Protein 5LDD (pdb70)

Organism: Chaetomium thermophilum (strain DSM 1495 / CBS 144.50 / IMI 039719) (NCBI:txid759272)

Structure (mmCIF, N/CA/C/O backbone):
data_5LDD
#
_entry.id   5LDD
#
_cell.length_a   70.083
_cell.length_b   103.812
_cell.length_c   206.667
_cell.angle_alpha   90.00
_cell.angle_beta   90.00
_cell.angle_gamma   90.00
#
_symmetry.space_group_name_H-M   'P 21 21 21'
#
loop_
_entity.id
_entity.type
_entity.pdbx_description
1 polymer Mon1
2 polymer Ccz1
3 polymer 'Rab small monomeric GTPase-like protein'
4 non-polymer 'SULFATE ION'
5 water water
#
loop_
_atom_site.group_PDB
_atom_site.id
_atom_site.type_symbol
_atom_site.label_atom_id
_atom_site.label_alt_id
_atom_site.label_comp_id
_atom_site.label_asym_id
_atom_site.label_entity_id
_atom_site.label_seq_id
_atom_site.pdbx_PDB_ins_code
_atom_site.Cartn_x
_atom_site.Cartn_y
_atom_site.Cartn_z
_atom_site.occupancy
_atom_site.B_iso_or_equiv
_atom_site.auth_seq_id
_atom_site.auth_comp_id
_atom_site.auth_asym_id
_atom_site.auth_atom_id
_atom_site.pdbx_PDB_model_num
ATOM 1 N N . GLU A 1 10 ? -71.168 -20.102 -9.010 1.00 68.74 199 GLU A N 1
ATOM 2 C CA . GLU A 1 10 ? -70.578 -21.183 -8.226 1.00 59.72 199 GLU A CA 1
ATOM 3 C C . GLU A 1 10 ? -69.475 -21.919 -8.995 1.00 55.92 199 GLU A C 1
ATOM 4 O O . GLU A 1 10 ? -68.382 -22.125 -8.469 1.00 66.31 199 GLU A O 1
ATOM 10 N N . ARG A 1 11 ? -69.757 -22.318 -10.234 1.00 56.53 200 ARG A N 1
ATOM 11 C CA . ARG A 1 11 ? -68.790 -23.071 -11.022 1.00 51.56 200 ARG A CA 1
ATOM 12 C C . ARG A 1 11 ? -67.818 -22.128 -11.731 1.00 57.87 200 ARG A C 1
ATOM 13 O O . ARG A 1 11 ? -68.056 -20.923 -11.852 1.00 60.27 200 ARG A O 1
ATOM 21 N N . GLU A 1 12 ? -66.704 -22.697 -12.205 1.00 54.33 201 GLU A N 1
ATOM 22 C CA . GLU A 1 12 ? -65.598 -21.873 -12.687 1.00 43.55 201 GLU A CA 1
ATOM 23 C C . GLU A 1 12 ? -66.025 -20.967 -13.835 1.00 43.32 201 GLU A C 1
ATOM 24 O O . GLU A 1 12 ? -65.675 -19.783 -13.857 1.00 47.89 201 GLU A O 1
ATOM 30 N N . LEU A 1 13 ? -66.779 -21.495 -14.796 1.00 42.88 202 LEU A N 1
ATOM 31 C CA . LEU A 1 13 ? -67.143 -20.721 -15.977 1.00 44.83 202 LEU A CA 1
ATOM 32 C C . LEU A 1 13 ? -68.475 -19.989 -15.829 1.00 57.19 202 LEU A C 1
ATOM 33 O O . LEU A 1 13 ? -68.934 -19.364 -16.792 1.00 62.90 202 LEU A O 1
ATOM 38 N N . ASP A 1 14 ? -69.107 -20.055 -14.659 1.00 63.08 203 ASP A N 1
ATOM 39 C CA . ASP A 1 14 ? -70.305 -19.267 -14.411 1.00 52.18 203 ASP A CA 1
ATOM 40 C C . ASP A 1 14 ? -69.952 -17.790 -14.272 1.00 58.25 203 ASP A C 1
ATOM 41 O O . ASP A 1 14 ? -68.908 -17.426 -13.719 1.00 55.03 203 ASP A O 1
ATOM 46 N N . ASN A 1 15 ? -70.830 -16.937 -14.784 1.00 56.63 204 ASN A N 1
ATOM 47 C CA . ASN A 1 15 ? -70.657 -15.503 -14.621 1.00 58.77 204 ASN A CA 1
ATOM 48 C C . ASN A 1 15 ? -70.984 -15.103 -13.189 1.00 59.36 204 ASN A C 1
ATOM 49 O O . ASN A 1 15 ? -71.891 -15.663 -12.568 1.00 67.37 204 ASN A O 1
ATOM 54 N N . ILE A 1 16 ? -70.233 -14.141 -12.658 1.00 56.22 205 ILE A N 1
ATOM 55 C CA . ILE A 1 16 ? -70.468 -13.670 -11.293 1.00 61.50 205 ILE A CA 1
ATOM 56 C C . ILE A 1 16 ? -71.735 -12.823 -11.277 1.00 77.57 205 ILE A C 1
ATOM 57 O O . ILE A 1 16 ? -71.820 -11.823 -12.008 1.00 78.23 205 ILE A O 1
ATOM 62 N N . PRO A 1 17 ? -72.734 -13.179 -10.464 1.00 85.08 206 PRO A N 1
ATOM 63 C CA . PRO A 1 17 ? -74.016 -12.463 -10.508 1.00 85.53 206 PRO A CA 1
ATOM 64 C C . PRO A 1 17 ? -73.875 -11.022 -10.044 1.00 93.28 206 PRO A C 1
ATOM 65 O O . PRO A 1 17 ? -73.141 -10.720 -9.099 1.00 91.69 206 PRO A O 1
ATOM 69 N N . ASP A 1 18 ? -74.593 -10.128 -10.726 1.00 101.39 207 ASP A N 1
ATOM 70 C CA . ASP A 1 18 ? -74.590 -8.718 -10.353 1.00 106.60 207 ASP A CA 1
ATOM 71 C C . ASP A 1 18 ? -75.503 -8.442 -9.168 1.00 104.63 207 ASP A C 1
ATOM 72 O O . ASP A 1 18 ? -75.258 -7.498 -8.409 1.00 105.83 207 ASP A O 1
ATOM 77 N N . THR A 1 19 ? -76.543 -9.258 -8.989 1.00 106.59 208 THR A N 1
ATOM 78 C CA . THR A 1 19 ? -77.521 -9.034 -7.932 1.00 112.63 208 THR A CA 1
ATOM 79 C C . THR A 1 19 ? -76.998 -9.407 -6.551 1.00 103.66 208 THR A C 1
ATOM 80 O O . THR A 1 19 ? -77.541 -8.927 -5.547 1.00 102.99 208 THR A O 1
ATOM 84 N N . LEU A 1 20 ? -75.966 -10.246 -6.476 1.00 94.29 209 LEU A N 1
ATOM 85 C CA . LEU A 1 20 ? -75.432 -10.672 -5.194 1.00 87.32 209 LEU A CA 1
ATOM 86 C C . LEU A 1 20 ? -74.797 -9.490 -4.464 1.00 78.58 209 LEU A C 1
ATOM 87 O O . LEU A 1 20 ? -74.430 -8.488 -5.085 1.00 74.86 209 LEU A O 1
ATOM 92 N N . PRO A 1 21 ? -74.676 -9.572 -3.137 1.00 78.38 210 PRO A N 1
ATOM 93 C CA . PRO A 1 21 ? -73.966 -8.518 -2.404 1.00 84.38 210 PRO A CA 1
ATOM 94 C C . PRO A 1 21 ? -72.501 -8.470 -2.811 1.00 80.78 210 PRO A C 1
ATOM 95 O O . PRO A 1 21 ? -71.937 -9.438 -3.328 1.00 75.91 210 PRO A O 1
ATOM 99 N N . ASP A 1 22 ? -71.885 -7.310 -2.580 1.00 76.19 211 ASP A N 1
ATOM 100 C CA . ASP A 1 22 ? -70.535 -7.093 -3.087 1.00 67.67 211 ASP A CA 1
ATOM 101 C C . ASP A 1 22 ? -69.527 -8.011 -2.413 1.00 62.52 211 ASP A C 1
ATOM 102 O O . ASP A 1 22 ? -68.520 -8.372 -3.027 1.00 63.79 211 ASP A O 1
ATOM 107 N N . ASP A 1 23 ? -69.804 -8.439 -1.181 1.00 70.05 212 ASP A N 1
ATOM 108 C CA . ASP A 1 23 ? -68.895 -9.337 -0.476 1.00 72.61 212 ASP A CA 1
ATOM 109 C C . ASP A 1 23 ? -68.794 -10.682 -1.181 1.00 69.15 212 ASP A C 1
ATOM 110 O O . ASP A 1 23 ? -67.695 -11.203 -1.400 1.00 67.49 212 ASP A O 1
ATOM 115 N N . GLU A 1 24 ? -69.939 -11.267 -1.533 1.00 72.16 213 GLU A N 1
ATOM 116 C CA . GLU A 1 24 ? -69.928 -12.564 -2.198 1.00 72.61 213 GLU A CA 1
ATOM 117 C C . GLU A 1 24 ? -69.312 -12.465 -3.585 1.00 62.19 213 GLU A C 1
ATOM 118 O O . GLU A 1 24 ? -68.536 -13.340 -3.988 1.00 57.35 213 GLU A O 1
ATOM 124 N N . ARG A 1 25 ? -69.635 -11.401 -4.324 1.00 61.71 214 ARG A N 1
ATOM 125 C CA . ARG A 1 25 ? -69.084 -11.242 -5.663 1.00 49.02 214 ARG A CA 1
ATOM 126 C C . ARG A 1 25 ? -67.566 -11.195 -5.616 1.00 50.21 214 ARG A C 1
ATOM 127 O O . ARG A 1 25 ? -66.885 -11.891 -6.379 1.00 40.79 214 ARG A O 1
ATOM 135 N N . LEU A 1 26 ? -67.013 -10.395 -4.705 1.00 46.86 215 LEU A N 1
ATOM 136 C CA . LEU A 1 26 ? -65.563 -10.370 -4.576 1.00 46.00 215 LEU A CA 1
ATOM 137 C C . LEU A 1 26 ? -65.037 -11.715 -4.095 1.00 47.72 215 LEU A C 1
ATOM 138 O O . LEU A 1 26 ? -63.958 -12.149 -4.525 1.00 37.62 215 LEU A O 1
ATOM 143 N N . ALA A 1 27 ? -65.806 -12.409 -3.249 1.00 39.07 216 ALA A N 1
ATOM 144 C CA . ALA A 1 27 ? -65.400 -13.742 -2.818 1.00 46.89 216 ALA A CA 1
ATOM 145 C C . ALA A 1 27 ? -65.401 -14.718 -3.990 1.00 47.78 216 ALA A C 1
ATOM 146 O O . ALA A 1 27 ? -64.419 -15.440 -4.210 1.00 51.93 216 ALA A O 1
ATOM 148 N N . LEU A 1 28 ? -66.479 -14.720 -4.781 1.00 43.08 217 LEU A N 1
ATOM 149 C CA . LEU A 1 28 ? -66.535 -15.587 -5.956 1.00 38.83 217 LEU A CA 1
ATOM 150 C C . LEU A 1 28 ? -65.408 -15.269 -6.929 1.00 38.27 217 LEU A C 1
ATOM 151 O O . LEU A 1 28 ? -64.787 -16.179 -7.491 1.00 44.53 217 LEU A O 1
ATOM 156 N N . TRP A 1 29 ? -65.119 -13.983 -7.132 1.00 35.79 218 TRP A N 1
ATOM 157 C CA . TRP A 1 29 ? -64.075 -13.599 -8.074 1.00 38.78 218 TRP A CA 1
ATOM 158 C C . TRP A 1 29 ? -62.710 -14.105 -7.616 1.00 40.12 218 TRP A C 1
ATOM 159 O O . TRP A 1 29 ? -61.980 -14.731 -8.391 1.00 40.03 218 TRP A O 1
ATOM 170 N N . LYS A 1 30 ? -62.355 -13.857 -6.349 1.00 36.59 219 LYS A N 1
ATOM 171 C CA . LYS A 1 30 ? -61.068 -14.311 -5.820 1.00 36.02 219 LYS A CA 1
ATOM 172 C C . LYS A 1 30 ? -60.927 -15.828 -5.820 1.00 38.80 219 LYS A C 1
ATOM 173 O O . LYS A 1 30 ? -59.799 -16.332 -5.833 1.00 36.16 219 LYS A O 1
ATOM 179 N N . GLY A 1 31 ? -62.036 -16.565 -5.799 1.00 32.27 220 GLY A N 1
ATOM 180 C CA . GLY A 1 31 ? -61.957 -18.010 -5.772 1.00 26.03 220 GLY A CA 1
ATOM 181 C C . GLY A 1 31 ? -61.805 -18.698 -7.114 1.00 34.07 220 GLY A C 1
ATOM 182 O O . GLY A 1 31 ? -61.550 -19.904 -7.145 1.00 50.13 220 GLY A O 1
ATOM 183 N N . LYS A 1 32 ? -61.963 -17.973 -8.216 1.00 36.33 221 LYS A N 1
ATOM 184 C CA . LYS A 1 32 ? -61.829 -18.567 -9.540 1.00 27.35 221 LYS A CA 1
ATOM 185 C C . LYS A 1 32 ? -60.463 -19.235 -9.683 1.00 31.94 221 LYS A C 1
ATOM 186 O O . LYS A 1 32 ? -59.489 -18.853 -9.030 1.00 30.80 221 LYS A O 1
ATOM 192 N N . LEU A 1 33 ? -60.405 -20.293 -10.492 1.00 28.76 222 LEU A N 1
ATOM 193 C CA . LEU A 1 33 ? -59.125 -20.975 -10.661 1.00 32.80 222 LEU A CA 1
ATOM 194 C C . LEU A 1 33 ? -58.197 -20.218 -11.596 1.00 35.38 222 LEU A C 1
ATOM 195 O O . LEU A 1 33 ? -56.970 -20.277 -11.433 1.00 35.02 222 LEU A O 1
ATOM 200 N N . LYS A 1 34 ? -58.767 -19.493 -12.554 1.00 22.98 223 LYS A N 1
ATOM 201 C CA . LYS A 1 34 ? -58.025 -18.855 -13.630 1.00 24.74 223 LYS A CA 1
ATOM 202 C C . LYS A 1 34 ? -58.576 -17.465 -13.901 1.00 24.78 223 LYS A C 1
ATOM 203 O O . LYS A 1 34 ? -59.767 -17.306 -14.184 1.00 40.19 223 LYS A O 1
ATOM 209 N N . HIS A 1 35 ? -57.702 -16.472 -13.860 1.00 27.13 224 HIS A N 1
ATOM 210 C CA . HIS A 1 35 ? -58.048 -15.099 -14.190 1.00 23.95 224 HIS A CA 1
ATOM 211 C C . HIS A 1 35 ? -57.241 -14.651 -15.389 1.00 19.54 224 HIS A C 1
ATOM 212 O O . HIS A 1 35 ? -56.081 -15.048 -15.555 1.00 31.95 224 HIS A O 1
ATOM 219 N N . TYR A 1 36 ? -57.844 -13.785 -16.200 1.00 19.14 225 TYR A N 1
ATOM 220 C CA . TYR A 1 36 ? -57.144 -13.115 -17.294 1.00 28.05 225 TYR A CA 1
ATOM 221 C C . TYR A 1 36 ? -57.415 -11.629 -17.154 1.00 29.64 225 TYR A C 1
ATOM 222 O O . TYR A 1 36 ? -58.575 -11.198 -17.205 1.00 35.66 225 TYR A O 1
ATOM 231 N N . LEU A 1 37 ? -56.356 -10.848 -17.001 1.00 30.44 226 LEU A N 1
ATOM 232 C CA . LEU A 1 37 ? -56.481 -9.418 -16.761 1.00 29.29 226 LEU A CA 1
ATOM 233 C C . LEU A 1 37 ? -55.734 -8.654 -17.839 1.00 31.60 226 LEU A C 1
ATOM 234 O O . LEU A 1 37 ? -54.572 -8.961 -18.131 1.00 37.66 226 LEU A O 1
ATOM 239 N N . ILE A 1 38 ? -56.412 -7.678 -18.438 1.00 27.09 227 ILE A N 1
ATOM 240 C CA . ILE A 1 38 ? -55.824 -6.777 -19.416 1.00 22.29 227 ILE A CA 1
ATOM 241 C C . ILE A 1 38 ? -56.063 -5.354 -18.936 1.00 40.92 227 ILE A C 1
ATOM 242 O O . ILE A 1 38 ? -57.218 -4.940 -18.766 1.00 36.75 227 ILE A O 1
ATOM 247 N N . LEU A 1 39 ? -54.986 -4.590 -18.765 1.00 36.51 228 LEU A N 1
ATOM 248 C CA . LEU A 1 39 ? -55.099 -3.219 -18.285 1.00 39.23 228 LEU A CA 1
ATOM 249 C C . LEU A 1 39 ? -54.117 -2.335 -19.040 1.00 34.21 228 LEU A C 1
ATOM 250 O O . LEU A 1 39 ? -53.118 -2.806 -19.588 1.00 39.72 228 LEU A O 1
ATOM 255 N N . SER A 1 40 ? -54.424 -1.045 -19.087 1.00 32.62 229 SER A N 1
ATOM 256 C CA . SER A 1 40 ? -53.509 -0.119 -19.728 1.00 36.98 229 SER A CA 1
ATOM 257 C C . SER A 1 40 ? -52.360 0.221 -18.783 1.00 32.98 229 SER A C 1
ATOM 258 O O . SER A 1 40 ? -52.396 -0.069 -17.586 1.00 34.85 229 SER A O 1
ATOM 261 N N . SER A 1 41 ? -51.319 0.843 -19.333 1.00 27.85 230 SER A N 1
ATOM 262 C CA . SER A 1 41 ? -50.207 1.284 -18.493 1.00 39.51 230 SER A CA 1
ATOM 263 C C . SER A 1 41 ? -50.613 2.371 -17.502 1.00 41.27 230 SER A C 1
ATOM 264 O O . SER A 1 41 ? -49.814 2.711 -16.622 1.00 35.07 230 SER A O 1
ATOM 267 N N . ALA A 1 42 ? -51.814 2.940 -17.643 1.00 31.53 231 ALA A N 1
ATOM 268 C CA . ALA A 1 42 ? -52.359 3.861 -16.655 1.00 36.77 231 ALA A CA 1
ATOM 269 C C . ALA A 1 42 ? -53.057 3.147 -15.501 1.00 40.80 231 ALA A C 1
ATOM 270 O O . ALA A 1 42 ? -53.457 3.808 -14.534 1.00 35.09 231 ALA A O 1
ATOM 272 N N . GLY A 1 43 ? -53.225 1.831 -15.581 1.00 33.87 232 GLY A N 1
ATOM 273 C CA . GLY A 1 43 ? -53.970 1.101 -14.582 1.00 24.70 232 GLY A CA 1
ATOM 274 C C . GLY A 1 43 ? -55.449 0.986 -14.880 1.00 30.64 232 GLY A C 1
ATOM 275 O O . GLY A 1 43 ? -56.186 0.408 -14.071 1.00 31.35 232 GLY A O 1
ATOM 276 N N . LYS A 1 44 ? -55.910 1.534 -16.004 1.00 30.84 233 LYS A N 1
ATOM 277 C CA . LYS A 1 44 ? -57.325 1.472 -16.351 1.00 35.75 233 LYS A CA 1
ATOM 278 C C . LYS A 1 44 ? -57.687 0.098 -16.899 1.00 33.88 233 LYS A C 1
ATOM 279 O O . LYS A 1 44 ? -57.050 -0.377 -17.844 1.00 37.67 233 LYS A O 1
ATOM 285 N N . PRO A 1 45 ? -58.706 -0.555 -16.352 1.00 43.36 234 PRO A N 1
ATOM 286 C CA . PRO A 1 45 ? -59.062 -1.895 -16.832 1.00 39.19 234 PRO A CA 1
ATOM 287 C C . PRO A 1 45 ? -59.536 -1.867 -18.273 1.00 34.96 234 PRO A C 1
ATOM 288 O O . PRO A 1 45 ? -60.258 -0.962 -18.697 1.00 32.97 234 PRO A O 1
ATOM 292 N N . ILE A 1 46 ? -59.110 -2.872 -19.031 1.00 39.02 235 ILE A N 1
ATOM 293 C CA . ILE A 1 46 ? -59.533 -3.060 -20.410 1.00 38.79 235 ILE A CA 1
ATOM 294 C C . ILE A 1 46 ? -60.452 -4.265 -20.539 1.00 42.54 235 ILE A C 1
ATOM 295 O O . ILE A 1 46 ? -61.529 -4.177 -21.128 1.00 45.81 235 ILE A O 1
ATOM 300 N N . TRP A 1 47 ? -60.035 -5.408 -19.993 1.00 41.48 236 TRP A N 1
ATOM 301 C CA . TRP A 1 47 ? -60.868 -6.598 -20.042 1.00 37.05 236 TRP A CA 1
ATOM 302 C C . TRP A 1 47 ? -60.473 -7.546 -18.923 1.00 38.32 236 TRP A C 1
ATOM 303 O O . TRP A 1 47 ? -59.300 -7.661 -18.564 1.00 34.25 236 TRP A O 1
ATOM 314 N N . SER A 1 48 ? -61.476 -8.232 -18.392 1.00 37.34 237 SER A N 1
ATOM 315 C CA . SER A 1 48 ? -61.289 -9.252 -17.379 1.00 29.93 237 SER A CA 1
ATOM 316 C C . SER A 1 48 ? -62.208 -10.417 -17.716 1.00 40.31 237 SER A C 1
ATOM 317 O O . SER A 1 48 ? -63.373 -10.213 -18.073 1.00 40.63 237 SER A O 1
ATOM 320 N N . ARG A 1 49 ? -61.679 -11.639 -17.626 1.00 38.14 238 ARG A N 1
ATOM 321 C CA . ARG A 1 49 ? -62.514 -12.804 -17.894 1.00 43.98 238 ARG A CA 1
ATOM 322 C C . ARG A 1 49 ? -63.673 -12.879 -16.911 1.00 42.14 238 ARG A C 1
ATOM 323 O O . ARG A 1 49 ? -64.795 -13.246 -17.285 1.00 38.84 238 ARG A O 1
ATOM 331 N N . HIS A 1 50 ? -63.426 -12.530 -15.653 1.00 34.61 239 HIS A N 1
ATOM 332 C CA . HIS A 1 50 ? -64.458 -12.536 -14.631 1.00 39.17 239 HIS A CA 1
ATOM 333 C C . HIS A 1 50 ? -64.571 -11.158 -14.002 1.00 40.34 239 HIS A C 1
ATOM 334 O O . HIS A 1 50 ? -63.585 -10.424 -13.897 1.00 39.64 239 HIS A O 1
ATOM 341 N N . GLY A 1 51 ? -65.778 -10.822 -13.562 1.00 42.81 240 GLY A N 1
ATOM 342 C CA . GLY A 1 51 ? -65.999 -9.581 -12.852 1.00 47.87 240 GLY A CA 1
ATOM 343 C C . GLY A 1 51 ? -66.286 -8.400 -13.764 1.00 46.19 240 GLY A C 1
ATOM 344 O O . GLY A 1 51 ? -65.989 -8.399 -14.957 1.00 52.93 240 GLY A O 1
ATOM 345 N N . ASP A 1 52 ? -66.888 -7.380 -13.170 1.00 48.02 241 ASP A N 1
ATOM 346 C CA . ASP A 1 52 ? -67.310 -6.166 -13.848 1.00 52.92 241 ASP A CA 1
ATOM 347 C C . ASP A 1 52 ? -66.367 -5.015 -13.507 1.00 47.90 241 ASP A C 1
ATOM 348 O O . ASP A 1 52 ? -65.437 -5.154 -12.704 1.00 48.55 241 ASP A O 1
ATOM 353 N N . LEU A 1 53 ? -66.653 -3.853 -14.105 1.00 45.65 242 LEU A N 1
ATOM 354 C CA . LEU A 1 53 ? -65.796 -2.683 -13.938 1.00 47.64 242 LEU A CA 1
ATOM 355 C C . LEU A 1 53 ? -65.718 -2.253 -12.484 1.00 52.36 242 LEU A C 1
ATOM 356 O O . LEU A 1 53 ? -64.633 -1.933 -11.976 1.00 42.05 242 LEU A O 1
ATOM 361 N N . SER A 1 54 ? -66.861 -2.249 -11.795 1.00 53.60 243 SER A N 1
ATOM 362 C CA . SER A 1 54 ? -66.886 -1.757 -10.424 1.00 55.44 243 SER A CA 1
ATOM 363 C C . SER A 1 54 ? -66.067 -2.649 -9.497 1.00 53.07 243 SER A C 1
ATOM 364 O O . SER A 1 54 ? -65.522 -2.168 -8.497 1.00 52.21 243 SER A O 1
ATOM 367 N N . LEU A 1 55 ? -65.945 -3.933 -9.830 1.00 43.31 244 LEU A N 1
ATOM 368 C CA . LEU A 1 55 ? -65.344 -4.912 -8.937 1.00 39.29 244 LEU A CA 1
ATOM 369 C C . LEU A 1 55 ? -63.844 -5.094 -9.144 1.00 36.99 244 LEU A C 1
ATOM 370 O O . LEU A 1 55 ? -63.134 -5.390 -8.182 1.00 37.70 244 LEU A O 1
ATOM 375 N N . VAL A 1 56 ? -63.334 -4.975 -10.372 1.00 32.41 245 VAL A N 1
ATOM 376 C CA . VAL A 1 56 ? -61.938 -5.313 -10.623 1.00 31.67 245 VAL A CA 1
ATOM 377 C C . VAL A 1 56 ? -61.004 -4.107 -10.641 1.00 37.76 245 VAL A C 1
ATOM 378 O O . VAL A 1 56 ? -59.775 -4.304 -10.609 1.00 32.84 245 VAL A O 1
ATOM 382 N N . ASN A 1 57 ? -61.529 -2.871 -10.673 1.00 24.77 246 ASN A N 1
ATOM 383 C CA . ASN A 1 57 ? -60.635 -1.752 -10.969 1.00 34.06 246 ASN A CA 1
ATOM 384 C C . ASN A 1 57 ? -59.600 -1.536 -9.869 1.00 32.84 246 ASN A C 1
ATOM 385 O O . ASN A 1 57 ? -58.462 -1.161 -10.172 1.00 41.05 246 ASN A O 1
ATOM 390 N N . SER A 1 58 ? -59.945 -1.787 -8.605 1.00 29.50 247 SER A N 1
ATOM 391 C CA . SER A 1 58 ? -58.942 -1.624 -7.552 1.00 36.55 247 SER A CA 1
ATOM 392 C C . SER A 1 58 ? -57.823 -2.648 -7.703 1.00 37.50 247 SER A C 1
ATOM 393 O O . SER A 1 58 ? -56.646 -2.318 -7.522 1.00 43.24 247 SER A O 1
ATOM 396 N N . THR A 1 59 ? -58.166 -3.890 -8.058 1.00 33.41 248 THR A N 1
ATOM 397 C CA . THR A 1 59 ? -57.139 -4.891 -8.339 1.00 30.09 248 THR A CA 1
ATOM 398 C C . THR A 1 59 ? -56.245 -4.452 -9.494 1.00 38.32 248 THR A C 1
ATOM 399 O O . THR A 1 59 ? -55.027 -4.674 -9.470 1.00 34.08 248 THR A O 1
ATOM 403 N N . MET A 1 60 ? -56.828 -3.804 -10.509 1.00 35.69 249 MET A N 1
ATOM 404 C CA . MET A 1 60 ? -56.020 -3.327 -11.625 1.00 38.06 249 MET A CA 1
ATOM 405 C C . MET A 1 60 ? -54.968 -2.329 -11.156 1.00 39.56 249 MET A C 1
ATOM 406 O O . MET A 1 60 ? -53.793 -2.420 -11.550 1.00 30.25 249 MET A O 1
ATOM 411 N N . GLY A 1 61 ? -55.368 -1.379 -10.299 1.00 23.06 250 GLY A N 1
ATOM 412 C CA . GLY A 1 61 ? -54.422 -0.395 -9.810 1.00 24.74 250 GLY A CA 1
ATOM 413 C C . GLY A 1 61 ? -53.284 -1.020 -9.023 1.00 35.19 250 GLY A C 1
ATOM 414 O O . GLY A 1 61 ? -52.121 -0.624 -9.174 1.00 34.09 250 GLY A O 1
ATOM 415 N N . VAL A 1 62 ? -53.598 -2.021 -8.190 1.00 26.64 251 VAL A N 1
ATOM 416 C CA . VAL A 1 62 ? -52.557 -2.725 -7.448 1.00 21.30 251 VAL A CA 1
ATOM 417 C C . VAL A 1 62 ? -51.574 -3.381 -8.404 1.00 28.86 251 VAL A C 1
ATOM 418 O O . VAL A 1 62 ? -50.354 -3.312 -8.209 1.00 34.68 251 VAL A O 1
ATOM 422 N N . VAL A 1 63 ? -52.094 -4.012 -9.461 1.00 25.50 252 VAL A N 1
ATOM 423 C CA . VAL A 1 63 ? -51.267 -4.716 -10.440 1.00 25.44 252 VAL A CA 1
ATOM 424 C C . VAL A 1 63 ? -50.392 -3.735 -11.211 1.00 32.44 252 VAL A C 1
ATOM 425 O O . VAL A 1 63 ? -49.193 -3.970 -11.422 1.00 28.80 252 VAL A O 1
ATOM 429 N N . GLN A 1 64 ? -50.982 -2.623 -11.656 1.00 16.84 253 GLN A N 1
ATOM 430 C CA . GLN A 1 64 ? -50.194 -1.631 -12.379 1.00 32.52 253 GLN A CA 1
ATOM 431 C C . GLN A 1 64 ? -49.081 -1.063 -11.499 1.00 32.50 253 GLN A C 1
ATOM 432 O O . GLN A 1 64 ? -47.967 -0.814 -11.979 1.00 30.31 253 GLN A O 1
ATOM 438 N N . THR A 1 65 ? -49.357 -0.872 -10.203 1.00 21.67 254 THR A N 1
ATOM 439 C CA . THR A 1 65 ? -48.344 -0.322 -9.310 1.00 20.92 254 THR A CA 1
ATOM 440 C C . THR A 1 65 ? -47.199 -1.304 -9.087 1.00 35.92 254 THR A C 1
ATOM 441 O O . THR A 1 65 ? -46.022 -0.916 -9.120 1.00 36.77 254 THR A O 1
ATOM 445 N N . ILE A 1 66 ? -47.525 -2.579 -8.856 1.00 21.64 255 ILE A N 1
ATOM 446 C CA . ILE A 1 66 ? -46.493 -3.593 -8.666 1.00 27.55 255 ILE A CA 1
ATOM 447 C C . ILE A 1 66 ? -45.613 -3.686 -9.900 1.00 29.89 255 ILE A C 1
ATOM 448 O O . ILE A 1 66 ? -44.379 -3.752 -9.809 1.00 37.73 255 ILE A O 1
ATOM 453 N N . ILE A 1 67 ? -46.236 -3.713 -11.075 1.00 24.33 256 ILE A N 1
ATOM 454 C CA . ILE A 1 67 ? -45.465 -3.742 -12.314 1.00 29.18 256 ILE A CA 1
ATOM 455 C C . ILE A 1 67 ? -44.618 -2.481 -12.453 1.00 31.42 256 ILE A C 1
ATOM 456 O O . ILE A 1 67 ? -43.479 -2.529 -12.941 1.00 35.11 256 ILE A O 1
ATOM 461 N N . SER A 1 68 ? -45.141 -1.342 -11.985 1.00 20.17 257 SER A N 1
ATOM 462 C CA . SER A 1 68 ? -44.439 -0.070 -12.150 1.00 24.71 257 SER A CA 1
ATOM 463 C C . SER A 1 68 ? -43.191 0.018 -11.285 1.00 32.56 257 SER A C 1
ATOM 464 O O . SER A 1 68 ? -42.234 0.712 -11.654 1.00 38.63 257 SER A O 1
ATOM 467 N N . PHE A 1 69 ? -43.189 -0.639 -10.122 1.00 29.18 258 PHE A N 1
ATOM 468 C CA . PHE A 1 69 ? -41.981 -0.657 -9.304 1.00 29.82 258 PHE A CA 1
ATOM 469 C C . PHE A 1 69 ? -40.824 -1.270 -10.080 1.00 35.74 258 PHE A C 1
ATOM 470 O O . PHE A 1 69 ? -39.702 -0.748 -10.069 1.00 44.02 258 PHE A O 1
ATOM 478 N N . TYR A 1 70 ? -41.085 -2.378 -10.769 1.00 27.60 259 TYR A N 1
ATOM 479 C CA . TYR A 1 70 ? -40.031 -3.038 -11.521 1.00 29.72 259 TYR A CA 1
ATOM 480 C C . TYR A 1 70 ? -39.695 -2.292 -12.806 1.00 37.45 259 TYR A C 1
ATOM 481 O O . TYR A 1 70 ? -38.528 -2.279 -13.216 1.00 45.75 259 TYR A O 1
ATOM 490 N N . GLU A 1 71 ? -40.675 -1.629 -13.426 1.00 26.59 260 GLU A N 1
ATOM 491 C CA . GLU A 1 71 ? -40.355 -0.742 -14.541 1.00 35.52 260 GLU A CA 1
ATOM 492 C C . GLU A 1 71 ? -39.451 0.382 -14.068 1.00 42.88 260 GLU A C 1
ATOM 493 O O . GLU A 1 71 ? -38.426 0.679 -14.695 1.00 49.26 260 GLU A O 1
ATOM 499 N N . GLY A 1 72 ? -39.794 0.991 -12.929 1.00 38.44 261 GLY A N 1
ATOM 500 C CA . GLY A 1 72 ? -38.965 2.055 -12.396 1.00 38.41 261 GLY A CA 1
ATOM 501 C C . GLY A 1 72 ? -37.561 1.595 -12.062 1.00 44.36 261 GLY A C 1
ATOM 502 O O . GLY A 1 72 ? -36.608 2.364 -12.185 1.00 52.54 261 GLY A O 1
ATOM 503 N N . ALA A 1 73 ? -37.411 0.343 -11.642 1.00 44.68 262 ALA A N 1
ATOM 504 C CA . ALA A 1 73 ? -36.093 -0.204 -11.365 1.00 36.23 262 ALA A CA 1
ATOM 505 C C . ALA A 1 73 ? -35.365 -0.642 -12.624 1.00 41.69 262 ALA A C 1
ATOM 506 O O . ALA A 1 73 ? -34.250 -1.164 -12.516 1.00 51.03 262 ALA A O 1
ATOM 508 N N . ARG A 1 74 ? -35.959 -0.436 -13.803 1.00 50.01 263 ARG A N 1
ATOM 509 C CA . ARG A 1 74 ? -35.381 -0.893 -15.071 1.00 57.03 263 ARG A CA 1
ATOM 510 C C . ARG A 1 74 ? -35.134 -2.403 -15.037 1.00 49.39 263 ARG A C 1
ATOM 511 O O . ARG A 1 74 ? -34.142 -2.902 -15.572 1.00 52.55 263 ARG A O 1
ATOM 519 N N . ASN A 1 75 ? -36.035 -3.133 -14.374 1.00 37.88 264 ASN A N 1
ATOM 520 C CA . ASN A 1 75 ? -35.925 -4.583 -14.211 1.00 34.71 264 ASN A CA 1
ATOM 521 C C . ASN A 1 75 ? -37.310 -5.206 -14.308 1.00 36.70 264 ASN A C 1
ATOM 522 O O . ASN A 1 75 ? -37.931 -5.539 -13.290 1.00 34.51 264 ASN A O 1
ATOM 527 N N . PRO A 1 76 ? -37.808 -5.422 -15.528 1.00 37.60 265 PRO A N 1
ATOM 528 C CA . PRO A 1 76 ? -39.219 -5.808 -15.709 1.00 37.78 265 PRO A CA 1
ATOM 529 C C . PRO A 1 76 ? -39.620 -7.076 -14.966 1.00 38.18 265 PRO A C 1
ATOM 530 O O . PRO A 1 76 ? -38.841 -8.019 -14.816 1.00 36.61 265 PRO A O 1
ATOM 534 N N . LEU A 1 77 ? -40.879 -7.091 -14.529 1.00 35.29 266 LEU A N 1
ATOM 535 C CA . LEU A 1 77 ? -41.444 -8.199 -13.772 1.00 26.80 266 LEU A CA 1
ATOM 536 C C . LEU A 1 77 ? -42.031 -9.235 -14.725 1.00 37.40 266 LEU A C 1
ATOM 537 O O . LEU A 1 77 ? -42.935 -8.923 -15.508 1.00 41.23 266 LEU A O 1
ATOM 542 N N . LEU A 1 78 ? -41.544 -10.474 -14.629 1.00 38.55 267 LEU A N 1
ATOM 543 C CA . LEU A 1 78 ? -42.011 -11.570 -15.471 1.00 36.95 267 LEU A CA 1
ATOM 544 C C . LEU A 1 78 ? -43.103 -12.405 -14.821 1.00 38.67 267 LEU A C 1
ATOM 545 O O . LEU A 1 78 ? -44.006 -12.878 -15.523 1.00 36.21 267 LEU A O 1
ATOM 550 N N . GLY A 1 79 ? -43.060 -12.586 -13.508 1.00 30.03 268 GLY A N 1
ATOM 551 C CA . GLY A 1 79 ? -44.087 -13.359 -12.840 1.00 28.52 268 GLY A CA 1
ATOM 552 C C . GLY A 1 79 ? -43.655 -13.705 -11.437 1.00 31.92 268 GLY A C 1
ATOM 553 O O . GLY A 1 79 ? -42.520 -13.448 -11.026 1.00 29.82 268 GLY A O 1
ATOM 554 N N . PHE A 1 80 ? -44.590 -14.296 -10.695 1.00 25.16 269 PHE A N 1
ATOM 555 C CA . PHE A 1 80 ? -44.284 -14.720 -9.338 1.00 25.28 269 PHE A CA 1
ATOM 556 C C . PHE A 1 80 ? -45.242 -15.832 -8.923 1.00 26.60 269 PHE A C 1
ATOM 557 O O . PHE A 1 80 ? -46.225 -16.127 -9.607 1.00 30.20 269 PHE A O 1
ATOM 565 N N . THR A 1 81 ? -44.911 -16.476 -7.802 1.00 21.68 270 THR A N 1
ATOM 566 C CA . THR A 1 81 ? -45.576 -17.684 -7.342 1.00 24.07 270 THR A CA 1
ATOM 567 C C . THR A 1 81 ? -45.931 -17.546 -5.874 1.00 27.44 270 THR A C 1
ATOM 568 O O . THR A 1 81 ? -45.101 -17.111 -5.069 1.00 42.82 270 THR A O 1
ATOM 572 N N . ALA A 1 82 ? -47.146 -17.948 -5.522 1.00 23.51 271 ALA A N 1
ATOM 573 C CA . ALA A 1 82 ? -47.596 -17.933 -4.135 1.00 26.88 271 ALA A CA 1
ATOM 574 C C . ALA A 1 82 ? -48.353 -19.221 -3.884 1.00 31.64 271 ALA A C 1
ATOM 575 O O . ALA A 1 82 ? -49.479 -19.375 -4.364 1.00 44.18 271 ALA A O 1
ATOM 577 N N . GLY A 1 83 ? -47.745 -20.147 -3.161 1.00 40.97 272 GLY A N 1
ATOM 578 C CA . GLY A 1 83 ? -48.448 -21.393 -2.895 1.00 38.67 272 GLY A CA 1
ATOM 579 C C . GLY A 1 83 ? -48.728 -22.116 -4.199 1.00 42.49 272 GLY A C 1
ATOM 580 O O . GLY A 1 83 ? -47.828 -22.321 -5.029 1.00 33.24 272 GLY A O 1
ATOM 581 N N . LYS A 1 84 ? -49.999 -22.479 -4.401 1.00 36.79 273 LYS A N 1
ATOM 582 C CA . LYS A 1 84 ? -50.425 -23.192 -5.596 1.00 44.15 273 LYS A CA 1
ATOM 583 C C . LYS A 1 84 ? -50.872 -22.263 -6.721 1.00 41.71 273 LYS A C 1
ATOM 584 O O . LYS A 1 84 ? -51.534 -22.722 -7.655 1.00 48.62 273 LYS A O 1
ATOM 590 N N . VAL A 1 85 ? -50.510 -20.983 -6.671 1.00 29.47 274 VAL A N 1
ATOM 591 C CA . VAL A 1 85 ? -50.949 -20.004 -7.658 1.00 22.15 274 VAL A CA 1
ATOM 592 C C . VAL A 1 85 ? -49.756 -19.392 -8.390 1.00 32.89 274 VAL A C 1
ATOM 593 O O . VAL A 1 85 ? -48.748 -19.025 -7.778 1.00 31.47 274 VAL A O 1
ATOM 597 N N . ARG A 1 86 ? -49.883 -19.267 -9.703 1.00 28.10 275 ARG A N 1
ATOM 598 C CA . ARG A 1 86 ? -48.861 -18.660 -10.525 1.00 31.24 275 ARG A CA 1
ATOM 599 C C . ARG A 1 86 ? -49.403 -17.400 -11.186 1.00 32.82 275 ARG A C 1
ATOM 600 O O . ARG A 1 86 ? -50.526 -17.384 -11.702 1.00 29.78 275 ARG A O 1
ATOM 608 N N . PHE A 1 87 ? -48.588 -16.349 -11.162 1.00 17.89 276 PHE A N 1
ATOM 609 C CA . PHE A 1 87 ? -48.873 -15.077 -11.806 1.00 20.23 276 PHE A CA 1
ATOM 610 C C . PHE A 1 87 ? -47.868 -14.885 -12.926 1.00 28.09 276 PHE A C 1
ATOM 611 O O . PHE A 1 87 ? -46.661 -15.050 -12.716 1.00 36.70 276 PHE A O 1
ATOM 619 N N . VAL A 1 88 ? -48.360 -14.531 -14.104 1.00 32.25 277 VAL A N 1
ATOM 620 C CA . VAL A 1 88 ? -47.519 -14.272 -15.262 1.00 27.14 277 VAL A CA 1
ATOM 621 C C . VAL A 1 88 ? -47.875 -12.898 -15.800 1.00 31.33 277 VAL A C 1
ATOM 622 O O . VAL A 1 88 ? -49.058 -12.545 -15.876 1.00 26.34 277 VAL A O 1
ATOM 626 N N . ILE A 1 89 ? -46.850 -12.102 -16.099 1.00 29.03 278 ILE A N 1
ATOM 627 C CA . ILE A 1 89 ? -47.003 -10.744 -16.599 1.00 23.52 278 ILE A CA 1
ATOM 628 C C . ILE A 1 89 ? -46.507 -10.709 -18.031 1.00 32.46 278 ILE A C 1
ATOM 629 O O . ILE A 1 89 ? -45.420 -11.218 -18.326 1.00 44.05 278 ILE A O 1
ATOM 634 N N . LEU A 1 90 ? -47.280 -10.086 -18.914 1.00 28.44 279 LEU A N 1
ATOM 635 C CA . LEU A 1 90 ? -46.845 -9.834 -20.281 1.00 29.39 279 LEU A CA 1
ATOM 636 C C . LEU A 1 90 ? -47.091 -8.365 -20.582 1.00 36.52 279 LEU A C 1
ATOM 637 O O . LEU A 1 90 ? -48.214 -7.877 -20.417 1.00 42.31 279 LEU A O 1
ATOM 642 N N . ILE A 1 91 ? -46.051 -7.656 -20.999 1.00 29.10 280 ILE A N 1
ATOM 643 C CA . ILE A 1 91 ? -46.156 -6.234 -21.300 1.00 35.18 280 ILE A CA 1
ATOM 644 C C . ILE A 1 91 ? -45.954 -6.045 -22.800 1.00 41.91 280 ILE A C 1
ATOM 645 O O . ILE A 1 91 ? -44.948 -6.496 -23.364 1.00 43.82 280 ILE A O 1
ATOM 650 N N . LYS A 1 92 ? -46.921 -5.393 -23.446 1.00 42.38 281 LYS A N 1
ATOM 651 C CA . LYS A 1 92 ? -46.850 -5.054 -24.866 1.00 45.05 281 LYS A CA 1
ATOM 652 C C . LYS A 1 92 ? -47.153 -3.563 -24.971 1.00 39.52 281 LYS A C 1
ATOM 653 O O . LYS A 1 92 ? -48.313 -3.162 -25.113 1.00 38.67 281 LYS A O 1
ATOM 659 N N . GLY A 1 93 ? -46.105 -2.744 -24.904 1.00 38.41 282 GLY A N 1
ATOM 660 C CA . GLY A 1 93 ? -46.260 -1.308 -24.932 1.00 36.88 282 GLY A CA 1
ATOM 661 C C . GLY A 1 93 ? -47.113 -0.811 -23.781 1.00 49.50 282 GLY A C 1
ATOM 662 O O . GLY A 1 93 ? -46.830 -1.053 -22.597 1.00 40.34 282 GLY A O 1
ATOM 663 N N . PRO A 1 94 ? -48.185 -0.091 -24.117 1.00 43.57 283 PRO A N 1
ATOM 664 C CA . PRO A 1 94 ? -49.087 0.437 -23.086 1.00 33.52 283 PRO A CA 1
ATOM 665 C C . PRO A 1 94 ? -50.061 -0.577 -22.523 1.00 35.99 283 PRO A C 1
ATOM 666 O O . PRO A 1 94 ? -50.859 -0.221 -21.649 1.00 41.01 283 PRO A O 1
ATOM 670 N N . LEU A 1 95 ? -50.039 -1.820 -22.987 1.00 31.33 284 LEU A N 1
ATOM 671 C CA . LEU A 1 95 ? -50.995 -2.827 -22.553 1.00 37.42 284 LEU A CA 1
ATOM 672 C C . LEU A 1 95 ? -50.294 -3.793 -21.613 1.00 45.26 284 LEU A C 1
ATOM 673 O O . LEU A 1 95 ? -49.233 -4.331 -21.954 1.00 51.43 284 LEU A O 1
ATOM 678 N N . TYR A 1 96 ? -50.887 -4.014 -20.439 1.00 36.30 285 TYR A N 1
ATOM 679 C CA . TYR A 1 96 ? -50.369 -4.953 -19.452 1.00 33.13 285 TYR A CA 1
ATOM 680 C C . TYR A 1 96 ? -51.289 -6.164 -19.400 1.00 41.66 285 TYR A C 1
ATOM 681 O O . TYR A 1 96 ? -52.500 -6.020 -19.180 1.00 36.65 285 TYR A O 1
ATOM 690 N N . PHE A 1 97 ? -50.710 -7.347 -19.589 1.00 36.72 286 PHE A N 1
ATOM 691 C CA . PHE A 1 97 ? -51.432 -8.609 -19.540 1.00 32.46 286 PHE A CA 1
ATOM 692 C C . PHE A 1 97 ? -50.996 -9.393 -18.324 1.00 35.92 286 PHE A C 1
ATOM 693 O O . PHE A 1 97 ? -49.790 -9.556 -18.088 1.00 37.58 286 PHE A O 1
ATOM 701 N N . VAL A 1 98 ? -51.973 -9.909 -17.582 1.00 35.53 287 VAL A N 1
ATOM 702 C CA . VAL A 1 98 ? -51.713 -10.696 -16.388 1.00 32.72 287 VAL A CA 1
ATOM 703 C C . VAL A 1 98 ? -52.562 -11.958 -16.443 1.00 28.19 287 VAL A C 1
ATOM 704 O O . VAL A 1 98 ? -53.770 -11.886 -16.691 1.00 31.67 287 VAL A O 1
ATOM 708 N N . ALA A 1 99 ? -51.938 -13.105 -16.211 1.00 26.22 288 ALA A N 1
ATOM 709 C CA . ALA A 1 99 ? -52.642 -14.364 -16.036 1.00 25.07 288 ALA A CA 1
ATOM 710 C C . ALA A 1 99 ? -52.388 -14.848 -14.619 1.00 27.80 288 ALA A C 1
ATOM 711 O O . ALA A 1 99 ? -51.261 -14.763 -14.124 1.00 38.98 288 ALA A O 1
ATOM 713 N N . ILE A 1 100 ? -53.444 -15.305 -13.951 1.00 27.38 289 ILE A N 1
ATOM 714 C CA . ILE A 1 100 ? -53.357 -15.813 -12.586 1.00 25.68 289 ILE A CA 1
ATOM 715 C C . ILE A 1 100 ? -54.010 -17.185 -12.571 1.00 22.23 289 ILE A C 1
ATOM 716 O O . ILE A 1 100 ? -55.209 -17.307 -12.845 1.00 31.89 289 ILE A O 1
ATOM 721 N N . SER A 1 101 ? -53.239 -18.212 -12.242 1.00 21.98 290 SER A N 1
ATOM 722 C CA . SER A 1 101 ? -53.690 -19.578 -12.456 1.00 29.26 290 SER A CA 1
ATOM 723 C C . SER A 1 101 ? -53.415 -20.431 -11.232 1.00 25.52 290 SER A C 1
ATOM 724 O O . SER A 1 101 ? -52.291 -20.454 -10.725 1.00 33.40 290 SER A O 1
ATOM 727 N N . ARG A 1 102 ? -54.444 -21.125 -10.766 1.00 29.65 291 ARG A N 1
ATOM 728 C CA . ARG A 1 102 ? -54.325 -22.169 -9.760 1.00 34.59 291 ARG A CA 1
ATOM 729 C C . ARG A 1 102 ? -54.244 -23.556 -10.391 1.00 42.24 291 ARG A C 1
ATOM 730 O O . ARG A 1 102 ? -54.187 -24.557 -9.670 1.00 45.95 291 ARG A O 1
ATOM 738 N N . LEU A 1 103 ? -54.343 -23.640 -11.714 1.00 40.55 292 LEU A N 1
ATOM 739 C CA . LEU A 1 103 ? -54.133 -24.890 -12.424 1.00 45.44 292 LEU A CA 1
ATOM 740 C C . LEU A 1 103 ? -52.634 -25.143 -12.555 1.00 53.61 292 LEU A C 1
ATOM 741 O O . LEU A 1 103 ? -51.808 -24.256 -12.332 1.00 74.03 292 LEU A O 1
ATOM 746 N N . ARG A 1 104 ? -52.276 -26.370 -12.911 1.00 50.25 293 ARG A N 1
ATOM 747 C CA . ARG A 1 104 ? -50.866 -26.711 -13.086 1.00 67.59 293 ARG A CA 1
ATOM 748 C C . ARG A 1 104 ? -50.451 -26.313 -14.498 1.00 67.90 293 ARG A C 1
ATOM 749 O O . ARG A 1 104 ? -50.380 -27.128 -15.421 1.00 78.75 293 ARG A O 1
ATOM 757 N N . GLU A 1 105 ? -50.204 -25.018 -14.668 1.00 59.45 294 GLU A N 1
ATOM 758 C CA . GLU A 1 105 ? -49.806 -24.450 -15.949 1.00 51.21 294 GLU A CA 1
ATOM 759 C C . GLU A 1 105 ? -48.437 -23.803 -15.807 1.00 44.87 294 GLU A C 1
ATOM 760 O O . GLU A 1 105 ? -48.190 -23.060 -14.851 1.00 49.74 294 GLU A O 1
ATOM 766 N N . SER A 1 106 ? -47.549 -24.095 -16.749 1.00 45.35 295 SER A N 1
ATOM 767 C CA . SER A 1 106 ? -46.209 -23.536 -16.698 1.00 43.50 295 SER A CA 1
ATOM 768 C C . SER A 1 106 ? -46.226 -22.059 -17.076 1.00 41.25 295 SER A C 1
ATOM 769 O O . SER A 1 106 ? -47.173 -21.552 -17.681 1.00 44.25 295 SER A O 1
ATOM 772 N N . ASP A 1 107 ? -45.128 -21.375 -16.753 1.00 49.87 296 ASP A N 1
ATOM 773 C CA . ASP A 1 107 ? -44.999 -19.976 -17.147 1.00 44.49 296 ASP A CA 1
ATOM 774 C C . ASP A 1 107 ? -45.067 -19.825 -18.666 1.00 41.04 296 ASP A C 1
ATOM 775 O O . ASP A 1 107 ? -45.687 -18.885 -19.176 1.00 42.52 296 ASP A O 1
ATOM 780 N N . ALA A 1 108 ? -44.461 -20.757 -19.410 1.00 41.05 297 ALA A N 1
ATOM 781 C CA . ALA A 1 108 ? -44.473 -20.655 -20.869 1.00 42.36 297 ALA A CA 1
ATOM 782 C C . ALA A 1 108 ? -45.876 -20.848 -21.441 1.00 49.93 297 ALA A C 1
ATOM 783 O O . ALA A 1 108 ? -46.234 -20.219 -22.447 1.00 49.73 297 ALA A O 1
ATOM 785 N N . GLN A 1 109 ? -46.681 -21.722 -20.832 1.00 42.72 298 GLN A N 1
ATOM 786 C CA . GLN A 1 109 ? -48.054 -21.884 -21.303 1.00 40.00 298 GLN A CA 1
ATOM 787 C C . GLN A 1 109 ? -48.866 -20.626 -21.034 1.00 46.36 298 GLN A C 1
ATOM 788 O O . GLN A 1 109 ? -49.656 -20.192 -21.884 1.00 44.15 298 GLN A O 1
ATOM 794 N N . LEU A 1 110 ? -48.689 -20.029 -19.851 1.00 38.46 299 LEU A N 1
ATOM 795 C CA . LEU A 1 110 ? -49.441 -18.825 -19.530 1.00 37.86 299 LEU A CA 1
ATOM 796 C C . LEU A 1 110 ? -49.020 -17.669 -20.420 1.00 38.37 299 LEU A C 1
ATOM 797 O O . LEU A 1 110 ? -49.867 -16.912 -20.905 1.00 38.22 299 LEU A O 1
ATOM 802 N N . ARG A 1 111 ? -47.714 -17.522 -20.651 1.00 39.15 300 ARG A N 1
ATOM 803 C CA . ARG A 1 111 ? -47.235 -16.436 -21.494 1.00 40.96 300 ARG A CA 1
ATOM 804 C C . ARG A 1 111 ? -47.760 -16.583 -22.916 1.00 42.96 300 ARG A C 1
ATOM 805 O O . ARG A 1 111 ? -48.135 -15.591 -23.554 1.00 42.30 300 ARG A O 1
ATOM 813 N N . ALA A 1 112 ? -47.837 -17.817 -23.415 1.00 40.36 301 ALA A N 1
ATOM 814 C CA . ALA A 1 112 ? -48.394 -18.032 -24.747 1.00 40.79 301 ALA A CA 1
ATOM 815 C C . ALA A 1 112 ? -49.876 -17.682 -24.791 1.00 44.25 301 ALA A C 1
ATOM 816 O O . ALA A 1 112 ? -50.357 -17.108 -25.780 1.00 40.28 301 ALA A O 1
ATOM 818 N N . GLN A 1 113 ? -50.611 -17.977 -23.714 1.00 44.47 302 GLN A N 1
ATOM 819 C CA . GLN A 1 113 ? -52.031 -17.631 -23.684 1.00 46.51 302 GLN A CA 1
ATOM 820 C C . GLN A 1 113 ? -52.226 -16.123 -23.687 1.00 43.48 302 GLN A C 1
ATOM 821 O O . GLN A 1 113 ? -53.137 -15.613 -24.351 1.00 46.72 302 GLN A O 1
ATOM 827 N N . LEU A 1 114 ? -51.390 -15.392 -22.945 1.00 38.55 303 LEU A N 1
ATOM 828 C CA . LEU A 1 114 ? -51.486 -13.938 -22.967 1.00 38.78 303 LEU A CA 1
ATOM 829 C C . LEU A 1 114 ? -51.132 -13.399 -24.348 1.00 40.69 303 LEU A C 1
ATOM 830 O O . LEU A 1 114 ? -51.799 -12.492 -24.852 1.00 48.22 303 LEU A O 1
ATOM 835 N N . GLU A 1 115 ? -50.120 -13.986 -24.997 1.00 43.36 304 GLU A N 1
ATOM 836 C CA . GLU A 1 115 ? -49.769 -13.591 -26.361 1.00 47.97 304 GLU A CA 1
ATOM 837 C C . GLU A 1 115 ? -50.942 -13.771 -27.317 1.00 46.47 304 GLU A C 1
ATOM 838 O O . GLU A 1 115 ? -51.172 -12.929 -28.194 1.00 47.69 304 GLU A O 1
ATOM 844 N N . ALA A 1 116 ? -51.705 -14.856 -27.160 1.00 40.39 305 ALA A N 1
ATOM 845 C CA . ALA A 1 116 ? -52.849 -15.077 -28.042 1.00 40.52 305 ALA A CA 1
ATOM 846 C C . ALA A 1 116 ? -53.943 -14.046 -27.806 1.00 46.49 305 ALA A C 1
ATOM 847 O O . ALA A 1 116 ? -54.541 -13.543 -28.764 1.00 53.36 305 ALA A O 1
ATOM 849 N N . LEU A 1 117 ? -54.237 -13.731 -26.539 1.00 42.91 306 LEU A N 1
ATOM 850 C CA . LEU A 1 117 ? -55.224 -12.693 -26.255 1.00 41.61 306 LEU A CA 1
ATOM 851 C C . LEU A 1 117 ? -54.791 -11.352 -26.821 1.00 43.89 306 LEU A C 1
ATOM 852 O O . LEU A 1 117 ? -55.632 -10.549 -27.243 1.00 40.40 306 LEU A O 1
ATOM 857 N N . TYR A 1 118 ? -53.486 -11.084 -26.807 1.00 44.54 307 TYR A N 1
ATOM 858 C CA . TYR A 1 118 ? -52.970 -9.848 -27.377 1.00 47.76 307 TYR A CA 1
ATOM 859 C C . TYR A 1 118 ? -53.236 -9.786 -28.878 1.00 55.84 307 TYR A C 1
ATOM 860 O O . TYR A 1 118 ? -53.598 -8.727 -29.408 1.00 45.42 307 TYR A O 1
ATOM 869 N N . MET A 1 119 ? -53.108 -10.925 -29.571 1.00 52.55 308 MET A N 1
ATOM 870 C CA . MET A 1 119 ? -53.376 -10.953 -31.005 1.00 55.07 308 MET A CA 1
ATOM 871 C C . MET A 1 119 ? -54.855 -10.751 -31.296 1.00 58.41 308 MET A C 1
ATOM 872 O O . MET A 1 119 ? -55.203 -10.101 -32.286 1.00 63.60 308 MET A O 1
ATOM 877 N N . GLN A 1 120 ? -55.739 -11.259 -30.436 1.00 58.51 309 GLN A N 1
ATOM 878 C CA . GLN A 1 120 ? -57.160 -10.994 -30.621 1.00 58.14 309 GLN A CA 1
ATOM 879 C C . GLN A 1 120 ? -57.463 -9.508 -30.448 1.00 66.27 309 GLN A C 1
ATOM 880 O O . GLN A 1 120 ? -58.213 -8.928 -31.243 1.00 72.74 309 GLN A O 1
ATOM 886 N N . ILE A 1 121 ? -56.885 -8.875 -29.420 1.00 63.81 310 ILE A N 1
ATOM 887 C CA . ILE A 1 121 ? -57.009 -7.425 -29.258 1.00 60.40 310 ILE A CA 1
ATOM 888 C C . ILE A 1 121 ? -56.440 -6.710 -30.476 1.00 66.95 310 ILE A C 1
ATOM 889 O O . ILE A 1 121 ? -56.971 -5.688 -30.929 1.00 58.57 310 ILE A O 1
ATOM 894 N N . LEU A 1 122 ? -55.349 -7.245 -31.020 1.00 69.45 311 LEU A N 1
ATOM 895 C CA . LEU A 1 122 ? -54.640 -6.602 -32.117 1.00 74.38 311 LEU A CA 1
ATOM 896 C C . LEU A 1 122 ? -55.511 -6.470 -33.359 1.00 82.99 311 LEU A C 1
ATOM 897 O O . LEU A 1 122 ? -55.674 -5.373 -33.904 1.00 85.16 311 LEU A O 1
ATOM 902 N N . SER A 1 123 ? -56.101 -7.581 -33.807 1.00 81.20 312 SER A N 1
ATOM 903 C CA . SER A 1 123 ? -56.886 -7.549 -35.032 1.00 86.73 312 SER A CA 1
ATOM 904 C C . SER A 1 123 ? -58.030 -6.559 -34.912 1.00 84.98 312 SER A C 1
ATOM 905 O O . SER A 1 123 ? -58.344 -5.840 -35.869 1.00 99.37 312 SER A O 1
ATOM 908 N N . THR A 1 124 ? -58.640 -6.478 -33.731 1.00 67.49 313 THR A N 1
ATOM 909 C CA . THR A 1 124 ? -59.780 -5.587 -33.567 1.00 60.44 313 THR A CA 1
ATOM 910 C C . THR A 1 124 ? -59.364 -4.123 -33.613 1.00 61.60 313 THR A C 1
ATOM 911 O O . THR A 1 124 ? -60.057 -3.300 -34.219 1.00 76.33 313 THR A O 1
ATOM 915 N N . LEU A 1 125 ? -58.229 -3.777 -33.006 1.00 50.89 314 LEU A N 1
ATOM 916 C CA . LEU A 1 125 ? -57.872 -2.364 -32.903 1.00 53.57 314 LEU A CA 1
ATOM 917 C C . LEU A 1 125 ? -57.161 -1.840 -34.152 1.00 62.13 314 LEU A C 1
ATOM 918 O O . LEU A 1 125 ? -57.413 -0.707 -34.579 1.00 71.47 314 LEU A O 1
ATOM 923 N N . THR A 1 126 ? -56.291 -2.647 -34.76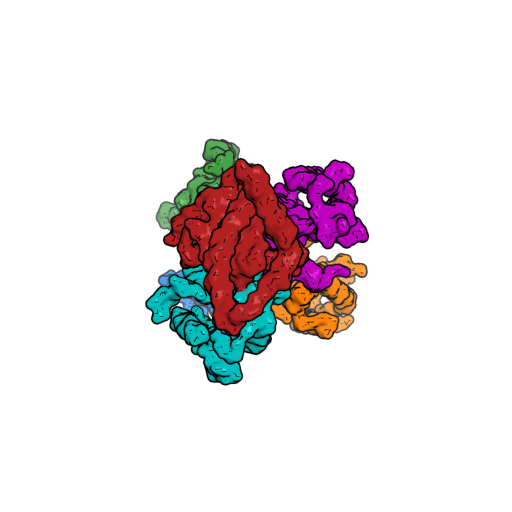5 1.00 55.22 315 THR A N 1
ATOM 924 C CA . THR A 1 126 ? -55.360 -2.110 -35.752 1.00 59.41 315 THR A CA 1
ATOM 925 C C . THR A 1 126 ? -56.068 -1.658 -37.024 1.00 61.26 315 THR A C 1
ATOM 926 O O . THR A 1 126 ? -55.788 -0.570 -37.544 1.00 64.97 315 THR A O 1
ATOM 930 N N . LEU A 1 127 ? -56.963 -2.485 -37.559 1.00 55.26 316 LEU A N 1
ATOM 931 C CA . LEU A 1 127 ? -57.584 -2.145 -38.834 1.00 54.60 316 LEU A CA 1
ATOM 932 C C . LEU A 1 127 ? -58.329 -0.814 -38.791 1.00 61.62 316 LEU A C 1
ATOM 933 O O . LEU A 1 127 ? -58.183 -0.029 -39.744 1.00 53.32 316 LEU A O 1
ATOM 938 N N . PRO A 1 128 ? -59.081 -0.470 -37.739 1.00 62.03 317 PRO A N 1
ATOM 939 C CA . PRO A 1 128 ? -59.661 0.885 -37.689 1.00 55.09 317 PRO A CA 1
ATOM 940 C C . PRO A 1 128 ? -58.629 1.991 -37.605 1.00 58.63 317 PRO A C 1
ATOM 941 O O . PRO A 1 128 ? -58.784 3.017 -38.278 1.00 67.47 317 PRO A O 1
ATOM 945 N N . ILE A 1 129 ? -57.583 1.833 -36.791 1.00 57.77 318 ILE A N 1
ATOM 946 C CA . ILE A 1 129 ? -56.636 2.938 -36.680 1.00 66.57 318 ILE A CA 1
ATOM 947 C C . ILE A 1 129 ? -55.786 3.030 -37.939 1.00 57.33 318 ILE A C 1
ATOM 948 O O . ILE A 1 129 ? -55.453 4.132 -38.393 1.00 61.78 318 ILE A O 1
ATOM 953 N N . LEU A 1 130 ? -55.485 1.890 -38.562 1.00 56.96 319 LEU A N 1
ATOM 954 C CA . LEU A 1 130 ? -54.761 1.905 -39.829 1.00 58.40 319 LEU A CA 1
ATOM 955 C C . LEU A 1 130 ? -55.590 2.564 -40.928 1.00 59.02 319 LEU A C 1
ATOM 956 O O . LEU A 1 130 ? -55.062 3.337 -41.739 1.00 56.15 319 LEU A O 1
ATOM 961 N N . THR A 1 131 ? -56.896 2.281 -40.961 1.00 54.18 320 THR A N 1
ATOM 962 C CA . THR A 1 131 ? -57.765 2.944 -41.922 1.00 55.78 320 THR A CA 1
ATOM 963 C C . THR A 1 131 ? -57.833 4.436 -41.649 1.00 65.80 320 THR A C 1
ATOM 964 O O . THR A 1 131 ? -57.774 5.250 -42.578 1.00 69.87 320 THR A O 1
ATOM 968 N N . ASN A 1 132 ? -57.933 4.817 -40.374 1.00 68.04 321 ASN A N 1
ATOM 969 C CA . ASN A 1 132 ? -57.985 6.233 -40.046 1.00 67.53 321 ASN A CA 1
ATOM 970 C C . ASN A 1 132 ? -56.696 6.934 -40.463 1.00 68.61 321 ASN A C 1
ATOM 971 O O . ASN A 1 132 ? -56.733 8.062 -40.968 1.00 72.06 321 ASN A O 1
ATOM 976 N N . ILE A 1 133 ? -55.546 6.273 -40.283 1.00 71.88 322 ILE A N 1
ATOM 977 C CA . ILE A 1 133 ? -54.274 6.871 -40.694 1.00 60.41 322 ILE A CA 1
ATOM 978 C C . ILE A 1 133 ? -54.252 7.084 -42.203 1.00 64.32 322 ILE A C 1
ATOM 979 O O . ILE A 1 133 ? -53.938 8.177 -42.688 1.00 67.88 322 ILE A O 1
ATOM 984 N N . PHE A 1 134 ? -54.588 6.044 -42.972 1.00 67.32 323 PHE A N 1
ATOM 985 C CA . PHE A 1 134 ? -54.575 6.182 -44.427 1.00 71.80 323 PHE A CA 1
ATOM 986 C C . PHE A 1 134 ? -55.634 7.155 -44.930 1.00 71.80 323 PHE A C 1
ATOM 987 O O . PHE A 1 134 ? -55.518 7.646 -46.057 1.00 71.56 323 PHE A O 1
ATOM 995 N N . ALA A 1 135 ? -56.660 7.445 -44.125 1.00 67.61 324 ALA A N 1
ATOM 996 C CA . ALA A 1 135 ? -57.648 8.441 -44.524 1.00 72.27 324 ALA A CA 1
ATOM 997 C C . ALA A 1 135 ? -57.062 9.849 -44.473 1.00 81.35 324 ALA A C 1
ATOM 998 O O . ALA A 1 135 ? -57.338 10.677 -45.350 1.00 86.34 324 ALA A O 1
ATOM 1000 N N . HIS A 1 136 ? -56.234 10.133 -43.464 1.00 76.51 325 HIS A N 1
ATOM 1001 C CA . HIS A 1 136 ? -55.609 11.446 -43.349 1.00 83.40 325 HIS A CA 1
ATOM 1002 C C . HIS A 1 136 ? -54.357 11.571 -44.209 1.00 85.42 325 HIS A C 1
ATOM 1003 O O . HIS A 1 136 ? -54.007 12.681 -44.622 1.00 98.05 325 HIS A O 1
ATOM 1010 N N . ARG A 1 137 ? -53.651 10.468 -44.453 1.00 80.08 326 ARG A N 1
ATOM 1011 C CA . ARG A 1 137 ? -52.442 10.463 -45.278 1.00 81.31 326 ARG A CA 1
ATOM 1012 C C . ARG A 1 137 ? -52.537 9.299 -46.251 1.00 72.17 326 ARG A C 1
ATOM 1013 O O . ARG A 1 137 ? -51.967 8.230 -46.000 1.00 74.80 326 ARG A O 1
ATOM 1021 N N . PRO A 1 138 ? -53.215 9.478 -47.389 1.00 69.51 327 PRO A N 1
ATOM 1022 C CA . PRO A 1 138 ? -53.377 8.354 -48.333 1.00 68.89 327 PRO A CA 1
ATOM 1023 C C . PRO A 1 138 ? -52.076 7.863 -48.944 1.00 69.26 327 PRO A C 1
ATOM 1024 O O . PRO A 1 138 ? -52.049 6.750 -49.488 1.00 69.96 327 PRO A O 1
ATOM 1028 N N . SER A 1 139 ? -51.002 8.646 -48.861 1.00 68.64 328 SER A N 1
ATOM 1029 C CA . SER A 1 139 ? -49.723 8.317 -49.475 1.00 69.72 328 SER A CA 1
ATOM 1030 C C . SER A 1 139 ? -48.782 7.572 -48.532 1.00 70.89 328 SER A C 1
ATOM 1031 O O . SER A 1 139 ? -47.594 7.432 -48.844 1.00 74.02 328 SER A O 1
ATOM 1034 N N . THR A 1 140 ? -49.289 7.074 -47.407 1.00 67.24 329 THR A N 1
ATOM 1035 C CA . THR A 1 140 ? -48.443 6.445 -46.402 1.00 66.66 329 THR A CA 1
ATOM 1036 C C . THR A 1 140 ? -47.698 5.245 -46.976 1.00 77.15 329 THR A C 1
ATOM 1037 O O . THR A 1 140 ? -48.306 4.335 -47.548 1.00 80.64 329 THR A O 1
ATOM 1041 N N . ASP A 1 141 ? -46.374 5.237 -46.803 1.00 76.84 330 ASP A N 1
ATOM 1042 C CA . ASP A 1 141 ? -45.511 4.147 -47.255 1.00 78.64 330 ASP A CA 1
ATOM 1043 C C . ASP A 1 141 ? -45.081 3.343 -46.035 1.00 70.22 330 ASP A C 1
ATOM 1044 O O . ASP A 1 141 ? -44.268 3.815 -45.234 1.00 79.37 330 ASP A O 1
ATOM 1049 N N . LEU A 1 142 ? -45.607 2.125 -45.913 1.00 64.82 331 LEU A N 1
ATOM 1050 C CA . LEU A 1 142 ? -45.361 1.265 -44.765 1.00 66.30 331 LEU A CA 1
ATOM 1051 C C . LEU A 1 142 ? -44.088 0.437 -44.883 1.00 71.15 331 LEU A C 1
ATOM 1052 O O . LEU A 1 142 ? -43.813 -0.370 -43.988 1.00 67.69 331 LEU A O 1
ATOM 1057 N N . ARG A 1 143 ? -43.308 0.603 -45.956 1.00 72.51 332 ARG A N 1
ATOM 1058 C CA . ARG A 1 143 ? -42.093 -0.197 -46.088 1.00 74.41 332 ARG A CA 1
ATOM 1059 C C . ARG A 1 143 ? -41.087 0.115 -44.987 1.00 86.64 332 ARG A C 1
ATOM 1060 O O . ARG A 1 143 ? -40.398 -0.792 -44.504 1.00 92.03 332 ARG A O 1
ATOM 1068 N N . GLY A 1 144 ? -41.014 1.371 -44.551 1.00 88.92 333 GLY A N 1
ATOM 1069 C CA . GLY A 1 144 ? -40.124 1.754 -43.479 1.00 89.45 333 GLY A CA 1
ATOM 1070 C C . GLY A 1 144 ? -40.418 1.027 -42.182 1.00 81.70 333 GLY A C 1
ATOM 1071 O O . GLY A 1 144 ? -39.612 0.228 -41.698 1.00 84.06 333 GLY A O 1
ATOM 1072 N N . PRO A 1 145 ? -41.592 1.278 -41.598 1.00 77.42 334 PRO A N 1
ATOM 1073 C CA . PRO A 1 145 ? -41.937 0.620 -40.326 1.00 69.62 334 PRO A CA 1
ATOM 1074 C C . PRO A 1 145 ? -42.050 -0.899 -40.411 1.00 75.95 334 PRO A C 1
ATOM 1075 O O . PRO A 1 145 ? -42.212 -1.543 -39.368 1.00 74.44 334 PRO A O 1
ATOM 1079 N N . LEU A 1 146 ? -42.026 -1.491 -41.604 1.00 84.71 335 LEU A N 1
ATOM 1080 C CA . LEU A 1 146 ? -42.028 -2.942 -41.740 1.00 89.03 335 LEU A CA 1
ATOM 1081 C C . LEU A 1 146 ? -40.644 -3.515 -42.002 1.00 95.42 335 LEU A C 1
ATOM 1082 O O . LEU A 1 146 ? -40.506 -4.739 -42.105 1.00 88.68 335 LEU A O 1
ATOM 1087 N N . GLN A 1 147 ? -39.620 -2.668 -42.096 1.00 105.84 336 GLN A N 1
ATOM 1088 C CA . GLN A 1 147 ? -38.263 -3.142 -42.339 1.00 109.85 336 GLN A CA 1
ATOM 1089 C C . GLN A 1 147 ? -37.789 -4.035 -41.199 1.00 111.04 336 GLN A C 1
ATOM 1090 O O . GLN A 1 147 ? -38.017 -3.746 -40.021 1.00 105.65 336 GLN A O 1
ATOM 1096 N N . GLY A 1 148 ? -37.140 -5.142 -41.561 1.00 114.06 337 GLY A N 1
ATOM 1097 C CA . GLY A 1 148 ? -36.730 -6.148 -40.613 1.00 118.81 337 GLY A CA 1
ATOM 1098 C C . GLY A 1 148 ? -37.701 -7.301 -40.467 1.00 120.53 337 GLY A C 1
ATOM 1099 O O . GLY A 1 148 ? -37.288 -8.393 -40.057 1.00 124.94 337 GLY A O 1
ATOM 1100 N N . THR A 1 149 ? -38.977 -7.085 -40.780 1.00 115.69 338 THR A N 1
ATOM 1101 C CA . THR A 1 149 ? -39.970 -8.149 -40.759 1.00 103.15 338 THR A CA 1
ATOM 1102 C C . THR A 1 149 ? -40.018 -8.925 -42.071 1.00 93.73 338 THR A C 1
ATOM 1103 O O . THR A 1 149 ? -40.678 -9.967 -42.135 1.00 95.58 338 THR A O 1
ATOM 1107 N N . GLU A 1 150 ? -39.319 -8.456 -43.109 1.00 90.07 339 GLU A N 1
ATOM 1108 C CA . GLU A 1 150 ? -39.353 -9.149 -44.393 1.00 93.86 339 GLU A CA 1
ATOM 1109 C C . GLU A 1 150 ? -38.844 -10.579 -44.265 1.00 101.46 339 GLU A C 1
ATOM 1110 O O . GLU A 1 150 ? -39.383 -11.496 -44.897 1.00 107.41 339 GLU A O 1
ATOM 1116 N N . SER A 1 151 ? -37.802 -10.789 -43.459 1.00 99.85 340 SER A N 1
ATOM 1117 C CA . SER A 1 151 ? -37.271 -12.135 -43.285 1.00 99.57 340 SER A CA 1
ATOM 1118 C C . SER A 1 151 ? -38.334 -13.073 -42.725 1.00 98.28 340 SER A C 1
ATOM 1119 O O . SER A 1 151 ? -38.493 -14.203 -43.203 1.00 99.51 340 SER A O 1
ATOM 1122 N N . LEU A 1 152 ? -39.088 -12.611 -41.723 1.00 96.95 341 LEU A N 1
ATOM 1123 C CA . LEU A 1 152 ? -40.157 -13.432 -41.160 1.00 97.53 341 LEU A CA 1
ATOM 1124 C C . LEU A 1 152 ? -41.274 -13.656 -42.171 1.00 94.22 341 LEU A C 1
ATOM 1125 O O . LEU A 1 152 ? -41.847 -14.750 -42.238 1.00 98.31 341 LEU A O 1
ATOM 1130 N N . LEU A 1 153 ? -41.597 -12.632 -42.965 1.00 86.61 342 LEU A N 1
ATOM 1131 C CA . LEU A 1 153 ? -42.618 -12.796 -43.993 1.00 83.32 342 LEU A CA 1
ATOM 1132 C C . LEU A 1 153 ? -42.202 -13.843 -45.015 1.00 82.64 342 LEU A C 1
ATOM 1133 O O . LEU A 1 153 ? -43.022 -14.668 -45.440 1.00 83.15 342 LEU A O 1
ATOM 1138 N N . ALA A 1 154 ? -40.927 -13.837 -45.412 1.00 79.16 343 ALA A N 1
ATOM 1139 C CA . ALA A 1 154 ? -40.463 -14.818 -46.385 1.00 84.86 343 ALA A CA 1
ATOM 1140 C C . ALA A 1 154 ? -40.567 -16.228 -45.822 1.00 85.31 343 ALA A C 1
ATOM 1141 O O . ALA A 1 154 ? -41.032 -17.147 -46.506 1.00 85.32 343 ALA A O 1
ATOM 1143 N N . SER A 1 155 ? -40.165 -16.408 -44.563 1.00 84.55 344 SER A N 1
ATOM 1144 C CA . SER A 1 155 ? -40.207 -17.731 -43.953 1.00 95.24 344 SER A CA 1
ATOM 1145 C C . SER A 1 155 ? -41.637 -18.244 -43.834 1.00 95.96 344 SER A C 1
ATOM 1146 O O . SER A 1 155 ? -41.906 -19.427 -44.078 1.00 95.74 344 SER A O 1
ATOM 1149 N N . LEU A 1 156 ? -42.571 -17.367 -43.464 1.00 91.67 345 LEU A N 1
ATOM 1150 C CA . LEU A 1 156 ? -43.964 -17.784 -43.349 1.00 88.02 345 LEU A CA 1
ATOM 1151 C C . LEU A 1 156 ? -44.531 -18.170 -44.708 1.00 96.20 345 LEU A C 1
ATOM 1152 O O . LEU A 1 156 ? -45.314 -19.121 -44.815 1.00 101.15 345 LEU A O 1
ATOM 1157 N N . ALA A 1 157 ? -44.152 -17.437 -45.758 1.00 96.34 346 ALA A N 1
ATOM 1158 C CA . ALA A 1 157 ? -44.604 -17.778 -47.100 1.00 94.66 346 ALA A CA 1
ATOM 1159 C C . ALA A 1 157 ? -44.003 -19.099 -47.563 1.00 103.95 346 ALA A C 1
ATOM 1160 O O . ALA A 1 157 ? -44.668 -19.887 -48.251 1.00 99.14 346 ALA A O 1
ATOM 1162 N N . ASP A 1 158 ? -42.743 -19.356 -47.202 1.00 106.53 347 ASP A N 1
ATOM 1163 C CA . ASP A 1 158 ? -42.103 -20.606 -47.594 1.00 105.70 347 ASP A CA 1
ATOM 1164 C C . ASP A 1 158 ? -42.719 -21.801 -46.879 1.00 97.90 347 ASP A C 1
ATOM 1165 O O . ASP A 1 158 ? -42.764 -22.900 -47.443 1.00 102.44 347 ASP A O 1
ATOM 1170 N N . SER A 1 159 ? -43.217 -21.606 -45.655 1.00 87.75 348 SER A N 1
ATOM 1171 C CA . SER A 1 159 ? -43.903 -22.693 -44.964 1.00 85.31 348 SER A CA 1
ATOM 1172 C C . SER A 1 159 ? -45.152 -23.126 -45.724 1.00 93.96 348 SER A C 1
ATOM 1173 O O . SER A 1 159 ? -45.477 -24.318 -45.779 1.00 99.48 348 SER A O 1
ATOM 1176 N N . PHE A 1 160 ? -45.854 -22.171 -46.334 1.00 95.57 349 PHE A N 1
ATOM 1177 C CA . PHE A 1 160 ? -47.027 -22.503 -47.134 1.00 93.80 349 PHE A CA 1
ATOM 117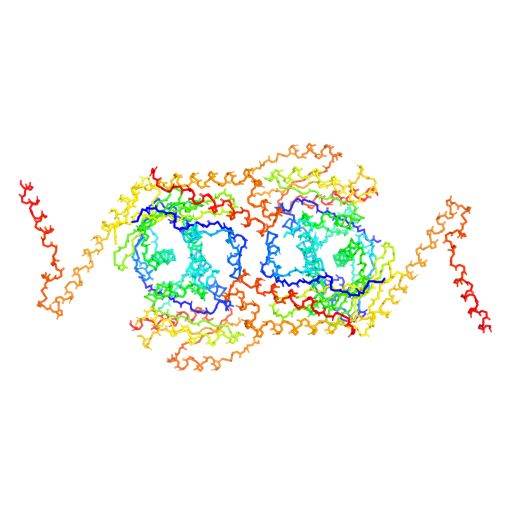8 C C . PHE A 1 160 ? -46.622 -23.181 -48.435 1.00 102.17 349 PHE A C 1
ATOM 1179 O O . PHE A 1 160 ? -47.251 -24.158 -48.857 1.00 101.84 349 PHE A O 1
ATOM 1187 N N . THR A 1 161 ? -45.579 -22.662 -49.089 1.00 107.33 350 THR A N 1
ATOM 1188 C CA . THR A 1 161 ? -45.154 -23.207 -50.374 1.00 115.74 350 THR A CA 1
ATOM 1189 C C . THR A 1 161 ? -44.651 -24.640 -50.246 1.00 123.47 350 THR A C 1
ATOM 1190 O O . THR A 1 161 ? -44.841 -25.446 -51.164 1.00 125.88 350 THR A O 1
ATOM 1194 N N . LYS A 1 162 ? -44.026 -24.984 -49.115 1.00 125.86 351 LYS A N 1
ATOM 1195 C CA . LYS A 1 162 ? -43.573 -26.359 -48.925 1.00 128.70 351 LYS A CA 1
ATOM 1196 C C . LYS A 1 162 ? -44.743 -27.313 -48.731 1.00 131.23 351 LYS A C 1
ATOM 1197 O O . LYS A 1 162 ? -44.643 -28.492 -49.090 1.00 138.55 351 LYS A O 1
ATOM 1203 N N . GLY A 1 163 ? -45.852 -26.831 -48.167 1.00 127.00 352 GLY A N 1
ATOM 1204 C CA . GLY A 1 163 ? -46.993 -27.704 -47.955 1.00 126.27 352 GLY A CA 1
ATOM 1205 C C . GLY A 1 163 ? -47.621 -28.154 -49.262 1.00 133.05 352 GLY A C 1
ATOM 1206 O O . GLY A 1 163 ? -48.024 -29.313 -49.399 1.00 138.43 352 GLY A O 1
ATOM 1207 N N . SER A 1 164 ? -47.693 -27.251 -50.240 1.00 131.98 353 SER A N 1
ATOM 1208 C CA . SER A 1 164 ? -48.265 -27.520 -51.562 1.00 134.61 353 SER A CA 1
ATOM 1209 C C . SER A 1 164 ? -49.638 -28.182 -51.478 1.00 131.29 353 SER A C 1
ATOM 1210 O O . SER A 1 164 ? -49.828 -29.304 -51.947 1.00 132.32 353 SER A O 1
ATOM 1213 N N . ILE B 2 13 ? -18.349 -10.424 -19.194 1.00 71.64 12 ILE B N 1
ATOM 1214 C CA . ILE B 2 13 ? -19.318 -11.277 -18.519 1.00 81.49 12 ILE B CA 1
ATOM 1215 C C . ILE B 2 13 ? -19.192 -11.137 -17.006 1.00 85.92 12 ILE B C 1
ATOM 1216 O O . ILE B 2 13 ? -18.104 -11.300 -16.449 1.00 84.89 12 ILE B O 1
ATOM 1221 N N . ILE B 2 14 ? -20.309 -10.832 -16.355 1.00 78.92 13 ILE B N 1
ATOM 1222 C CA . ILE B 2 14 ? -20.393 -10.694 -14.904 1.00 72.49 13 ILE B CA 1
ATOM 1223 C C . ILE B 2 14 ? -21.187 -11.883 -14.375 1.00 67.89 13 ILE B C 1
ATOM 1224 O O . ILE B 2 14 ? -22.353 -12.057 -14.752 1.00 60.36 13 ILE B O 1
ATOM 1229 N N . PRO B 2 15 ? -20.618 -12.709 -13.504 1.00 70.06 14 PRO B N 1
ATOM 1230 C CA . PRO B 2 15 ? -21.352 -13.885 -13.028 1.00 73.14 14 PRO B CA 1
ATOM 1231 C C . PRO B 2 15 ? -22.456 -13.495 -12.060 1.00 70.80 14 PRO B C 1
ATOM 1232 O O . PRO B 2 15 ? -22.437 -12.429 -11.441 1.00 79.07 14 PRO B O 1
ATOM 1236 N N . ALA B 2 16 ? -23.431 -14.392 -11.937 1.00 66.57 15 ALA B N 1
ATOM 1237 C CA . ALA B 2 16 ? -24.538 -14.166 -11.022 1.00 54.42 15 ALA B CA 1
ATOM 1238 C C . ALA B 2 16 ? -24.016 -14.039 -9.598 1.00 57.03 15 ALA B C 1
ATOM 1239 O O . ALA B 2 16 ? -23.094 -14.748 -9.191 1.00 71.64 15 ALA B O 1
ATOM 1241 N N . GLN B 2 17 ? -24.593 -13.114 -8.845 1.00 54.19 16 GLN B N 1
ATOM 1242 C CA . GLN B 2 17 ? -24.170 -12.903 -7.472 1.00 59.44 16 GLN B CA 1
ATOM 1243 C C . GLN B 2 17 ? -25.363 -12.438 -6.654 1.00 58.72 16 GLN B C 1
ATOM 1244 O O . GLN B 2 17 ? -26.438 -12.143 -7.182 1.00 57.96 16 GLN B O 1
ATOM 1250 N N . LEU B 2 18 ? -25.150 -12.374 -5.350 1.00 57.07 17 LEU B N 1
ATOM 1251 C CA . LEU B 2 18 ? -26.182 -11.934 -4.425 1.00 45.89 17 LEU B CA 1
ATOM 1252 C C . LEU B 2 18 ? -26.367 -10.423 -4.544 1.00 52.69 17 LEU B C 1
ATOM 1253 O O . LEU B 2 18 ? -25.432 -9.652 -4.311 1.00 56.75 17 LEU B O 1
ATOM 1258 N N . GLY B 2 19 ? -27.566 -9.997 -4.931 1.00 52.37 18 GLY B N 1
ATOM 1259 C CA . GLY B 2 19 ? -27.847 -8.582 -5.061 1.00 47.49 18 GLY B CA 1
ATOM 1260 C C . GLY B 2 19 ? -28.060 -7.915 -3.718 1.00 50.76 18 GLY B C 1
ATOM 1261 O O . GLY B 2 19 ? -27.325 -6.992 -3.353 1.00 56.24 18 GLY B O 1
ATOM 1262 N N . PHE B 2 20 ? -29.060 -8.375 -2.970 1.00 42.42 19 PHE B N 1
ATOM 1263 C CA . PHE B 2 20 ? -29.246 -7.902 -1.608 1.00 42.68 19 PHE B CA 1
ATOM 1264 C C . PHE B 2 20 ? -29.989 -8.960 -0.803 1.00 32.59 19 PHE B C 1
ATOM 1265 O O . PHE B 2 20 ? -30.666 -9.832 -1.355 1.00 31.93 19 PHE B O 1
ATOM 1273 N N . LEU B 2 21 ? -29.841 -8.879 0.511 1.00 29.82 20 LEU B N 1
ATOM 1274 C CA . LEU B 2 21 ? -30.617 -9.716 1.408 1.00 33.83 20 LEU B CA 1
ATOM 1275 C C . LEU B 2 21 ? -31.118 -8.878 2.573 1.00 42.82 20 LEU B C 1
ATOM 1276 O O . LEU B 2 21 ? -30.386 -8.041 3.111 1.00 37.84 20 LEU B O 1
ATOM 1281 N N . ALA B 2 22 ? -32.367 -9.115 2.959 1.00 35.49 21 ALA B N 1
ATOM 1282 C CA . ALA B 2 22 ? -32.995 -8.397 4.054 1.00 31.64 21 ALA B CA 1
ATOM 1283 C C . ALA B 2 22 ? -33.685 -9.378 4.986 1.00 27.92 21 ALA B C 1
ATOM 1284 O O . ALA B 2 22 ? -34.216 -10.404 4.550 1.00 28.57 21 ALA B O 1
ATOM 1286 N N . ILE B 2 23 ? -33.633 -9.071 6.274 1.00 23.21 22 ILE B N 1
ATOM 1287 C CA . ILE B 2 23 ? -34.419 -9.750 7.290 1.00 21.69 22 ILE B CA 1
ATOM 1288 C C . ILE B 2 23 ? -35.309 -8.689 7.921 1.00 22.20 22 ILE B C 1
ATOM 1289 O O . ILE B 2 23 ? -34.815 -7.676 8.435 1.00 22.79 22 ILE B O 1
ATOM 1294 N N . TYR B 2 24 ? -36.616 -8.901 7.866 1.00 19.94 23 TYR B N 1
ATOM 1295 C CA . TYR B 2 24 ? -37.532 -7.901 8.372 1.00 23.04 23 TYR B CA 1
ATOM 1296 C C . TYR B 2 24 ? -38.668 -8.574 9.108 1.00 30.34 23 TYR B C 1
ATOM 1297 O O . TYR B 2 24 ? -38.988 -9.746 8.878 1.00 32.59 23 TYR B O 1
ATOM 1306 N N . ASN B 2 25 ? -39.275 -7.798 10.002 1.00 27.26 24 ASN B N 1
ATOM 1307 C CA . ASN B 2 25 ? -40.449 -8.241 10.731 1.00 20.20 24 ASN B CA 1
ATOM 1308 C C . ASN B 2 25 ? -41.452 -7.098 10.766 1.00 25.31 24 ASN B C 1
ATOM 1309 O O . ASN B 2 25 ? -41.230 -6.099 11.466 1.00 34.15 24 ASN B O 1
ATOM 1314 N N . PRO B 2 26 ? -42.557 -7.203 10.025 1.00 20.32 25 PRO B N 1
ATOM 1315 C CA . PRO B 2 26 ? -43.501 -6.072 9.964 1.00 19.22 25 PRO B CA 1
ATOM 1316 C C . PRO B 2 26 ? -44.042 -5.657 11.318 1.00 27.90 25 PRO B C 1
ATOM 1317 O O . PRO B 2 26 ? -44.315 -4.467 11.524 1.00 35.71 25 PRO B O 1
ATOM 1321 N N . ALA B 2 27 ? -44.158 -6.587 12.270 1.00 26.80 26 ALA B N 1
ATOM 1322 C CA . ALA B 2 27 ? -44.722 -6.233 13.569 1.00 32.05 26 ALA B CA 1
ATOM 1323 C C . ALA B 2 27 ? -43.833 -5.267 14.344 1.00 18.74 26 ALA B C 1
ATOM 1324 O O . ALA B 2 27 ? -44.334 -4.567 15.223 1.00 26.56 26 ALA B O 1
ATOM 1326 N N . LEU B 2 28 ? -42.540 -5.190 14.023 1.00 19.45 27 LEU B N 1
ATOM 1327 C CA . LEU B 2 28 ? -41.653 -4.268 14.716 1.00 21.40 27 LEU B CA 1
ATOM 1328 C C . LEU B 2 28 ? -41.839 -2.818 14.292 1.00 23.46 27 LEU B C 1
ATOM 1329 O O . LEU B 2 28 ? -41.227 -1.939 14.900 1.00 32.81 27 LEU B O 1
ATOM 1334 N N . GLY B 2 29 ? -42.645 -2.539 13.267 1.00 27.31 28 GLY B N 1
ATOM 1335 C CA . GLY B 2 29 ? -42.861 -1.162 12.850 1.00 32.96 28 GLY B CA 1
ATOM 1336 C C . GLY B 2 29 ? -44.187 -0.942 12.147 1.00 37.96 28 GLY B C 1
ATOM 1337 O O . GLY B 2 29 ? -44.298 -1.128 10.934 1.00 47.30 28 GLY B O 1
ATOM 1338 N N . THR B 2 30 ? -45.207 -0.553 12.898 1.00 46.09 29 THR B N 1
ATOM 1339 C CA . THR B 2 30 ? -46.565 -0.462 12.383 1.00 31.98 29 THR B CA 1
ATOM 1340 C C . THR B 2 30 ? -47.005 0.965 12.079 1.00 46.53 29 THR B C 1
ATOM 1341 O O . THR B 2 30 ? -48.128 1.162 11.611 1.00 61.64 29 THR B O 1
ATOM 1345 N N . THR B 2 31 ? -46.155 1.962 12.321 1.00 43.02 30 THR B N 1
ATOM 1346 C CA . THR B 2 31 ? -46.426 3.340 11.949 1.00 34.95 30 THR B CA 1
ATOM 1347 C C . THR B 2 31 ? -45.380 3.778 10.929 1.00 39.58 30 THR B C 1
ATOM 1348 O O . THR B 2 31 ? -44.341 3.127 10.772 1.00 43.26 30 THR B O 1
ATOM 1352 N N . ASP B 2 32 ? -45.655 4.888 10.223 1.00 44.10 31 ASP B N 1
ATOM 1353 C CA . ASP B 2 32 ? -44.724 5.309 9.177 1.00 57.42 31 ASP B CA 1
ATOM 1354 C C . ASP B 2 32 ? -43.424 5.825 9.769 1.00 52.57 31 ASP B C 1
ATOM 1355 O O . ASP B 2 32 ? -42.369 5.712 9.134 1.00 56.93 31 ASP B O 1
ATOM 1360 N N . GLU B 2 33 ? -43.476 6.362 10.990 1.00 51.31 32 GLU B N 1
ATOM 1361 C CA . GLU B 2 33 ? -42.261 6.838 11.643 1.00 59.05 32 GLU B CA 1
ATOM 1362 C C . GLU B 2 33 ? -41.337 5.685 12.012 1.00 53.65 32 GLU B C 1
ATOM 1363 O O . GLU B 2 33 ? -40.118 5.876 12.115 1.00 63.68 32 GLU B O 1
ATOM 1369 N N . THR B 2 34 ? -41.892 4.487 12.203 1.00 38.09 33 THR B N 1
ATOM 1370 C CA . THR B 2 34 ? -41.126 3.335 12.660 1.00 37.39 33 THR B CA 1
ATOM 1371 C C . THR B 2 34 ? -41.018 2.233 11.611 1.00 38.82 33 THR B C 1
ATOM 1372 O O . THR B 2 34 ? -40.682 1.098 11.954 1.00 34.92 33 THR B O 1
ATOM 1376 N N . LEU B 2 35 ? -41.251 2.559 10.333 1.00 49.97 34 LEU B N 1
ATOM 1377 C CA . LEU B 2 35 ? -41.201 1.558 9.270 1.00 31.65 34 LEU B CA 1
ATOM 1378 C C . LEU B 2 35 ? -39.817 0.946 9.134 1.00 31.11 34 LEU B C 1
ATOM 1379 O O . LEU B 2 35 ? -39.691 -0.261 8.903 1.00 28.87 34 LEU B O 1
ATOM 1384 N N . GLU B 2 36 ? -38.759 1.759 9.240 1.00 35.17 35 GLU B N 1
ATOM 1385 C CA . GLU B 2 36 ? -37.423 1.184 9.123 1.00 38.70 35 GLU B CA 1
ATOM 1386 C C . GLU B 2 36 ? -37.110 0.228 10.271 1.00 42.45 35 GLU B C 1
ATOM 1387 O O . GLU B 2 36 ? -36.224 -0.619 10.119 1.00 44.01 35 GLU B O 1
ATOM 1393 N N . ASP B 2 37 ? -37.834 0.313 11.399 1.00 31.39 36 ASP B N 1
ATOM 1394 C CA . ASP B 2 37 ? -37.606 -0.629 12.492 1.00 30.03 36 ASP B CA 1
ATOM 1395 C C . ASP B 2 37 ? -38.001 -2.046 12.120 1.00 33.56 36 ASP B C 1
ATOM 1396 O O . ASP B 2 37 ? -37.626 -2.985 12.834 1.00 27.58 36 ASP B O 1
ATOM 1401 N N . GLN B 2 38 ? -38.756 -2.226 11.032 1.00 29.19 37 GLN B N 1
ATOM 1402 C CA . GLN B 2 38 ? -39.080 -3.573 10.583 1.00 29.21 37 GLN B CA 1
ATOM 1403 C C . GLN B 2 38 ? -37.833 -4.328 10.179 1.00 29.30 37 GLN B C 1
ATOM 1404 O O . GLN B 2 38 ? -37.805 -5.561 10.249 1.00 25.63 37 GLN B O 1
ATOM 1410 N N . ILE B 2 39 ? -36.801 -3.604 9.757 1.00 28.18 38 ILE B N 1
ATOM 1411 C CA . ILE B 2 39 ? -35.604 -4.188 9.172 1.00 27.97 38 ILE B CA 1
ATOM 1412 C C . ILE B 2 39 ? -34.590 -4.440 10.275 1.00 32.34 38 ILE B C 1
ATOM 1413 O O . ILE B 2 39 ? -34.133 -3.500 10.932 1.00 36.15 38 ILE B O 1
ATOM 1418 N N . VAL B 2 40 ? -34.206 -5.703 10.458 1.00 31.25 39 VAL B N 1
ATOM 1419 C CA . VAL B 2 40 ? -33.147 -6.027 11.410 1.00 38.90 39 VAL B CA 1
ATOM 1420 C C . VAL B 2 40 ? -31.820 -6.330 10.733 1.00 35.18 39 VAL B C 1
ATOM 1421 O O . VAL B 2 40 ? -30.791 -6.389 11.423 1.00 49.42 39 VAL B O 1
ATOM 1425 N N . TYR B 2 41 ? -31.804 -6.537 9.418 1.00 32.99 40 TYR B N 1
ATOM 1426 C CA . TYR B 2 41 ? -30.561 -6.786 8.700 1.00 33.53 40 TYR B CA 1
ATOM 1427 C C . TYR B 2 41 ? -30.788 -6.506 7.222 1.00 35.35 40 TYR B C 1
ATOM 1428 O O . TYR B 2 41 ? -31.803 -6.922 6.661 1.00 31.43 40 TYR B O 1
ATOM 1437 N N . TYR B 2 42 ? -29.821 -5.831 6.596 1.00 33.25 41 TYR B N 1
ATOM 1438 C CA . TYR B 2 42 ? -29.886 -5.510 5.172 1.00 34.18 41 TYR B CA 1
ATOM 1439 C C . TYR B 2 42 ? -28.464 -5.454 4.631 1.00 43.18 41 TYR B C 1
ATOM 1440 O O . TYR B 2 42 ? -27.636 -4.693 5.141 1.00 47.76 41 TYR B O 1
ATOM 1449 N N . ALA B 2 43 ? -28.181 -6.257 3.610 1.00 39.99 42 ALA B N 1
ATOM 1450 C CA . ALA B 2 43 ? -26.861 -6.320 2.998 1.00 39.22 42 ALA B CA 1
ATOM 1451 C C . ALA B 2 43 ? -27.012 -6.260 1.490 1.00 41.17 42 ALA B C 1
ATOM 1452 O O . ALA B 2 43 ? -27.893 -6.919 0.930 1.00 41.83 42 ALA B O 1
ATOM 1454 N N . THR B 2 44 ? -26.182 -5.448 0.843 1.00 44.77 43 THR B N 1
ATOM 1455 C CA . THR B 2 44 ? -26.127 -5.386 -0.611 1.00 47.49 43 THR B CA 1
ATOM 1456 C C . THR B 2 44 ? -24.776 -5.897 -1.075 1.00 53.69 43 THR B C 1
ATOM 1457 O O . THR B 2 44 ? -23.860 -6.100 -0.276 1.00 59.99 43 THR B O 1
ATOM 1461 N N . ALA B 2 45 ? -24.658 -6.105 -2.388 1.00 59.26 44 ALA B N 1
ATOM 1462 C CA . ALA B 2 45 ? -23.374 -6.528 -2.936 1.00 66.26 44 ALA B CA 1
ATOM 1463 C C . ALA B 2 45 ? -22.271 -5.551 -2.548 1.00 61.94 44 ALA B C 1
ATOM 1464 O O . ALA B 2 45 ? -21.163 -5.965 -2.196 1.00 63.25 44 ALA B O 1
ATOM 1466 N N . SER B 2 46 ? -22.588 -4.254 -2.526 1.00 67.34 45 SER B N 1
ATOM 1467 C CA . SER B 2 46 ? -21.615 -3.245 -2.116 1.00 62.39 45 SER B CA 1
ATOM 1468 C C . SER B 2 46 ? -21.265 -3.363 -0.636 1.00 62.20 45 SER B C 1
ATOM 1469 O O . SER B 2 46 ? -20.096 -3.223 -0.262 1.00 75.01 45 SER B O 1
ATOM 1472 N N . THR B 2 47 ? -22.255 -3.615 0.225 1.00 65.28 46 THR B N 1
ATOM 1473 C CA . THR B 2 47 ? -21.989 -3.677 1.659 1.00 65.25 46 THR B CA 1
ATOM 1474 C C . THR B 2 47 ? -21.139 -4.882 2.042 1.00 71.21 46 THR B C 1
ATOM 1475 O O . THR B 2 47 ? -20.525 -4.866 3.112 1.00 77.95 46 THR B O 1
ATOM 1479 N N . LEU B 2 48 ? -21.117 -5.937 1.225 1.00 75.61 47 LEU B N 1
ATOM 1480 C CA . LEU B 2 48 ? -20.288 -7.108 1.516 1.00 79.01 47 LEU B CA 1
ATOM 1481 C C . LEU B 2 48 ? -18.871 -6.837 1.010 1.00 84.09 47 LEU B C 1
ATOM 1482 O O . LEU B 2 48 ? -18.551 -7.059 -0.161 1.00 83.71 47 LEU B O 1
ATOM 1487 N N . SER B 2 49 ? -18.013 -6.339 1.901 1.00 83.94 48 SER B N 1
ATOM 1488 C CA . SER B 2 49 ? -16.609 -6.070 1.565 1.00 80.82 48 SER B CA 1
ATOM 1489 C C . SER B 2 49 ? -15.724 -6.016 2.816 1.00 80.41 48 SER B C 1
ATOM 1490 O O . SER B 2 49 ? -15.552 -7.009 3.530 1.00 77.29 48 SER B O 1
ATOM 1493 N N . PRO B 2 93 ? -22.852 4.122 7.381 1.00 97.97 92 PRO B N 1
ATOM 1494 C CA . PRO B 2 93 ? -23.188 5.301 6.573 1.00 98.27 92 PRO B CA 1
ATOM 1495 C C . PRO B 2 93 ? -24.229 5.013 5.485 1.00 94.44 92 PRO B C 1
ATOM 1496 O O . PRO B 2 93 ? -23.856 4.693 4.354 1.00 100.83 92 PRO B O 1
ATOM 1500 N N . VAL B 2 94 ? -25.513 5.143 5.813 1.00 80.64 93 VAL B N 1
ATOM 1501 C CA . VAL B 2 94 ? -26.600 4.888 4.872 1.00 60.03 93 VAL B CA 1
ATOM 1502 C C . VAL B 2 94 ? -27.266 6.218 4.535 1.00 60.64 93 VAL B C 1
ATOM 1503 O O . VAL B 2 94 ? -27.753 6.925 5.429 1.00 63.97 93 VAL B O 1
ATOM 1507 N N . SER B 2 95 ? -27.294 6.556 3.246 1.00 56.57 94 SER B N 1
ATOM 1508 C CA . SER B 2 95 ? -27.873 7.814 2.806 1.00 58.92 94 SER B CA 1
ATOM 1509 C C . SER B 2 95 ? -29.398 7.739 2.788 1.00 59.94 94 SER B C 1
ATOM 1510 O O . SER B 2 95 ? -30.009 6.670 2.898 1.00 63.52 94 SER B O 1
ATOM 1513 N N . LYS B 2 96 ? -30.010 8.911 2.631 1.00 47.70 95 LYS B N 1
ATOM 1514 C CA . LYS B 2 96 ? -31.461 8.994 2.551 1.00 48.15 95 LYS B CA 1
ATOM 1515 C C . LYS B 2 96 ? -31.990 8.203 1.363 1.00 55.07 95 LYS B C 1
ATOM 1516 O O . LYS B 2 96 ? -33.006 7.504 1.476 1.00 61.40 95 LYS B O 1
ATOM 1522 N N . GLU B 2 97 ? -31.291 8.258 0.226 1.00 55.79 96 GLU B N 1
ATOM 1523 C CA . GLU B 2 97 ? -31.754 7.518 -0.945 1.00 53.09 96 GLU B CA 1
ATOM 1524 C C . GLU B 2 97 ? -31.700 6.021 -0.692 1.00 49.03 96 GLU B C 1
ATOM 1525 O O . GLU B 2 97 ? -32.674 5.304 -0.954 1.00 48.91 96 GLU B O 1
ATOM 1531 N N . GLU B 2 98 ? -30.584 5.536 -0.136 1.00 49.02 97 GLU B N 1
ATOM 1532 C CA . GLU B 2 98 ? -30.475 4.113 0.173 1.00 45.71 97 GLU B CA 1
ATOM 1533 C C . GLU B 2 98 ? -31.557 3.671 1.158 1.00 48.18 97 GLU B C 1
ATOM 1534 O O . GLU B 2 98 ? -32.174 2.612 0.975 1.00 42.53 97 GLU B O 1
ATOM 1540 N N . ARG B 2 99 ? -31.830 4.484 2.188 1.00 42.35 98 ARG B N 1
ATOM 1541 C CA . ARG B 2 99 ? -32.880 4.127 3.142 1.00 34.88 98 ARG B CA 1
ATOM 1542 C C . ARG B 2 99 ? -34.237 4.042 2.452 1.00 40.06 98 ARG B C 1
ATOM 1543 O O . ARG B 2 99 ? -35.007 3.096 2.682 1.00 30.35 98 ARG B O 1
ATOM 1551 N N . HIS B 2 100 ? -34.529 4.999 1.567 1.00 39.25 99 HIS B N 1
ATOM 1552 C CA . HIS B 2 100 ? -35.770 4.939 0.804 1.00 38.50 99 HIS B CA 1
ATOM 1553 C C . HIS B 2 100 ? -35.832 3.675 -0.043 1.00 38.12 99 HIS B C 1
ATOM 1554 O O . HIS B 2 100 ? -36.868 3.002 -0.096 1.00 44.67 99 HIS B O 1
ATOM 1561 N N . GLU B 2 101 ? -34.720 3.312 -0.679 1.00 39.64 100 GLU B N 1
ATOM 1562 C CA . GLU B 2 101 ? -34.724 2.130 -1.533 1.00 40.91 100 GLU B CA 1
ATOM 1563 C C . GLU B 2 101 ? -34.972 0.857 -0.726 1.00 37.31 100 GLU B C 1
ATOM 1564 O O . GLU B 2 101 ? -35.704 -0.035 -1.174 1.00 37.45 100 GLU B O 1
ATOM 1570 N N . ARG B 2 102 ? -34.378 0.750 0.466 1.00 35.56 101 ARG B N 1
ATOM 1571 C CA . ARG B 2 102 ? -34.615 -0.430 1.293 1.00 35.59 101 ARG B CA 1
ATOM 1572 C C . ARG B 2 102 ? -36.080 -0.519 1.701 1.00 34.74 101 ARG B C 1
ATOM 1573 O O . ARG B 2 102 ? -36.711 -1.576 1.580 1.00 28.45 101 ARG B O 1
ATOM 1581 N N . LEU B 2 103 ? -36.644 0.596 2.174 1.00 25.55 102 LEU B N 1
ATOM 1582 C CA . LEU B 2 103 ? -38.058 0.614 2.508 1.00 23.47 102 LEU B CA 1
ATOM 1583 C C . LEU B 2 103 ? -38.914 0.272 1.294 1.00 23.61 102 LEU B C 1
ATOM 1584 O O . LEU B 2 103 ? -39.950 -0.388 1.434 1.00 36.82 102 LEU B O 1
ATOM 1589 N N . ARG B 2 104 ? -38.495 0.676 0.096 1.00 26.05 103 ARG B N 1
ATOM 1590 C CA . ARG B 2 104 ? -39.281 0.324 -1.085 1.00 30.35 103 ARG B CA 1
ATOM 1591 C C . ARG B 2 104 ? -39.195 -1.166 -1.392 1.00 22.89 103 ARG B C 1
ATOM 1592 O O . ARG B 2 104 ? -40.216 -1.804 -1.665 1.00 24.23 103 ARG B O 1
ATOM 1600 N N . GLN B 2 105 ? -38.000 -1.754 -1.311 1.00 24.68 104 GLN B N 1
ATOM 1601 C CA . GLN B 2 105 ? -37.872 -3.185 -1.585 1.00 23.99 104 GLN B CA 1
ATOM 1602 C C . GLN B 2 105 ? -38.711 -4.002 -0.611 1.00 28.74 104 GLN B C 1
ATOM 1603 O O . GLN B 2 105 ? -39.469 -4.896 -1.012 1.00 27.89 104 GLN B O 1
ATOM 1609 N N . ILE B 2 106 ? -38.604 -3.690 0.679 1.00 26.66 105 ILE B N 1
ATOM 1610 C CA . ILE B 2 106 ? -39.331 -4.440 1.694 1.00 25.07 105 ILE B CA 1
ATOM 1611 C C . ILE B 2 106 ? -40.828 -4.152 1.632 1.00 24.15 105 ILE B C 1
ATOM 1612 O O . ILE B 2 106 ? -41.652 -5.053 1.831 1.00 23.92 105 ILE B O 1
ATOM 1617 N N . GLY B 2 107 ? -41.218 -2.907 1.366 1.00 23.05 106 GLY B N 1
ATOM 1618 C CA . GLY B 2 107 ? -42.639 -2.625 1.221 1.00 21.64 106 GLY B CA 1
ATOM 1619 C C . GLY B 2 107 ? -43.246 -3.335 0.021 1.00 28.70 106 GLY B C 1
ATOM 1620 O O . GLY B 2 107 ? -44.336 -3.906 0.103 1.00 25.41 106 GLY B O 1
ATOM 1621 N N . LEU B 2 108 ? -42.533 -3.334 -1.105 1.00 32.51 107 LEU B N 1
ATOM 1622 C CA . LEU B 2 108 ? -43.029 -4.030 -2.283 1.00 23.65 107 LEU B CA 1
ATOM 1623 C C . LEU B 2 108 ? -43.211 -5.515 -1.997 1.00 19.40 107 LEU B C 1
ATOM 1624 O O . LEU B 2 108 ? -44.209 -6.112 -2.407 1.00 28.72 107 LEU B O 1
ATOM 1629 N N . ALA B 2 109 ? -42.289 -6.120 -1.247 1.00 24.95 108 ALA B N 1
ATOM 1630 C CA . ALA B 2 109 ? -42.451 -7.533 -0.916 1.00 19.47 108 ALA B CA 1
ATOM 1631 C C . ALA B 2 109 ? -43.715 -7.758 -0.099 1.00 31.31 108 ALA B C 1
ATOM 1632 O O . ALA B 2 109 ? -44.474 -8.702 -0.358 1.00 28.06 108 ALA B O 1
ATOM 1634 N N . GLN B 2 110 ? -43.964 -6.900 0.891 1.00 30.92 109 GLN B N 1
ATOM 1635 C CA . GLN B 2 110 ? -45.173 -7.046 1.696 1.00 23.38 109 GLN B CA 1
ATOM 1636 C C . GLN B 2 110 ? -46.423 -6.811 0.864 1.00 28.20 109 GLN B C 1
ATOM 1637 O O . GLN B 2 110 ? -47.424 -7.519 1.025 1.00 25.78 109 GLN B O 1
ATOM 1643 N N . GLY B 2 111 ? -46.384 -5.816 -0.028 1.00 25.21 110 GLY B N 1
ATOM 1644 C CA . GLY B 2 111 ? -47.537 -5.560 -0.879 1.00 21.20 110 GLY B CA 1
ATOM 1645 C C . GLY B 2 111 ? -47.846 -6.739 -1.786 1.00 30.70 110 GLY B C 1
ATOM 1646 O O . GLY B 2 111 ? -49.007 -7.116 -1.961 1.00 27.08 110 GLY B O 1
ATOM 1647 N N . MET B 2 112 ? -46.811 -7.354 -2.359 1.00 30.24 111 MET B N 1
ATOM 1648 C CA . MET B 2 112 ? -47.056 -8.520 -3.195 1.00 33.20 111 MET B CA 1
ATOM 1649 C C . MET B 2 112 ? -47.605 -9.680 -2.377 1.00 32.58 111 MET B C 1
ATOM 1650 O O . MET B 2 112 ? -48.468 -10.423 -2.850 1.00 31.81 111 MET B O 1
ATOM 1655 N N . VAL B 2 113 ? -47.130 -9.835 -1.139 1.00 24.28 112 VAL B N 1
ATOM 1656 C CA . VAL B 2 113 ? -47.676 -10.839 -0.233 1.00 22.74 112 VAL B CA 1
ATOM 1657 C C . VAL B 2 113 ? -49.152 -10.578 0.034 1.00 22.76 112 VAL B C 1
ATOM 1658 O O . VAL B 2 113 ? -49.998 -11.470 -0.110 1.00 26.80 112 VAL B O 1
ATOM 1662 N N . GLU B 2 114 ? -49.482 -9.344 0.427 1.00 20.52 113 GLU B N 1
ATOM 1663 C CA . GLU B 2 114 ? -50.877 -8.996 0.696 1.00 22.62 113 GLU B CA 1
ATOM 1664 C C . GLU B 2 114 ? -51.745 -9.217 -0.533 1.00 28.31 113 GLU B C 1
ATOM 1665 O O . GLU B 2 114 ? -52.843 -9.775 -0.438 1.00 38.21 113 GLU B O 1
ATOM 1671 N N . PHE B 2 115 ? -51.247 -8.829 -1.704 1.00 23.71 114 PHE B N 1
ATOM 1672 C CA . PHE B 2 115 ? -52.028 -8.967 -2.923 1.00 27.79 114 PHE B CA 1
ATOM 1673 C C . PHE B 2 115 ? -52.264 -10.434 -3.263 1.00 31.00 114 PHE B C 1
ATOM 1674 O O . PHE B 2 115 ? -53.403 -10.854 -3.503 1.00 36.57 114 PHE B O 1
ATOM 1682 N N . ALA B 2 116 ? -51.207 -11.238 -3.255 1.00 19.49 115 ALA B N 1
ATOM 1683 C CA . ALA B 2 116 ? -51.351 -12.633 -3.650 1.00 28.60 115 ALA B CA 1
ATOM 1684 C C . ALA B 2 116 ? -52.150 -13.452 -2.640 1.00 28.38 115 ALA B C 1
ATOM 1685 O O . ALA B 2 116 ? -52.777 -14.440 -3.031 1.00 31.20 115 ALA B O 1
ATOM 1687 N N . LYS B 2 117 ? -52.190 -13.051 -1.367 1.00 32.22 116 LYS B N 1
ATOM 1688 C CA . LYS B 2 117 ? -52.950 -13.833 -0.392 1.00 36.27 116 LYS B CA 1
ATOM 1689 C C . LYS B 2 117 ? -54.430 -13.916 -0.756 1.00 44.65 116 LYS B C 1
ATOM 1690 O O . LYS B 2 117 ? -55.105 -14.883 -0.384 1.00 43.63 116 LYS B O 1
ATOM 1696 N N . SER B 2 118 ? -54.949 -12.935 -1.500 1.00 45.69 117 SER B N 1
ATOM 1697 C CA . SER B 2 118 ? -56.350 -12.979 -1.917 1.00 42.81 117 SER B CA 1
ATOM 1698 C C . SER B 2 118 ? -56.619 -14.142 -2.860 1.00 43.12 117 SER B C 1
ATOM 1699 O O . SER B 2 118 ? -57.736 -14.673 -2.890 1.00 46.26 117 SER B O 1
ATOM 1702 N N . PHE B 2 119 ? -55.615 -14.557 -3.629 1.00 40.36 118 PHE B N 1
ATOM 1703 C CA . PHE B 2 119 ? -55.802 -15.593 -4.632 1.00 32.65 118 PHE B CA 1
ATOM 1704 C C . PHE B 2 119 ? -55.267 -16.959 -4.216 1.00 33.59 118 PHE B C 1
ATOM 1705 O O . PHE B 2 119 ? -55.597 -17.956 -4.872 1.00 48.90 118 PHE B O 1
ATOM 1713 N N . SER B 2 120 ? -54.447 -17.036 -3.165 1.00 41.83 119 SER B N 1
ATOM 1714 C CA . SER B 2 120 ? -53.717 -18.256 -2.844 1.00 39.58 119 SER B CA 1
ATOM 1715 C C . SER B 2 120 ? -54.131 -18.870 -1.513 1.00 45.63 119 SER B C 1
ATOM 1716 O O . SER B 2 120 ? -53.344 -19.617 -0.916 1.00 40.30 119 SER B O 1
ATOM 1719 N N . ASP B 2 121 ? -55.332 -18.560 -1.021 1.00 42.91 120 ASP B N 1
ATOM 1720 C CA . ASP B 2 121 ? -55.793 -19.092 0.259 1.00 48.57 120 ASP B CA 1
ATOM 1721 C C . ASP B 2 121 ? -54.803 -18.771 1.382 1.00 42.25 120 ASP B C 1
ATOM 1722 O O . ASP B 2 121 ? -54.477 -19.620 2.214 1.00 46.89 120 ASP B O 1
ATOM 1727 N N . GLY B 2 122 ? -54.294 -17.543 1.390 1.00 38.85 121 GLY B N 1
ATOM 1728 C CA . GLY B 2 122 ? -53.419 -17.073 2.444 1.00 30.47 121 GLY B CA 1
ATOM 1729 C C . GLY B 2 122 ? -51.946 -17.389 2.291 1.00 39.40 121 GLY B C 1
ATOM 1730 O O . GLY B 2 122 ? -51.169 -17.046 3.190 1.00 54.52 121 GLY B O 1
ATOM 1731 N N . GLU B 2 123 ? -51.530 -18.016 1.190 1.00 38.14 122 GLU B N 1
ATOM 1732 C CA . GLU B 2 123 ? -50.123 -18.385 1.019 1.00 42.13 122 GLU B CA 1
ATOM 1733 C C . GLU B 2 123 ? -49.300 -17.191 0.541 1.00 38.17 122 GLU B C 1
ATOM 1734 O O . GLU B 2 123 ? -49.683 -16.523 -0.422 1.00 32.30 122 GLU B O 1
ATOM 1740 N N . PRO B 2 124 ? -48.153 -16.925 1.148 1.00 35.63 123 PRO B N 1
ATOM 1741 C CA . PRO B 2 124 ? -47.346 -15.780 0.729 1.00 25.15 123 PRO B CA 1
ATOM 1742 C C . PRO B 2 124 ? -46.618 -16.044 -0.576 1.00 31.03 123 PRO B C 1
ATOM 1743 O O . PRO B 2 124 ? -46.387 -17.186 -0.979 1.00 32.73 123 PRO B O 1
ATOM 1747 N N . VAL B 2 125 ? -46.232 -14.943 -1.225 1.00 30.93 124 VAL B N 1
ATOM 1748 C CA . VAL B 2 125 ? -45.315 -15.016 -2.353 1.00 24.29 124 VAL B CA 1
ATOM 1749 C C . VAL B 2 125 ? -43.997 -15.602 -1.868 1.00 24.67 124 VAL B C 1
ATOM 1750 O O . VAL B 2 125 ? -43.459 -15.184 -0.835 1.00 25.84 124 VAL B O 1
ATOM 1754 N N . ASP B 2 126 ? -43.475 -16.587 -2.599 1.00 25.21 125 ASP B N 1
ATOM 1755 C CA . ASP B 2 126 ? -42.199 -17.198 -2.258 1.00 26.05 125 ASP B CA 1
ATOM 1756 C C . ASP B 2 126 ? -41.126 -17.030 -3.322 1.00 29.16 125 ASP B C 1
ATOM 1757 O O . ASP B 2 126 ? -39.939 -17.186 -3.005 1.00 28.93 125 ASP B O 1
ATOM 1762 N N . THR B 2 127 ? -41.503 -16.738 -4.565 1.00 26.70 126 THR B N 1
ATOM 1763 C CA . THR B 2 127 ? -40.568 -16.604 -5.673 1.00 27.39 126 THR B CA 1
ATOM 1764 C C . THR B 2 127 ? -41.039 -15.493 -6.601 1.00 30.52 126 THR B C 1
ATOM 1765 O O . THR B 2 127 ? -42.224 -15.430 -6.945 1.00 27.42 126 THR B O 1
ATOM 1769 N N . ILE B 2 128 ? -40.120 -14.632 -7.017 1.00 30.49 127 ILE B N 1
ATOM 1770 C CA . ILE B 2 128 ? -40.413 -13.570 -7.974 1.00 27.21 127 ILE B CA 1
ATOM 1771 C C . ILE B 2 128 ? -39.386 -13.651 -9.089 1.00 32.40 127 ILE B C 1
ATOM 1772 O O . ILE B 2 128 ? -38.178 -13.702 -8.820 1.00 37.03 127 ILE B O 1
ATOM 1777 N N . ASP B 2 129 ? -39.858 -13.670 -10.333 1.00 26.95 128 ASP B N 1
ATOM 1778 C CA . ASP B 2 129 ? -38.981 -13.787 -11.491 1.00 28.44 128 ASP B CA 1
ATOM 1779 C C . ASP B 2 129 ? -38.974 -12.463 -12.243 1.00 30.96 128 ASP B C 1
ATOM 1780 O O . ASP B 2 129 ? -40.016 -12.023 -12.742 1.00 34.94 128 ASP B O 1
ATOM 1785 N N . THR B 2 130 ? -37.811 -11.816 -12.301 1.00 30.61 129 THR B N 1
ATOM 1786 C CA . THR B 2 130 ? -37.653 -10.577 -13.050 1.00 34.97 129 THR B CA 1
ATOM 1787 C C . THR B 2 130 ? -36.643 -10.789 -14.163 1.00 34.89 129 THR B C 1
ATOM 1788 O O . THR B 2 130 ? -35.984 -11.826 -14.243 1.00 48.08 129 THR B O 1
ATOM 1792 N N . GLU B 2 131 ? -36.527 -9.781 -15.028 1.00 39.81 130 GLU B N 1
ATOM 1793 C CA . GLU B 2 131 ? -35.624 -9.894 -16.169 1.00 39.49 130 GLU B CA 1
ATOM 1794 C C . GLU B 2 131 ? -34.175 -10.040 -15.717 1.00 41.70 130 GLU B C 1
ATOM 1795 O O . GLU B 2 131 ? -33.402 -10.782 -16.324 1.00 50.39 130 GLU B O 1
ATOM 1801 N N . LYS B 2 132 ? -33.797 -9.364 -14.636 1.00 39.40 131 LYS B N 1
ATOM 1802 C CA . LYS B 2 132 ? -32.407 -9.297 -14.214 1.00 31.02 131 LYS B CA 1
ATOM 1803 C C . LYS B 2 132 ? -32.136 -9.986 -12.886 1.00 41.89 131 LYS B C 1
ATOM 1804 O O . LYS B 2 132 ? -30.967 -10.136 -12.518 1.00 53.86 131 LYS B O 1
ATOM 1810 N N . ALA B 2 133 ? -33.164 -10.397 -12.150 1.00 55.10 132 ALA B N 1
ATOM 1811 C CA . ALA B 2 133 ? -32.940 -10.977 -10.837 1.00 47.32 132 ALA B CA 1
ATOM 1812 C C . ALA B 2 133 ? -33.936 -12.091 -10.567 1.00 38.77 132 ALA B C 1
ATOM 1813 O O . ALA B 2 133 ? -35.066 -12.078 -11.062 1.00 44.52 132 ALA B O 1
ATOM 1815 N N . ARG B 2 134 ? -33.488 -13.053 -9.770 1.00 34.24 133 ARG B N 1
ATOM 1816 C CA . ARG B 2 134 ? -34.314 -14.110 -9.209 1.00 31.83 133 ARG B CA 1
ATOM 1817 C C . ARG B 2 134 ? -34.490 -13.814 -7.730 1.00 31.34 133 ARG B C 1
ATOM 1818 O O . ARG B 2 134 ? -33.506 -13.776 -6.987 1.00 36.02 133 ARG B O 1
ATOM 1826 N N . VAL B 2 135 ? -35.728 -13.576 -7.309 1.00 36.86 134 VAL B N 1
ATOM 1827 C CA . VAL B 2 135 ? -36.018 -13.102 -5.960 1.00 29.74 134 VAL B CA 1
ATOM 1828 C C . VAL B 2 135 ? -36.700 -14.212 -5.168 1.00 28.20 134 VAL B C 1
ATOM 1829 O O . VAL B 2 135 ? -37.655 -14.837 -5.650 1.00 31.46 134 VAL B O 1
ATOM 1833 N N . ILE B 2 136 ? -36.231 -14.420 -3.937 1.00 33.89 135 ILE B N 1
ATOM 1834 C CA . ILE B 2 136 ? -36.724 -15.440 -3.020 1.00 31.90 135 ILE B CA 1
ATOM 1835 C C . ILE B 2 136 ? -37.259 -14.759 -1.762 1.00 29.10 135 ILE B C 1
ATOM 1836 O O . ILE B 2 136 ? -36.632 -13.837 -1.230 1.00 27.09 135 ILE B O 1
ATOM 1841 N N . LEU B 2 137 ? -38.411 -15.221 -1.282 1.00 27.10 136 LEU B N 1
ATOM 1842 C CA . LEU B 2 137 ? -39.018 -14.695 -0.064 1.00 31.40 136 LEU B CA 1
ATOM 1843 C C . LEU B 2 137 ? -39.455 -15.861 0.809 1.00 31.64 136 LEU B C 1
ATOM 1844 O O . LEU B 2 137 ? -40.253 -16.703 0.378 1.00 30.78 136 LEU B O 1
ATOM 1849 N N . VAL B 2 138 ? -38.946 -15.911 2.035 1.00 25.34 137 VAL B N 1
ATOM 1850 C CA . VAL B 2 138 ? -39.235 -17.022 2.928 1.00 29.85 137 VAL B CA 1
ATOM 1851 C C . VAL B 2 138 ? -39.564 -16.476 4.309 1.00 32.91 137 VAL B C 1
ATOM 1852 O O . VAL B 2 138 ? -38.842 -15.624 4.839 1.00 27.99 137 VAL B O 1
ATOM 1856 N N . GLU B 2 139 ? -40.659 -16.965 4.891 1.00 27.33 138 GLU B N 1
ATOM 1857 C CA . GLU B 2 139 ? -41.000 -16.665 6.278 1.00 27.86 138 GLU B CA 1
ATOM 1858 C C . GLU B 2 139 ? -40.347 -17.740 7.140 1.00 35.51 138 GLU B C 1
ATOM 1859 O O . GLU B 2 139 ? -40.815 -18.881 7.177 1.00 27.43 138 GLU B O 1
ATOM 1865 N N . VAL B 2 140 ? -39.238 -17.395 7.806 1.00 29.01 139 VAL B N 1
ATOM 1866 C CA . VAL B 2 140 ? -38.482 -18.420 8.527 1.00 30.87 139 VAL B CA 1
ATOM 1867 C C . VAL B 2 140 ? -39.165 -18.813 9.834 1.00 33.25 139 VAL B C 1
ATOM 1868 O O . VAL B 2 140 ? -39.051 -19.959 10.276 1.00 40.26 139 VAL B O 1
ATOM 1872 N N . GLU B 2 141 ? -39.833 -17.877 10.495 1.00 30.93 140 GLU B N 1
ATOM 1873 C CA . GLU B 2 141 ? -40.708 -18.195 11.609 1.00 29.96 140 GLU B CA 1
ATOM 1874 C C . GLU B 2 141 ? -41.841 -17.188 11.584 1.00 32.05 140 GLU B C 1
ATOM 1875 O O . GLU B 2 141 ? -41.797 -16.196 10.849 1.00 28.91 140 GLU B O 1
ATOM 1881 N N . GLU B 2 142 ? -42.868 -17.444 12.395 1.00 32.08 141 GLU B N 1
ATOM 1882 C CA . GLU B 2 142 ? -44.031 -16.575 12.333 1.00 37.73 141 GLU B CA 1
ATOM 1883 C C . GLU B 2 142 ? -43.627 -15.124 12.552 1.00 36.41 141 GLU B C 1
ATOM 1884 O O . GLU B 2 142 ? -43.122 -14.770 13.621 1.00 36.21 141 GLU B O 1
ATOM 1890 N N . GLY B 2 143 ? -43.775 -14.299 11.507 1.00 29.23 142 GLY B N 1
ATOM 1891 C CA . GLY B 2 143 ? -43.533 -12.872 11.584 1.00 27.25 142 GLY B CA 1
ATOM 1892 C C . GLY B 2 143 ? -42.186 -12.409 11.056 1.00 28.24 142 GLY B C 1
ATOM 1893 O O . GLY B 2 143 ? -42.014 -11.213 10.822 1.00 26.41 142 GLY B O 1
ATOM 1894 N N . TRP B 2 144 ? -41.226 -13.314 10.883 1.00 28.66 143 TRP B N 1
ATOM 1895 C CA . TRP B 2 144 ? -39.865 -12.971 10.485 1.00 22.31 143 TRP B CA 1
ATOM 1896 C C . TRP B 2 144 ? -39.591 -13.441 9.065 1.00 28.71 143 TRP B C 1
ATOM 1897 O O . TRP B 2 144 ? -39.754 -14.630 8.757 1.00 32.22 143 TRP B O 1
ATOM 1908 N N . TRP B 2 145 ? -39.136 -12.522 8.220 1.00 21.61 144 TRP B N 1
ATOM 1909 C CA . TRP B 2 145 ? -39.026 -12.768 6.793 1.00 18.37 144 TRP B CA 1
ATOM 1910 C C . TRP B 2 145 ? -37.604 -12.566 6.307 1.00 24.59 144 TRP B C 1
ATOM 1911 O O . TRP B 2 145 ? -36.892 -11.676 6.787 1.00 22.34 144 TRP B O 1
ATOM 1922 N N . ILE B 2 146 ? -37.203 -13.387 5.338 1.00 24.20 145 ILE B N 1
ATOM 1923 C CA . ILE B 2 146 ? -35.943 -13.210 4.631 1.00 23.94 145 ILE B CA 1
ATOM 1924 C C . ILE B 2 146 ? -36.259 -12.963 3.168 1.00 21.00 145 ILE B C 1
ATOM 1925 O O . ILE B 2 146 ? -36.921 -13.783 2.520 1.00 19.84 145 ILE B O 1
ATOM 1930 N N . LEU B 2 147 ? -35.794 -11.835 2.656 1.00 19.99 146 LEU B N 1
ATOM 1931 C CA . LEU B 2 147 ? -35.961 -11.445 1.267 1.00 18.89 146 LEU B CA 1
ATOM 1932 C C . LEU B 2 147 ? -34.577 -11.399 0.634 1.00 30.40 146 LEU B C 1
ATOM 1933 O O . LEU B 2 147 ? -33.693 -10.686 1.123 1.00 35.66 146 LEU B O 1
ATOM 1938 N N . ALA B 2 148 ? -34.379 -12.167 -0.430 1.00 27.17 147 ALA B N 1
ATOM 1939 C CA . ALA B 2 148 ? -33.074 -12.269 -1.069 1.00 28.54 147 ALA B CA 1
ATOM 1940 C C . ALA B 2 148 ? -33.241 -12.113 -2.564 1.00 31.70 147 ALA B C 1
ATOM 1941 O O . ALA B 2 148 ? -34.042 -12.829 -3.175 1.00 33.65 147 ALA B O 1
ATOM 1943 N N . SER B 2 149 ? -32.474 -11.195 -3.148 1.00 29.01 148 SER B N 1
ATOM 1944 C CA . SER B 2 149 ? -32.480 -10.938 -4.581 1.00 31.62 148 SER B CA 1
ATOM 1945 C C . SER B 2 149 ? -31.118 -11.328 -5.148 1.00 34.04 148 SER B C 1
ATOM 1946 O O . SER B 2 149 ? -30.090 -10.774 -4.742 1.00 37.15 148 SER B O 1
ATOM 1949 N N . ILE B 2 150 ? -31.106 -12.281 -6.077 1.00 40.11 149 ILE B N 1
ATOM 1950 C CA . ILE B 2 150 ? -29.876 -12.768 -6.693 1.00 38.31 149 ILE B CA 1
ATOM 1951 C C . ILE B 2 150 ? -29.797 -12.200 -8.100 1.00 46.13 149 ILE B C 1
ATOM 1952 O O . ILE B 2 150 ? -30.641 -12.516 -8.950 1.00 39.90 149 ILE B O 1
ATOM 1957 N N . ASP B 2 151 ? -28.785 -11.369 -8.349 1.00 48.93 150 ASP B N 1
ATOM 1958 C CA . ASP B 2 151 ? -28.561 -10.845 -9.689 1.00 48.53 150 ASP B CA 1
ATOM 1959 C C . ASP B 2 151 ? -28.161 -11.968 -10.633 1.00 45.12 150 ASP B C 1
ATOM 1960 O O . ASP B 2 151 ? -27.334 -12.813 -10.293 1.00 58.51 150 ASP B O 1
ATOM 1965 N N . LEU B 2 152 ? -28.752 -11.976 -11.824 1.00 61.69 151 LEU B N 1
ATOM 1966 C CA . LEU B 2 152 ? -28.463 -13.027 -12.786 1.00 62.25 151 LEU B CA 1
ATOM 1967 C C . LEU B 2 152 ? -27.131 -12.766 -13.489 1.00 66.92 151 LEU B C 1
ATOM 1968 O O . LEU B 2 152 ? -26.503 -11.715 -13.339 1.00 68.14 151 LEU B O 1
ATOM 1973 N N . THR B 2 153 ? -26.691 -13.751 -14.263 1.00 69.27 152 THR B N 1
ATOM 1974 C CA . THR B 2 153 ? -25.441 -13.607 -14.989 1.00 72.31 152 THR B CA 1
ATOM 1975 C C . THR B 2 153 ? -25.606 -12.597 -16.118 1.00 74.99 152 THR B C 1
ATOM 1976 O O . THR B 2 153 ? -26.493 -12.735 -16.966 1.00 73.02 152 THR B O 1
ATOM 1980 N N . ARG B 2 154 ? -24.746 -11.583 -16.124 1.00 75.46 153 ARG B N 1
ATOM 1981 C CA . ARG B 2 154 ? -24.736 -10.544 -17.145 1.00 80.68 153 ARG B CA 1
ATOM 1982 C C . ARG B 2 154 ? -23.707 -10.910 -18.207 1.00 85.07 153 ARG B C 1
ATOM 1983 O O . ARG B 2 154 ? -22.513 -11.019 -17.906 1.00 83.58 153 ARG B O 1
ATOM 1991 N N . LEU B 2 155 ? -24.170 -11.119 -19.438 1.00 87.38 154 LEU B N 1
ATOM 1992 C CA . LEU B 2 155 ? -23.282 -11.415 -20.551 1.00 89.43 154 LEU B CA 1
ATOM 1993 C C . LEU B 2 155 ? -23.598 -10.461 -21.698 1.00 86.78 154 LEU B C 1
ATOM 1994 O O . LEU B 2 155 ? -24.779 -10.246 -22.016 1.00 85.61 154 LEU B O 1
ATOM 1999 N N . PRO B 2 156 ? -22.584 -9.852 -22.332 1.00 94.04 155 PRO B N 1
ATOM 2000 C CA . PRO B 2 156 ? -22.807 -8.908 -23.434 1.00 92.71 155 PRO B CA 1
ATOM 2001 C C . PRO B 2 156 ? -22.756 -9.564 -24.811 1.00 82.97 155 PRO B C 1
ATOM 2002 O O . PRO B 2 156 ? -22.684 -10.791 -24.898 1.00 84.23 155 PRO B O 1
ATOM 2006 N N . TYR B 2 184 ? -26.745 -5.626 -21.748 1.00 100.55 183 TYR B N 1
ATOM 2007 C CA . TYR B 2 184 ? -26.326 -7.024 -21.757 1.00 98.23 183 TYR B CA 1
ATOM 2008 C C . TYR B 2 184 ? -27.524 -7.967 -21.852 1.00 85.15 183 TYR B C 1
ATOM 2009 O O . TYR B 2 184 ? -28.679 -7.535 -21.879 1.00 80.77 183 TYR B O 1
ATOM 2018 N N . GLU B 2 185 ? -27.230 -9.260 -21.916 1.00 80.07 184 GLU B N 1
ATOM 2019 C CA . GLU B 2 185 ? -28.227 -10.317 -21.851 1.00 80.96 184 GLU B CA 1
ATOM 2020 C C . GLU B 2 185 ? -28.102 -11.017 -20.502 1.00 79.08 184 GLU B C 1
ATOM 2021 O O . GLU B 2 185 ? -26.996 -11.154 -19.966 1.00 81.48 184 GLU B O 1
ATOM 2027 N N . TYR B 2 186 ? -29.231 -11.455 -19.952 1.00 73.01 185 TYR B N 1
ATOM 2028 C CA . TYR B 2 186 ? -29.282 -12.007 -18.606 1.00 66.99 185 TYR B CA 1
ATOM 2029 C C . TYR B 2 186 ? -29.676 -13.475 -18.653 1.00 63.57 185 TYR B C 1
ATOM 2030 O O . TYR B 2 186 ? -30.556 -13.869 -19.421 1.00 65.61 185 TYR B O 1
ATOM 2039 N N . SER B 2 187 ? -29.003 -14.287 -17.842 1.00 63.83 186 SER B N 1
ATOM 2040 C CA . SER B 2 187 ? -29.197 -15.728 -17.860 1.00 68.20 186 SER B CA 1
ATOM 2041 C C . SER B 2 187 ? -29.317 -16.260 -16.443 1.00 67.38 186 SER B C 1
ATOM 2042 O O . SER B 2 187 ? -28.692 -15.744 -15.512 1.00 71.41 186 SER B O 1
ATOM 2045 N N . SER B 2 188 ? -30.124 -17.312 -16.293 1.00 60.67 187 SER B N 1
ATOM 2046 C CA . SER B 2 188 ? -30.297 -17.995 -15.017 1.00 59.45 187 SER B CA 1
ATOM 2047 C C . SER B 2 188 ? -29.887 -19.459 -15.097 1.00 63.40 187 SER B C 1
ATOM 2048 O O . SER B 2 188 ? -30.256 -20.248 -14.220 1.00 63.62 187 SER B O 1
ATOM 2051 N N . ARG B 2 189 ? -29.122 -19.837 -16.127 1.00 60.84 188 ARG B N 1
ATOM 2052 C CA . ARG B 2 189 ? -28.734 -21.235 -16.281 1.00 67.98 188 ARG B CA 1
ATOM 2053 C C . ARG B 2 189 ? -27.775 -21.668 -15.184 1.00 64.27 188 ARG B C 1
ATOM 2054 O O . ARG B 2 189 ? -27.903 -22.771 -14.641 1.00 66.04 188 ARG B O 1
ATOM 2062 N N . GLU B 2 190 ? -26.810 -20.816 -14.840 1.00 66.30 189 GLU B N 1
ATOM 2063 C CA . GLU B 2 190 ? -25.869 -21.176 -13.788 1.00 77.61 189 GLU B CA 1
ATOM 2064 C C . GLU B 2 190 ? -26.470 -21.104 -12.389 1.00 72.08 189 GLU B C 1
ATOM 2065 O O . GLU B 2 190 ? -25.871 -21.643 -11.454 1.00 71.46 189 GLU B O 1
ATOM 2071 N N . VAL B 2 191 ? -27.628 -20.463 -12.222 1.00 65.57 190 VAL B N 1
ATOM 2072 C CA . VAL B 2 191 ? -28.148 -20.105 -10.907 1.00 54.61 190 VAL B CA 1
ATOM 2073 C C . VAL B 2 191 ? -28.921 -21.273 -10.312 1.00 52.56 190 VAL B C 1
ATOM 2074 O O . VAL B 2 191 ? -29.627 -22.008 -11.020 1.00 53.33 190 VAL B O 1
ATOM 2078 N N . LYS B 2 192 ? -28.775 -21.451 -9.000 1.00 48.45 191 LYS B N 1
ATOM 2079 C CA . LYS B 2 192 ? -29.551 -22.456 -8.295 1.00 57.69 191 LYS B CA 1
ATOM 2080 C C . LYS B 2 192 ? -31.044 -22.184 -8.469 1.00 55.54 191 LYS B C 1
ATOM 2081 O O . LYS B 2 192 ? -31.469 -21.026 -8.541 1.00 53.94 191 LYS B O 1
ATOM 2087 N N . PRO B 2 193 ? -31.864 -23.230 -8.522 1.00 49.88 192 PRO B N 1
ATOM 2088 C CA . PRO B 2 193 ? -33.314 -23.037 -8.618 1.00 47.14 192 PRO B CA 1
ATOM 2089 C C . PRO B 2 193 ? -33.855 -22.369 -7.367 1.00 46.47 192 PRO B C 1
ATOM 2090 O O . PRO B 2 193 ? -33.215 -22.416 -6.303 1.00 40.80 192 PRO B O 1
ATOM 2094 N N . PRO B 2 194 ? -35.028 -21.727 -7.456 1.00 48.98 193 PRO B N 1
ATOM 2095 C CA . PRO B 2 194 ? -35.579 -21.048 -6.265 1.00 39.29 193 PRO B CA 1
ATOM 2096 C C . PRO B 2 194 ? -35.733 -21.959 -5.059 1.00 45.05 193 PRO B C 1
ATOM 2097 O O . PRO B 2 194 ? -35.409 -21.550 -3.938 1.00 45.02 193 PRO B O 1
ATOM 2101 N N . SER B 2 195 ? -36.182 -23.200 -5.259 1.00 46.79 194 SER B N 1
ATOM 2102 C CA . SER B 2 195 ? -36.356 -24.109 -4.129 1.00 42.93 194 SER B CA 1
ATOM 2103 C C . SER B 2 195 ? -35.036 -24.393 -3.426 1.00 44.13 194 SER B C 1
ATOM 2104 O O . SER B 2 195 ? -35.020 -24.616 -2.208 1.00 46.17 194 SER B O 1
ATOM 2107 N N . LEU B 2 196 ? -33.924 -24.388 -4.171 1.00 47.33 195 LEU B N 1
ATOM 2108 C CA . LEU B 2 196 ? -32.613 -24.613 -3.562 1.00 45.04 195 LEU B CA 1
ATOM 2109 C C . LEU B 2 196 ? -32.143 -23.401 -2.768 1.00 49.25 195 LEU B C 1
ATOM 2110 O O . LEU B 2 196 ? -31.658 -23.544 -1.640 1.00 44.77 195 LEU B O 1
ATOM 2115 N N . LEU B 2 197 ? -32.271 -22.195 -3.342 1.00 44.93 196 LEU B N 1
ATOM 2116 C CA . LEU B 2 197 ? -31.882 -20.994 -2.614 1.00 42.26 196 LEU B CA 1
ATOM 2117 C C . LEU B 2 197 ? -32.663 -20.876 -1.312 1.00 46.71 196 LEU B C 1
ATOM 2118 O O . LEU B 2 197 ? -32.101 -20.512 -0.272 1.00 50.92 196 LEU B O 1
ATOM 2123 N N . ARG B 2 198 ? -33.955 -21.213 -1.347 1.00 44.94 197 ARG B N 1
ATOM 2124 C CA . ARG B 2 198 ? -34.775 -21.167 -0.141 1.00 42.36 197 ARG B CA 1
ATOM 2125 C C . ARG B 2 198 ? -34.238 -22.124 0.923 1.00 45.86 197 ARG B C 1
ATOM 2126 O O . ARG B 2 198 ? -34.108 -21.751 2.095 1.00 44.53 197 ARG B O 1
ATOM 2134 N N . ALA B 2 199 ? -33.885 -23.351 0.525 1.00 38.23 198 ALA B N 1
ATOM 2135 C CA . ALA B 2 199 ? -33.338 -24.314 1.479 1.00 44.34 198 ALA B CA 1
ATOM 2136 C C . ALA B 2 199 ? -31.990 -23.865 2.039 1.00 43.26 198 ALA B C 1
ATOM 2137 O O . ALA B 2 199 ? -31.653 -24.194 3.185 1.00 40.78 198 ALA B O 1
ATOM 2139 N N . ASP B 2 200 ? -31.191 -23.149 1.245 1.00 34.31 199 ASP B N 1
ATOM 2140 C CA . ASP B 2 200 ? -29.947 -22.597 1.774 1.00 41.79 199 ASP B CA 1
ATOM 2141 C C . ASP B 2 200 ? -30.226 -21.570 2.864 1.00 47.78 199 ASP B C 1
ATOM 2142 O O . ASP B 2 200 ? -29.591 -21.590 3.927 1.00 48.99 199 ASP B O 1
ATOM 2147 N N . LEU B 2 201 ? -31.189 -20.676 2.626 1.00 36.18 200 LEU B N 1
ATOM 2148 C CA . LEU B 2 201 ? -31.480 -19.637 3.603 1.00 36.45 200 LEU B CA 1
ATOM 2149 C C . LEU B 2 201 ? -32.076 -20.226 4.875 1.00 40.37 200 LEU B C 1
ATOM 2150 O O . LEU B 2 201 ? -31.784 -19.750 5.980 1.00 35.06 200 LEU B O 1
ATOM 2155 N N . LEU B 2 202 ? -32.901 -21.269 4.743 1.00 39.09 201 LEU B N 1
ATOM 2156 C CA . LEU B 2 202 ? -33.466 -21.909 5.929 1.00 40.99 201 LEU B CA 1
ATOM 2157 C C . LEU B 2 202 ? -32.386 -22.605 6.755 1.00 44.01 201 LEU B C 1
ATOM 2158 O O . LEU B 2 202 ? -32.399 -22.545 7.991 1.00 49.41 201 LEU B O 1
ATOM 2163 N N . ARG B 2 203 ? -31.435 -23.255 6.090 1.00 33.52 202 ARG B N 1
ATOM 2164 C CA . ARG B 2 203 ? -30.361 -23.920 6.813 1.00 35.29 202 ARG B CA 1
ATOM 2165 C C . ARG B 2 203 ? -29.488 -22.911 7.542 1.00 41.48 202 ARG B C 1
ATOM 2166 O O . ARG B 2 203 ? -29.094 -23.140 8.691 1.00 42.62 202 ARG B O 1
ATOM 2174 N N . ALA B 2 204 ? -29.199 -21.778 6.901 1.00 41.91 203 ALA B N 1
ATOM 2175 C CA . ALA B 2 204 ? -28.469 -20.712 7.577 1.00 39.78 203 ALA B CA 1
ATOM 2176 C C . ALA B 2 204 ? -29.251 -20.207 8.783 1.00 36.85 203 ALA B C 1
ATOM 2177 O O . ALA B 2 204 ? -28.677 -19.948 9.847 1.00 43.66 203 ALA B O 1
ATOM 2179 N N . TYR B 2 205 ? -30.566 -20.062 8.630 1.00 35.57 204 TYR B N 1
ATOM 2180 C CA . TYR B 2 205 ? -31.414 -19.693 9.757 1.00 40.72 204 TYR B CA 1
ATOM 2181 C C . TYR B 2 205 ? -31.317 -20.735 10.861 1.00 33.98 204 TYR B C 1
ATOM 2182 O O . TYR B 2 205 ? -31.140 -20.398 12.039 1.00 43.43 204 TYR B O 1
ATOM 2191 N N . ASP B 2 206 ? -31.441 -22.011 10.496 1.00 35.80 205 ASP B N 1
ATOM 2192 C CA . ASP B 2 206 ? -31.304 -23.081 11.474 1.00 28.58 205 ASP B CA 1
ATOM 2193 C C . ASP B 2 206 ? -29.939 -23.026 12.140 1.00 43.58 205 ASP B C 1
ATOM 2194 O O . ASP B 2 206 ? -29.823 -23.192 13.364 1.00 38.12 205 ASP B O 1
ATOM 2199 N N . LEU B 2 207 ? -28.900 -22.729 11.356 1.00 45.68 206 LEU B N 1
ATOM 2200 C CA . LEU B 2 207 ? -27.545 -22.676 11.893 1.00 47.98 206 LEU B CA 1
ATOM 2201 C C . LEU B 2 207 ? -27.373 -21.510 12.854 1.00 50.90 206 LEU B C 1
ATOM 2202 O O . LEU B 2 207 ? -26.708 -21.644 13.890 1.00 45.26 206 LEU B O 1
ATOM 2207 N N . PHE B 2 208 ? -27.960 -20.358 12.528 1.00 43.78 207 PHE B N 1
ATOM 2208 C CA . PHE B 2 208 ? -27.860 -19.212 13.421 1.00 41.75 207 PHE B CA 1
ATOM 2209 C C . PHE B 2 208 ? -28.525 -19.498 14.763 1.00 38.39 207 PHE B C 1
ATOM 2210 O O . PHE B 2 208 ? -27.959 -19.203 15.822 1.00 40.92 207 PHE B O 1
ATOM 2218 N N . LEU B 2 209 ? -29.728 -20.083 14.742 1.00 32.48 208 LEU B N 1
ATOM 2219 C CA . LEU B 2 209 ? -30.416 -20.366 15.997 1.00 27.42 208 LEU B CA 1
ATOM 2220 C C . LEU B 2 209 ? -29.668 -21.398 16.817 1.00 40.62 208 LEU B C 1
ATOM 2221 O O . LEU B 2 209 ? -29.586 -21.283 18.046 1.00 52.35 208 LEU B O 1
ATOM 2226 N N . LEU B 2 210 ? -29.089 -22.393 16.150 1.00 43.89 209 LEU B N 1
ATOM 2227 C CA . LEU B 2 210 ? -28.426 -23.476 16.859 1.00 42.05 209 LEU B CA 1
ATOM 2228 C C . LEU B 2 210 ? -27.373 -22.948 17.817 1.00 47.97 209 LEU B C 1
ATOM 2229 O O . LEU B 2 210 ? -27.138 -23.543 18.875 1.00 47.87 209 LEU B O 1
ATOM 2234 N N . HIS B 2 211 ? -26.778 -21.803 17.497 1.00 48.34 210 HIS B N 1
ATOM 2235 C CA . HIS B 2 211 ? -25.678 -21.240 18.266 1.00 42.65 210 HIS B CA 1
ATOM 2236 C C . HIS B 2 211 ? -26.083 -20.030 19.103 1.00 46.94 210 HIS B C 1
ATOM 2237 O O . HIS B 2 211 ? -25.206 -19.384 19.687 1.00 49.51 210 HIS B O 1
ATOM 2244 N N . HIS B 2 212 ? -27.372 -19.680 19.159 1.00 40.09 211 HIS B N 1
ATOM 2245 C CA . HIS B 2 212 ? -27.751 -18.445 19.842 1.00 35.58 211 HIS B CA 1
ATOM 2246 C C . HIS B 2 212 ? -28.998 -18.574 20.707 1.00 44.23 211 HIS B C 1
ATOM 2247 O O . HIS B 2 212 ? -29.033 -18.044 21.822 1.00 61.14 211 HIS B O 1
ATOM 2254 N N . GLY B 2 213 ? -30.035 -19.238 20.217 1.00 36.11 212 GLY B N 1
ATOM 2255 C CA . GLY B 2 213 ? -31.251 -19.296 20.998 1.00 32.56 212 GLY B CA 1
ATOM 2256 C C . GLY B 2 213 ? -32.331 -20.083 20.296 1.00 41.88 212 GLY B C 1
ATOM 2257 O O . GLY B 2 213 ? -32.112 -20.690 19.250 1.00 63.74 212 GLY B O 1
ATOM 2258 N N . SER B 2 214 ? -33.520 -20.024 20.888 1.00 47.22 213 SER B N 1
ATOM 2259 C CA . SER B 2 214 ? -34.660 -20.804 20.430 1.00 44.99 213 SER B CA 1
ATOM 2260 C C . SER B 2 214 ? -35.289 -20.224 19.165 1.00 46.19 213 SER B C 1
ATOM 2261 O O . SER B 2 214 ? -35.669 -20.973 18.261 1.00 42.80 213 SER B O 1
ATOM 2264 N N . SER B 2 215 ? -35.437 -18.904 19.090 1.00 46.40 214 SER B N 1
ATOM 2265 C CA . SER B 2 215 ? -36.088 -18.275 17.948 1.00 35.00 214 SER B CA 1
ATOM 2266 C C . SER B 2 215 ? -35.691 -16.809 17.902 1.00 27.11 214 SER B C 1
ATOM 2267 O O . SER B 2 215 ? -35.190 -16.250 18.881 1.00 44.79 214 SER B O 1
ATOM 2270 N N . LEU B 2 216 ? -35.948 -16.180 16.752 1.00 30.83 215 LEU B N 1
ATOM 2271 C CA . LEU B 2 216 ? -35.733 -14.738 16.642 1.00 28.90 215 LEU B CA 1
ATOM 2272 C C . LEU B 2 216 ? -36.620 -13.976 17.622 1.00 32.48 215 LEU B C 1
ATOM 2273 O O . LEU B 2 216 ? -36.172 -13.010 18.252 1.00 45.43 215 LEU B O 1
ATOM 2278 N N . SER B 2 217 ? -37.875 -14.408 17.788 1.00 31.16 216 SER B N 1
ATOM 2279 C CA . SER B 2 217 ? -38.748 -13.750 18.759 1.00 35.39 216 SER B CA 1
ATOM 2280 C C . SER B 2 217 ? -38.230 -13.927 20.184 1.00 32.35 216 SER B C 1
ATOM 2281 O O . SER B 2 217 ? -38.238 -12.979 20.971 1.00 38.38 216 SER B O 1
ATOM 2284 N N . SER B 2 218 ? -37.784 -15.132 20.537 1.00 37.45 217 SER B N 1
ATOM 2285 C CA . SER B 2 218 ? -37.233 -15.349 21.871 1.00 38.50 217 SER B CA 1
ATOM 2286 C C . SER B 2 218 ? -35.960 -14.534 22.091 1.00 39.54 217 SER B C 1
ATOM 2287 O O . SER B 2 218 ? -35.762 -13.948 23.164 1.00 46.78 217 SER B O 1
ATOM 2290 N N . LEU B 2 219 ? -35.078 -14.497 21.090 1.00 33.48 218 LEU B N 1
ATOM 2291 C CA . LEU B 2 219 ? -33.855 -13.711 21.206 1.00 41.47 218 LEU B CA 1
ATOM 2292 C C . LEU B 2 219 ? -34.156 -12.223 21.351 1.00 41.65 218 LEU B C 1
ATOM 2293 O O . LEU B 2 219 ? -33.485 -11.519 22.117 1.00 46.71 218 LEU B O 1
ATOM 2298 N N . LEU B 2 220 ? -35.160 -11.725 20.628 1.00 30.69 219 LEU B N 1
ATOM 2299 C CA . LEU B 2 220 ? -35.466 -10.300 20.705 1.00 32.13 219 LEU B CA 1
ATOM 2300 C C . LEU B 2 220 ? -35.865 -9.913 22.120 1.00 36.87 219 LEU B C 1
ATOM 2301 O O . LEU B 2 220 ? -35.437 -8.873 22.633 1.00 43.50 219 LEU B O 1
ATOM 2306 N N . ALA B 2 221 ? -36.646 -10.763 22.786 1.00 33.27 220 ALA B N 1
ATOM 2307 C CA . ALA B 2 221 ? -37.037 -10.469 24.159 1.00 37.54 220 ALA B CA 1
ATOM 2308 C C . ALA B 2 221 ? -35.881 -10.694 25.133 1.00 48.80 220 ALA B C 1
ATOM 2309 O O . ALA B 2 221 ? -35.706 -9.921 26.085 1.00 57.81 220 ALA B O 1
ATOM 2311 N N . SER B 2 222 ? -35.072 -11.734 24.917 1.00 45.41 221 SER B N 1
ATOM 2312 C CA . SER B 2 222 ? -34.054 -12.058 25.912 1.00 57.10 221 SER B CA 1
ATOM 2313 C C . SER B 2 222 ? -32.916 -11.043 25.875 1.00 57.74 221 SER B C 1
ATOM 2314 O O . SER B 2 222 ? -32.528 -10.498 26.913 1.00 62.19 221 SER B O 1
ATOM 2317 N N . GLN B 2 223 ? -32.369 -10.765 24.692 1.00 50.94 222 GLN B N 1
ATOM 2318 C CA . GLN B 2 223 ? -31.181 -9.929 24.611 1.00 55.19 222 GLN B CA 1
ATOM 2319 C C . GLN B 2 223 ? -31.434 -8.553 24.008 1.00 55.33 222 GLN B C 1
ATOM 2320 O O . GLN B 2 223 ? -30.517 -7.721 23.998 1.00 55.85 222 GLN B O 1
ATOM 2326 N N . GLY B 2 224 ? -32.647 -8.269 23.541 1.00 49.03 223 GLY B N 1
ATOM 2327 C CA . GLY B 2 224 ? -32.971 -6.947 23.049 1.00 37.59 223 GLY B CA 1
ATOM 2328 C C . GLY B 2 224 ? -32.563 -6.734 21.600 1.00 43.57 223 GLY B C 1
ATOM 2329 O O . GLY B 2 224 ? -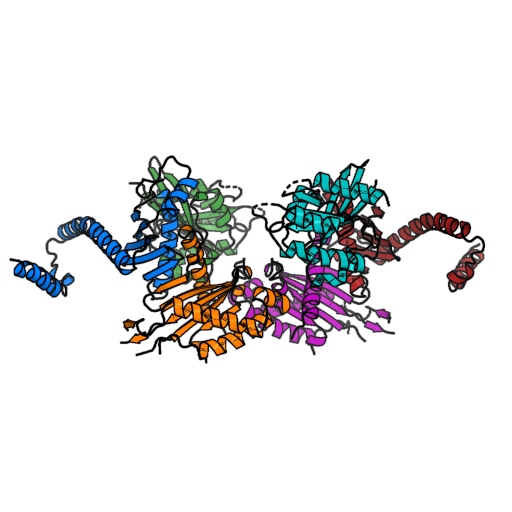31.780 -7.483 21.011 1.00 47.49 223 GLY B O 1
ATOM 2330 N N . ARG B 2 225 ? -33.068 -5.634 21.038 1.00 45.14 224 ARG B N 1
ATOM 2331 C CA . ARG B 2 225 ? -32.926 -5.385 19.608 1.00 38.22 224 ARG B CA 1
ATOM 2332 C C . ARG B 2 225 ? -31.479 -5.112 19.211 1.00 40.08 224 ARG B C 1
ATOM 2333 O O . ARG B 2 225 ? -30.991 -5.638 18.203 1.00 42.63 224 ARG B O 1
ATOM 2341 N N . ALA B 2 226 ? -30.789 -4.267 19.970 1.00 40.78 225 ALA B N 1
ATOM 2342 C CA . ALA B 2 226 ? -29.431 -3.895 19.601 1.00 44.68 225 ALA B CA 1
ATOM 2343 C C . ALA B 2 226 ? -28.535 -5.121 19.542 1.00 49.11 225 ALA B C 1
ATOM 2344 O O . ALA B 2 226 ? -27.790 -5.313 18.575 1.00 46.35 225 ALA B O 1
ATOM 2346 N N . GLN B 2 227 ? -28.621 -5.985 20.560 1.00 51.43 226 GLN B N 1
ATOM 2347 C CA . GLN B 2 227 ? -27.743 -7.148 20.595 1.00 59.58 226 GLN B CA 1
ATOM 2348 C C . GLN B 2 227 ? -28.145 -8.164 19.533 1.00 50.32 226 GLN B C 1
ATOM 2349 O O . GLN B 2 227 ? -27.283 -8.800 18.915 1.00 45.02 226 GLN B O 1
ATOM 2355 N N . LEU B 2 228 ? -29.447 -8.309 19.280 1.00 46.46 227 LEU B N 1
ATOM 2356 C CA . LEU B 2 228 ? -29.873 -9.242 18.247 1.00 42.70 227 LEU B CA 1
ATOM 2357 C C . LEU B 2 228 ? -29.402 -8.787 16.869 1.00 44.50 227 LEU B C 1
ATOM 2358 O O . LEU B 2 228 ? -28.872 -9.594 16.094 1.00 38.20 227 LEU B O 1
ATOM 2363 N N . VAL B 2 229 ? -29.562 -7.494 16.558 1.00 44.47 228 VAL B N 1
ATOM 2364 C CA . VAL B 2 229 ? -29.119 -6.979 15.262 1.00 45.30 228 VAL B CA 1
ATOM 2365 C C . VAL B 2 229 ? -27.615 -7.152 15.110 1.00 48.18 228 VAL B C 1
ATOM 2366 O O . VAL B 2 229 ? -27.124 -7.561 14.050 1.00 44.69 228 VAL B O 1
ATOM 2370 N N . ALA B 2 230 ? -26.861 -6.857 16.168 1.00 50.83 229 ALA B N 1
ATOM 2371 C CA . ALA B 2 230 ? -25.418 -7.052 16.123 1.00 48.03 229 ALA B CA 1
ATOM 2372 C C . ALA B 2 230 ? -25.076 -8.520 15.928 1.00 49.74 229 ALA B C 1
ATOM 2373 O O . ALA B 2 230 ? -24.162 -8.864 15.166 1.00 42.43 229 ALA B O 1
ATOM 2375 N N . SER B 2 231 ? -25.819 -9.404 16.593 1.00 51.22 230 SER B N 1
ATOM 2376 C CA . SER B 2 231 ? -25.578 -10.832 16.448 1.00 43.30 230 SER B CA 1
ATOM 2377 C C . SER B 2 231 ? -25.909 -11.298 15.033 1.00 43.70 230 SER B C 1
ATOM 2378 O O . SER B 2 231 ? -25.110 -12.007 14.406 1.00 46.76 230 SER B O 1
ATOM 2381 N N . LEU B 2 232 ? -27.045 -10.838 14.486 1.00 35.34 231 LEU B N 1
ATOM 2382 C CA . LEU B 2 232 ? -27.419 -11.179 13.115 1.00 31.14 231 LEU B CA 1
ATOM 2383 C C . LEU B 2 232 ? -26.426 -10.615 12.102 1.00 49.36 231 LEU B C 1
ATOM 2384 O O . LEU B 2 232 ? -26.122 -11.260 11.089 1.00 46.76 231 LEU B O 1
ATOM 2389 N N . THR B 2 233 ? -25.899 -9.417 12.354 1.00 40.50 232 THR B N 1
ATOM 2390 C CA . THR B 2 233 ? -24.988 -8.832 11.381 1.00 42.01 232 THR B CA 1
ATOM 2391 C C . THR B 2 233 ? -23.710 -9.652 11.268 1.00 46.44 232 THR B C 1
ATOM 2392 O O . THR B 2 233 ? -23.215 -9.884 10.159 1.00 47.38 232 THR B O 1
ATOM 2396 N N . ARG B 2 234 ? -23.173 -10.119 12.400 1.00 47.65 233 ARG B N 1
ATOM 2397 C CA . ARG B 2 234 ? -21.957 -10.934 12.367 1.00 56.51 233 ARG B CA 1
ATOM 2398 C C . ARG B 2 234 ? -22.189 -12.234 11.609 1.00 54.78 233 ARG B C 1
ATOM 2399 O O . ARG B 2 234 ? -21.352 -12.645 10.795 1.00 53.70 233 ARG B O 1
ATOM 2407 N N . PHE B 2 235 ? -23.328 -12.889 11.851 1.00 50.20 234 PHE B N 1
ATOM 2408 C CA . PHE B 2 235 ? -23.575 -14.178 11.220 1.00 41.19 234 PHE B CA 1
ATOM 2409 C C . PHE B 2 235 ? -23.839 -14.011 9.732 1.00 43.11 234 PHE B C 1
ATOM 2410 O O . PHE B 2 235 ? -23.206 -14.673 8.899 1.00 38.69 234 PHE B O 1
ATOM 2418 N N . TRP B 2 236 ? -24.777 -13.131 9.373 1.00 34.68 235 TRP B N 1
ATOM 2419 C CA . TRP B 2 236 ? -25.197 -13.091 7.978 1.00 36.64 235 TRP B CA 1
ATOM 2420 C C . TRP B 2 236 ? -24.137 -12.453 7.089 1.00 36.20 235 TRP B C 1
ATOM 2421 O O . TRP B 2 236 ? -23.999 -12.851 5.927 1.00 41.68 235 TRP B O 1
ATOM 2432 N N . ASP B 2 237 ? -23.355 -11.501 7.607 1.00 42.71 236 ASP B N 1
ATOM 2433 C CA . ASP B 2 237 ? -22.269 -10.965 6.791 1.00 47.68 236 ASP B CA 1
ATOM 2434 C C . ASP B 2 237 ? -21.289 -12.063 6.414 1.00 45.73 236 ASP B C 1
ATOM 2435 O O . ASP B 2 237 ? -20.846 -12.142 5.263 1.00 59.05 236 ASP B O 1
ATOM 2440 N N . HIS B 2 238 ? -20.972 -12.948 7.360 1.00 46.11 237 HIS B N 1
ATOM 2441 C CA . HIS B 2 238 ? -20.023 -14.017 7.072 1.00 46.47 237 HIS B CA 1
ATOM 2442 C C . HIS B 2 238 ? -20.635 -15.065 6.157 1.00 44.72 237 HIS B C 1
ATOM 2443 O O . HIS B 2 238 ? -19.954 -15.604 5.278 1.00 49.25 237 HIS B O 1
ATOM 2450 N N . PHE B 2 239 ? -21.921 -15.357 6.334 1.00 41.41 238 PHE B N 1
ATOM 2451 C CA . PHE B 2 239 ? -22.549 -16.362 5.489 1.00 42.46 238 PHE B CA 1
ATOM 2452 C C . PHE B 2 239 ? -22.698 -15.865 4.053 1.00 45.23 238 PHE B C 1
ATOM 2453 O O . PHE B 2 239 ? -22.432 -16.612 3.105 1.00 57.00 238 PHE B O 1
ATOM 2461 N N . LEU B 2 240 ? -23.121 -14.607 3.874 1.00 40.19 239 LEU B N 1
ATOM 2462 C CA . LEU B 2 240 ? -23.359 -14.083 2.531 1.00 43.61 239 LEU B CA 1
ATOM 2463 C C . LEU B 2 240 ? -22.063 -13.913 1.749 1.00 57.19 239 LEU B C 1
ATOM 2464 O O . LEU B 2 240 ? -22.068 -13.975 0.511 1.00 55.53 239 LEU B O 1
ATOM 2469 N N . ALA B 2 241 ? -20.948 -13.707 2.448 1.00 60.32 240 ALA B N 1
ATOM 2470 C CA . ALA B 2 241 ? -19.673 -13.571 1.759 1.00 62.57 240 ALA B CA 1
ATOM 2471 C C . ALA B 2 241 ? -19.240 -14.884 1.123 1.00 68.27 240 ALA B C 1
ATOM 2472 O O . ALA B 2 241 ? -18.606 -14.876 0.063 1.00 71.24 240 ALA B O 1
ATOM 2474 N N . THR B 2 242 ? -19.581 -16.013 1.745 1.00 67.07 241 THR B N 1
ATOM 2475 C CA . THR B 2 242 ? -19.215 -17.329 1.241 1.00 69.51 241 THR B CA 1
ATOM 2476 C C . THR B 2 242 ? -20.338 -18.025 0.478 1.00 60.38 241 THR B C 1
ATOM 2477 O O . THR B 2 242 ? -20.069 -19.012 -0.214 1.00 65.98 241 THR B O 1
ATOM 2481 N N . TRP B 2 243 ? -21.578 -17.553 0.590 1.00 50.39 242 TRP B N 1
ATOM 2482 C CA . TRP B 2 243 ? -22.704 -18.261 -0.007 1.00 48.87 242 TRP B CA 1
ATOM 2483 C C . TRP B 2 243 ? -22.636 -18.215 -1.530 1.00 46.70 242 TRP B C 1
ATOM 2484 O O . TRP B 2 243 ? -22.607 -17.135 -2.131 1.00 47.52 242 TRP B O 1
ATOM 2495 N N . ASN B 2 244 ? -22.650 -19.386 -2.156 1.00 51.44 243 ASN B N 1
ATOM 2496 C CA . ASN B 2 244 ? -22.548 -19.493 -3.603 1.00 63.36 243 ASN B CA 1
ATOM 2497 C C . ASN B 2 244 ? -23.941 -19.691 -4.186 1.00 62.66 243 ASN B C 1
ATOM 2498 O O . ASN B 2 244 ? -24.589 -20.709 -3.922 1.00 57.51 243 ASN B O 1
ATOM 2503 N N . VAL B 2 245 ? -24.387 -18.727 -4.999 1.00 59.70 244 VAL B N 1
ATOM 2504 C CA . VAL B 2 245 ? -25.715 -18.802 -5.609 1.00 52.49 244 VAL B CA 1
ATOM 2505 C C . VAL B 2 245 ? -25.724 -19.603 -6.900 1.00 53.60 244 VAL B C 1
ATOM 2506 O O . VAL B 2 245 ? -26.805 -19.893 -7.428 1.00 50.89 244 VAL B O 1
ATOM 2510 N N . LEU B 2 246 ? -24.556 -19.959 -7.427 1.00 58.25 245 LEU B N 1
ATOM 2511 C CA . LEU B 2 246 ? -24.442 -20.760 -8.637 1.00 60.10 245 LEU B CA 1
ATOM 2512 C C . LEU B 2 246 ? -24.520 -22.248 -8.307 1.00 62.66 245 LEU B C 1
ATOM 2513 O O . LEU B 2 246 ? -24.373 -22.664 -7.156 1.00 61.88 245 LEU B O 1
ATOM 2518 N N . LEU B 2 247 ? -24.744 -23.059 -9.344 1.00 69.43 246 LEU B N 1
ATOM 2519 C CA . LEU B 2 247 ? -24.733 -24.505 -9.145 1.00 78.22 246 LEU B CA 1
ATOM 2520 C C . LEU B 2 247 ? -23.338 -24.998 -8.776 1.00 89.10 246 LEU B C 1
ATOM 2521 O O . LEU B 2 247 ? -23.177 -25.768 -7.821 1.00 101.74 246 LEU B O 1
ATOM 2526 N N . HIS B 2 248 ? -22.321 -24.580 -9.523 1.00 86.93 247 HIS B N 1
ATOM 2527 C CA . HIS B 2 248 ? -20.939 -24.948 -9.205 1.00 100.99 247 HIS B CA 1
ATOM 2528 C C . HIS B 2 248 ? -19.957 -23.851 -9.605 1.00 95.75 247 HIS B C 1
ATOM 2529 O O . HIS B 2 248 ? -19.194 -23.358 -8.774 1.00 92.59 247 HIS B O 1
ATOM 2536 N N . LYS C 3 7 ? -71.084 1.790 -23.247 1.00 69.73 5 LYS C N 1
ATOM 2537 C CA . LYS C 3 7 ? -70.150 1.379 -22.197 1.00 81.65 5 LYS C CA 1
ATOM 2538 C C . LYS C 3 7 ? -70.090 2.383 -21.049 1.00 78.38 5 LYS C C 1
ATOM 2539 O O . LYS C 3 7 ? -70.223 3.595 -21.250 1.00 79.94 5 LYS C O 1
ATOM 2545 N N . LYS C 3 8 ? -69.878 1.867 -19.843 1.00 63.67 6 LYS C N 1
ATOM 2546 C CA . LYS C 3 8 ? -69.839 2.719 -18.667 1.00 63.68 6 LYS C CA 1
ATOM 2547 C C . LYS C 3 8 ? -68.546 3.530 -18.646 1.00 66.18 6 LYS C C 1
ATOM 2548 O O . LYS C 3 8 ? -67.472 3.026 -18.985 1.00 71.23 6 LYS C O 1
ATOM 2554 N N . VAL C 3 9 ? -68.657 4.801 -18.285 1.00 57.44 7 VAL C N 1
ATOM 2555 C CA . VAL C 3 9 ? -67.494 5.680 -18.243 1.00 58.98 7 VAL C CA 1
ATOM 2556 C C . VAL C 3 9 ? -66.653 5.357 -17.016 1.00 63.39 7 VAL C C 1
ATOM 2557 O O . VAL C 3 9 ? -67.177 5.097 -15.923 1.00 62.89 7 VAL C O 1
ATOM 2561 N N . LEU C 3 10 ? -65.337 5.387 -17.197 1.00 53.25 8 LEU C N 1
ATOM 2562 C CA . LEU C 3 10 ? -64.384 5.152 -16.128 1.00 47.36 8 LEU C CA 1
ATOM 2563 C C . LEU C 3 10 ? -63.460 6.360 -16.045 1.00 51.67 8 LEU C C 1
ATOM 2564 O O . LEU C 3 10 ? -62.944 6.818 -17.070 1.00 53.70 8 LEU C O 1
ATOM 2569 N N . LEU C 3 11 ? -63.258 6.876 -14.834 1.00 42.86 9 LEU C N 1
ATOM 2570 C CA . LEU C 3 11 ? -62.369 8.005 -14.595 1.00 40.70 9 LEU C CA 1
ATOM 2571 C C . LEU C 3 11 ? -61.297 7.594 -13.598 1.00 45.41 9 LEU C C 1
ATOM 2572 O O . LEU C 3 11 ? -61.599 6.950 -12.588 1.00 47.28 9 LEU C O 1
ATOM 2577 N N . LYS C 3 12 ? -60.047 7.946 -13.890 1.00 46.42 10 LYS C N 1
ATOM 2578 C CA . LYS C 3 12 ? -58.947 7.751 -12.954 1.00 40.79 10 LYS C CA 1
ATOM 2579 C C . LYS C 3 12 ? -58.731 9.051 -12.187 1.00 39.76 10 LYS C C 1
ATOM 2580 O O . LYS C 3 12 ? -58.367 10.070 -12.785 1.00 43.56 10 LYS C O 1
ATOM 2586 N N . VAL C 3 13 ? -58.965 9.014 -10.876 1.00 35.34 11 VAL C N 1
ATOM 2587 C CA . VAL C 3 13 ? -58.896 10.189 -10.011 1.00 41.46 11 VAL C CA 1
ATOM 2588 C C . VAL C 3 13 ? -57.750 10.018 -9.022 1.00 41.97 11 VAL C C 1
ATOM 2589 O O . VAL C 3 13 ? -57.679 9.005 -8.316 1.00 57.90 11 VAL C O 1
ATOM 2593 N N . ILE C 3 14 ? -56.854 11.005 -8.972 1.00 41.53 12 ILE C N 1
ATOM 2594 C CA . ILE C 3 14 ? -55.727 11.023 -8.042 1.00 38.45 12 ILE C CA 1
ATOM 2595 C C . ILE C 3 14 ? -56.093 11.895 -6.852 1.00 41.14 12 ILE C C 1
ATOM 2596 O O . ILE C 3 14 ? -56.597 13.009 -7.031 1.00 43.89 12 ILE C O 1
ATOM 2601 N N . ILE C 3 15 ? -55.869 11.389 -5.640 1.00 47.61 13 ILE C N 1
ATOM 2602 C CA . ILE C 3 15 ? -56.074 12.147 -4.407 1.00 39.03 13 ILE C CA 1
ATOM 2603 C C . ILE C 3 15 ? -54.694 12.505 -3.869 1.00 46.70 13 ILE C C 1
ATOM 2604 O O . ILE C 3 15 ? -53.939 11.620 -3.449 1.00 43.14 13 ILE C O 1
ATOM 2609 N N . LEU C 3 16 ? -54.350 13.788 -3.903 1.00 49.73 14 LEU C N 1
ATOM 2610 C CA . LEU C 3 16 ? -53.072 14.302 -3.430 1.00 42.02 14 LEU C CA 1
ATOM 2611 C C . LEU C 3 16 ? -53.262 15.067 -2.127 1.00 46.22 14 LEU C C 1
ATOM 2612 O O . LEU C 3 16 ? -54.356 15.551 -1.819 1.00 46.45 14 LEU C O 1
ATOM 2617 N N . GLY C 3 17 ? -52.185 15.168 -1.364 1.00 44.88 15 GLY C N 1
ATOM 2618 C CA . GLY C 3 17 ? -52.186 15.869 -0.099 1.00 46.88 15 GLY C CA 1
ATOM 2619 C C . GLY C 3 17 ? -51.086 15.359 0.805 1.00 59.72 15 GLY C C 1
ATOM 2620 O O . GLY C 3 17 ? -50.580 14.242 0.660 1.00 59.30 15 GLY C O 1
ATOM 2621 N N . ASP C 3 18 ? -50.716 16.195 1.770 1.00 55.67 16 ASP C N 1
ATOM 2622 C CA . ASP C 3 18 ? -49.689 15.815 2.730 1.00 57.43 16 ASP C CA 1
ATOM 2623 C C . ASP C 3 18 ? -50.159 14.650 3.594 1.00 58.49 16 ASP C C 1
ATOM 2624 O O . ASP C 3 18 ? -51.341 14.518 3.920 1.00 66.07 16 ASP C O 1
ATOM 2629 N N . SER C 3 19 ? -49.217 13.790 3.956 1.00 50.48 17 SER C N 1
ATOM 2630 C CA . SER C 3 19 ? -49.535 12.691 4.854 1.00 58.98 17 SER C CA 1
ATOM 2631 C C . SER C 3 19 ? -50.066 13.237 6.175 1.00 67.55 17 SER C C 1
ATOM 2632 O O . SER C 3 19 ? -49.601 14.270 6.668 1.00 66.86 17 SER C O 1
ATOM 2635 N N . GLY C 3 20 ? -51.073 12.558 6.732 1.00 64.07 18 GLY C N 1
ATOM 2636 C CA . GLY C 3 20 ? -51.655 12.953 8.005 1.00 61.85 18 GLY C CA 1
ATOM 2637 C C . GLY C 3 20 ? -52.711 14.037 7.943 1.00 69.77 18 GLY C C 1
ATOM 2638 O O . GLY C 3 20 ? -53.207 14.452 8.996 1.00 81.64 18 GLY C O 1
ATOM 2639 N N . VAL C 3 21 ? -53.059 14.516 6.749 1.00 67.62 19 VAL C N 1
ATOM 2640 C CA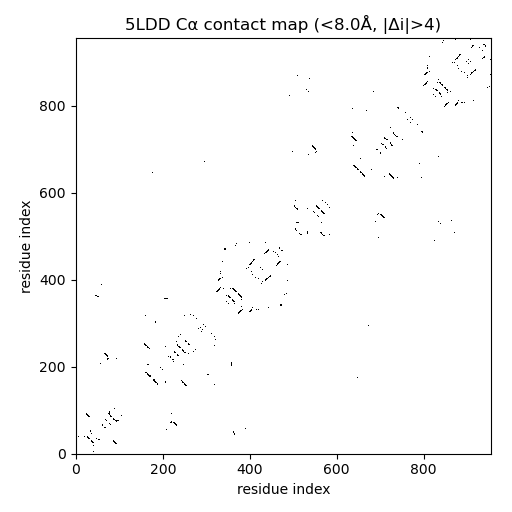 . VAL C 3 21 ? -54.109 15.518 6.589 1.00 64.72 19 VAL C CA 1
ATOM 2641 C C . VAL C 3 21 ? -55.486 14.940 6.902 1.00 67.06 19 VAL C C 1
ATOM 2642 O O . VAL C 3 21 ? -56.385 15.660 7.352 1.00 69.33 19 VAL C O 1
ATOM 2646 N N . GLY C 3 22 ? -55.686 13.652 6.644 1.00 65.81 20 GLY C N 1
ATOM 2647 C CA . GLY C 3 22 ? -56.958 13.007 6.897 1.00 54.86 20 GLY C CA 1
ATOM 2648 C C . GLY C 3 22 ? -57.620 12.487 5.636 1.00 58.68 20 GLY C C 1
ATOM 2649 O O . GLY C 3 22 ? -58.848 12.371 5.578 1.00 63.77 20 GLY C O 1
ATOM 2650 N N . LYS C 3 23 ? -56.816 12.120 4.633 1.00 54.93 21 LYS C N 1
ATOM 2651 C CA . LYS C 3 23 ? -57.395 11.661 3.373 1.00 57.30 21 LYS C CA 1
ATOM 2652 C C . LYS C 3 23 ? -58.025 10.280 3.521 1.00 55.70 21 LYS C C 1
ATOM 2653 O O . LYS C 3 23 ? -59.085 10.016 2.945 1.00 56.60 21 LYS C O 1
ATOM 2659 N N . THR C 3 24 ? -57.404 9.396 4.304 1.00 51.14 22 THR C N 1
ATOM 2660 C CA . THR C 3 24 ? -57.930 8.043 4.445 1.00 62.76 22 THR C CA 1
ATOM 2661 C C . THR C 3 24 ? -59.269 8.040 5.169 1.00 65.97 22 THR C C 1
ATOM 2662 O O . THR C 3 24 ? -60.240 7.438 4.695 1.00 61.23 22 THR C O 1
ATOM 2666 N N . SER C 3 25 ? -59.340 8.702 6.328 1.00 65.91 23 SER C N 1
ATOM 2667 C CA . SER C 3 25 ? -60.593 8.734 7.076 1.00 65.78 23 SER C CA 1
ATOM 2668 C C . SER C 3 25 ? -61.695 9.425 6.285 1.00 64.35 23 SER C C 1
ATOM 2669 O O . SER C 3 25 ? -62.875 9.077 6.424 1.00 66.04 23 SER C O 1
ATOM 2672 N N . LEU C 3 26 ? -61.334 10.393 5.444 1.00 62.01 24 LEU C N 1
ATOM 2673 C CA . LEU C 3 26 ? -62.346 11.087 4.661 1.00 61.39 24 LEU C CA 1
ATOM 2674 C C . LEU C 3 26 ? -62.880 10.189 3.557 1.00 60.24 24 LEU C C 1
ATOM 2675 O O . LEU C 3 26 ? -64.095 10.060 3.380 1.00 68.39 24 LEU C O 1
ATOM 2680 N N . MET C 3 27 ? -61.985 9.532 2.824 1.00 56.37 25 MET C N 1
ATOM 2681 C CA . MET C 3 27 ? -62.417 8.656 1.744 1.00 59.82 25 MET C CA 1
ATOM 2682 C C . MET C 3 27 ? -63.195 7.452 2.267 1.00 55.49 25 MET C C 1
ATOM 2683 O O . MET C 3 27 ? -64.013 6.882 1.536 1.00 51.13 25 MET C O 1
ATOM 2688 N N . ASN C 3 28 ? -62.957 7.054 3.520 1.00 52.72 26 ASN C N 1
ATOM 2689 C CA . ASN C 3 28 ? -63.687 5.933 4.109 1.00 68.07 26 ASN C CA 1
ATOM 2690 C C . ASN C 3 28 ? -65.189 6.191 4.137 1.00 78.86 26 ASN C C 1
ATOM 2691 O O . ASN C 3 28 ? -65.991 5.275 3.918 1.00 82.55 26 ASN C O 1
ATOM 2696 N N . GLN C 3 29 ? -65.590 7.428 4.426 1.00 74.38 27 GLN C N 1
ATOM 2697 C CA . GLN C 3 29 ? -67.009 7.751 4.459 1.00 76.82 27 GLN C CA 1
ATOM 2698 C C . GLN C 3 29 ? -67.631 7.719 3.069 1.00 76.05 27 GLN C C 1
ATOM 2699 O O . GLN C 3 29 ? -68.822 7.420 2.934 1.00 87.38 27 GLN C O 1
ATOM 2705 N N . TYR C 3 30 ? -66.844 8.004 2.031 1.00 66.94 28 TYR C N 1
ATOM 2706 C CA . TYR C 3 30 ? -67.350 8.154 0.668 1.00 56.09 28 TYR C CA 1
ATOM 2707 C C . TYR C 3 30 ? -67.302 6.854 -0.139 1.00 57.69 28 TYR C C 1
ATOM 2708 O O . TYR C 3 30 ? -68.317 6.411 -0.685 1.00 64.74 28 TYR C O 1
ATOM 2717 N N . VAL C 3 31 ? -66.124 6.251 -0.248 1.00 55.72 29 VAL C N 1
ATOM 2718 C CA . VAL C 3 31 ? -65.903 5.148 -1.176 1.00 58.31 29 VAL C CA 1
ATOM 2719 C C . VAL C 3 31 ? -66.616 3.878 -0.732 1.00 54.52 29 VAL C C 1
ATOM 2720 O O . VAL C 3 31 ? -67.118 3.784 0.392 1.00 60.86 29 VAL C O 1
ATOM 2724 N N . ASN C 3 32 ? -66.675 2.902 -1.634 1.00 48.24 30 ASN C N 1
ATOM 2725 C CA . ASN C 3 32 ? -67.168 1.558 -1.349 1.00 48.78 30 ASN C CA 1
ATOM 2726 C C . ASN C 3 32 ? -66.060 0.788 -0.642 1.00 48.77 30 ASN C C 1
ATOM 2727 O O . ASN C 3 32 ? -65.113 0.313 -1.279 1.00 46.03 30 ASN C O 1
ATOM 2732 N N . LYS C 3 33 ? -66.179 0.653 0.684 1.00 52.77 31 LYS C N 1
ATOM 2733 C CA . LYS C 3 33 ? -65.154 -0.038 1.463 1.00 46.54 31 LYS C CA 1
ATOM 2734 C C . LYS C 3 33 ? -64.986 -1.487 1.027 1.00 48.35 31 LYS C C 1
ATOM 2735 O O . LYS C 3 33 ? -63.886 -2.041 1.141 1.00 43.23 31 LYS C O 1
ATOM 2741 N N . LYS C 3 34 ? -66.052 -2.114 0.513 1.00 48.60 32 LYS C N 1
ATOM 2742 C CA . LYS C 3 34 ? -65.976 -3.530 0.162 1.00 46.41 32 LYS C CA 1
ATOM 2743 C C . LYS C 3 34 ? -64.944 -3.790 -0.924 1.00 45.21 32 LYS C C 1
ATOM 2744 O O . LYS C 3 34 ? -64.376 -4.886 -0.981 1.00 47.15 32 LYS C O 1
ATOM 2750 N N . PHE C 3 35 ? -64.676 -2.800 -1.781 1.00 49.40 33 PHE C N 1
ATOM 2751 C CA . PHE C 3 35 ? -63.731 -2.940 -2.884 1.00 40.18 33 PHE C CA 1
ATOM 2752 C C . PHE C 3 35 ? -62.428 -2.183 -2.655 1.00 49.52 33 PHE C C 1
ATOM 2753 O O . PHE C 3 35 ? -61.602 -2.109 -3.570 1.00 48.76 33 PHE C O 1
ATOM 2761 N N . SER C 3 36 ? -62.233 -1.591 -1.480 1.00 46.68 34 SER C N 1
ATOM 2762 C CA . SER C 3 36 ? -60.991 -0.878 -1.229 1.00 44.00 34 SER C CA 1
ATOM 2763 C C . SER C 3 36 ? -59.822 -1.849 -1.195 1.00 45.58 34 SER C C 1
ATOM 2764 O O . SER C 3 36 ? -59.983 -3.037 -0.906 1.00 52.44 34 SER C O 1
ATOM 2767 N N . ALA C 3 37 ? -58.636 -1.329 -1.514 1.00 40.62 35 ALA C N 1
ATOM 2768 C CA . ALA C 3 37 ? -57.378 -2.060 -1.396 1.00 32.21 35 ALA C CA 1
ATOM 2769 C C . ALA C 3 37 ? -56.393 -1.141 -0.688 1.00 35.13 35 ALA C C 1
ATOM 2770 O O . ALA C 3 37 ? -56.007 -0.099 -1.235 1.00 38.65 35 ALA C O 1
ATOM 2772 N N . SER C 3 38 ? -55.981 -1.518 0.521 1.00 38.65 36 SER C N 1
ATOM 2773 C CA . SER C 3 38 ? -55.180 -0.647 1.377 1.00 45.59 36 SER C CA 1
ATOM 2774 C C . SER C 3 38 ? -53.710 -1.015 1.244 1.00 34.48 36 SER C C 1
ATOM 2775 O O . SER C 3 38 ? -53.271 -2.036 1.779 1.00 36.08 36 SER C O 1
ATOM 2778 N N . TYR C 3 39 ? -52.946 -0.158 0.554 1.00 27.09 37 TYR C N 1
ATOM 2779 C CA . TYR C 3 39 ? -51.531 -0.418 0.323 1.00 24.15 37 TYR C CA 1
ATOM 2780 C C . TYR C 3 39 ? -50.661 0.820 0.508 1.00 25.33 37 TYR C C 1
ATOM 2781 O O . TYR C 3 39 ? -49.518 0.827 0.028 1.00 32.61 37 TYR C O 1
ATOM 2790 N N . LYS C 3 40 ? -51.144 1.838 1.237 1.00 24.46 38 LYS C N 1
ATOM 2791 C CA . LYS C 3 40 ? -50.387 3.086 1.361 1.00 32.11 38 LYS C CA 1
ATOM 2792 C C . LYS C 3 40 ? -48.990 2.842 1.917 1.00 30.86 38 LYS C C 1
ATOM 2793 O O . LYS C 3 40 ? -47.996 3.276 1.330 1.00 42.36 38 LYS C O 1
ATOM 2799 N N . ALA C 3 41 ? -48.890 2.126 3.031 1.00 24.27 39 ALA C N 1
ATOM 2800 C CA . ALA C 3 41 ? -47.588 1.935 3.658 1.00 28.34 39 ALA C CA 1
ATOM 2801 C C . ALA C 3 41 ? -46.677 1.040 2.831 1.00 30.21 39 ALA C C 1
ATOM 2802 O O . ALA C 3 41 ? -45.449 1.156 2.938 1.00 32.56 39 ALA C O 1
ATOM 2804 N N . THR C 3 42 ? -47.231 0.131 2.020 1.00 26.22 40 THR C N 1
ATOM 2805 C CA . THR C 3 42 ? -46.378 -0.847 1.322 1.00 25.97 40 THR C CA 1
ATOM 2806 C C . THR C 3 42 ? -45.946 -0.324 -0.044 1.00 27.66 40 THR C C 1
ATOM 2807 O O . THR C 3 42 ? -44.753 -0.121 -0.289 1.00 35.95 40 THR C O 1
ATOM 2811 N N . ILE C 3 43 ? -46.895 -0.124 -0.952 1.00 28.37 41 ILE C N 1
ATOM 2812 C CA . ILE C 3 43 ? -46.534 0.254 -2.313 1.00 24.39 41 ILE C CA 1
ATOM 2813 C C . ILE C 3 43 ? -47.015 1.646 -2.680 1.00 27.22 41 ILE C C 1
ATOM 2814 O O . ILE C 3 43 ? -46.953 2.019 -3.854 1.00 28.50 41 ILE C O 1
ATOM 2819 N N . GLY C 3 44 ? -47.496 2.424 -1.713 1.00 32.94 42 GLY C N 1
ATOM 2820 C CA . GLY C 3 44 ? -47.644 3.861 -1.888 1.00 31.01 42 GLY C CA 1
ATOM 2821 C C . GLY C 3 44 ? -49.025 4.407 -2.209 1.00 32.05 42 GLY C C 1
ATOM 2822 O O . GLY C 3 44 ? -49.140 5.610 -2.491 1.00 34.90 42 GLY C O 1
ATOM 2823 N N . ALA C 3 45 ? -50.075 3.595 -2.147 1.00 26.42 43 ALA C N 1
ATOM 2824 C CA . ALA C 3 45 ? -51.405 4.128 -2.417 1.00 29.15 43 ALA C CA 1
ATOM 2825 C C . ALA C 3 45 ? -52.473 3.187 -1.893 1.00 27.84 43 ALA C C 1
ATOM 2826 O O . ALA C 3 45 ? -52.253 1.985 -1.750 1.00 24.31 43 ALA C O 1
ATOM 2828 N N . ASP C 3 46 ? -53.630 3.759 -1.600 1.00 28.30 44 ASP C N 1
ATOM 2829 C CA . ASP C 3 46 ? -54.856 3.000 -1.428 1.00 28.56 44 ASP C CA 1
ATOM 2830 C C . ASP C 3 46 ? -55.637 3.101 -2.732 1.00 36.32 44 ASP C C 1
ATOM 2831 O O . ASP C 3 46 ? -55.733 4.182 -3.325 1.00 37.17 44 ASP C O 1
ATOM 2836 N N . PHE C 3 47 ? -56.209 1.987 -3.170 1.00 30.63 45 PHE C N 1
ATOM 2837 C CA . PHE C 3 47 ? -56.925 1.942 -4.437 1.00 29.30 45 PHE C CA 1
ATOM 2838 C C . PHE C 3 47 ? -58.401 1.764 -4.118 1.00 31.64 45 PHE C C 1
ATOM 2839 O O . PHE C 3 47 ? -58.828 0.685 -3.692 1.00 35.81 45 PHE C O 1
ATOM 2847 N N . LEU C 3 48 ? -59.171 2.831 -4.312 1.00 33.36 46 LEU C N 1
ATOM 2848 C CA . LEU C 3 48 ? -60.565 2.886 -3.911 1.00 42.81 46 LEU C CA 1
ATOM 2849 C C . LEU C 3 48 ? -61.442 3.054 -5.141 1.00 39.14 46 LEU C C 1
ATOM 2850 O O . LEU C 3 48 ? -60.961 3.379 -6.230 1.00 37.28 46 LEU C O 1
ATOM 2855 N N . THR C 3 49 ? -62.740 2.815 -4.964 1.00 39.07 47 THR C N 1
ATOM 2856 C CA . THR C 3 49 ? -63.663 2.936 -6.079 1.00 40.34 47 THR C CA 1
ATOM 2857 C C . THR C 3 49 ? -65.022 3.378 -5.552 1.00 43.17 47 THR C C 1
ATOM 2858 O O . THR C 3 49 ? -65.362 3.139 -4.392 1.00 44.18 47 THR C O 1
ATOM 2862 N N . ARG C 3 50 ? -65.800 4.019 -6.426 1.00 49.71 48 ARG C N 1
ATOM 2863 C CA . ARG C 3 50 ? -67.092 4.578 -6.050 1.00 47.43 48 ARG C CA 1
ATOM 2864 C C . ARG C 3 50 ? -67.884 4.874 -7.309 1.00 50.61 48 ARG C C 1
ATOM 2865 O O . ARG C 3 50 ? -67.316 5.307 -8.314 1.00 52.21 48 ARG C O 1
ATOM 2873 N N . GLU C 3 51 ? -69.190 4.642 -7.246 1.00 51.42 49 GLU C N 1
ATOM 2874 C CA . GLU C 3 51 ? -70.079 4.944 -8.356 1.00 53.81 49 GLU C CA 1
ATOM 2875 C C . GLU C 3 51 ? -70.596 6.370 -8.200 1.00 60.92 49 GLU C C 1
ATOM 2876 O O . GLU C 3 51 ? -71.040 6.760 -7.116 1.00 65.65 49 GLU C O 1
ATOM 2882 N N . VAL C 3 52 ? -70.537 7.145 -9.278 1.00 60.67 50 VAL C N 1
ATOM 2883 C CA . VAL C 3 52 ? -70.951 8.541 -9.266 1.00 58.66 50 VAL C CA 1
ATOM 2884 C C . VAL C 3 52 ? -71.941 8.754 -10.396 1.00 66.70 50 VAL C C 1
ATOM 2885 O O . VAL C 3 52 ? -71.713 8.291 -11.518 1.00 65.31 50 VAL C O 1
ATOM 2889 N N . MET C 3 53 ? -73.032 9.453 -10.098 1.00 71.71 51 MET C N 1
ATOM 2890 C CA . MET C 3 53 ? -74.040 9.822 -11.082 1.00 76.02 51 MET C CA 1
ATOM 2891 C C . MET C 3 53 ? -73.752 11.235 -11.571 1.00 76.63 51 MET C C 1
ATOM 2892 O O . MET C 3 53 ? -73.727 12.180 -10.774 1.00 74.55 51 MET C O 1
ATOM 2897 N N . VAL C 3 54 ? -73.537 11.379 -12.873 1.00 76.34 52 VAL C N 1
ATOM 2898 C CA . VAL C 3 54 ? -73.360 12.681 -13.507 1.00 82.70 52 VAL C CA 1
ATOM 2899 C C . VAL C 3 54 ? -74.433 12.761 -14.583 1.00 87.05 52 VAL C C 1
ATOM 2900 O O . VAL C 3 54 ? -74.301 12.143 -15.647 1.00 87.23 52 VAL C O 1
ATOM 2904 N N . ASP C 3 55 ? -75.495 13.507 -14.306 1.00 107.76 53 ASP C N 1
ATOM 2905 C CA . ASP C 3 55 ? -76.698 13.569 -15.157 1.00 115.77 53 ASP C CA 1
ATOM 2906 C C . ASP C 3 55 ? -77.308 12.163 -15.148 1.00 113.66 53 ASP C C 1
ATOM 2907 O O . ASP C 3 55 ? -77.380 11.530 -14.083 1.00 112.60 53 ASP C O 1
ATOM 2912 N N . ASP C 3 56 ? -77.749 11.640 -16.294 1.00 113.37 54 ASP C N 1
ATOM 2913 C CA . ASP C 3 56 ? -78.267 10.278 -16.321 1.00 111.26 54 ASP C CA 1
ATOM 2914 C C . ASP C 3 56 ? -77.151 9.242 -16.266 1.00 100.87 54 ASP C C 1
ATOM 2915 O O . ASP C 3 56 ? -77.352 8.152 -15.721 1.00 95.99 54 ASP C O 1
ATOM 2920 N N . ARG C 3 57 ? -75.978 9.567 -16.801 1.00 97.79 55 ARG C N 1
ATOM 2921 C CA . ARG C 3 57 ? -74.905 8.589 -16.898 1.00 108.84 55 ARG C CA 1
ATOM 2922 C C . ARG C 3 57 ? -74.398 8.181 -15.522 1.00 107.12 55 ARG C C 1
ATOM 2923 O O . ARG C 3 57 ? -74.306 8.998 -14.601 1.00 109.74 55 ARG C O 1
ATOM 2931 N N . GLN C 3 58 ? -74.067 6.904 -15.392 1.00 97.06 56 GLN C N 1
ATOM 2932 C CA . GLN C 3 58 ? -73.463 6.374 -14.183 1.00 93.65 56 GLN C CA 1
ATOM 2933 C C . GLN C 3 58 ? -71.979 6.188 -14.470 1.00 84.61 56 GLN C C 1
ATOM 2934 O O . GLN C 3 58 ? -71.610 5.598 -15.492 1.00 87.79 56 GLN C O 1
ATOM 2940 N N . VAL C 3 59 ? -71.135 6.716 -13.588 1.00 74.42 57 VAL C N 1
ATOM 2941 C CA . VAL C 3 59 ? -69.692 6.742 -13.787 1.00 62.89 57 VAL C CA 1
ATOM 2942 C C . VAL C 3 59 ? -69.022 5.955 -12.672 1.00 60.75 57 VAL C C 1
ATOM 2943 O O . VAL C 3 59 ? -69.371 6.113 -11.497 1.00 66.72 57 VAL C O 1
ATOM 2947 N N . THR C 3 60 ? -68.079 5.093 -13.043 1.00 58.14 58 THR C N 1
ATOM 2948 C CA . THR C 3 60 ? -67.250 4.385 -12.077 1.00 59.54 58 THR C CA 1
ATOM 2949 C C . THR C 3 60 ? -65.921 5.112 -11.936 1.00 54.44 58 THR C C 1
ATOM 2950 O O . THR C 3 60 ? -65.240 5.380 -12.933 1.00 52.90 58 THR C O 1
ATOM 2954 N N . MET C 3 61 ? -65.566 5.441 -10.701 1.00 53.03 59 MET C N 1
ATOM 2955 C CA . MET C 3 61 ? -64.344 6.173 -10.428 1.00 52.00 59 MET C CA 1
ATOM 2956 C C . MET C 3 61 ? -63.290 5.235 -9.858 1.00 54.47 59 MET C C 1
ATOM 2957 O O . MET C 3 61 ? -63.574 4.400 -8.991 1.00 49.69 59 MET C O 1
ATOM 2962 N N . GLN C 3 62 ? -62.079 5.371 -10.375 1.00 56.54 60 GLN C N 1
ATOM 2963 C CA . GLN C 3 62 ? -60.921 4.625 -9.908 1.00 44.53 60 GLN C CA 1
ATOM 2964 C C . GLN C 3 62 ? -60.091 5.604 -9.097 1.00 44.51 60 GLN C C 1
ATOM 2965 O O . GLN C 3 62 ? -59.466 6.511 -9.658 1.00 46.56 60 GLN C O 1
ATOM 2971 N N . LEU C 3 63 ? -60.103 5.440 -7.781 1.00 44.21 61 LEU C N 1
ATOM 2972 C CA . LEU C 3 63 ? -59.532 6.426 -6.872 1.00 45.48 61 LEU C CA 1
ATOM 2973 C C . LEU C 3 63 ? -58.162 5.955 -6.402 1.00 42.74 61 LEU C C 1
ATOM 2974 O O . LEU C 3 63 ? -58.027 4.846 -5.872 1.00 40.84 61 LEU C O 1
ATOM 2979 N N . TRP C 3 64 ? -57.148 6.787 -6.611 1.00 43.52 62 TRP C N 1
ATOM 2980 C CA . TRP C 3 64 ? -55.779 6.484 -6.199 1.00 41.49 62 TRP C CA 1
ATOM 2981 C C . TRP C 3 64 ? -55.445 7.451 -5.075 1.00 45.93 62 TRP C C 1
ATOM 2982 O O . TRP C 3 64 ? -55.162 8.629 -5.321 1.00 48.69 62 TRP C O 1
ATOM 2993 N N . ASP C 3 65 ? -55.503 6.961 -3.840 1.00 48.62 63 ASP C N 1
ATOM 2994 C CA . ASP C 3 65 ? -55.219 7.787 -2.667 1.00 50.88 63 ASP C CA 1
ATOM 2995 C C . ASP C 3 65 ? -53.752 7.583 -2.320 1.00 43.53 63 ASP C C 1
ATOM 2996 O O . ASP C 3 65 ? -53.393 6.618 -1.643 1.00 44.00 63 ASP C O 1
ATOM 3001 N N . THR C 3 66 ? -52.903 8.492 -2.795 1.00 45.18 64 THR C N 1
ATOM 3002 C CA . THR C 3 66 ? -51.460 8.339 -2.646 1.00 45.64 64 THR C CA 1
ATOM 3003 C C . THR C 3 66 ? -51.010 8.564 -1.208 1.00 49.31 64 THR C C 1
ATOM 3004 O O . THR C 3 66 ? -51.597 9.351 -0.459 1.00 62.96 64 THR C O 1
ATOM 3008 N N . ALA C 3 67 ? -49.945 7.850 -0.827 1.00 40.97 65 ALA C N 1
ATOM 3009 C CA . ALA C 3 67 ? -49.459 7.925 0.547 1.00 46.06 65 ALA C CA 1
ATOM 3010 C C . ALA C 3 67 ? -48.783 9.256 0.827 1.00 64.17 65 ALA C C 1
ATOM 3011 O O . ALA C 3 67 ? -48.780 9.717 1.979 1.00 75.40 65 ALA C O 1
ATOM 3013 N N . GLY C 3 68 ? -48.204 9.882 -0.201 1.00 53.06 66 GLY C N 1
ATOM 3014 C CA . GLY C 3 68 ? -47.543 11.157 -0.031 1.00 50.79 66 GLY C CA 1
ATOM 3015 C C . GLY C 3 68 ? -46.209 11.100 0.672 1.00 50.94 66 GLY C C 1
ATOM 3016 O O . GLY C 3 68 ? -45.619 12.151 0.923 1.00 68.44 66 GLY C O 1
ATOM 3017 N N . GLN C 3 69 ? -45.711 9.914 0.998 1.00 56.52 67 GLN C N 1
ATOM 3018 C CA . GLN C 3 69 ? -44.415 9.807 1.637 1.00 52.25 67 GLN C CA 1
ATOM 3019 C C . GLN C 3 69 ? -43.307 10.068 0.622 1.00 44.47 67 GLN C C 1
ATOM 3020 O O . GLN C 3 69 ? -43.459 9.837 -0.583 1.00 46.00 67 GLN C O 1
ATOM 3026 N N . GLU C 3 70 ? -42.159 10.510 1.137 1.00 46.63 68 GLU C N 1
ATOM 3027 C CA . GLU C 3 70 ? -41.075 10.948 0.267 1.00 48.93 68 GLU C CA 1
ATOM 3028 C C . GLU C 3 70 ? -40.555 9.804 -0.602 1.00 52.25 68 GLU C C 1
ATOM 3029 O O . GLU C 3 70 ? -40.253 10.005 -1.783 1.00 49.37 68 GLU C O 1
ATOM 3035 N N . ARG C 3 71 ? -40.485 8.588 -0.054 1.00 44.48 69 ARG C N 1
ATOM 3036 C CA . ARG C 3 71 ? -39.871 7.486 -0.788 1.00 42.95 69 ARG C CA 1
ATOM 3037 C C . ARG C 3 71 ? -40.658 7.067 -2.025 1.00 40.66 69 ARG C C 1
ATOM 3038 O O . ARG C 3 71 ? -40.165 6.223 -2.779 1.00 39.51 69 ARG C O 1
ATOM 3046 N N . PHE C 3 72 ? -41.866 7.593 -2.234 1.00 39.57 70 PHE C N 1
ATOM 3047 C CA . PHE C 3 72 ? -42.679 7.253 -3.395 1.00 40.89 70 PHE C CA 1
ATOM 3048 C C . PHE C 3 72 ? -42.676 8.342 -4.463 1.00 47.91 70 PHE C C 1
ATOM 3049 O O . PHE C 3 72 ? -43.424 8.239 -5.442 1.00 51.70 70 PHE C O 1
ATOM 3057 N N . GLN C 3 73 ? -41.862 9.385 -4.294 1.00 46.15 71 GLN C N 1
ATOM 3058 C CA . GLN C 3 73 ? -41.919 10.524 -5.207 1.00 53.30 71 GLN C CA 1
ATOM 3059 C C . GLN C 3 73 ? -41.548 10.127 -6.630 1.00 51.25 71 GLN C C 1
ATOM 3060 O O . GLN C 3 73 ? -42.201 10.555 -7.591 1.00 45.89 71 GLN C O 1
ATOM 3066 N N . SER C 3 74 ? -40.506 9.307 -6.783 1.00 49.73 72 SER C N 1
ATOM 3067 C CA . SER C 3 74 ? -40.062 8.922 -8.117 1.00 49.15 72 SER C CA 1
ATOM 3068 C C . SER C 3 74 ? -41.149 8.172 -8.869 1.00 53.06 72 SER C C 1
ATOM 3069 O O . SER C 3 74 ? -41.264 8.309 -10.092 1.00 57.92 72 SER C O 1
ATOM 3072 N N . LEU C 3 75 ? -41.963 7.395 -8.161 1.00 52.32 73 LEU C N 1
ATOM 3073 C CA . LEU C 3 75 ? -43.015 6.612 -8.788 1.00 35.75 73 LEU C CA 1
ATOM 3074 C C . LEU C 3 75 ? -44.241 7.435 -9.133 1.00 42.39 73 LEU C C 1
ATOM 3075 O O . LEU C 3 75 ? -45.237 6.863 -9.599 1.00 44.94 73 LEU C O 1
ATOM 3080 N N . GLY C 3 76 ? -44.188 8.755 -8.936 1.00 42.18 74 GLY C N 1
ATOM 3081 C CA . GLY C 3 76 ? -45.322 9.587 -9.300 1.00 48.92 74 GLY C CA 1
ATOM 3082 C C . GLY C 3 76 ? -45.653 9.516 -10.777 1.00 48.51 74 GLY C C 1
ATOM 3083 O O . GLY C 3 76 ? -46.814 9.679 -11.167 1.00 43.64 74 GLY C O 1
ATOM 3084 N N . VAL C 3 77 ? -44.652 9.249 -11.617 1.00 46.18 75 VAL C N 1
ATOM 3085 C CA . VAL C 3 77 ? -44.920 9.105 -13.041 1.00 48.46 75 VAL C CA 1
ATOM 3086 C C . VAL C 3 77 ? -45.893 7.959 -13.286 1.00 45.25 75 VAL C C 1
ATOM 3087 O O . VAL C 3 77 ? -46.824 8.080 -14.087 1.00 51.99 75 VAL C O 1
ATOM 3091 N N . ALA C 3 78 ? -45.727 6.842 -12.579 1.00 38.14 76 ALA C N 1
ATOM 3092 C CA . ALA C 3 78 ? -46.641 5.731 -12.826 1.00 31.18 76 ALA C CA 1
ATOM 3093 C C . ALA C 3 78 ? -47.964 5.901 -12.080 1.00 32.80 76 ALA C C 1
ATOM 3094 O O . ALA C 3 78 ? -49.021 5.542 -12.610 1.00 37.29 76 ALA C O 1
ATOM 3096 N N . PHE C 3 79 ? -47.932 6.450 -10.861 1.00 34.45 77 PHE C N 1
ATOM 3097 C CA . PHE C 3 79 ? -49.165 6.708 -10.112 1.00 30.54 77 PHE C CA 1
ATOM 3098 C C . PHE C 3 79 ? -50.120 7.589 -10.909 1.00 39.24 77 PHE C C 1
ATOM 3099 O O . PHE C 3 79 ? -51.318 7.295 -11.020 1.00 40.90 77 PHE C O 1
ATOM 3107 N N . TYR C 3 80 ? -49.605 8.688 -11.458 1.00 33.26 78 TYR C N 1
ATOM 3108 C CA . TYR C 3 80 ? -50.422 9.715 -12.081 1.00 39.59 78 TYR C CA 1
ATOM 3109 C C . TYR C 3 80 ? -50.666 9.475 -13.566 1.00 38.53 78 TYR C C 1
ATOM 3110 O O . TYR C 3 80 ? -51.421 10.237 -14.179 1.00 39.44 78 TYR C O 1
ATOM 3119 N N . ARG C 3 81 ? -50.047 8.457 -14.159 1.00 38.12 79 ARG C N 1
ATOM 3120 C CA . ARG C 3 81 ? -50.142 8.278 -15.601 1.00 33.64 79 ARG C CA 1
ATOM 3121 C C . ARG C 3 81 ? -51.588 8.024 -16.000 1.00 42.07 79 ARG C C 1
ATOM 3122 O O . ARG C 3 81 ? -52.279 7.191 -15.400 1.00 38.91 79 ARG C O 1
ATOM 3130 N N . GLY C 3 82 ? -52.046 8.770 -17.000 1.00 35.25 80 GLY C N 1
ATOM 3131 C CA . GLY C 3 82 ? -53.395 8.619 -17.498 1.00 35.70 80 GLY C CA 1
ATOM 3132 C C . GLY C 3 82 ? -54.484 9.161 -16.602 1.00 38.85 80 GLY C C 1
ATOM 3133 O O . GLY C 3 82 ? -55.661 8.899 -16.865 1.00 40.99 80 GLY C O 1
ATOM 3134 N N . ALA C 3 83 ? -54.143 9.948 -15.584 1.00 36.25 81 ALA C N 1
ATOM 3135 C CA . ALA C 3 83 ? -55.166 10.496 -14.703 1.00 38.34 81 ALA C CA 1
ATOM 3136 C C . ALA C 3 83 ? -56.117 11.386 -15.486 1.00 38.74 81 ALA C C 1
ATOM 3137 O O . ALA C 3 83 ? -55.706 12.119 -16.386 1.00 41.87 81 ALA C O 1
ATOM 3139 N N . ASP C 3 84 ? -57.405 11.286 -15.163 1.00 42.65 82 ASP C N 1
ATOM 3140 C CA . ASP C 3 84 ? -58.430 12.147 -15.742 1.00 41.12 82 ASP C CA 1
ATOM 3141 C C . ASP C 3 84 ? -58.611 13.432 -14.945 1.00 53.45 82 ASP C C 1
ATOM 3142 O O . ASP C 3 84 ? -58.865 14.490 -15.529 1.00 59.39 82 ASP C O 1
ATOM 3147 N N . CYS C 3 85 ? -58.502 13.358 -13.618 1.00 55.08 83 CYS C N 1
ATOM 3148 C CA . CYS C 3 85 ? -58.659 14.525 -12.758 1.00 55.52 83 CYS C CA 1
ATOM 3149 C C . CYS C 3 85 ? -57.942 14.279 -11.441 1.00 45.22 83 CYS C C 1
ATOM 3150 O O . CYS C 3 85 ? -57.570 13.149 -11.118 1.00 48.86 83 CYS C O 1
ATOM 3153 N N . CYS C 3 86 ? -57.745 15.362 -10.687 1.00 42.67 84 CYS C N 1
ATOM 3154 C CA . CYS C 3 86 ? -56.925 15.350 -9.483 1.00 46.64 84 CYS C CA 1
ATOM 3155 C C . CYS C 3 86 ? -57.590 16.140 -8.359 1.00 46.69 84 CYS C C 1
ATOM 3156 O O . CYS C 3 86 ? -58.136 17.224 -8.586 1.00 48.30 84 CYS C O 1
ATOM 3159 N N . VAL C 3 87 ? -57.520 15.601 -7.143 1.00 46.41 85 VAL C N 1
ATOM 3160 C CA . VAL C 3 87 ? -58.081 16.224 -5.948 1.00 48.67 85 VAL C CA 1
ATOM 3161 C C . VAL C 3 87 ? -56.935 16.625 -5.025 1.00 56.92 85 VAL C C 1
ATOM 3162 O O . VAL C 3 87 ? -56.038 15.816 -4.743 1.00 54.30 85 VAL C O 1
ATOM 3166 N N . LEU C 3 88 ? -56.962 17.871 -4.560 1.00 52.81 86 LEU C N 1
ATOM 3167 C CA . LEU C 3 88 ? -55.950 18.411 -3.661 1.00 53.90 86 LEU C CA 1
ATOM 3168 C C . LEU C 3 88 ? -56.581 18.606 -2.287 1.00 59.40 86 LEU C C 1
ATOM 3169 O O . LEU C 3 88 ? -57.591 19.309 -2.160 1.00 60.73 86 LEU C O 1
ATOM 3174 N N . VAL C 3 89 ? -55.992 17.987 -1.265 1.00 47.93 87 VAL C N 1
ATOM 3175 C CA . VAL C 3 89 ? -56.563 17.955 0.076 1.00 54.61 87 VAL C CA 1
ATOM 3176 C C . VAL C 3 89 ? -55.604 18.633 1.041 1.00 61.55 87 VAL C C 1
ATOM 3177 O O . VAL C 3 89 ? -54.386 18.441 0.957 1.00 57.07 87 VAL C O 1
ATOM 3181 N N . PHE C 3 90 ? -56.156 19.436 1.951 1.00 69.43 88 PHE C N 1
ATOM 3182 C CA . PHE C 3 90 ? -55.381 20.020 3.037 1.00 71.37 88 PHE C CA 1
ATOM 3183 C C . PHE C 3 90 ? -56.233 20.063 4.301 1.00 67.33 88 PHE C C 1
ATOM 3184 O O . PHE C 3 90 ? -57.456 19.905 4.261 1.00 69.45 88 PHE C O 1
ATOM 3192 N N . ASP C 3 91 ? -55.563 20.256 5.431 1.00 60.79 89 ASP C N 1
ATOM 3193 C CA . ASP C 3 91 ? -56.218 20.463 6.714 1.00 76.90 89 ASP C CA 1
ATOM 3194 C C . ASP C 3 91 ? -56.245 21.957 7.005 1.00 78.31 89 ASP C C 1
ATOM 3195 O O . ASP C 3 91 ? -55.205 22.620 6.936 1.00 89.98 89 ASP C O 1
ATOM 3200 N N . VAL C 3 92 ? -57.425 22.488 7.338 1.00 69.06 90 VAL C N 1
ATOM 3201 C CA . VAL C 3 92 ? -57.517 23.922 7.607 1.00 83.69 90 VAL C CA 1
ATOM 3202 C C . VAL C 3 92 ? -56.739 24.323 8.859 1.00 88.17 90 VAL C C 1
ATOM 3203 O O . VAL C 3 92 ? -56.405 25.502 9.023 1.00 94.31 90 VAL C O 1
ATOM 3207 N N . ASN C 3 93 ? -56.434 23.376 9.747 1.00 83.79 91 ASN C N 1
ATOM 3208 C CA . ASN C 3 93 ? -55.636 23.663 10.934 1.00 86.66 91 ASN C CA 1
ATOM 3209 C C . ASN C 3 93 ? -54.139 23.504 10.706 1.00 86.93 91 ASN C C 1
ATOM 3210 O O . ASN C 3 93 ? -53.348 24.015 11.508 1.00 86.57 91 ASN C O 1
ATOM 3215 N N . ASN C 3 94 ? -53.734 22.752 9.684 1.00 85.37 92 ASN C N 1
ATOM 3216 C CA . ASN C 3 94 ? -52.323 22.516 9.378 1.00 76.64 92 ASN C CA 1
ATOM 3217 C C . ASN C 3 94 ? -51.909 23.479 8.271 1.00 77.50 92 ASN C C 1
ATOM 3218 O O . ASN C 3 94 ? -52.207 23.255 7.095 1.00 74.34 92 ASN C O 1
ATOM 3223 N N . ALA C 3 95 ? -51.185 24.535 8.643 1.00 79.48 93 ALA C N 1
ATOM 3224 C CA . ALA C 3 95 ? -50.769 25.520 7.651 1.00 80.31 93 ALA C CA 1
ATOM 3225 C C . ALA C 3 95 ? -49.807 24.910 6.641 1.00 76.57 93 ALA C C 1
ATOM 3226 O O . ALA C 3 95 ? -49.858 25.240 5.449 1.00 72.93 93 ALA C O 1
ATOM 3228 N N . LYS C 3 96 ? -48.928 24.012 7.096 1.00 76.59 94 LYS C N 1
ATOM 3229 C CA . LYS C 3 96 ? -47.965 23.406 6.186 1.00 78.48 94 LYS C CA 1
ATOM 3230 C C . LYS C 3 96 ? -48.663 22.600 5.100 1.00 77.26 94 LYS C C 1
ATOM 3231 O O . LYS C 3 96 ? -48.188 22.560 3.957 1.00 76.58 94 LYS C O 1
ATOM 3237 N N . SER C 3 97 ? -49.798 21.970 5.423 1.00 79.02 95 SER C N 1
ATOM 3238 C CA . SER C 3 97 ? -50.523 21.212 4.407 1.00 77.60 95 SER C CA 1
ATOM 3239 C C . SER C 3 97 ? -51.127 22.137 3.358 1.00 67.85 95 SER C C 1
ATOM 3240 O O . SER C 3 97 ? -51.247 21.754 2.191 1.00 74.30 95 SER C O 1
ATOM 3243 N N . PHE C 3 98 ? -51.522 23.350 3.749 1.00 66.81 96 PHE C N 1
ATOM 3244 C CA . PHE C 3 98 ? -52.003 24.305 2.756 1.00 72.01 96 PHE C CA 1
ATOM 3245 C C . PHE C 3 98 ? -50.869 24.789 1.862 1.00 72.59 96 PHE C C 1
ATOM 3246 O O . PHE C 3 98 ? -51.026 24.855 0.636 1.00 74.47 96 PHE C O 1
ATOM 3254 N N . ASP C 3 99 ? -49.711 25.110 2.450 1.00 68.28 97 ASP C N 1
ATOM 3255 C CA . ASP C 3 99 ? -48.591 25.595 1.648 1.00 77.21 97 ASP C CA 1
ATOM 3256 C C . ASP C 3 99 ? -48.099 24.536 0.672 1.00 83.06 97 ASP C C 1
ATOM 3257 O O . ASP C 3 99 ? -47.577 24.869 -0.399 1.00 91.41 97 ASP C O 1
ATOM 3262 N N . ALA C 3 100 ? -48.269 23.262 1.011 1.00 77.65 98 ALA C N 1
ATOM 3263 C CA . ALA C 3 100 ? -47.823 22.202 0.125 1.00 69.37 98 ALA C CA 1
ATOM 3264 C C . ALA C 3 100 ? -48.716 22.054 -1.095 1.00 70.50 98 ALA C C 1
ATOM 3265 O O . ALA C 3 100 ? -48.302 21.415 -2.067 1.00 68.35 98 ALA C O 1
ATOM 3267 N N . LEU C 3 101 ? -49.914 22.645 -1.078 1.00 68.41 99 LEU C N 1
ATOM 3268 C CA . LEU C 3 101 ? -50.841 22.450 -2.187 1.00 66.55 99 LEU C CA 1
ATOM 3269 C C . LEU C 3 101 ? -50.248 22.942 -3.498 1.00 65.13 99 LEU C C 1
ATOM 3270 O O . LEU C 3 101 ? -50.485 22.342 -4.551 1.00 69.09 99 LEU C O 1
ATOM 3275 N N . ASP C 3 102 ? -49.439 24.000 -3.448 1.00 64.74 100 ASP C N 1
ATOM 3276 C CA . ASP C 3 102 ? -48.794 24.496 -4.655 1.00 74.29 100 ASP C CA 1
ATOM 3277 C C . ASP C 3 102 ? -47.701 23.547 -5.129 1.00 69.10 100 ASP C C 1
ATOM 3278 O O . ASP C 3 102 ? -47.493 23.397 -6.337 1.00 69.26 100 ASP C O 1
ATOM 3283 N N . SER C 3 103 ? -47.007 22.885 -4.204 1.00 74.39 101 SER C N 1
ATOM 3284 C CA . SER C 3 103 ? -45.975 21.937 -4.608 1.00 68.89 101 SER C CA 1
ATOM 3285 C C . SER C 3 103 ? -46.573 20.638 -5.128 1.00 61.32 101 SER C C 1
ATOM 3286 O O . SER C 3 103 ? -46.012 20.037 -6.050 1.00 62.80 101 SER C O 1
ATOM 3289 N N . TRP C 3 104 ? -47.702 20.194 -4.567 1.00 56.95 102 TRP C N 1
ATOM 3290 C CA . TRP C 3 104 ? -48.328 18.975 -5.068 1.00 57.48 102 TRP C CA 1
ATOM 3291 C C . TRP C 3 104 ? -48.880 19.182 -6.475 1.00 59.32 102 TRP C C 1
ATOM 3292 O O . TRP C 3 104 ? -48.736 18.308 -7.338 1.00 62.89 102 TRP C O 1
ATOM 3303 N N . ARG C 3 105 ? -49.509 20.335 -6.726 1.00 59.29 103 ARG C N 1
ATOM 3304 C CA . ARG C 3 105 ? -50.106 20.588 -8.035 1.00 58.89 103 ARG C CA 1
ATOM 3305 C C . ARG C 3 105 ? -49.041 20.683 -9.119 1.00 60.52 103 ARG C C 1
ATOM 3306 O O . ARG C 3 105 ? -49.212 20.137 -10.217 1.00 56.57 103 ARG C O 1
ATOM 3314 N N . ASP C 3 106 ? -47.930 21.362 -8.826 1.00 61.20 104 ASP C N 1
ATOM 3315 C CA . ASP C 3 106 ? -46.875 21.515 -9.821 1.00 64.42 104 ASP C CA 1
ATOM 3316 C C . ASP C 3 106 ? -46.191 20.187 -10.105 1.00 56.82 104 ASP C C 1
ATOM 3317 O O . ASP C 3 106 ? -45.902 19.866 -11.262 1.00 63.99 104 ASP C O 1
ATOM 3322 N N . GLU C 3 107 ? -45.917 19.409 -9.060 1.00 59.89 105 GLU C N 1
ATOM 3323 C CA . GLU C 3 107 ? -45.319 18.093 -9.242 1.00 60.35 105 GLU C CA 1
ATOM 3324 C C . GLU C 3 107 ? -46.272 17.151 -9.972 1.00 56.19 105 GLU C C 1
ATOM 3325 O O . GLU C 3 107 ? -45.832 16.292 -10.746 1.00 50.53 105 GLU C O 1
ATOM 3331 N N . PHE C 3 108 ? -47.577 17.292 -9.740 1.00 50.72 106 PHE C N 1
ATOM 3332 C CA . PHE C 3 108 ? -48.534 16.490 -10.490 1.00 48.93 106 PHE C CA 1
ATOM 3333 C C . PHE C 3 108 ? -48.496 16.842 -11.974 1.00 55.27 106 PHE C C 1
ATOM 3334 O O . PHE C 3 108 ? -48.423 15.952 -12.830 1.00 54.42 106 PHE C O 1
ATOM 3342 N N . LEU C 3 109 ? -48.535 18.140 -12.299 1.00 56.33 107 LEU C N 1
ATOM 3343 C CA . LEU C 3 109 ? -48.490 18.539 -13.700 1.00 56.49 107 LEU C CA 1
ATOM 3344 C C . LEU C 3 109 ? -47.185 18.122 -14.368 1.00 59.10 107 LEU C C 1
ATOM 3345 O O . LEU C 3 109 ? -47.174 17.814 -15.564 1.00 57.26 107 LEU C O 1
ATOM 3350 N N . ILE C 3 110 ? -46.085 18.070 -13.621 1.00 55.60 108 ILE C N 1
ATOM 3351 C CA . ILE C 3 110 ? -44.818 17.688 -14.233 1.00 61.96 108 ILE C CA 1
ATOM 3352 C C . ILE C 3 110 ? -44.758 16.185 -14.448 1.00 55.53 108 ILE C C 1
ATOM 3353 O O . ILE C 3 110 ? -44.360 15.713 -15.518 1.00 61.86 108 ILE C O 1
ATOM 3358 N N . GLN C 3 111 ? -45.132 15.409 -13.436 1.00 54.67 109 GLN C N 1
ATOM 3359 C CA . GLN C 3 111 ? -44.996 13.964 -13.558 1.00 47.14 109 GLN C CA 1
ATOM 3360 C C . GLN C 3 111 ? -46.101 13.362 -14.416 1.00 45.17 109 GLN C C 1
ATOM 3361 O O . GLN C 3 111 ? -45.834 12.468 -15.225 1.00 48.96 109 GLN C O 1
ATOM 3367 N N . ALA C 3 112 ? -47.341 13.841 -14.274 1.00 48.19 110 ALA C N 1
ATOM 3368 C CA . ALA C 3 112 ? -48.432 13.305 -15.090 1.00 47.23 110 ALA C CA 1
ATOM 3369 C C . ALA C 3 112 ? -48.360 13.814 -16.527 1.00 52.50 110 ALA C C 1
ATOM 3370 O O . ALA C 3 112 ? -48.686 13.076 -17.467 1.00 43.34 110 ALA C O 1
ATOM 3372 N N . SER C 3 113 ? -47.952 15.070 -16.710 1.00 60.93 111 SER C N 1
ATOM 3373 C CA . SER C 3 113 ? -47.859 15.700 -18.021 1.00 66.12 111 SER C CA 1
ATOM 3374 C C . SER C 3 113 ? -49.142 15.469 -18.837 1.00 64.45 111 SER C C 1
ATOM 3375 O O . SER C 3 113 ? -49.092 14.873 -19.912 1.00 69.65 111 SER C O 1
ATOM 3378 N N . PRO C 3 114 ? -50.285 15.924 -18.337 1.00 64.03 112 PRO C N 1
ATOM 3379 C CA . PRO C 3 114 ? -51.552 15.592 -18.993 1.00 64.96 112 PRO C CA 1
ATOM 3380 C C . PRO C 3 114 ? -51.799 16.449 -20.223 1.00 75.54 112 PRO C C 1
ATOM 3381 O O . PRO C 3 114 ? -51.231 17.530 -20.392 1.00 84.40 112 PRO C O 1
ATOM 3385 N N . ARG C 3 115 ? -52.659 15.933 -21.096 1.00 75.10 113 ARG C N 1
ATOM 3386 C CA . ARG C 3 115 ? -53.136 16.726 -22.217 1.00 80.43 113 ARG C CA 1
ATOM 3387 C C . ARG C 3 115 ? -54.058 17.828 -21.706 1.00 78.04 113 ARG C C 1
ATOM 3388 O O . ARG C 3 115 ? -54.846 17.621 -20.777 1.00 74.26 113 ARG C O 1
ATOM 3396 N N . ASP C 3 116 ? -53.931 19.018 -22.305 1.00 82.48 114 ASP C N 1
ATOM 3397 C CA . ASP C 3 116 ? -54.669 20.210 -21.900 1.00 89.81 114 ASP C CA 1
ATOM 3398 C C . ASP C 3 116 ? -54.396 20.539 -20.434 1.00 82.47 114 ASP C C 1
ATOM 3399 O O . ASP C 3 116 ? -55.316 20.466 -19.610 1.00 83.49 114 ASP C O 1
ATOM 3404 N N . PRO C 3 117 ? -53.160 20.909 -20.072 1.00 77.39 115 PRO C N 1
ATOM 3405 C CA . PRO C 3 117 ? -52.853 21.146 -18.651 1.00 76.24 115 PRO C CA 1
ATOM 3406 C C . PRO C 3 117 ? -53.598 22.327 -18.060 1.00 77.94 115 PRO C C 1
ATOM 3407 O O . PRO C 3 117 ? -53.934 22.300 -16.870 1.00 75.48 115 PRO C O 1
ATOM 3411 N N . GLU C 3 118 ? -53.860 23.367 -18.851 1.00 81.94 116 GLU C N 1
ATOM 3412 C CA . GLU C 3 118 ? -54.547 24.544 -18.336 1.00 89.24 116 GLU C CA 1
ATOM 3413 C C . GLU C 3 118 ? -56.028 24.296 -18.075 1.00 85.99 116 GLU C C 1
ATOM 3414 O O . GLU C 3 118 ? -56.657 25.096 -17.374 1.00 84.45 116 GLU C O 1
ATOM 3420 N N . ASN C 3 119 ? -56.606 23.230 -18.633 1.00 76.58 117 ASN C N 1
ATOM 3421 C CA . ASN C 3 119 ? -58.004 22.906 -18.379 1.00 75.06 117 ASN C CA 1
ATOM 3422 C C . ASN C 3 119 ? -58.182 21.579 -17.656 1.00 79.21 117 ASN C C 1
ATOM 3423 O O . ASN C 3 119 ? -59.311 21.073 -17.585 1.00 73.59 117 ASN C O 1
ATOM 3428 N N . PHE C 3 120 ? -57.113 21.027 -17.099 1.00 66.39 118 PHE C N 1
ATOM 3429 C CA . PHE C 3 120 ? -57.198 19.761 -16.395 1.00 61.64 118 PHE C CA 1
ATOM 3430 C C . PHE C 3 120 ? -58.055 19.924 -15.146 1.00 57.56 118 PHE C C 1
ATOM 3431 O O . PHE C 3 120 ? -57.869 20.889 -14.403 1.00 62.52 118 PHE C O 1
ATOM 3439 N N . PRO C 3 121 ? -59.010 19.032 -14.893 1.00 60.40 119 PRO C N 1
ATOM 3440 C CA . PRO C 3 121 ? -59.905 19.222 -13.742 1.00 62.76 119 PRO C CA 1
ATOM 3441 C C . PRO C 3 121 ? -59.166 19.038 -12.419 1.00 61.06 119 PRO C C 1
ATOM 3442 O O . PRO C 3 121 ? -58.467 18.046 -12.214 1.00 61.12 119 PRO C O 1
ATOM 3446 N N . PHE C 3 122 ? -59.349 19.998 -11.516 1.00 56.90 120 PHE C N 1
ATOM 3447 C CA . PHE C 3 122 ? -58.812 19.978 -10.164 1.00 56.53 120 PHE C CA 1
ATOM 3448 C C . PHE C 3 122 ? -59.929 20.335 -9.195 1.00 57.10 120 PHE C C 1
ATOM 3449 O O . PHE C 3 122 ? -60.881 21.030 -9.553 1.00 58.12 120 PHE C O 1
ATOM 3457 N N . VAL C 3 123 ? -59.801 19.865 -7.960 1.00 59.25 121 VAL C N 1
ATOM 3458 C CA . VAL C 3 123 ? -60.700 20.231 -6.871 1.00 57.65 121 VAL C CA 1
ATOM 3459 C C . VAL C 3 123 ? -59.879 20.282 -5.593 1.00 62.17 121 VAL C C 1
ATOM 3460 O O . VAL C 3 123 ? -59.100 19.363 -5.317 1.00 70.97 121 VAL C O 1
ATOM 3464 N N . VAL C 3 124 ? -60.041 21.355 -4.819 1.00 59.34 122 VAL C N 1
ATOM 3465 C CA . VAL C 3 124 ? -59.361 21.514 -3.539 1.00 62.30 122 VAL C CA 1
ATOM 3466 C C . VAL C 3 124 ? -60.352 21.225 -2.420 1.00 65.43 122 VAL C C 1
ATOM 3467 O O . VAL C 3 124 ? -61.496 21.695 -2.454 1.00 68.72 122 VAL C O 1
ATOM 3471 N N . LEU C 3 125 ? -59.926 20.424 -1.448 1.00 61.14 123 LEU C N 1
ATOM 3472 C CA . LEU C 3 125 ? -60.754 20.046 -0.315 1.00 69.55 123 LEU C CA 1
ATOM 3473 C C . LEU C 3 125 ? -60.079 20.487 0.974 1.00 73.08 123 LEU C C 1
ATOM 3474 O O . LEU C 3 125 ? -58.914 20.141 1.221 1.00 69.79 123 LEU C O 1
ATOM 3479 N N . GLY C 3 126 ? -60.828 21.204 1.810 1.00 70.98 124 GLY C N 1
ATOM 3480 C CA . GLY C 3 126 ? -60.357 21.586 3.127 1.00 68.03 124 GLY C CA 1
ATOM 3481 C C . GLY C 3 126 ? -61.082 20.799 4.196 1.00 70.73 124 GLY C C 1
ATOM 3482 O O . GLY C 3 126 ? -62.316 20.789 4.233 1.00 75.58 124 GLY C O 1
ATOM 3483 N N . ILE C 3 127 ? -60.333 20.120 5.055 1.00 73.17 125 ILE C N 1
ATOM 3484 C CA . ILE C 3 127 ? -60.909 19.244 6.067 1.00 78.54 125 ILE C CA 1
ATOM 3485 C C . ILE C 3 127 ? -61.098 20.026 7.358 1.00 89.97 125 ILE C C 1
ATOM 3486 O O . ILE C 3 127 ? -60.174 20.700 7.827 1.00 94.62 125 ILE C O 1
ATOM 3491 N N . LYS C 3 128 ? -62.298 19.933 7.930 1.00 96.79 126 LYS C N 1
ATOM 3492 C CA . LYS C 3 128 ? -62.644 20.571 9.192 1.00 99.99 126 LYS C CA 1
ATOM 3493 C C . LYS C 3 128 ? -62.686 19.546 10.316 1.00 110.16 126 LYS C C 1
ATOM 3494 O O . LYS C 3 128 ? -62.92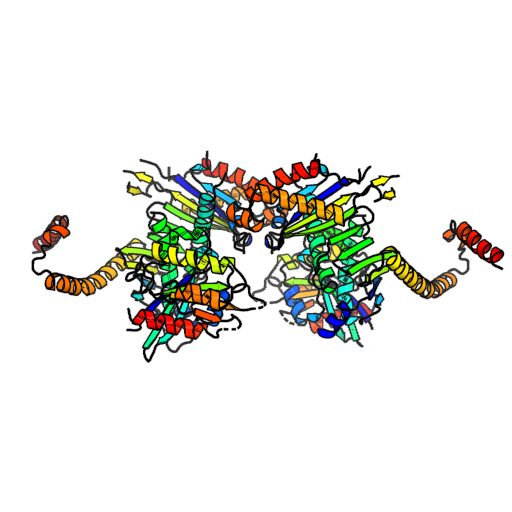2 18.357 10.088 1.00 105.83 126 LYS C O 1
ATOM 3500 N N . ILE C 3 129 ? -62.453 20.023 11.537 1.00 122.17 127 ILE C N 1
ATOM 3501 C CA . ILE C 3 129 ? -62.622 19.212 12.738 1.00 131.42 127 ILE C CA 1
ATOM 3502 C C . ILE C 3 129 ? -63.445 20.019 13.743 1.00 132.99 127 ILE C C 1
ATOM 3503 O O . ILE C 3 129 ? -63.417 19.767 14.950 1.00 137.02 127 ILE C O 1
ATOM 3508 N N . LYS C 3 135 ? -61.363 26.653 15.849 1.00 123.45 133 LYS C N 1
ATOM 3509 C CA . LYS C 3 135 ? -60.053 27.281 15.708 1.00 123.43 133 LYS C CA 1
ATOM 3510 C C . LYS C 3 135 ? -59.276 26.715 14.520 1.00 119.73 133 LYS C C 1
ATOM 3511 O O . LYS C 3 135 ? -58.697 25.629 14.605 1.00 121.03 133 LYS C O 1
ATOM 3517 N N . ARG C 3 136 ? -59.271 27.469 13.421 1.00 115.18 134 ARG C N 1
ATOM 3518 C CA . ARG C 3 136 ? -58.581 27.111 12.191 1.00 102.60 134 ARG C CA 1
ATOM 3519 C C . ARG C 3 136 ? -57.539 28.170 11.856 1.00 104.44 134 ARG C C 1
ATOM 3520 O O . ARG C 3 136 ? -57.672 29.336 12.234 1.00 110.66 134 ARG C O 1
ATOM 3528 N N . VAL C 3 137 ? -56.492 27.746 11.154 1.00 105.33 135 VAL C N 1
ATOM 3529 C CA . VAL C 3 137 ? -55.399 28.642 10.786 1.00 103.98 135 VAL C CA 1
ATOM 3530 C C . VAL C 3 137 ? -55.595 29.232 9.394 1.00 99.02 135 VAL C C 1
ATOM 3531 O O . VAL C 3 137 ? -55.285 30.403 9.163 1.00 105.49 135 VAL C O 1
ATOM 3535 N N . ILE C 3 138 ? -56.102 28.447 8.447 1.00 98.32 136 ILE C N 1
ATOM 3536 C CA . ILE C 3 138 ? -56.286 28.888 7.067 1.00 88.60 136 ILE C CA 1
ATOM 3537 C C . ILE C 3 138 ? -57.715 29.384 6.899 1.00 85.34 136 ILE C C 1
ATOM 3538 O O . ILE C 3 138 ? -58.673 28.635 7.126 1.00 81.23 136 ILE C O 1
ATOM 3543 N N . SER C 3 139 ? -57.864 30.645 6.504 1.00 90.57 137 SER C N 1
ATOM 3544 C CA . SER C 3 139 ? -59.193 31.192 6.291 1.00 88.00 137 SER C CA 1
ATOM 3545 C C . SER C 3 139 ? -59.761 30.705 4.963 1.00 82.83 137 SER C C 1
ATOM 3546 O O . SER C 3 139 ? -59.031 30.347 4.035 1.00 81.09 137 SER C O 1
ATOM 3549 N N . THR C 3 140 ? -61.091 30.722 4.874 1.00 81.81 138 THR C N 1
ATOM 3550 C CA . THR C 3 140 ? -61.755 30.285 3.652 1.00 84.17 138 THR C CA 1
ATOM 3551 C C . THR C 3 140 ? -61.385 31.178 2.475 1.00 84.43 138 THR C C 1
ATOM 3552 O O . THR C 3 140 ? -61.143 30.688 1.366 1.00 88.57 138 THR C O 1
ATOM 3556 N N . LYS C 3 141 ? -61.311 32.489 2.702 1.00 80.76 139 LYS C N 1
ATOM 3557 C CA . LYS C 3 141 ? -60.981 33.397 1.608 1.00 85.38 139 LYS C CA 1
ATOM 3558 C C . LYS C 3 141 ? -59.549 33.191 1.129 1.00 84.06 139 LYS C C 1
ATOM 3559 O O . LYS C 3 141 ? -59.282 33.248 -0.077 1.00 89.48 139 LYS C O 1
ATOM 3565 N N . ARG C 3 142 ? -58.617 32.928 2.048 1.00 79.18 140 ARG C N 1
ATOM 3566 C CA . ARG C 3 142 ? -57.245 32.659 1.630 1.00 75.92 140 ARG C CA 1
ATOM 3567 C C . ARG C 3 142 ? -57.156 31.379 0.812 1.00 76.39 140 ARG C C 1
ATOM 3568 O O . ARG C 3 142 ? -56.306 31.268 -0.081 1.00 75.35 140 ARG C O 1
ATOM 3576 N N . ALA C 3 143 ? -58.026 30.407 1.090 1.00 72.87 141 ALA C N 1
ATOM 3577 C CA . ALA C 3 143 ? -58.045 29.198 0.272 1.00 74.13 141 ALA C CA 1
ATOM 3578 C C . ALA C 3 143 ? -58.658 29.463 -1.099 1.00 75.67 141 ALA C C 1
ATOM 3579 O O . ALA C 3 143 ? -58.187 28.931 -2.110 1.00 76.33 141 ALA C O 1
ATOM 3581 N N . GLN C 3 144 ? -59.693 30.300 -1.164 1.00 76.20 142 GLN C N 1
ATOM 3582 C CA . GLN C 3 144 ? -60.282 30.594 -2.464 1.00 73.04 142 GLN C CA 1
ATOM 3583 C C . GLN C 3 144 ? -59.368 31.462 -3.314 1.00 71.41 142 GLN C C 1
ATOM 3584 O O . GLN C 3 144 ? -59.379 31.343 -4.543 1.00 75.11 142 GLN C O 1
ATOM 3590 N N . THR C 3 145 ? -58.564 32.325 -2.690 1.00 73.16 143 THR C N 1
ATOM 3591 C CA . THR C 3 145 ? -57.627 33.128 -3.470 1.00 75.57 143 THR C CA 1
ATOM 3592 C C . THR C 3 145 ? -56.590 32.244 -4.152 1.00 70.70 143 THR C C 1
ATOM 3593 O O . THR C 3 145 ? -56.225 32.487 -5.307 1.00 74.54 143 THR C O 1
ATOM 3597 N N . PHE C 3 146 ? -56.119 31.197 -3.468 1.00 69.86 144 PHE C N 1
ATOM 3598 C CA . PHE C 3 146 ? -55.220 30.261 -4.138 1.00 71.24 144 PHE C CA 1
ATOM 3599 C C . PHE C 3 146 ? -55.951 29.491 -5.230 1.00 67.08 144 PHE C C 1
ATOM 3600 O O . PHE C 3 146 ? -55.410 29.295 -6.325 1.00 66.60 144 PHE C O 1
ATOM 3608 N N . CYS C 3 147 ? -57.186 29.060 -4.955 1.00 66.64 145 CYS C N 1
ATOM 3609 C CA . CYS C 3 147 ? -57.970 28.355 -5.964 1.00 72.48 145 CYS C CA 1
ATOM 3610 C C . CYS C 3 147 ? -58.248 29.254 -7.162 1.00 76.69 145 CYS C C 1
ATOM 3611 O O . CYS C 3 147 ? -58.102 28.832 -8.315 1.00 69.04 145 CYS C O 1
ATOM 3614 N N . GLN C 3 148 ? -58.651 30.505 -6.906 1.00 81.93 146 GLN C N 1
ATOM 3615 C CA . GLN C 3 148 ? -58.855 31.454 -7.997 1.00 86.10 146 GLN C CA 1
ATOM 3616 C C . GLN C 3 148 ? -57.548 31.745 -8.723 1.00 78.18 146 GLN C C 1
ATOM 3617 O O . GLN C 3 148 ? -57.546 31.952 -9.941 1.00 81.18 146 GLN C O 1
ATOM 3623 N N . SER C 3 149 ? -56.425 31.720 -8.002 1.00 73.67 147 SER C N 1
ATOM 3624 C CA . SER C 3 149 ? -55.130 31.975 -8.623 1.00 72.63 147 SER C CA 1
ATOM 3625 C C . SER C 3 149 ? -54.760 30.893 -9.629 1.00 81.99 147 SER C C 1
ATOM 3626 O O . SER C 3 149 ? -54.080 31.182 -10.619 1.00 92.31 147 SER C O 1
ATOM 3629 N N . LYS C 3 150 ? -55.162 29.651 -9.388 1.00 84.41 148 LYS C N 1
ATOM 3630 C CA . LYS C 3 150 ? -54.823 28.540 -10.279 1.00 75.65 148 LYS C CA 1
ATOM 3631 C C . LYS C 3 150 ? -55.954 28.251 -11.262 1.00 74.96 148 LYS C C 1
ATOM 3632 O O . LYS C 3 150 ? -56.376 27.114 -11.441 1.00 81.18 148 LYS C O 1
ATOM 3638 N N . GLY C 3 151 ? -56.450 29.285 -11.934 1.00 76.85 149 GLY C N 1
ATOM 3639 C CA . GLY C 3 151 ? -57.474 29.093 -12.943 1.00 71.34 149 GLY C CA 1
ATOM 3640 C C . GLY C 3 151 ? -58.860 28.810 -12.412 1.00 70.06 149 GLY C C 1
ATOM 3641 O O . GLY C 3 151 ? -59.693 28.264 -13.143 1.00 69.03 149 GLY C O 1
ATOM 3642 N N . GLY C 3 152 ? -59.138 29.175 -11.163 1.00 75.58 150 GLY C N 1
ATOM 3643 C CA . GLY C 3 152 ? -60.458 29.007 -10.582 1.00 76.84 150 GLY C CA 1
ATOM 3644 C C . GLY C 3 152 ? -60.822 27.578 -10.235 1.00 79.15 150 GLY C C 1
ATOM 3645 O O . GLY C 3 152 ? -61.841 27.065 -10.710 1.00 76.81 150 GLY C O 1
ATOM 3646 N N . ILE C 3 153 ? -60.014 26.942 -9.390 1.00 78.91 151 ILE C N 1
ATOM 3647 C CA . ILE C 3 153 ? -60.268 25.559 -8.961 1.00 65.66 151 ILE C CA 1
ATOM 3648 C C . ILE C 3 153 ? -61.469 25.537 -8.020 1.00 66.15 151 ILE C C 1
ATOM 3649 O O . ILE C 3 153 ? -61.509 26.325 -7.059 1.00 87.45 151 ILE C O 1
ATOM 3654 N N . PRO C 3 154 ? -62.449 24.659 -8.229 1.00 65.20 152 PRO C N 1
ATOM 3655 C CA . PRO C 3 154 ? -63.568 24.564 -7.282 1.00 66.07 152 PRO C CA 1
ATOM 3656 C C . PRO C 3 154 ? -63.068 24.208 -5.893 1.00 68.05 152 PRO C C 1
ATOM 3657 O O . PRO C 3 154 ? -62.232 23.318 -5.723 1.00 68.05 152 PRO C O 1
ATOM 3661 N N . TYR C 3 155 ? -63.581 24.918 -4.896 1.00 69.04 153 TYR C N 1
ATOM 3662 C CA . TYR C 3 155 ? -63.156 24.755 -3.518 1.00 70.79 153 TYR C CA 1
ATOM 3663 C C . TYR C 3 155 ? -64.321 24.256 -2.679 1.00 72.11 153 TYR C C 1
ATOM 3664 O O . TYR C 3 155 ? -65.452 24.722 -2.829 1.00 72.69 153 TYR C O 1
ATOM 3673 N N . PHE C 3 156 ? -64.045 23.274 -1.828 1.00 75.32 154 PHE C N 1
ATOM 3674 C CA . PHE C 3 156 ? -65.048 22.709 -0.942 1.00 76.59 154 PHE C CA 1
ATOM 3675 C C . PHE C 3 156 ? -64.435 22.486 0.430 1.00 86.14 154 PHE C C 1
ATOM 3676 O O . PHE C 3 156 ? -63.231 22.254 0.560 1.00 86.44 154 PHE C O 1
ATOM 3684 N N . GLU C 3 157 ? -65.282 22.553 1.451 1.00 92.18 155 GLU C N 1
ATOM 3685 C CA . GLU C 3 157 ? -64.890 22.280 2.824 1.00 95.95 155 GLU C CA 1
ATOM 3686 C C . GLU C 3 157 ? -65.809 21.197 3.361 1.00 92.24 155 GLU C C 1
ATOM 3687 O O . GLU C 3 157 ? -67.001 21.175 3.045 1.00 97.24 155 GLU C O 1
ATOM 3693 N N . THR C 3 158 ? -65.257 20.296 4.164 1.00 87.46 156 THR C N 1
ATOM 3694 C CA . THR C 3 158 ? -66.036 19.175 4.665 1.00 99.77 156 THR C CA 1
ATOM 3695 C C . THR C 3 158 ? -65.436 18.679 5.976 1.00 100.56 156 THR C C 1
ATOM 3696 O O . THR C 3 158 ? -64.406 19.172 6.444 1.00 96.86 156 THR C O 1
ATOM 3700 N N . SER C 3 159 ? -66.117 17.708 6.577 1.00 104.28 157 SER C N 1
ATOM 3701 C CA . SER C 3 159 ? -65.660 17.030 7.778 1.00 115.78 157 SER C CA 1
ATOM 3702 C C . SER C 3 159 ? -65.690 15.528 7.537 1.00 116.22 157 SER C C 1
ATOM 3703 O O . SER C 3 159 ? -66.441 15.028 6.696 1.00 114.09 157 SER C O 1
ATOM 3706 N N . ALA C 3 160 ? -64.856 14.804 8.283 1.00 119.05 158 ALA C N 1
ATOM 3707 C CA . ALA C 3 160 ? -64.894 13.350 8.201 1.00 129.13 158 ALA C CA 1
ATOM 3708 C C . ALA C 3 160 ? -66.129 12.770 8.880 1.00 138.63 158 ALA C C 1
ATOM 3709 O O . ALA C 3 160 ? -66.521 11.641 8.567 1.00 143.18 158 ALA C O 1
ATOM 3711 N N . LYS C 3 161 ? -66.754 13.516 9.786 1.00 139.15 159 LYS C N 1
ATOM 3712 C CA . LYS C 3 161 ? -67.943 13.042 10.489 1.00 141.01 159 LYS C CA 1
ATOM 3713 C C . LYS C 3 161 ? -69.149 12.988 9.556 1.00 139.70 159 LYS C C 1
ATOM 3714 O O . LYS C 3 161 ? -69.232 13.742 8.584 1.00 136.76 159 LYS C O 1
ATOM 3720 N N . ALA C 3 163 ? -68.367 13.145 5.330 1.00 119.01 161 ALA C N 1
ATOM 3721 C CA . ALA C 3 163 ? -69.238 13.262 4.166 1.00 120.26 161 ALA C CA 1
ATOM 3722 C C . ALA C 3 163 ? -69.393 14.720 3.720 1.00 120.10 161 ALA C C 1
ATOM 3723 O O . ALA C 3 163 ? -68.435 15.344 3.270 1.00 122.73 161 ALA C O 1
ATOM 3725 N N . ILE C 3 164 ? -70.613 15.244 3.849 1.00 111.24 162 ILE C N 1
ATOM 3726 C CA . ILE C 3 164 ? -70.959 16.628 3.519 1.00 113.37 162 ILE C CA 1
ATOM 3727 C C . ILE C 3 164 ? -70.656 16.943 2.053 1.00 107.34 162 ILE C C 1
ATOM 3728 O O . ILE C 3 164 ? -71.313 16.419 1.145 1.00 98.31 162 ILE C O 1
ATOM 3733 N N . ASN C 3 165 ? -69.674 17.814 1.808 1.00 106.19 163 ASN C N 1
ATOM 3734 C CA . ASN C 3 165 ? -69.420 18.322 0.464 1.00 98.06 163 ASN C CA 1
ATOM 3735 C C . ASN C 3 165 ? -68.597 17.373 -0.395 1.00 89.78 163 ASN C C 1
ATOM 3736 O O . ASN C 3 165 ? -68.391 17.663 -1.579 1.00 86.37 163 ASN C O 1
ATOM 3741 N N . VAL C 3 166 ? -68.133 16.254 0.163 1.00 86.68 164 VAL C N 1
ATOM 3742 C CA . VAL C 3 166 ? -67.315 15.324 -0.608 1.00 79.68 164 VAL C CA 1
ATOM 3743 C C . VAL C 3 166 ? -68.088 14.825 -1.820 1.00 76.01 164 VAL C C 1
ATOM 3744 O O . VAL C 3 166 ? -67.566 14.789 -2.941 1.00 72.98 164 VAL C O 1
ATOM 3748 N N . GLU C 3 167 ? -69.352 14.449 -1.616 1.00 74.46 165 GLU C N 1
ATOM 3749 C CA . GLU C 3 167 ? -70.164 13.984 -2.733 1.00 75.25 165 GLU C CA 1
ATOM 3750 C C . GLU C 3 167 ? -70.294 15.054 -3.807 1.00 79.95 165 GLU C C 1
ATOM 3751 O O . GLU C 3 167 ? -70.200 14.756 -5.003 1.00 81.84 165 GLU C O 1
ATOM 3757 N N . GLU C 3 168 ? -70.472 16.313 -3.406 1.00 88.82 166 GLU C N 1
ATOM 3758 C CA . GLU C 3 168 ? -70.596 17.367 -4.407 1.00 90.93 166 GLU C CA 1
ATOM 3759 C C . GLU C 3 168 ? -69.263 17.651 -5.082 1.00 82.10 166 GLU C C 1
ATOM 3760 O O . GLU C 3 168 ? -69.232 17.957 -6.278 1.00 81.86 166 GLU C O 1
ATOM 3766 N N . ALA C 3 169 ? -68.155 17.525 -4.350 1.00 71.65 167 ALA C N 1
ATOM 3767 C CA . ALA C 3 169 ? -66.851 17.797 -4.943 1.00 70.52 167 ALA C CA 1
ATOM 3768 C C . ALA C 3 169 ? -66.532 16.806 -6.056 1.00 73.40 167 ALA C C 1
ATOM 3769 O O . ALA C 3 169 ? -65.923 17.173 -7.068 1.00 67.66 167 ALA C O 1
ATOM 3771 N N . PHE C 3 170 ? -66.948 15.551 -5.902 1.00 67.70 168 PHE C N 1
ATOM 3772 C CA . PHE C 3 170 ? -66.612 14.561 -6.914 1.00 67.79 168 PHE C CA 1
ATOM 3773 C C . PHE C 3 170 ? -67.568 14.606 -8.096 1.00 70.20 168 PHE C C 1
ATOM 3774 O O . PHE C 3 170 ? -67.162 14.297 -9.221 1.00 64.92 168 PHE C O 1
ATOM 3782 N N . GLN C 3 171 ? -68.826 14.998 -7.874 1.00 69.39 169 GLN C N 1
ATOM 3783 C CA . GLN C 3 171 ? -69.717 15.202 -9.009 1.00 67.65 169 GLN C CA 1
ATOM 3784 C C . GLN C 3 171 ? -69.257 16.371 -9.858 1.00 67.68 169 GLN C C 1
ATOM 3785 O O . GLN C 3 171 ? -69.420 16.348 -11.082 1.00 73.92 169 GLN C O 1
ATOM 3791 N N . VAL C 3 172 ? -68.657 17.382 -9.232 1.00 68.21 170 VAL C N 1
ATOM 3792 C CA . VAL C 3 172 ? -68.147 18.522 -9.984 1.00 68.53 170 VAL C CA 1
ATOM 3793 C C . VAL C 3 172 ? -66.922 18.119 -10.792 1.00 67.13 170 VAL C C 1
ATOM 3794 O O . VAL C 3 172 ? -66.810 18.428 -11.983 1.00 67.11 170 VAL C O 1
ATOM 3798 N N . ILE C 3 173 ? -65.987 17.411 -10.159 1.00 70.59 171 ILE C N 1
ATOM 3799 C CA . ILE C 3 173 ? -64.757 17.064 -10.857 1.00 70.49 171 ILE C CA 1
ATOM 3800 C C . ILE C 3 173 ? -65.030 16.019 -11.938 1.00 74.56 171 ILE C C 1
ATOM 3801 O O . ILE C 3 173 ? -64.388 16.027 -12.997 1.00 63.78 171 ILE C O 1
ATOM 3806 N N . ALA C 3 174 ? -66.018 15.145 -11.723 1.00 72.53 172 ALA C N 1
ATOM 3807 C CA . ALA C 3 174 ? -66.380 14.185 -12.760 1.00 63.68 172 ALA C CA 1
ATOM 3808 C C . ALA C 3 174 ? -67.024 14.891 -13.943 1.00 65.63 172 ALA C C 1
ATOM 3809 O O . ALA C 3 174 ? -66.730 14.571 -15.101 1.00 64.58 172 ALA C O 1
ATOM 3811 N N . ARG C 3 175 ? -67.878 15.880 -13.672 1.00 65.87 173 ARG C N 1
ATOM 3812 C CA . ARG C 3 175 ? -68.517 16.616 -14.753 1.00 67.07 173 ARG C CA 1
ATOM 3813 C C . ARG C 3 175 ? -67.482 17.339 -15.602 1.00 67.05 173 ARG C C 1
ATOM 3814 O O . ARG C 3 175 ? -67.575 17.341 -16.833 1.00 75.20 173 ARG C O 1
ATOM 3822 N N . ASN C 3 176 ? -66.465 17.929 -14.970 1.00 66.70 174 ASN C N 1
ATOM 3823 C CA . ASN C 3 176 ? -65.477 18.672 -15.745 1.00 72.57 174 ASN C CA 1
ATOM 3824 C C . ASN C 3 176 ? -64.582 17.735 -16.545 1.00 74.35 174 ASN C C 1
ATOM 3825 O O . ASN C 3 176 ? -64.060 18.127 -17.596 1.00 78.25 174 ASN C O 1
ATOM 3830 N N . ALA C 3 177 ? -64.397 16.498 -16.079 1.00 71.44 175 ALA C N 1
ATOM 3831 C CA . ALA C 3 177 ? -63.615 15.549 -16.864 1.00 69.31 175 ALA C CA 1
ATOM 3832 C C . ALA C 3 177 ? -64.367 15.146 -18.125 1.00 70.58 175 ALA C C 1
ATOM 3833 O O . ALA C 3 177 ? -63.761 14.980 -19.190 1.00 71.35 175 ALA C O 1
ATOM 3835 N N . LEU C 3 178 ? -65.691 15.001 -18.029 1.00 67.61 176 LEU C N 1
ATOM 3836 C CA . LEU C 3 178 ? -66.466 14.588 -19.189 1.00 73.79 176 LEU C CA 1
ATOM 3837 C C . LEU C 3 178 ? -66.555 15.688 -20.238 1.00 88.27 176 LEU C C 1
ATOM 3838 O O . LEU C 3 178 ? -66.780 15.386 -21.415 1.00 85.63 176 LEU C O 1
ATOM 3843 N N . MET C 3 179 ? -66.350 16.950 -19.845 1.00 88.52 177 MET C N 1
ATOM 3844 C CA . MET C 3 179 ? -66.356 18.033 -20.822 1.00 90.11 177 MET C CA 1
ATOM 3845 C C . MET C 3 179 ? -65.165 17.925 -21.766 1.00 92.13 177 MET C C 1
ATOM 3846 O O . MET C 3 179 ? -65.287 18.206 -22.964 1.00 96.22 177 MET C O 1
ATOM 3851 N N . GLN C 3 180 ? -64.017 17.492 -21.251 1.00 92.96 178 GLN C N 1
ATOM 3852 C CA . GLN C 3 180 ? -62.809 17.349 -22.057 1.00 91.99 178 GLN C CA 1
ATOM 3853 C C . GLN C 3 180 ? -62.937 16.206 -23.063 1.00 93.86 178 GLN C C 1
ATOM 3854 O O . GLN C 3 180 ? -63.997 15.589 -23.196 1.00 96.45 178 GLN C O 1
ATOM 3860 N N . ASP D 1 22 ? -72.383 7.389 35.971 1.00 119.51 211 ASP D N 1
ATOM 3861 C CA . ASP D 1 22 ? -71.093 7.210 36.633 1.00 112.75 211 ASP D CA 1
ATOM 3862 C C . ASP D 1 22 ? -69.988 8.015 35.966 1.00 110.39 211 ASP D C 1
ATOM 3863 O O . ASP D 1 22 ? -68.985 8.338 36.596 1.00 105.62 211 ASP D O 1
ATOM 3868 N N . ASP D 1 23 ? -70.162 8.324 34.681 1.00 124.84 212 ASP D N 1
ATOM 3869 C CA . ASP D 1 23 ? -69.151 9.102 33.972 1.00 132.32 212 ASP D CA 1
ATOM 3870 C C . ASP D 1 23 ? -69.026 10.502 34.556 1.00 131.93 212 ASP D C 1
ATOM 3871 O O . ASP D 1 23 ? -67.919 10.975 34.835 1.00 129.69 212 ASP D O 1
ATOM 3876 N N . GLU D 1 24 ? -70.159 11.179 34.754 1.00 134.91 213 GLU D N 1
ATOM 3877 C CA . GLU D 1 24 ? -70.124 12.534 35.292 1.00 135.20 213 GLU D CA 1
ATOM 3878 C C . GLU D 1 24 ? -69.625 12.542 36.730 1.00 125.90 213 GLU D C 1
ATOM 3879 O O . GLU D 1 24 ? -68.813 13.396 37.108 1.00 118.56 213 GLU D O 1
ATOM 3885 N N . ARG D 1 25 ? -70.090 11.591 37.544 1.00 121.08 214 ARG D N 1
ATOM 3886 C CA . ARG D 1 25 ? -69.633 11.525 38.927 1.00 117.36 214 ARG D CA 1
ATOM 3887 C C . ARG D 1 25 ? -68.123 11.309 38.992 1.00 109.81 214 ARG D C 1
ATOM 3888 O O . ARG D 1 25 ? -67.425 11.988 39.755 1.00 106.88 214 ARG D O 1
ATOM 3896 N N . LEU D 1 26 ? -67.595 10.389 38.178 1.00 102.56 215 LEU D N 1
ATOM 3897 C CA . LEU D 1 26 ? -66.151 10.188 38.154 1.00 100.73 215 LEU D CA 1
ATOM 3898 C C . LEU D 1 26 ? -65.429 11.445 37.688 1.00 111.98 215 LEU D C 1
ATOM 3899 O O . LEU D 1 26 ? -64.324 11.736 38.158 1.00 107.63 215 LEU D O 1
ATOM 3904 N N . ALA D 1 27 ? -66.036 12.201 36.772 1.00 117.82 216 ALA D N 1
ATOM 3905 C CA . ALA D 1 27 ? -65.467 13.487 36.383 1.00 119.94 216 ALA D CA 1
ATOM 3906 C C . ALA D 1 27 ? -65.536 14.487 37.533 1.00 119.02 216 ALA D C 1
ATOM 3907 O O . ALA D 1 27 ? -64.568 15.215 37.787 1.00 119.37 216 ALA D O 1
ATOM 3909 N N . LEU D 1 28 ? -66.679 14.548 38.229 1.00 115.72 217 LEU D N 1
ATOM 3910 C CA . LEU D 1 28 ? -66.807 15.448 39.371 1.00 105.44 217 LEU D CA 1
ATOM 3911 C C . LEU D 1 28 ? -65.780 15.126 40.449 1.00 109.64 217 LEU D C 1
ATOM 3912 O O . LEU D 1 28 ? -65.163 16.035 41.020 1.00 103.31 217 LEU D O 1
ATOM 3917 N N . TRP D 1 29 ? -65.565 13.837 40.725 1.00 114.86 218 TRP D N 1
ATOM 3918 C CA . TRP D 1 29 ? -64.590 13.453 41.741 1.00 116.47 218 TRP D CA 1
ATOM 3919 C C . TRP D 1 29 ? -63.196 13.907 41.349 1.00 109.79 218 TRP D C 1
ATOM 3920 O O . TRP D 1 29 ? -62.484 14.524 42.149 1.00 116.04 218 TRP D O 1
ATOM 3931 N N . LYS D 1 30 ? -62.792 13.619 40.113 1.00 100.96 219 LYS D N 1
ATOM 3932 C CA . LYS D 1 30 ? -61.495 14.076 39.639 1.00 91.41 219 LYS D CA 1
ATOM 3933 C C . LYS D 1 30 ? -61.406 15.594 39.624 1.00 94.82 219 LYS D C 1
ATOM 3934 O O . LYS D 1 30 ? -60.303 16.140 39.733 1.00 92.01 219 LYS D O 1
ATOM 3940 N N . GLY D 1 31 ? -62.548 16.285 39.519 1.00 96.09 220 GLY D N 1
ATOM 3941 C CA . GLY D 1 31 ? -62.567 17.732 39.424 1.00 91.35 220 GLY D CA 1
ATOM 3942 C C . GLY D 1 31 ? -62.517 18.486 40.735 1.00 95.62 220 GLY D C 1
ATOM 3943 O O . GLY D 1 31 ? -62.283 19.698 40.712 1.00 95.51 220 GLY D O 1
ATOM 3944 N N . LYS D 1 32 ? -62.726 17.815 41.869 1.00 93.96 221 LYS D N 1
ATOM 3945 C CA . LYS D 1 32 ? -62.637 18.501 43.151 1.00 80.97 221 LYS D CA 1
ATOM 3946 C C . LYS D 1 32 ? -61.260 19.127 43.323 1.00 77.56 221 LYS D C 1
ATOM 3947 O O . LYS D 1 32 ? -60.254 18.620 42.823 1.00 77.14 221 LYS D O 1
ATOM 3953 N N . LEU D 1 33 ? -61.228 20.247 44.044 1.00 81.34 222 LEU D N 1
ATOM 3954 C CA . LEU D 1 33 ? -59.984 20.981 44.248 1.00 86.75 222 LEU D CA 1
ATOM 3955 C C . LEU D 1 33 ? -59.073 20.295 45.256 1.00 86.17 222 LEU D C 1
ATOM 3956 O O . LEU D 1 33 ? -57.847 20.449 45.187 1.00 88.39 222 LEU D O 1
ATOM 3961 N N . LYS D 1 34 ? -59.644 19.538 46.188 1.00 74.52 223 LYS D N 1
ATOM 3962 C CA . LYS D 1 34 ? -58.876 18.971 47.284 1.00 68.69 223 LYS D CA 1
ATOM 3963 C C . LYS D 1 34 ? -59.320 17.533 47.493 1.00 67.20 223 LYS D C 1
ATOM 3964 O O . LYS D 1 34 ? -60.517 17.264 47.622 1.00 81.47 223 LYS D O 1
ATOM 3970 N N . HIS D 1 35 ? -58.366 16.609 47.479 1.00 63.39 224 HIS D N 1
ATOM 3971 C CA . HIS D 1 35 ? -58.636 15.201 47.714 1.00 63.64 224 HIS D CA 1
ATOM 3972 C C . HIS D 1 35 ? -57.847 14.711 48.916 1.00 64.73 224 HIS D C 1
ATOM 3973 O O . HIS D 1 35 ? -56.751 15.203 49.206 1.00 64.42 224 HIS D O 1
ATOM 3980 N N . TYR D 1 36 ? -58.429 13.754 49.630 1.00 66.33 225 TYR D N 1
ATOM 3981 C CA . TYR D 1 36 ? -57.731 13.030 50.684 1.00 60.05 225 TYR D CA 1
ATOM 3982 C C . TYR D 1 36 ? -57.995 11.547 50.486 1.00 64.89 225 TYR D C 1
ATOM 3983 O O . TYR D 1 36 ? -59.155 11.127 50.425 1.00 70.78 225 TYR D O 1
ATOM 3992 N N . LEU D 1 37 ? -56.931 10.763 50.340 1.00 63.92 226 LEU D N 1
ATOM 3993 C CA . LEU D 1 37 ? -57.040 9.326 50.124 1.00 60.79 226 LEU D CA 1
ATOM 3994 C C . LEU D 1 37 ? -56.236 8.587 51.184 1.00 58.28 226 LEU D C 1
ATOM 3995 O O . LEU D 1 37 ? -55.058 8.891 51.399 1.00 59.88 226 LEU D O 1
ATOM 4000 N N . ILE D 1 38 ? -56.870 7.615 51.834 1.00 56.05 227 ILE D N 1
ATOM 4001 C CA . ILE D 1 38 ? -56.218 6.750 52.811 1.00 51.74 227 ILE D CA 1
ATOM 4002 C C . ILE D 1 38 ? -56.422 5.316 52.352 1.00 55.70 227 ILE D C 1
ATOM 4003 O O . ILE D 1 38 ? -57.560 4.892 52.119 1.00 63.60 227 ILE D O 1
ATOM 4008 N N . LEU D 1 39 ? -55.322 4.583 52.190 1.00 50.99 228 LEU D N 1
ATOM 4009 C CA . LEU D 1 39 ? -55.363 3.207 51.718 1.00 50.10 228 LEU D CA 1
ATOM 4010 C C . LEU D 1 39 ? -54.310 2.387 52.452 1.00 48.76 228 LEU D C 1
ATOM 4011 O O . LEU D 1 39 ? -53.339 2.927 52.988 1.00 56.85 228 LEU D O 1
ATOM 4016 N N . SER D 1 40 ? -54.530 1.073 52.503 1.00 44.28 229 SER D N 1
ATOM 4017 C CA . SER D 1 40 ? -53.546 0.184 53.100 1.00 43.73 229 SER D CA 1
ATOM 4018 C C . SER D 1 40 ? -52.423 -0.112 52.111 1.00 46.71 229 SER D C 1
ATOM 4019 O O . SER D 1 40 ? -52.545 0.116 50.901 1.00 40.85 229 SER D O 1
ATOM 4022 N N . SER D 1 41 ? -51.328 -0.673 52.637 1.00 43.32 230 SER D N 1
ATOM 4023 C CA . SER D 1 41 ? -50.209 -1.055 51.783 1.00 45.42 230 SER D CA 1
ATOM 4024 C C . SER D 1 41 ? -50.574 -2.152 50.797 1.00 54.11 230 SER D C 1
ATOM 4025 O O . SER D 1 41 ? -49.796 -2.412 49.874 1.00 63.66 230 SER D O 1
ATOM 4028 N N . ALA D 1 42 ? -51.724 -2.802 50.968 1.00 55.43 231 ALA D N 1
ATOM 4029 C CA . ALA D 1 42 ? -52.216 -3.740 49.973 1.00 50.52 231 ALA D CA 1
ATOM 4030 C C . ALA D 1 42 ? -52.984 -3.050 48.852 1.00 58.66 231 ALA D C 1
ATOM 4031 O O . ALA D 1 42 ? -53.320 -3.705 47.856 1.00 59.08 231 ALA D O 1
ATOM 4033 N N . GLY D 1 43 ? -53.261 -1.754 48.980 1.00 50.08 232 GLY D N 1
ATOM 4034 C CA . GLY D 1 43 ? -54.054 -1.057 47.994 1.00 44.99 232 GLY D CA 1
ATOM 4035 C C . GLY D 1 43 ? -55.544 -1.029 48.264 1.00 55.50 232 GLY D C 1
ATOM 4036 O O . GLY D 1 43 ? -56.293 -0.496 47.435 1.00 62.37 232 GLY D O 1
ATOM 4037 N N . LYS D 1 44 ? -56.001 -1.603 49.373 1.00 55.12 233 LYS D N 1
ATOM 4038 C CA . LYS D 1 44 ? -57.424 -1.589 49.699 1.00 57.21 233 LYS D CA 1
ATOM 4039 C C . LYS D 1 44 ? -57.815 -0.229 50.268 1.00 53.12 233 LYS D C 1
ATOM 4040 O O . LYS D 1 44 ? -57.237 0.206 51.268 1.00 53.82 233 LYS D O 1
ATOM 4046 N N . PRO D 1 45 ? -58.820 0.437 49.704 1.00 55.38 234 PRO D N 1
ATOM 4047 C CA . PRO D 1 45 ? -59.188 1.771 50.195 1.00 64.03 234 PRO D CA 1
ATOM 4048 C C . PRO D 1 45 ? -59.665 1.739 51.641 1.00 67.72 234 PRO D C 1
ATOM 4049 O O . PRO D 1 45 ? -60.348 0.809 52.072 1.00 74.22 234 PRO D O 1
ATOM 4053 N N . ILE D 1 46 ? -59.272 2.760 52.395 1.00 60.24 235 ILE D N 1
ATOM 4054 C CA . ILE D 1 46 ? -59.685 2.929 53.782 1.00 62.86 235 ILE D CA 1
ATOM 4055 C C . ILE D 1 46 ? -60.664 4.085 53.931 1.00 73.13 235 ILE D C 1
ATOM 4056 O O . ILE D 1 46 ? -61.725 3.936 54.539 1.00 83.31 235 ILE D O 1
ATOM 4061 N N . TRP D 1 47 ? -60.322 5.250 53.386 1.00 70.60 236 TRP D N 1
ATOM 4062 C CA . TRP D 1 47 ? -61.227 6.387 53.462 1.00 73.31 236 TRP D CA 1
ATOM 4063 C C . TRP D 1 47 ? -60.911 7.366 52.346 1.00 67.77 236 TRP D C 1
ATOM 4064 O O . TRP D 1 47 ? -59.754 7.537 51.962 1.00 63.00 236 TRP D O 1
ATOM 4075 N N . SER D 1 48 ? -61.958 8.013 51.843 1.00 75.60 237 SER D N 1
ATOM 4076 C CA . SER D 1 48 ? -61.838 9.062 50.844 1.00 73.01 237 SER D CA 1
ATOM 4077 C C . SER D 1 48 ? -62.797 10.185 51.205 1.00 79.97 237 SER D C 1
ATOM 4078 O O . SER D 1 48 ? -63.953 9.930 51.552 1.00 91.88 237 SER D O 1
ATOM 4081 N N . ARG D 1 49 ? -62.314 11.427 51.125 1.00 76.59 238 ARG D N 1
ATOM 4082 C CA . ARG D 1 49 ? -63.171 12.569 51.436 1.00 85.45 238 ARG D CA 1
ATOM 4083 C C . ARG D 1 49 ? -64.346 12.648 50.472 1.00 90.51 238 ARG D C 1
ATOM 4084 O O . ARG D 1 49 ? -65.471 12.975 50.869 1.00 83.28 238 ARG D O 1
ATOM 4092 N N . HIS D 1 50 ? -64.100 12.347 49.201 1.00 87.48 239 HIS D N 1
ATOM 4093 C CA . HIS D 1 50 ? -65.118 12.351 48.166 1.00 90.63 239 HIS D CA 1
ATOM 4094 C C . HIS D 1 50 ? -65.169 10.979 47.510 1.00 83.29 239 HIS D C 1
ATOM 4095 O O . HIS D 1 50 ? -64.174 10.248 47.486 1.00 78.96 239 HIS D O 1
ATOM 4102 N N . GLY D 1 51 ? -66.343 10.618 47.014 1.00 85.01 240 GLY D N 1
ATOM 4103 C CA . GLY D 1 51 ? -66.513 9.381 46.284 1.00 85.44 240 GLY D CA 1
ATOM 4104 C C . GLY D 1 51 ? -66.728 8.190 47.201 1.00 88.48 240 GLY D C 1
ATOM 4105 O O . GLY D 1 51 ? -66.316 8.173 48.359 1.00 89.77 240 GLY D O 1
ATOM 4106 N N . ASP D 1 52 ? -67.351 7.152 46.646 1.00 93.06 241 ASP D N 1
ATOM 4107 C CA . ASP D 1 52 ? -67.680 5.966 47.416 1.00 99.35 241 ASP D CA 1
ATOM 4108 C C . ASP D 1 52 ? -66.713 4.839 47.068 1.00 91.01 241 ASP D C 1
ATOM 4109 O O . ASP D 1 52 ? -65.803 4.992 46.250 1.00 85.17 241 ASP D O 1
ATOM 4114 N N . LEU D 1 53 ? -66.922 3.688 47.710 1.00 97.63 242 LEU D N 1
ATOM 4115 C CA . LEU D 1 53 ? -66.002 2.567 47.552 1.00 94.23 242 LEU D CA 1
ATOM 4116 C C . LEU D 1 53 ? -65.954 2.098 46.102 1.00 93.00 242 LEU D C 1
ATOM 4117 O O . LEU D 1 53 ? -64.879 1.791 45.573 1.00 84.27 242 LEU D O 1
ATOM 4122 N N . SER D 1 54 ? -67.111 2.053 45.440 1.00 101.66 243 SER D N 1
ATOM 4123 C CA . SER D 1 54 ? -67.179 1.531 44.079 1.00 105.42 243 SER D CA 1
ATOM 4124 C C . SER D 1 54 ? -66.426 2.416 43.085 1.00 99.14 243 SER D C 1
ATOM 4125 O O . SER D 1 54 ? -65.912 1.915 42.076 1.00 90.97 243 SER D O 1
ATOM 4128 N N . LEU D 1 55 ? -66.339 3.719 43.348 1.00 94.99 244 LEU D N 1
ATOM 4129 C CA . LEU D 1 55 ? -65.784 4.652 42.377 1.00 85.99 244 LEU D CA 1
ATOM 4130 C C . LEU D 1 55 ? -64.288 4.879 42.544 1.00 83.50 244 LEU D C 1
ATOM 4131 O O . LEU D 1 55 ? -63.584 5.061 41.544 1.00 85.25 244 LEU D O 1
ATOM 4136 N N . VAL D 1 56 ? -63.775 4.864 43.775 1.00 73.87 245 VAL D N 1
ATOM 4137 C CA . VAL D 1 56 ? -62.396 5.280 44.011 1.00 73.72 245 VAL D CA 1
ATOM 4138 C C . VAL D 1 56 ? -61.416 4.119 44.065 1.00 72.01 245 VAL D C 1
ATOM 4139 O O . VAL D 1 56 ? -60.198 4.361 44.074 1.00 67.54 245 VAL D O 1
ATOM 4143 N N . ASN D 1 57 ? -61.895 2.871 44.103 1.00 72.86 246 ASN D N 1
ATOM 4144 C CA . ASN D 1 57 ? -60.988 1.760 44.382 1.00 72.17 246 ASN D CA 1
ATOM 4145 C C . ASN D 1 57 ? -59.944 1.576 43.285 1.00 61.02 246 ASN D C 1
ATOM 4146 O O . ASN D 1 57 ? -58.795 1.231 43.578 1.00 59.19 246 ASN D O 1
ATOM 4151 N N . SER D 1 58 ? -60.302 1.837 42.030 1.00 63.60 247 SER D N 1
ATOM 4152 C CA . SER D 1 58 ? -59.320 1.705 40.956 1.00 75.58 247 SER D CA 1
ATOM 4153 C C . SER D 1 58 ? -58.202 2.735 41.099 1.00 69.35 247 SER D C 1
ATOM 4154 O O . SER D 1 58 ? -57.020 2.418 40.904 1.00 60.56 247 SER D O 1
ATOM 4157 N N . THR D 1 59 ? -58.561 3.970 41.456 1.00 64.51 248 THR D N 1
ATOM 4158 C CA . THR D 1 59 ? -57.557 4.995 41.713 1.00 55.06 248 THR D CA 1
ATOM 4159 C C . THR D 1 59 ? -56.650 4.593 42.870 1.00 62.05 248 THR D C 1
ATOM 4160 O O . THR D 1 59 ? -55.443 4.863 42.848 1.00 63.35 248 THR D O 1
ATOM 4164 N N . MET D 1 60 ? -57.214 3.937 43.890 1.00 67.80 249 MET D N 1
ATOM 4165 C CA . MET D 1 60 ? -56.403 3.471 45.011 1.00 70.67 249 MET D CA 1
ATOM 4166 C C . MET D 1 60 ? -55.344 2.476 44.549 1.00 63.98 249 MET D C 1
ATOM 4167 O O . MET D 1 60 ? -54.187 2.539 44.983 1.00 52.52 249 MET D O 1
ATOM 4172 N N . GLY D 1 61 ? -55.727 1.533 43.685 1.00 67.86 250 GLY D N 1
ATOM 4173 C CA . GLY D 1 61 ? -54.762 0.554 43.212 1.00 65.31 250 GLY D CA 1
ATOM 4174 C C . GLY D 1 61 ? -53.633 1.186 42.422 1.00 53.97 250 GLY D C 1
ATOM 4175 O O . GLY D 1 61 ? -52.466 0.824 42.593 1.00 57.61 250 GLY D O 1
ATOM 4176 N N . VAL D 1 62 ? -53.962 2.159 41.568 1.00 46.89 251 VAL D N 1
ATOM 4177 C CA . VAL D 1 62 ? -52.930 2.866 40.820 1.00 46.61 251 VAL D CA 1
ATOM 4178 C C . VAL D 1 62 ? -51.970 3.565 41.771 1.00 47.17 251 VAL D C 1
ATOM 4179 O O . VAL D 1 62 ? -50.749 3.541 41.573 1.00 53.07 251 VAL D O 1
ATOM 4183 N N . VAL D 1 63 ? -52.507 4.186 42.823 1.00 45.03 252 VAL D N 1
ATOM 4184 C CA . VAL D 1 63 ? -51.684 4.917 43.781 1.00 40.43 252 VAL D CA 1
ATOM 4185 C C . VAL D 1 63 ? -50.764 3.972 44.543 1.00 45.04 252 VAL D C 1
ATOM 4186 O O . VAL D 1 63 ? -49.578 4.271 44.743 1.00 52.09 252 VAL D O 1
ATOM 4190 N N . GLN D 1 64 ? -51.291 2.828 44.999 1.00 36.74 253 GLN D N 1
ATOM 4191 C CA . GLN D 1 64 ? -50.450 1.870 45.711 1.00 40.97 253 GLN D CA 1
ATOM 4192 C C . GLN D 1 64 ? -49.324 1.349 44.824 1.00 41.56 253 GLN D C 1
ATOM 4193 O O . GLN D 1 64 ? -48.194 1.150 45.291 1.00 39.40 253 GLN D O 1
ATOM 4199 N N . THR D 1 65 ? -49.605 1.144 43.535 1.00 36.82 254 THR D N 1
ATOM 4200 C CA . THR D 1 65 ? -48.577 0.619 42.642 1.00 42.08 254 THR D CA 1
ATOM 4201 C C . THR D 1 65 ? -47.457 1.631 42.434 1.00 45.23 254 THR D C 1
ATOM 4202 O O . THR D 1 65 ? -46.273 1.267 42.456 1.00 49.02 254 THR D O 1
ATOM 4206 N N . ILE D 1 66 ? -47.815 2.905 42.231 1.00 39.66 255 ILE D N 1
ATOM 4207 C CA . ILE D 1 66 ? -46.815 3.954 42.046 1.00 35.19 255 ILE D CA 1
ATOM 4208 C C . ILE D 1 66 ? -45.928 4.073 43.281 1.00 35.62 255 ILE D C 1
ATOM 4209 O O . ILE D 1 66 ? -44.698 4.133 43.178 1.00 39.19 255 ILE D O 1
ATOM 4214 N N . ILE D 1 67 ? -46.538 4.098 44.468 1.00 32.84 256 ILE D N 1
ATOM 4215 C CA . ILE D 1 67 ? -45.763 4.147 45.708 1.00 30.66 256 ILE D CA 1
ATOM 4216 C C . ILE D 1 67 ? -44.869 2.918 45.832 1.00 38.29 256 ILE D C 1
ATOM 4217 O O . ILE D 1 67 ? -43.750 2.998 46.351 1.00 41.49 256 ILE D O 1
ATOM 4222 N N . SER D 1 68 ? -45.333 1.772 45.333 1.00 35.99 257 SER D N 1
ATOM 4223 C CA . SER D 1 68 ? -44.578 0.534 45.460 1.00 35.13 257 SER D CA 1
ATOM 4224 C C . SER D 1 68 ? -43.331 0.530 44.583 1.00 47.03 257 SER D C 1
ATOM 4225 O O . SER D 1 68 ? -42.334 -0.117 44.934 1.00 47.31 257 SER D O 1
ATOM 4228 N N . PHE D 1 69 ? -43.369 1.206 43.430 1.00 40.78 258 PHE D N 1
ATOM 4229 C CA . PHE D 1 69 ? -42.163 1.299 42.608 1.00 40.83 258 PHE D CA 1
ATOM 4230 C C . PHE D 1 69 ? -41.050 1.991 43.378 1.00 33.65 258 PHE D C 1
ATOM 4231 O O . PHE D 1 69 ? -39.916 1.504 43.427 1.00 41.55 258 PHE D O 1
ATOM 4239 N N . TYR D 1 70 ? -41.374 3.105 44.032 1.00 32.03 259 TYR D N 1
ATOM 4240 C CA . TYR D 1 70 ? -40.358 3.829 44.786 1.00 41.42 259 TYR D CA 1
ATOM 4241 C C . TYR D 1 70 ? -39.992 3.103 46.078 1.00 50.71 259 TYR D C 1
ATOM 4242 O O . TYR D 1 70 ? -38.838 3.177 46.512 1.00 59.01 259 TYR D O 1
ATOM 4251 N N . GLU D 1 71 ? -40.936 2.380 46.693 1.00 42.36 260 GLU D N 1
ATOM 4252 C CA . GLU D 1 71 ? -40.570 1.508 47.811 1.00 46.83 260 GLU D CA 1
ATOM 4253 C C . GLU D 1 71 ? -39.603 0.423 47.351 1.00 45.57 260 GLU D C 1
ATOM 4254 O O . GLU D 1 71 ? -38.574 0.179 47.992 1.00 42.13 260 GLU D O 1
ATOM 4260 N N . GLY D 1 72 ? -39.904 -0.219 46.216 1.00 40.53 261 GLY D N 1
ATOM 4261 C CA . GLY D 1 72 ? -39.022 -1.258 45.709 1.00 40.81 261 GLY D CA 1
ATOM 4262 C C . GLY D 1 72 ? -37.629 -0.756 45.383 1.00 50.69 261 GLY D C 1
ATOM 4263 O O . GLY D 1 72 ? -36.649 -1.484 45.546 1.00 55.92 261 GLY D O 1
ATOM 4264 N N . ALA D 1 73 ? -37.518 0.492 44.936 1.00 49.81 262 ALA D N 1
ATOM 4265 C CA . ALA D 1 73 ? -36.227 1.102 44.658 1.00 47.25 262 ALA D CA 1
ATOM 4266 C C . ALA D 1 73 ? -35.525 1.602 45.915 1.00 55.15 262 ALA D C 1
ATOM 4267 O O . ALA D 1 73 ? -34.456 2.210 45.801 1.00 53.94 262 ALA D O 1
ATOM 4269 N N . ARG D 1 74 ? -36.110 1.384 47.100 1.00 58.33 263 ARG D N 1
ATOM 4270 C CA . ARG D 1 74 ? -35.563 1.884 48.366 1.00 51.81 263 ARG D CA 1
ATOM 4271 C C . ARG D 1 74 ? -35.382 3.396 48.324 1.00 49.79 263 ARG D C 1
ATOM 4272 O O . ARG D 1 74 ? -34.426 3.937 48.881 1.00 57.04 263 ARG D O 1
ATOM 4280 N N . ASN D 1 75 ? -36.300 4.084 47.648 1.00 47.98 264 ASN D N 1
ATOM 4281 C CA . ASN D 1 75 ? -36.250 5.540 47.505 1.00 42.78 264 ASN D CA 1
ATOM 4282 C C . ASN D 1 75 ? -37.662 6.075 47.627 1.00 48.54 264 ASN D C 1
ATOM 4283 O O . ASN D 1 75 ? -38.317 6.379 46.623 1.00 48.48 264 ASN D O 1
ATOM 4288 N N . PRO D 1 76 ? -38.153 6.241 48.856 1.00 59.92 265 PRO D N 1
ATOM 4289 C CA . PRO D 1 76 ? -39.574 6.555 49.057 1.00 52.83 265 PRO D CA 1
ATOM 4290 C C . PRO D 1 76 ? -40.010 7.805 48.310 1.00 42.73 265 PRO D C 1
ATOM 4291 O O . PRO D 1 76 ? -39.234 8.741 48.107 1.00 43.28 265 PRO D O 1
ATOM 4295 N N . LEU D 1 77 ? -41.269 7.789 47.880 1.00 41.85 266 LEU D N 1
ATOM 4296 C CA . LEU D 1 77 ? -41.867 8.885 47.131 1.00 35.31 266 LEU D CA 1
ATOM 4297 C C . LEU D 1 77 ? -42.494 9.882 48.095 1.00 40.23 266 LEU D C 1
ATOM 4298 O O . LEU D 1 77 ? -43.311 9.502 48.939 1.00 47.85 266 LEU D O 1
ATOM 4303 N N . LEU D 1 78 ? -42.099 11.150 47.984 1.00 44.61 267 LEU D N 1
ATOM 4304 C CA . LEU D 1 78 ? -42.636 12.202 48.844 1.00 45.22 267 LEU D CA 1
ATOM 4305 C C . LEU D 1 78 ? -43.794 12.971 48.224 1.00 44.51 267 LEU D C 1
ATOM 4306 O O . LEU D 1 78 ? -44.689 13.407 48.950 1.00 46.67 267 LEU D O 1
ATOM 4311 N N . GLY D 1 79 ? -43.790 13.165 46.914 1.00 45.37 268 GLY D N 1
ATOM 4312 C CA . GLY D 1 79 ? -44.850 13.901 46.253 1.00 38.23 268 GLY D CA 1
ATOM 4313 C C . GLY D 1 79 ? -44.413 14.257 44.851 1.00 42.68 268 GLY D C 1
ATOM 4314 O O . GLY D 1 79 ? -43.270 14.020 44.446 1.00 41.10 268 GLY D O 1
ATOM 4315 N N . PHE D 1 80 ? -45.350 14.824 44.098 1.00 37.83 269 PHE D N 1
ATOM 4316 C CA . PHE D 1 80 ? -45.025 15.252 42.745 1.00 37.50 269 PHE D CA 1
ATOM 4317 C C . PHE D 1 80 ? -46.005 16.333 42.316 1.00 42.09 269 PHE D C 1
ATOM 4318 O O . PHE D 1 80 ? -47.036 16.550 42.954 1.00 47.91 269 PHE D O 1
ATOM 4326 N N . THR D 1 81 ? -45.673 17.000 41.208 1.00 50.86 270 THR D N 1
ATOM 4327 C CA . THR D 1 81 ? -46.389 18.187 40.744 1.00 59.49 270 THR D CA 1
ATOM 4328 C C . THR D 1 81 ? -46.767 18.021 39.281 1.00 58.16 270 THR D C 1
ATOM 4329 O O . THR D 1 81 ? -45.939 17.601 38.468 1.00 70.93 270 THR D O 1
ATOM 4333 N N . ALA D 1 82 ? -48.010 18.357 38.947 1.00 53.96 271 ALA D N 1
ATOM 4334 C CA . ALA D 1 82 ? -48.472 18.343 37.559 1.00 60.04 271 ALA D CA 1
ATOM 4335 C C . ALA D 1 82 ? -49.305 19.603 37.349 1.00 70.97 271 ALA D C 1
ATOM 4336 O O . ALA D 1 82 ? -50.462 19.666 37.775 1.00 79.32 271 ALA D O 1
ATOM 4338 N N . GLY D 1 83 ? -48.719 20.591 36.680 1.00 73.95 272 GLY D N 1
ATOM 4339 C CA . GLY D 1 83 ? -49.420 21.841 36.439 1.00 69.76 272 GLY D CA 1
ATOM 4340 C C . GLY D 1 83 ? -49.726 22.538 37.746 1.00 73.34 272 GLY D C 1
ATOM 4341 O O . GLY D 1 83 ? -48.848 22.726 38.596 1.00 79.72 272 GLY D O 1
ATOM 4342 N N . LYS D 1 84 ? -50.994 22.914 37.924 1.00 74.02 273 LYS D N 1
ATOM 4343 C CA . LYS D 1 84 ? -51.452 23.592 39.128 1.00 72.06 273 LYS D CA 1
ATOM 4344 C C . LYS D 1 84 ? -51.947 22.622 40.198 1.00 69.17 273 LYS D C 1
ATOM 4345 O O . LYS D 1 84 ? -52.672 23.037 41.111 1.00 69.65 273 LYS D O 1
ATOM 4351 N N . VAL D 1 85 ? -51.577 21.348 40.110 1.00 57.47 274 VAL D N 1
ATOM 4352 C CA . VAL D 1 85 ? -52.030 20.328 41.047 1.00 64.03 274 VAL D CA 1
ATOM 4353 C C . VAL D 1 85 ? -50.815 19.753 41.760 1.00 60.62 274 VAL D C 1
ATOM 4354 O O . VAL D 1 85 ? -49.803 19.447 41.121 1.00 62.43 274 VAL D O 1
ATOM 4358 N N . ARG D 1 86 ? -50.917 19.600 43.076 1.00 59.65 275 ARG D N 1
ATOM 4359 C CA . ARG D 1 86 ? -49.830 19.067 43.880 1.00 54.08 275 ARG D CA 1
ATOM 4360 C C . ARG D 1 86 ? -50.297 17.774 44.531 1.00 51.72 275 ARG D C 1
ATOM 4361 O O . ARG D 1 86 ? -51.437 17.682 44.997 1.00 60.31 275 ARG D O 1
ATOM 4369 N N . PHE D 1 87 ? -49.433 16.768 44.517 1.00 55.14 276 PHE D N 1
ATOM 4370 C CA . PHE D 1 87 ? -49.679 15.480 45.157 1.00 42.55 276 PHE D CA 1
ATOM 4371 C C . PHE D 1 87 ? -48.659 15.306 46.266 1.00 42.48 276 PHE D C 1
ATOM 4372 O O . PHE D 1 87 ? -47.461 15.500 46.035 1.00 52.54 276 PHE D O 1
ATOM 4380 N N . VAL D 1 88 ? -49.120 14.935 47.458 1.00 44.76 277 VAL D N 1
ATOM 4381 C CA . VAL D 1 88 ? -48.234 14.690 48.590 1.00 45.39 277 VAL D CA 1
ATOM 4382 C C . VAL D 1 88 ? -48.537 13.305 49.144 1.00 45.38 277 VAL D C 1
ATOM 4383 O O . VAL D 1 88 ? -49.706 12.951 49.332 1.00 51.07 277 VAL D O 1
ATOM 4387 N N . ILE D 1 89 ? -47.487 12.525 49.389 1.00 38.64 278 ILE D N 1
ATOM 4388 C CA . ILE D 1 89 ? -47.590 11.154 49.869 1.00 35.51 278 ILE D CA 1
ATOM 4389 C C . ILE D 1 89 ? -47.073 11.112 51.295 1.00 43.31 278 ILE D C 1
ATOM 4390 O O . ILE D 1 89 ? -45.994 11.643 51.582 1.00 48.72 278 ILE D O 1
ATOM 4395 N N . LEU D 1 90 ? -47.821 10.456 52.179 1.00 46.49 279 LEU D N 1
ATOM 4396 C CA . LEU D 1 90 ? -47.388 10.221 53.554 1.00 48.44 279 LEU D CA 1
ATOM 4397 C C . LEU D 1 90 ? -47.557 8.739 53.857 1.00 45.69 279 LEU D C 1
ATOM 4398 O O . LEU D 1 90 ? -48.658 8.198 53.714 1.00 47.97 279 LEU D O 1
ATOM 4403 N N . ILE D 1 91 ? -46.476 8.078 54.262 1.00 40.22 280 ILE D N 1
ATOM 4404 C CA . ILE D 1 91 ? -46.502 6.648 54.550 1.00 37.42 280 ILE D CA 1
ATOM 4405 C C . ILE D 1 91 ? -46.247 6.445 56.035 1.00 47.29 280 ILE D C 1
ATOM 4406 O O . ILE D 1 91 ? -45.224 6.891 56.567 1.00 56.01 280 ILE D O 1
ATOM 4411 N N . LYS D 1 92 ? -47.173 5.754 56.698 1.00 47.06 281 LYS D N 1
ATOM 4412 C CA . LYS D 1 92 ? -47.071 5.416 58.115 1.00 50.10 281 LYS D CA 1
ATOM 4413 C C . LYS D 1 92 ? -47.326 3.915 58.244 1.00 50.49 281 LYS D C 1
ATOM 4414 O O . LYS D 1 92 ? -48.475 3.477 58.366 1.00 53.94 281 LYS D O 1
ATOM 4420 N N . GLY D 1 93 ? -46.259 3.123 58.201 1.00 50.90 282 GLY D N 1
ATOM 4421 C CA . GLY D 1 93 ? -46.393 1.687 58.249 1.00 42.21 282 GLY D CA 1
ATOM 4422 C C . GLY D 1 93 ? -47.236 1.177 57.098 1.00 51.88 282 GLY D C 1
ATOM 4423 O O . GLY D 1 93 ? -46.986 1.482 55.928 1.00 45.25 282 GLY D O 1
ATOM 4424 N N . PRO D 1 94 ? -48.284 0.413 57.416 1.00 50.86 283 PRO D N 1
ATOM 4425 C CA . PRO D 1 94 ? -49.157 -0.134 56.371 1.00 41.91 283 PRO D CA 1
ATOM 4426 C C . PRO D 1 94 ? -50.159 0.853 55.811 1.00 46.11 283 PRO D C 1
ATOM 4427 O O . PRO D 1 94 ? -50.946 0.479 54.934 1.00 50.78 283 PRO D O 1
ATOM 4431 N N . LEU D 1 95 ? -50.166 2.093 56.274 1.00 44.46 284 LEU D N 1
ATOM 4432 C CA . LEU D 1 95 ? -51.154 3.067 55.841 1.00 42.95 284 LEU D CA 1
ATOM 4433 C C . LEU D 1 95 ? -50.512 4.051 54.870 1.00 48.99 284 LEU D C 1
ATOM 4434 O O . LEU D 1 95 ? -49.432 4.590 55.140 1.00 45.39 284 LEU D O 1
ATOM 4439 N N . TYR D 1 96 ? -51.164 4.257 53.730 1.00 37.32 285 TYR D N 1
ATOM 4440 C CA . TYR D 1 96 ? -50.720 5.210 52.728 1.00 38.37 285 TYR D CA 1
ATOM 4441 C C . TYR D 1 96 ? -51.684 6.386 52.699 1.00 49.28 285 TYR D C 1
ATOM 4442 O O . TYR D 1 96 ? -52.896 6.199 52.536 1.00 53.07 285 TYR D O 1
ATOM 4451 N N . PHE D 1 97 ? -51.146 7.591 52.860 1.00 44.16 286 PHE D N 1
ATOM 4452 C CA . PHE D 1 97 ? -51.922 8.820 52.823 1.00 43.17 286 PHE D CA 1
ATOM 4453 C C . PHE D 1 97 ? -51.541 9.616 51.585 1.00 46.73 286 PHE D C 1
ATOM 4454 O O . PHE D 1 97 ? -50.352 9.766 51.282 1.00 52.02 286 PHE D O 1
ATOM 4462 N N . VAL D 1 98 ? -52.547 10.114 50.869 1.00 40.87 287 VAL D N 1
ATOM 4463 C CA . VAL D 1 98 ? -52.336 10.936 49.687 1.00 44.23 287 VAL D CA 1
ATOM 4464 C C . VAL D 1 98 ? -53.220 12.170 49.785 1.00 55.48 287 VAL D C 1
ATOM 4465 O O . VAL D 1 98 ? -54.427 12.057 50.027 1.00 58.90 287 VAL D O 1
ATOM 4469 N N . ALA D 1 99 ? -52.623 13.343 49.575 1.00 54.94 288 ALA D N 1
ATOM 4470 C CA . ALA D 1 99 ? -53.345 14.603 49.464 1.00 49.62 288 ALA D CA 1
ATOM 4471 C C . ALA D 1 99 ? -53.155 15.144 48.053 1.00 58.62 288 ALA D C 1
ATOM 4472 O O . ALA D 1 99 ? -52.036 15.133 47.528 1.00 64.83 288 ALA D O 1
ATOM 4474 N N . ILE D 1 100 ? -54.246 15.603 47.440 1.00 63.40 289 ILE D N 1
ATOM 4475 C CA . ILE D 1 100 ? -54.238 16.154 46.087 1.00 63.33 289 ILE D CA 1
ATOM 4476 C C . ILE D 1 100 ? -54.902 17.523 46.136 1.00 72.04 289 ILE D C 1
ATOM 4477 O O . ILE D 1 100 ? -56.078 17.628 46.503 1.00 83.60 289 ILE D O 1
ATOM 4482 N N . SER D 1 101 ? -54.161 18.566 45.758 1.00 71.38 290 SER D N 1
ATOM 4483 C CA . SER D 1 101 ? -54.585 19.944 45.982 1.00 80.65 290 SER D CA 1
ATOM 4484 C C . SER D 1 101 ? -54.428 20.786 44.725 1.00 75.35 290 SER D C 1
ATOM 4485 O O . SER D 1 101 ? -53.353 20.806 44.118 1.00 76.75 290 SER D O 1
ATOM 4488 N N . ARG D 1 102 ? -55.488 21.501 44.358 1.00 93.72 291 ARG D N 1
ATOM 4489 C CA . ARG D 1 102 ? -55.401 22.511 43.313 1.00 92.32 291 ARG D CA 1
ATOM 4490 C C . ARG D 1 102 ? -55.145 23.909 43.854 1.00 93.95 291 ARG D C 1
ATOM 4491 O O . ARG D 1 102 ? -54.873 24.822 43.067 1.00 98.16 291 ARG D O 1
ATOM 4499 N N . LEU D 1 103 ? -55.201 24.093 45.170 1.00 91.63 292 LEU D N 1
ATOM 4500 C CA . LEU D 1 103 ? -54.903 25.368 45.796 1.00 88.45 292 LEU D CA 1
ATOM 4501 C C . LEU D 1 103 ? -53.394 25.574 45.910 1.00 91.96 292 LEU D C 1
ATOM 4502 O O . LEU D 1 103 ? -52.595 24.646 45.761 1.00 94.71 292 LEU D O 1
ATOM 4507 N N . ARG D 1 104 ? -53.006 26.818 46.187 1.00 96.63 293 ARG D N 1
ATOM 4508 C CA . ARG D 1 104 ? -51.597 27.164 46.356 1.00 98.16 293 ARG D CA 1
ATOM 4509 C C . ARG D 1 104 ? -51.206 26.835 47.794 1.00 98.28 293 ARG D C 1
ATOM 4510 O O . ARG D 1 104 ? -51.072 27.703 48.660 1.00 102.31 293 ARG D O 1
ATOM 4518 N N . GLU D 1 105 ? -51.013 25.541 48.042 1.00 95.18 294 GLU D N 1
ATOM 4519 C CA . GLU D 1 105 ? -50.654 25.019 49.354 1.00 89.29 294 GLU D CA 1
ATOM 4520 C C . GLU D 1 105 ? -49.297 24.340 49.256 1.00 89.50 294 GLU D C 1
ATOM 4521 O O . GLU D 1 105 ? -49.063 23.541 48.342 1.00 92.56 294 GLU D O 1
ATOM 4527 N N . SER D 1 106 ? -48.416 24.642 50.202 1.00 87.92 295 SER D N 1
ATOM 4528 C CA . SER D 1 106 ? -47.081 24.080 50.153 1.00 88.44 295 SER D CA 1
ATOM 4529 C C . SER D 1 106 ? -47.118 22.594 50.485 1.00 98.20 295 SER D C 1
ATOM 4530 O O . SER D 1 106 ? -48.105 22.065 51.004 1.00 93.47 295 SER D O 1
ATOM 4533 N N . ASP D 1 107 ? -46.016 21.916 50.157 1.00 85.17 296 ASP D N 1
ATOM 4534 C CA . ASP D 1 107 ? -45.884 20.509 50.511 1.00 75.41 296 ASP D CA 1
ATOM 4535 C C . ASP D 1 107 ? -45.945 20.326 52.022 1.00 70.62 296 ASP D C 1
ATOM 4536 O O . ASP D 1 107 ? -46.574 19.383 52.519 1.00 73.15 296 ASP D O 1
ATOM 4541 N N . ALA D 1 108 ? -45.339 21.248 52.772 1.00 70.18 297 ALA D N 1
ATOM 4542 C CA . ALA D 1 108 ? -45.333 21.125 54.228 1.00 75.46 297 ALA D CA 1
ATOM 4543 C C . ALA D 1 108 ? -46.738 21.256 54.805 1.00 74.31 297 ALA D C 1
ATOM 4544 O O . ALA D 1 108 ? -47.078 20.580 55.783 1.00 77.55 297 ALA D O 1
ATOM 4546 N N . GLN D 1 109 ? -47.571 22.109 54.210 1.00 67.32 298 GLN D N 1
ATOM 4547 C CA . GLN D 1 109 ? -48.941 22.228 54.693 1.00 70.38 298 GLN D CA 1
ATOM 4548 C C . GLN D 1 109 ? -49.730 20.957 54.416 1.00 67.48 298 GLN D C 1
ATOM 4549 O O . GLN D 1 109 ? -50.446 20.460 55.294 1.00 64.86 298 GLN D O 1
ATOM 4555 N N . LEU D 1 110 ? -49.578 20.392 53.216 1.00 72.02 299 LEU D N 1
ATOM 4556 C CA . LEU D 1 110 ? -50.316 19.180 52.879 1.00 68.06 299 LEU D CA 1
ATOM 4557 C C . LEU D 1 110 ? -49.861 18.008 53.734 1.00 59.90 299 LEU D C 1
ATOM 4558 O O . LEU D 1 110 ? -50.689 17.233 54.227 1.00 58.95 299 LEU D O 1
ATOM 4563 N N . ARG D 1 111 ? -48.549 17.877 53.941 1.00 60.73 300 ARG D N 1
ATOM 4564 C CA . ARG D 1 111 ? -48.037 16.796 54.775 1.00 55.37 300 ARG D CA 1
ATOM 4565 C C . ARG D 1 111 ? -48.554 16.918 56.203 1.00 66.78 300 ARG D C 1
ATOM 4566 O O . ARG D 1 111 ? -48.886 15.910 56.841 1.00 69.51 300 ARG D O 1
ATOM 4574 N N . ALA D 1 112 ? -48.649 18.151 56.713 1.00 62.04 301 ALA D N 1
ATOM 4575 C CA . ALA D 1 112 ? -49.192 18.381 58.046 1.00 58.09 301 ALA D CA 1
ATOM 4576 C C . ALA D 1 112 ? -50.670 18.027 58.125 1.00 63.31 301 ALA D C 1
ATOM 4577 O O . ALA D 1 112 ? -51.144 17.589 59.180 1.00 61.90 301 ALA D O 1
ATOM 4579 N N . GLN D 1 113 ? -51.426 18.253 57.049 1.00 66.39 302 GLN D N 1
ATOM 4580 C CA . GLN D 1 113 ? -52.831 17.865 57.067 1.00 65.34 302 GLN D CA 1
ATOM 4581 C C . GLN D 1 113 ? -52.980 16.349 57.104 1.00 65.04 302 GLN D C 1
ATOM 4582 O O . GLN D 1 113 ? -53.808 15.824 57.860 1.00 64.93 302 GLN D O 1
ATOM 4588 N N . LEU D 1 114 ? -52.173 15.628 56.312 1.00 60.49 303 LEU D N 1
ATOM 4589 C CA . LEU D 1 114 ? -52.227 14.168 56.334 1.00 56.67 303 LEU D CA 1
ATOM 4590 C C . LEU D 1 114 ? -51.780 13.622 57.689 1.00 63.90 303 LEU D C 1
ATOM 4591 O O . LEU D 1 114 ? -52.374 12.668 58.205 1.00 67.84 303 LEU D O 1
ATOM 4596 N N . GLU D 1 115 ? -50.758 14.237 58.295 1.00 59.95 304 GLU D N 1
ATOM 4597 C CA . GLU D 1 115 ? -50.339 13.840 59.637 1.00 61.99 304 GLU D CA 1
ATOM 4598 C C . GLU D 1 115 ? -51.484 13.959 60.636 1.00 61.58 304 GLU D C 1
ATOM 4599 O O . GLU D 1 115 ? -51.643 13.099 61.510 1.00 63.49 304 GLU D O 1
ATOM 4605 N N . ALA D 1 116 ? -52.302 15.010 60.513 1.00 57.38 305 ALA D N 1
ATOM 4606 C CA . ALA D 1 116 ? -53.427 15.170 61.430 1.00 52.24 305 ALA D CA 1
ATOM 4607 C C . ALA D 1 116 ? -54.460 14.072 61.231 1.00 65.97 305 ALA D C 1
ATOM 4608 O O . ALA D 1 116 ? -54.961 13.509 62.210 1.00 79.56 305 ALA D O 1
ATOM 4610 N N . LEU D 1 117 ? -54.787 13.747 59.973 1.00 67.37 306 LEU D N 1
ATOM 4611 C CA . LEU D 1 117 ? -55.706 12.643 59.716 1.00 61.99 306 LEU D CA 1
ATOM 4612 C C . LEU D 1 117 ? -55.153 11.340 60.268 1.00 57.13 306 LEU D C 1
ATOM 4613 O O . LEU D 1 117 ? -55.903 10.513 60.799 1.00 57.30 306 LEU D O 1
ATOM 4618 N N . TYR D 1 118 ? -53.833 11.155 60.175 1.00 51.59 307 TYR D N 1
ATOM 4619 C CA . TYR D 1 118 ? -53.208 9.950 60.707 1.00 49.59 307 TYR D CA 1
ATOM 4620 C C . TYR D 1 118 ? -53.397 9.850 62.214 1.00 65.73 307 TYR D C 1
ATOM 4621 O O . TYR D 1 118 ? -53.650 8.760 62.741 1.00 69.14 307 TYR D O 1
ATOM 4630 N N . MET D 1 119 ? -53.302 10.982 62.923 1.00 59.77 308 MET D N 1
ATOM 4631 C CA . MET D 1 119 ? -53.494 10.959 64.369 1.00 65.43 308 MET D CA 1
ATOM 4632 C C . MET D 1 119 ? -54.947 10.691 64.731 1.00 69.83 308 MET D C 1
ATOM 4633 O O . MET D 1 119 ? -55.218 10.040 65.745 1.00 70.80 308 MET D O 1
ATOM 4638 N N . GLN D 1 120 ? -55.892 11.170 63.920 1.00 68.69 309 GLN D N 1
ATOM 4639 C CA . GLN D 1 120 ? -57.295 10.851 64.160 1.00 71.30 309 GLN D CA 1
ATOM 4640 C C . GLN D 1 120 ? -57.560 9.361 63.963 1.00 73.14 309 GLN D C 1
ATOM 4641 O O . GLN D 1 120 ? -58.212 8.723 64.800 1.00 71.79 309 GLN D O 1
ATOM 4647 N N . ILE D 1 121 ? -57.040 8.784 62.870 1.00 64.30 310 ILE D N 1
ATOM 4648 C CA . ILE D 1 121 ? -57.146 7.340 62.665 1.00 65.67 310 ILE D CA 1
ATOM 4649 C C . ILE D 1 121 ? -56.471 6.593 63.808 1.00 72.85 310 ILE D C 1
ATOM 4650 O O . ILE D 1 121 ? -56.984 5.583 64.305 1.00 66.41 310 ILE D O 1
ATOM 4655 N N . LEU D 1 122 ? -55.316 7.095 64.251 1.00 74.10 311 LEU D N 1
ATOM 4656 C CA . LEU D 1 122 ? -54.515 6.408 65.259 1.00 69.62 311 LEU D CA 1
ATOM 4657 C C . LEU D 1 122 ? -55.278 6.296 66.574 1.00 75.77 311 LEU D C 1
ATOM 4658 O O . LEU D 1 122 ? -55.304 5.232 67.203 1.00 81.54 311 LEU D O 1
ATOM 4663 N N . SER D 1 123 ? -55.884 7.403 67.019 1.00 72.05 312 SER D N 1
ATOM 4664 C CA . SER D 1 123 ? -56.640 7.384 68.266 1.00 65.72 312 SER D CA 1
ATOM 4665 C C . SER D 1 123 ? -57.801 6.404 68.194 1.00 70.35 312 SER D C 1
ATOM 4666 O O . SER D 1 123 ? -58.087 5.698 69.166 1.00 88.18 312 SER D O 1
ATOM 4669 N N . THR D 1 124 ? -58.469 6.329 67.044 1.00 71.89 313 THR D N 1
ATOM 4670 C CA . THR D 1 124 ? -59.639 5.464 66.934 1.00 74.97 313 THR D CA 1
ATOM 4671 C C . THR D 1 124 ? -59.251 3.989 66.970 1.00 70.41 313 THR D C 1
ATOM 4672 O O . THR D 1 124 ? -59.976 3.169 67.538 1.00 77.62 313 THR D O 1
ATOM 4676 N N . LEU D 1 125 ? -58.116 3.630 66.372 1.00 69.50 314 LEU D N 1
ATOM 4677 C CA . LEU D 1 125 ? -57.749 2.222 66.243 1.00 68.20 314 LEU D CA 1
ATOM 4678 C C . LEU D 1 125 ? -57.099 1.664 67.501 1.00 74.98 314 LEU D C 1
ATOM 4679 O O . LEU D 1 125 ? -57.297 0.489 67.833 1.00 74.01 314 LEU D O 1
ATOM 4684 N N . THR D 1 126 ? -56.299 2.474 68.192 1.00 70.40 315 THR D N 1
ATOM 4685 C CA . THR D 1 126 ? -55.418 1.930 69.218 1.00 75.94 315 THR D CA 1
ATOM 4686 C C . THR D 1 126 ? -56.201 1.422 70.424 1.00 66.83 315 THR D C 1
ATOM 4687 O O . THR D 1 126 ? -55.939 0.324 70.927 1.00 72.87 315 THR D O 1
ATOM 4691 N N . LEU D 1 127 ? -57.154 2.211 70.911 1.00 50.36 316 LEU D N 1
ATOM 4692 C CA . LEU D 1 127 ? -57.846 1.832 72.136 1.00 49.13 316 LEU D CA 1
ATOM 4693 C C . LEU D 1 127 ? -58.504 0.463 72.042 1.00 55.96 316 LEU D C 1
ATOM 4694 O O . LEU D 1 127 ? -58.432 -0.294 73.027 1.00 51.05 316 LEU D O 1
ATOM 4699 N N . PRO D 1 128 ? -59.136 0.073 70.930 1.00 57.16 317 PRO D N 1
ATOM 4700 C CA . PRO D 1 128 ? -59.608 -1.318 70.828 1.00 68.00 317 PRO D CA 1
ATOM 4701 C C . PRO D 1 128 ? -58.486 -2.342 70.806 1.00 63.46 317 PRO D C 1
ATOM 4702 O O . PRO D 1 128 ? -58.594 -3.377 71.479 1.00 68.98 317 PRO D O 1
ATOM 4706 N N . ILE D 1 129 ? -57.410 -2.106 70.050 1.00 54.80 318 ILE D N 1
ATOM 4707 C CA . ILE D 1 129 ? -56.385 -3.144 69.988 1.00 72.96 318 ILE D CA 1
ATOM 4708 C C . ILE D 1 129 ? -55.567 -3.172 71.271 1.00 67.25 318 ILE D C 1
ATOM 4709 O O . ILE D 1 129 ? -55.115 -4.239 71.704 1.00 61.20 318 ILE D O 1
ATOM 4714 N N . LEU D 1 130 ? -55.384 -2.022 71.917 1.00 65.24 319 LEU D N 1
ATOM 4715 C CA . LEU D 1 130 ? -54.711 -2.012 73.210 1.00 52.28 319 LEU D CA 1
ATOM 4716 C C . LEU D 1 130 ? -55.533 -2.757 74.257 1.00 52.69 319 LEU D C 1
ATOM 4717 O O . LEU D 1 130 ? -54.986 -3.521 75.064 1.00 54.50 319 LEU D O 1
ATOM 4722 N N . THR D 1 131 ? -56.851 -2.573 74.245 1.00 51.36 320 THR D N 1
ATOM 4723 C CA . THR D 1 131 ? -57.693 -3.336 75.157 1.00 52.71 320 THR D CA 1
ATOM 4724 C C . THR D 1 131 ? -57.639 -4.825 74.832 1.00 55.38 320 THR D C 1
ATOM 4725 O O . THR D 1 131 ? -57.600 -5.660 75.743 1.00 61.23 320 THR D O 1
ATOM 4729 N N . ASN D 1 132 ? -57.624 -5.179 73.542 1.00 58.31 321 ASN D N 1
ATOM 4730 C CA . ASN D 1 132 ? -57.525 -6.589 73.178 1.00 66.16 321 ASN D CA 1
ATOM 4731 C C . ASN D 1 132 ? -56.216 -7.186 73.678 1.00 62.67 321 ASN D C 1
ATOM 4732 O O . ASN D 1 132 ? -56.202 -8.286 74.246 1.00 67.05 321 ASN D O 1
ATOM 4737 N N . ILE D 1 133 ? -55.123 -6.429 73.566 1.00 58.15 322 ILE D N 1
ATOM 4738 C CA . ILE D 1 133 ? -53.817 -6.909 74.014 1.00 58.27 322 ILE D CA 1
ATOM 4739 C C . ILE D 1 133 ? -53.837 -7.185 75.511 1.00 64.57 322 ILE D C 1
ATOM 4740 O O . ILE D 1 133 ? -53.480 -8.280 75.963 1.00 62.95 322 ILE D O 1
ATOM 4745 N N . PHE D 1 134 ? -54.284 -6.204 76.302 1.00 53.76 323 PHE D N 1
ATOM 4746 C CA . PHE D 1 134 ? -54.293 -6.366 77.751 1.00 53.97 323 PHE D CA 1
ATOM 4747 C C . PHE D 1 134 ? -55.290 -7.412 78.225 1.00 55.56 323 PHE D C 1
ATOM 4748 O O . PHE D 1 134 ? -55.153 -7.909 79.346 1.00 55.88 323 PHE D O 1
ATOM 4756 N N . ALA D 1 135 ? -56.286 -7.758 77.413 1.00 60.40 324 ALA D N 1
ATOM 4757 C CA . ALA D 1 135 ? -57.196 -8.828 77.810 1.00 65.36 324 ALA D CA 1
ATOM 4758 C C . ALA D 1 135 ? -56.508 -10.187 77.750 1.00 64.78 324 ALA D C 1
ATOM 4759 O O . ALA D 1 135 ? -56.741 -11.042 78.609 1.00 68.90 324 ALA D O 1
ATOM 4761 N N . HIS D 1 136 ? -55.648 -10.408 76.750 1.00 64.10 325 HIS D N 1
ATOM 4762 C CA . HIS D 1 136 ? -54.947 -11.685 76.676 1.00 71.59 325 HIS D CA 1
ATOM 4763 C C . HIS D 1 136 ? -53.715 -11.729 77.574 1.00 69.13 325 HIS D C 1
ATOM 4764 O O . HIS D 1 136 ? -53.360 -12.805 78.067 1.00 73.17 325 HIS D O 1
ATOM 4771 N N . ARG D 1 137 ? -53.059 -10.590 77.807 1.00 63.19 326 ARG D N 1
ATOM 4772 C CA . ARG D 1 137 ? -51.886 -10.516 78.681 1.00 61.96 326 ARG D CA 1
ATOM 4773 C C . ARG D 1 137 ? -52.073 -9.347 79.636 1.00 63.28 326 ARG D C 1
ATOM 4774 O O . ARG D 1 137 ? -51.607 -8.232 79.367 1.00 55.15 326 ARG D O 1
ATOM 4782 N N . PRO D 1 138 ? -52.737 -9.568 80.772 1.00 61.58 327 PRO D N 1
ATOM 4783 C CA . PRO D 1 138 ? -52.994 -8.455 81.703 1.00 59.49 327 PRO D CA 1
ATOM 4784 C C . PRO D 1 138 ? -51.738 -7.857 82.311 1.00 63.03 327 PRO D C 1
ATOM 4785 O O . PRO D 1 138 ? -51.797 -6.728 82.825 1.00 54.28 327 PRO D O 1
ATOM 4789 N N . SER D 1 139 ? -50.611 -8.575 82.273 1.00 54.78 328 SER D N 1
ATOM 4790 C CA . SER D 1 139 ? -49.373 -8.139 82.903 1.00 54.02 328 SER D CA 1
ATOM 4791 C C . SER D 1 139 ? -48.453 -7.388 81.949 1.00 54.56 328 SER D C 1
ATOM 4792 O O . SER D 1 139 ? -47.277 -7.187 82.275 1.00 53.33 328 SER D O 1
ATOM 4795 N N . THR D 1 140 ? -48.962 -6.960 80.794 1.00 52.72 329 THR D N 1
ATOM 4796 C CA . THR D 1 140 ? -48.129 -6.296 79.797 1.00 52.18 329 THR D CA 1
ATOM 4797 C C . THR D 1 140 ? -47.458 -5.056 80.377 1.00 50.57 329 THR D C 1
ATOM 4798 O O . THR D 1 140 ? -48.117 -4.183 80.955 1.00 49.13 329 THR D O 1
ATOM 4802 N N . ASP D 1 141 ? -46.138 -4.982 80.211 1.00 51.17 330 ASP D N 1
ATOM 4803 C CA . ASP D 1 141 ? -45.334 -3.854 80.666 1.00 59.67 330 ASP D CA 1
ATOM 4804 C C . ASP D 1 141 ? -44.948 -3.019 79.450 1.00 49.75 330 ASP D C 1
ATOM 4805 O O . ASP D 1 141 ? -44.125 -3.450 78.638 1.00 60.28 330 ASP D O 1
ATOM 4810 N N . LEU D 1 142 ? -45.529 -1.828 79.328 1.00 48.19 331 LEU D N 1
ATOM 4811 C CA . LEU D 1 142 ? -45.293 -0.970 78.174 1.00 51.49 331 LEU D CA 1
ATOM 4812 C C . LEU D 1 142 ? -44.056 -0.093 78.319 1.00 52.85 331 LEU D C 1
ATOM 4813 O O . LEU D 1 142 ? -43.785 0.714 77.429 1.00 56.05 331 LEU D O 1
ATOM 4818 N N . ARG D 1 143 ? -43.303 -0.230 79.413 1.00 51.13 332 ARG D N 1
ATOM 4819 C CA . ARG D 1 143 ? -42.096 0.571 79.581 1.00 48.08 332 ARG D CA 1
ATOM 4820 C C . ARG D 1 143 ? -41.076 0.265 78.493 1.00 54.68 332 ARG D C 1
ATOM 4821 O O . ARG D 1 143 ? -40.368 1.170 78.036 1.00 61.79 332 ARG D O 1
ATOM 4829 N N . GLY D 1 144 ? -41.010 -0.986 78.047 1.00 54.48 333 GLY D N 1
ATOM 4830 C CA . GLY D 1 144 ? -40.126 -1.376 76.974 1.00 55.90 333 GLY D CA 1
ATOM 4831 C C . GLY D 1 144 ? -40.411 -0.646 75.675 1.00 61.49 333 GLY D C 1
ATOM 4832 O O . GLY D 1 144 ? -39.572 0.101 75.158 1.00 67.22 333 GLY D O 1
ATOM 4833 N N . PRO D 1 145 ? -41.600 -0.863 75.103 1.00 57.93 334 PRO D N 1
ATOM 4834 C CA . PRO D 1 145 ? -41.933 -0.202 73.833 1.00 53.81 334 PRO D CA 1
ATOM 4835 C C . PRO D 1 145 ? -42.003 1.311 73.925 1.00 51.89 334 PRO D C 1
ATOM 4836 O O . PRO D 1 145 ? -42.110 1.970 72.883 1.00 57.11 334 PRO D O 1
ATOM 4840 N N . LEU D 1 146 ? -41.984 1.884 75.124 1.00 54.34 335 LEU D N 1
ATOM 4841 C CA . LEU D 1 146 ? -41.980 3.332 75.284 1.00 58.81 335 LEU D CA 1
ATOM 4842 C C . LEU D 1 146 ? -40.592 3.895 75.560 1.00 67.24 335 LEU D C 1
ATOM 4843 O O . LEU D 1 146 ? -40.452 5.113 75.700 1.00 69.67 335 LEU D O 1
ATOM 4848 N N . GLN D 1 147 ? -39.569 3.047 75.636 1.00 77.59 336 GLN D N 1
ATOM 4849 C CA . GLN D 1 147 ? -38.217 3.533 75.884 1.00 90.46 336 GLN D CA 1
ATOM 4850 C C . GLN D 1 147 ? -37.785 4.450 74.746 1.00 95.92 336 GLN D C 1
ATOM 4851 O O . GLN D 1 147 ? -37.983 4.135 73.569 1.00 96.86 336 GLN D O 1
ATOM 4857 N N . GLY D 1 148 ? -37.195 5.592 75.103 1.00 97.04 337 GLY D N 1
ATOM 4858 C CA . GLY D 1 148 ? -36.840 6.630 74.164 1.00 94.50 337 GLY D CA 1
ATOM 4859 C C . GLY D 1 148 ? -37.881 7.726 74.031 1.00 96.59 337 GLY D C 1
ATOM 4860 O O . GLY D 1 148 ? -37.538 8.856 73.666 1.00 101.91 337 GLY D O 1
ATOM 4861 N N . THR D 1 149 ? -39.143 7.414 74.322 1.00 90.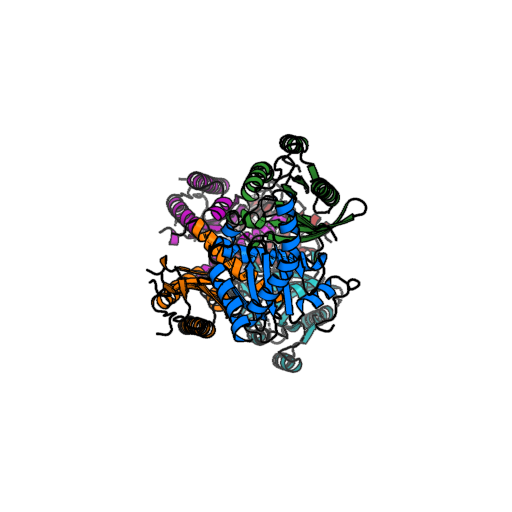49 338 THR D N 1
ATOM 4862 C CA . THR D 1 149 ? -40.227 8.385 74.329 1.00 83.43 338 THR D CA 1
ATOM 4863 C C . THR D 1 149 ? -40.358 9.110 75.662 1.00 74.41 338 THR D C 1
ATOM 4864 O O . THR D 1 149 ? -41.134 10.068 75.757 1.00 81.27 338 THR D O 1
ATOM 4868 N N . GLU D 1 150 ? -39.627 8.684 76.693 1.00 66.37 339 GLU D N 1
ATOM 4869 C CA . GLU D 1 150 ? -39.758 9.331 77.996 1.00 59.92 339 GLU D CA 1
ATOM 4870 C C . GLU D 1 150 ? -39.374 10.804 77.921 1.00 61.19 339 GLU D C 1
ATOM 4871 O O . GLU D 1 150 ? -40.054 11.661 78.496 1.00 58.02 339 GLU D O 1
ATOM 4877 N N . SER D 1 151 ? -38.304 11.117 77.185 1.00 65.74 340 SER D N 1
ATOM 4878 C CA . SER D 1 151 ? -37.848 12.498 77.067 1.00 58.45 340 SER D CA 1
ATOM 4879 C C . SER D 1 151 ? -38.921 13.386 76.457 1.00 56.60 340 SER D C 1
ATOM 4880 O O . SER D 1 151 ? -39.147 14.512 76.922 1.00 64.70 340 SER D O 1
ATOM 4883 N N . LEU D 1 152 ? -39.591 12.896 75.411 1.00 53.70 341 LEU D N 1
ATOM 4884 C CA . LEU D 1 152 ? -40.663 13.670 74.795 1.00 51.47 341 LEU D CA 1
ATOM 4885 C C . LEU D 1 152 ? -41.825 13.852 75.762 1.00 50.23 341 LEU D C 1
ATOM 4886 O O . LEU D 1 152 ? -42.429 14.929 75.823 1.00 59.01 341 LEU D O 1
ATOM 4891 N N . LEU D 1 153 ? -42.140 12.818 76.537 1.00 46.36 342 LEU D N 1
ATOM 4892 C CA . LEU D 1 153 ? -43.178 12.958 77.548 1.00 52.42 342 LEU D CA 1
ATOM 4893 C C . LEU D 1 153 ? -42.774 13.981 78.602 1.00 51.43 342 LEU D C 1
ATOM 4894 O O . LEU D 1 153 ? -43.598 14.795 79.038 1.00 46.07 342 LEU D O 1
ATOM 4899 N N . ALA D 1 154 ? -41.504 13.958 79.017 1.00 48.68 343 ALA D N 1
ATOM 4900 C CA . ALA D 1 154 ? -41.043 14.897 80.031 1.00 50.13 343 ALA D CA 1
ATOM 4901 C C . ALA D 1 154 ? -41.120 16.327 79.524 1.00 51.25 343 ALA D C 1
ATOM 4902 O O . ALA D 1 154 ? -41.617 17.216 80.222 1.00 43.39 343 ALA D O 1
ATOM 4904 N N . SER D 1 155 ? -40.671 16.560 78.291 1.00 51.13 344 SER D N 1
ATOM 4905 C CA . SER D 1 155 ? -40.702 17.913 77.748 1.00 58.85 344 SER D CA 1
ATOM 4906 C C . SER D 1 155 ? -42.132 18.414 77.605 1.00 53.66 344 SER D C 1
ATOM 4907 O O . SER D 1 155 ? -42.424 19.586 77.871 1.00 55.91 344 SER D O 1
ATOM 4910 N N . LEU D 1 156 ? -43.037 17.537 77.180 1.00 48.33 345 LEU D N 1
ATOM 4911 C CA . LEU D 1 156 ? -44.421 17.943 77.002 1.00 49.02 345 LEU D CA 1
ATOM 4912 C C . LEU D 1 156 ? -45.052 18.306 78.336 1.00 52.35 345 LEU D C 1
ATOM 4913 O O . LEU D 1 156 ? -45.751 19.324 78.444 1.00 52.71 345 LEU D O 1
ATOM 4918 N N . ALA D 1 157 ? -44.749 17.529 79.380 1.00 44.22 346 ALA D N 1
ATOM 4919 C CA . ALA D 1 157 ? -45.294 17.807 80.701 1.00 43.85 346 ALA D CA 1
ATOM 4920 C C . ALA D 1 157 ? -44.767 19.128 81.247 1.00 43.93 346 ALA D C 1
ATOM 4921 O O . ALA D 1 157 ? -45.509 19.887 81.882 1.00 45.46 346 ALA D O 1
ATOM 4923 N N . ASP D 1 158 ? -43.498 19.433 80.989 1.00 47.41 347 ASP D N 1
ATOM 4924 C CA . ASP D 1 158 ? -42.951 20.693 81.472 1.00 49.50 347 ASP D CA 1
ATOM 4925 C C . ASP D 1 158 ? -43.576 21.888 80.760 1.00 56.58 347 ASP D C 1
ATOM 4926 O O . ASP D 1 158 ? -43.714 22.956 81.364 1.00 62.48 347 ASP D O 1
ATOM 4931 N N . SER D 1 159 ? -43.972 21.738 79.491 1.00 48.57 348 SER D N 1
ATOM 4932 C CA . SER D 1 159 ? -44.660 22.839 78.824 1.00 51.33 348 SER D CA 1
ATOM 4933 C C . SER D 1 159 ? -46.001 23.134 79.487 1.00 53.19 348 SER D C 1
ATOM 4934 O O . SER D 1 159 ? -46.428 24.294 79.531 1.00 51.75 348 SER D O 1
ATOM 4937 N N . PHE D 1 160 ? -46.678 22.105 80.012 1.00 46.15 349 PHE D N 1
ATOM 4938 C CA . PHE D 1 160 ? -47.938 22.335 80.715 1.00 45.24 349 PHE D CA 1
ATOM 4939 C C . PHE D 1 160 ? -47.710 23.024 82.049 1.00 57.94 349 PHE D C 1
ATOM 4940 O O . PHE D 1 160 ? -48.407 23.990 82.386 1.00 68.16 349 PHE D O 1
ATOM 4948 N N . THR D 1 161 ? -46.745 22.539 82.833 1.00 48.53 350 THR D N 1
ATOM 4949 C CA . THR D 1 161 ? -46.552 23.142 84.145 1.00 49.13 350 THR D CA 1
ATOM 4950 C C . THR D 1 161 ? -46.083 24.582 84.014 1.00 44.99 350 THR D C 1
ATOM 4951 O O . THR D 1 161 ? -46.442 25.425 84.843 1.00 51.09 350 THR D O 1
ATOM 4955 N N . LYS D 1 162 ? -45.308 24.888 82.970 1.00 47.71 351 LYS D N 1
ATOM 4956 C CA . LYS D 1 162 ? -44.903 26.268 82.733 1.00 51.45 351 LYS D CA 1
ATOM 4957 C C . LYS D 1 162 ? -46.062 27.118 82.231 1.00 59.22 351 LYS D C 1
ATOM 4958 O O . LYS D 1 162 ? -46.116 28.319 82.525 1.00 56.08 351 LYS D O 1
ATOM 4964 N N . GLY D 1 163 ? -47.000 26.509 81.496 1.00 60.48 352 GLY D N 1
ATOM 4965 C CA . GLY D 1 163 ? -48.077 27.272 80.878 1.00 69.42 352 GLY D CA 1
ATOM 4966 C C . GLY D 1 163 ? -49.053 27.878 81.870 1.00 89.42 352 GLY D C 1
ATOM 4967 O O . GLY D 1 163 ? -49.532 28.999 81.672 1.00 106.21 352 GLY D O 1
ATOM 4968 N N . SER D 1 164 ? -49.378 27.147 82.932 1.00 88.49 353 SER D N 1
ATOM 4969 C CA . SER D 1 164 ? -50.315 27.632 83.944 1.00 92.23 353 SER D CA 1
ATOM 4970 C C . SER D 1 164 ? -49.784 28.870 84.667 1.00 93.94 353 SER D C 1
ATOM 4971 O O . SER D 1 164 ? -50.327 29.964 84.525 1.00 96.61 353 SER D O 1
ATOM 4974 N N . ILE E 2 14 ? -21.125 12.392 49.563 1.00 107.36 13 ILE E N 1
ATOM 4975 C CA . ILE E 2 14 ? -21.238 12.496 48.113 1.00 103.08 13 ILE E CA 1
ATOM 4976 C C . ILE E 2 14 ? -22.137 13.661 47.722 1.00 100.53 13 ILE E C 1
ATOM 4977 O O . ILE E 2 14 ? -23.294 13.724 48.141 1.00 95.87 13 ILE E O 1
ATOM 4982 N N . PRO E 2 15 ? -21.604 14.591 46.933 1.00 100.50 14 PRO E N 1
ATOM 4983 C CA . PRO E 2 15 ? -22.404 15.744 46.515 1.00 98.24 14 PRO E CA 1
ATOM 4984 C C . PRO E 2 15 ? -23.444 15.337 45.482 1.00 91.99 14 PRO E C 1
ATOM 4985 O O . PRO E 2 15 ? -23.341 14.299 44.823 1.00 86.99 14 PRO E O 1
ATOM 4989 N N . ALA E 2 16 ? -24.465 16.178 45.356 1.00 90.63 15 ALA E N 1
ATOM 4990 C CA . ALA E 2 16 ? -25.536 15.914 44.405 1.00 71.50 15 ALA E CA 1
ATOM 4991 C C . ALA E 2 16 ? -24.993 15.849 42.981 1.00 77.05 15 ALA E C 1
ATOM 4992 O O . ALA E 2 16 ? -24.116 16.625 42.594 1.00 90.28 15 ALA E O 1
ATOM 4994 N N . GLN E 2 17 ? -25.516 14.906 42.202 1.00 68.30 16 GLN E N 1
ATOM 4995 C CA . GLN E 2 17 ? -25.095 14.727 40.822 1.00 68.13 16 GLN E CA 1
ATOM 4996 C C . GLN E 2 17 ? -26.269 14.192 40.009 1.00 74.01 16 GLN E C 1
ATOM 4997 O O . GLN E 2 17 ? -27.308 13.803 40.552 1.00 65.92 16 GLN E O 1
ATOM 5003 N N . LEU E 2 18 ? -26.082 14.168 38.692 1.00 74.84 17 LEU E N 1
ATOM 5004 C CA . LEU E 2 18 ? -27.103 13.666 37.780 1.00 58.40 17 LEU E CA 1
ATOM 5005 C C . LEU E 2 18 ? -27.151 12.143 37.847 1.00 59.58 17 LEU E C 1
ATOM 5006 O O . LEU E 2 18 ? -26.157 11.473 37.551 1.00 62.80 17 LEU E O 1
ATOM 5011 N N . GLY E 2 19 ? -28.297 11.597 38.249 1.00 59.98 18 GLY E N 1
ATOM 5012 C CA . GLY E 2 19 ? -28.468 10.159 38.356 1.00 55.85 18 GLY E CA 1
ATOM 5013 C C . GLY E 2 19 ? -28.649 9.473 37.017 1.00 59.74 18 GLY E C 1
ATOM 5014 O O . GLY E 2 19 ? -27.865 8.593 36.650 1.00 61.10 18 GLY E O 1
ATOM 5015 N N . PHE E 2 20 ? -29.692 9.851 36.281 1.00 56.99 19 PHE E N 1
ATOM 5016 C CA . PHE E 2 20 ? -29.853 9.372 34.918 1.00 52.61 19 PHE E CA 1
ATOM 5017 C C . PHE E 2 20 ? -30.674 10.376 34.126 1.00 53.11 19 PHE E C 1
ATOM 5018 O O . PHE E 2 20 ? -31.438 11.171 34.683 1.00 50.54 19 PHE E O 1
ATOM 5026 N N . LEU E 2 21 ? -30.508 10.324 32.812 1.00 51.57 20 LEU E N 1
ATOM 5027 C CA . LEU E 2 21 ? -31.319 11.108 31.900 1.00 49.12 20 LEU E CA 1
ATOM 5028 C C . LEU E 2 21 ? -31.766 10.211 30.762 1.00 53.30 20 LEU E C 1
ATOM 5029 O O . LEU E 2 21 ? -30.972 9.437 30.221 1.00 55.04 20 LEU E O 1
ATOM 5034 N N . ALA E 2 22 ? -33.030 10.340 30.391 1.00 49.85 21 ALA E N 1
ATOM 5035 C CA . ALA E 2 22 ? -33.596 9.571 29.301 1.00 41.10 21 ALA E CA 1
ATOM 5036 C C . ALA E 2 22 ? -34.386 10.494 28.392 1.00 34.33 21 ALA E C 1
ATOM 5037 O O . ALA E 2 22 ? -35.077 11.403 28.862 1.00 40.63 21 ALA E O 1
ATOM 5039 N N . ILE E 2 23 ? -34.291 10.239 27.095 1.00 28.04 22 ILE E N 1
ATOM 5040 C CA . ILE E 2 23 ? -35.134 10.863 26.089 1.00 31.21 22 ILE E CA 1
ATOM 5041 C C . ILE E 2 23 ? -35.931 9.738 25.456 1.00 35.63 22 ILE E C 1
ATOM 5042 O O . ILE E 2 23 ? -35.351 8.756 24.978 1.00 42.10 22 ILE E O 1
ATOM 5047 N N . TYR E 2 24 ? -37.250 9.846 25.501 1.00 32.01 23 TYR E N 1
ATOM 5048 C CA . TYR E 2 24 ? -38.090 8.794 24.964 1.00 33.64 23 TYR E CA 1
ATOM 5049 C C . TYR E 2 24 ? -39.274 9.409 24.243 1.00 35.11 23 TYR E C 1
ATOM 5050 O O . TYR E 2 24 ? -39.640 10.565 24.474 1.00 35.83 23 TYR E O 1
ATOM 5059 N N . ASN E 2 25 ? -39.846 8.615 23.342 1.00 36.02 24 ASN E N 1
ATOM 5060 C CA . ASN E 2 25 ? -41.055 8.942 22.601 1.00 27.31 24 ASN E CA 1
ATOM 5061 C C . ASN E 2 25 ? -41.953 7.714 22.574 1.00 28.22 24 ASN E C 1
ATOM 5062 O O . ASN E 2 25 ? -41.660 6.753 21.851 1.00 38.67 24 ASN E O 1
ATOM 5067 N N . PRO E 2 26 ? -43.057 7.708 23.324 1.00 24.65 25 PRO E N 1
ATOM 5068 C CA . PRO E 2 26 ? -43.885 6.490 23.396 1.00 24.43 25 PRO E CA 1
ATOM 5069 C C . PRO E 2 26 ? -44.419 6.023 22.057 1.00 30.55 25 PRO E C 1
ATOM 5070 O O . PRO E 2 26 ? -44.631 4.817 21.877 1.00 40.96 25 PRO E O 1
ATOM 5074 N N . ALA E 2 27 ? -44.631 6.930 21.100 1.00 31.18 26 ALA E N 1
ATOM 5075 C CA . ALA E 2 27 ? -45.200 6.523 19.819 1.00 32.68 26 ALA E CA 1
ATOM 5076 C C . ALA E 2 27 ? -44.269 5.613 19.038 1.00 29.28 26 ALA E C 1
ATOM 5077 O O . ALA E 2 27 ? -44.726 4.933 18.110 1.00 41.07 26 ALA E O 1
ATOM 5079 N N . LEU E 2 28 ? -42.980 5.607 19.369 1.00 25.84 27 LEU E N 1
ATOM 5080 C CA . LEU E 2 28 ? -42.013 4.768 18.675 1.00 31.99 27 LEU E CA 1
ATOM 5081 C C . LEU E 2 28 ? -42.062 3.305 19.091 1.00 30.01 27 LEU E C 1
ATOM 5082 O O . LEU E 2 28 ? -41.343 2.495 18.509 1.00 36.22 27 LEU E O 1
ATOM 5087 N N . GLY E 2 29 ? -42.837 2.948 20.108 1.00 29.53 28 GLY E N 1
ATOM 5088 C CA . GLY E 2 29 ? -42.922 1.556 20.506 1.00 34.05 28 GLY E CA 1
ATOM 5089 C C . GLY E 2 29 ? -44.226 1.250 21.208 1.00 33.57 28 GLY E C 1
ATOM 5090 O O . GLY E 2 29 ? -44.330 1.390 22.430 1.00 31.52 28 GLY E O 1
ATOM 5091 N N . THR E 2 30 ? -45.217 0.805 20.445 1.00 38.59 29 THR E N 1
ATOM 5092 C CA . THR E 2 30 ? -46.586 0.669 20.918 1.00 44.54 29 THR E CA 1
ATOM 5093 C C . THR E 2 30 ? -46.976 -0.760 21.263 1.00 48.87 29 THR E C 1
ATOM 5094 O O . THR E 2 30 ? -48.124 -0.993 21.651 1.00 63.25 29 THR E O 1
ATOM 5098 N N . THR E 2 31 ? -46.080 -1.720 21.091 1.00 43.81 30 THR E N 1
ATOM 5099 C CA . THR E 2 31 ? -46.297 -3.096 21.502 1.00 43.25 30 THR E CA 1
ATOM 5100 C C . THR E 2 31 ? -45.239 -3.469 22.526 1.00 30.25 30 THR E C 1
ATOM 5101 O O . THR E 2 31 ? -44.239 -2.773 22.688 1.00 43.22 30 THR E O 1
ATOM 5105 N N . ASP E 2 32 ? -45.459 -4.586 23.221 1.00 45.16 31 ASP E N 1
ATOM 5106 C CA . ASP E 2 32 ? -44.504 -4.980 24.251 1.00 59.34 31 ASP E CA 1
ATOM 5107 C C . ASP E 2 32 ? -43.177 -5.421 23.645 1.00 51.62 31 ASP E C 1
ATOM 5108 O O . ASP E 2 32 ? -42.129 -5.279 24.285 1.00 47.72 31 ASP E O 1
ATOM 5113 N N . GLU E 2 33 ? -43.199 -5.931 22.410 1.00 53.32 32 GLU E N 1
ATOM 5114 C CA . GLU E 2 33 ? -41.963 -6.344 21.750 1.00 55.06 32 GLU E CA 1
ATOM 5115 C C . GLU E 2 33 ? -41.084 -5.156 21.386 1.00 49.46 32 GLU E C 1
ATOM 5116 O O . GLU E 2 33 ? -39.864 -5.306 21.253 1.00 52.34 32 GLU E O 1
ATOM 5122 N N . THR E 2 34 ? -41.675 -3.977 21.209 1.00 37.77 33 THR E N 1
ATOM 5123 C CA . THR E 2 34 ? -40.925 -2.809 20.769 1.00 38.87 33 THR E CA 1
ATOM 5124 C C . THR E 2 34 ? -40.864 -1.689 21.809 1.00 38.11 33 THR E C 1
ATOM 5125 O O . THR E 2 34 ? -40.577 -0.544 21.451 1.00 29.52 33 THR E O 1
ATOM 5129 N N . LEU E 2 35 ? -41.098 -1.998 23.092 1.00 43.70 34 LEU E N 1
ATOM 5130 C CA . LEU E 2 35 ? -41.109 -0.961 24.128 1.00 28.72 34 LEU E CA 1
ATOM 5131 C C . LEU E 2 35 ? -39.764 -0.262 24.236 1.00 28.06 34 LEU E C 1
ATOM 5132 O O . LEU E 2 35 ? -39.705 0.964 24.390 1.00 33.94 34 LEU E O 1
ATOM 5137 N N . GLU E 2 36 ? -38.668 -1.014 24.140 1.00 30.58 35 GLU E N 1
ATOM 5138 C CA . GLU E 2 36 ? -37.357 -0.382 24.231 1.00 34.30 35 GLU E CA 1
ATOM 5139 C C . GLU E 2 36 ? -37.124 0.588 23.082 1.00 38.30 35 GLU E C 1
ATOM 5140 O O . GLU E 2 36 ? -36.298 1.497 23.211 1.00 46.58 35 GLU E O 1
ATOM 5146 N N . ASP E 2 37 ? -37.865 0.452 21.980 1.00 33.47 36 ASP E N 1
ATOM 5147 C CA . ASP E 2 37 ? -37.694 1.407 20.892 1.00 33.41 36 ASP E CA 1
ATOM 5148 C C . ASP E 2 37 ? -38.166 2.810 21.255 1.00 38.19 36 ASP E C 1
ATOM 5149 O O . ASP E 2 37 ? -37.834 3.753 20.528 1.00 34.52 36 ASP E O 1
ATOM 5154 N N . GLN E 2 38 ? -38.929 2.974 22.346 1.00 28.53 37 GLN E N 1
ATOM 5155 C CA . GLN E 2 38 ? -39.336 4.313 22.760 1.00 24.45 37 GLN E CA 1
ATOM 5156 C C . GLN E 2 38 ? -38.144 5.152 23.173 1.00 28.20 37 GLN E C 1
ATOM 5157 O O . GLN E 2 38 ? -38.206 6.386 23.115 1.00 30.41 37 GLN E O 1
ATOM 5163 N N . ILE E 2 39 ? -37.072 4.506 23.624 1.00 32.93 38 ILE E N 1
ATOM 5164 C CA . ILE E 2 39 ? -35.914 5.194 24.184 1.00 33.02 38 ILE E CA 1
ATOM 5165 C C . ILE E 2 39 ? -34.934 5.496 23.063 1.00 37.37 38 ILE E C 1
ATOM 5166 O O . ILE E 2 39 ? -34.451 4.583 22.384 1.00 38.62 38 ILE E O 1
ATOM 5171 N N . VAL E 2 40 ? -34.643 6.785 22.869 1.00 43.11 39 VAL E N 1
ATOM 5172 C CA . VAL E 2 40 ? -33.638 7.211 21.901 1.00 43.99 39 VAL E CA 1
ATOM 5173 C C . VAL E 2 40 ? -32.335 7.634 22.551 1.00 37.27 39 VAL E C 1
ATOM 5174 O O . VAL E 2 40 ? -31.333 7.799 21.841 1.00 49.63 39 VAL E O 1
ATOM 5178 N N . TYR E 2 41 ? -32.317 7.846 23.860 1.00 36.90 40 TYR E N 1
ATOM 5179 C CA . TYR E 2 41 ? -31.095 8.223 24.552 1.00 41.22 40 TYR E CA 1
ATOM 5180 C C . TYR E 2 41 ? -31.285 7.913 26.027 1.00 40.93 40 TYR E C 1
ATOM 5181 O O . TYR E 2 41 ? -32.364 8.157 26.575 1.00 31.95 40 TYR E O 1
ATOM 5190 N N . TYR E 2 42 ? -30.248 7.355 26.651 1.00 35.30 41 TYR E N 1
ATOM 5191 C CA . TYR E 2 42 ? -30.282 7.030 28.071 1.00 36.18 41 TYR E CA 1
ATOM 5192 C C . TYR E 2 42 ? -28.863 7.110 28.606 1.00 49.42 41 TYR E C 1
ATOM 5193 O O . TYR E 2 42 ? -27.973 6.415 28.108 1.00 54.14 41 TYR E O 1
ATOM 5202 N N . ALA E 2 43 ? -28.655 7.935 29.626 1.00 48.98 42 ALA E N 1
ATOM 5203 C CA . ALA E 2 43 ? -27.337 8.113 30.208 1.00 58.46 42 ALA E CA 1
ATOM 5204 C C . ALA E 2 43 ? -27.447 7.983 31.715 1.00 56.32 42 ALA E C 1
ATOM 5205 O O . ALA E 2 43 ? -28.344 8.567 32.326 1.00 50.41 42 ALA E O 1
ATOM 5207 N N . THR E 2 44 ? -26.552 7.207 32.304 1.00 58.03 43 THR E N 1
ATOM 5208 C CA . THR E 2 44 ? -26.473 7.083 33.747 1.00 68.80 43 THR E CA 1
ATOM 5209 C C . THR E 2 44 ? -25.147 7.654 34.236 1.00 77.40 43 THR E C 1
ATOM 5210 O O . THR E 2 44 ? -24.247 7.956 33.448 1.00 76.29 43 THR E O 1
ATOM 5214 N N . ALA E 2 45 ? -25.037 7.805 35.560 1.00 82.14 44 ALA E N 1
ATOM 5215 C CA . ALA E 2 45 ? -23.797 8.306 36.148 1.00 88.21 44 ALA E CA 1
ATOM 5216 C C . ALA E 2 45 ? -22.601 7.475 35.700 1.00 91.89 44 ALA E C 1
ATOM 5217 O O . ALA E 2 45 ? -21.512 8.011 35.467 1.00 95.68 44 ALA E O 1
ATOM 5219 N N . SER E 2 46 ? -22.793 6.162 35.552 1.00 91.97 45 SER E N 1
ATOM 5220 C CA . SER E 2 46 ? -21.733 5.312 35.022 1.00 94.68 45 SER E CA 1
ATOM 5221 C C . SER E 2 46 ? -21.452 5.624 33.554 1.00 100.30 45 SER E C 1
ATOM 5222 O O . SER E 2 46 ? -20.288 5.680 33.138 1.00 103.94 45 SER E O 1
ATOM 5225 N N . THR E 2 47 ? -22.504 5.859 32.763 1.00 97.37 46 THR E N 1
ATOM 5226 C CA . THR E 2 47 ? -22.341 6.068 31.326 1.00 99.20 46 THR E CA 1
ATOM 5227 C C . THR E 2 47 ? -21.607 7.368 31.011 1.00 99.83 46 THR E C 1
ATOM 5228 O O . THR E 2 47 ? -20.944 7.465 29.972 1.00 106.16 46 THR E O 1
ATOM 5232 N N . LEU E 2 48 ? -21.671 8.358 31.898 1.00 93.61 47 LEU E N 1
ATOM 5233 C CA . LEU E 2 48 ? -20.988 9.618 31.637 1.00 94.59 47 LEU E CA 1
ATOM 5234 C C . LEU E 2 48 ? -19.514 9.602 32.033 1.00 105.23 47 LEU E C 1
ATOM 5235 O O . LEU E 2 48 ? -18.852 10.639 31.919 1.00 114.11 47 LEU E O 1
ATOM 5240 N N . SER E 2 49 ? -18.986 8.472 32.499 1.00 104.46 48 SER E N 1
ATOM 5241 C CA . SER E 2 49 ? -17.568 8.384 32.850 1.00 103.08 48 SER E CA 1
ATOM 5242 C C . SER E 2 49 ? -17.079 6.938 32.834 1.00 94.81 48 SER E C 1
ATOM 5243 O O . SER E 2 49 ? -16.809 6.370 31.772 1.00 91.87 48 SER E O 1
ATOM 5246 N N . PRO E 2 93 ? -21.889 -4.210 27.237 1.00 111.61 92 PRO E N 1
ATOM 5247 C CA . PRO E 2 93 ? -23.179 -3.752 26.712 1.00 103.34 92 PRO E CA 1
ATOM 5248 C C . PRO E 2 93 ? -24.172 -3.463 27.828 1.00 103.38 92 PRO E C 1
ATOM 5249 O O . PRO E 2 93 ? -23.775 -3.060 28.920 1.00 107.33 92 PRO E O 1
ATOM 5253 N N . VAL E 2 94 ? -25.454 -3.679 27.545 1.00 98.12 93 VAL E N 1
ATOM 5254 C CA . VAL E 2 94 ? -26.535 -3.453 28.497 1.00 84.70 93 VAL E CA 1
ATOM 5255 C C . VAL E 2 94 ? -27.122 -4.810 28.864 1.00 85.91 93 VAL E C 1
ATOM 5256 O O . VAL E 2 94 ? -27.537 -5.576 27.983 1.00 90.50 93 VAL E O 1
ATOM 5260 N N . SER E 2 95 ? -27.143 -5.114 30.159 1.00 82.86 94 SER E N 1
ATOM 5261 C CA . SER E 2 95 ? -27.642 -6.399 30.617 1.00 78.61 94 SER E CA 1
ATOM 5262 C C . SER E 2 95 ? -29.168 -6.427 30.610 1.00 74.30 94 SER E C 1
ATOM 5263 O O . SER E 2 95 ? -29.845 -5.398 30.528 1.00 67.56 94 SER E O 1
ATOM 5266 N N . LYS E 2 96 ? -29.703 -7.642 30.741 1.00 56.71 95 LYS E N 1
ATOM 5267 C CA . LYS E 2 96 ? -31.148 -7.827 30.794 1.00 64.55 95 LYS E CA 1
ATOM 5268 C C . LYS E 2 96 ? -31.744 -7.080 31.980 1.00 77.93 95 LYS E C 1
ATOM 5269 O O . LYS E 2 96 ? -32.831 -6.498 31.876 1.00 78.47 95 LYS E O 1
ATOM 5275 N N . GLU E 2 97 ? -31.040 -7.086 33.117 1.00 76.93 96 GLU E N 1
ATOM 5276 C CA . GLU E 2 97 ? -31.524 -6.381 34.299 1.00 79.98 96 GLU E CA 1
ATOM 5277 C C . GLU E 2 97 ? -31.528 -4.874 34.072 1.00 70.99 96 GLU E C 1
ATOM 5278 O O . GLU E 2 97 ? -32.507 -4.191 34.394 1.00 67.75 96 GLU E O 1
ATOM 5284 N N . GLU E 2 98 ? -30.435 -4.337 33.519 1.00 63.92 97 GLU E N 1
ATOM 5285 C CA . GLU E 2 98 ? -30.379 -2.906 33.228 1.00 66.83 97 GLU E CA 1
ATOM 5286 C C . GLU E 2 98 ? -31.456 -2.499 32.225 1.00 64.00 97 GLU E C 1
ATOM 5287 O O . GLU E 2 98 ? -32.096 -1.448 32.375 1.00 59.13 97 GLU E O 1
ATOM 5293 N N . ARG E 2 99 ? -31.670 -3.318 31.191 1.00 55.51 98 ARG E N 1
ATOM 5294 C CA . ARG E 2 99 ? -32.719 -3.017 30.226 1.00 46.52 98 ARG E CA 1
ATOM 5295 C C . ARG E 2 99 ? -34.089 -3.023 30.893 1.00 44.98 98 ARG E C 1
ATOM 5296 O O . ARG E 2 99 ? -34.925 -2.152 30.624 1.00 43.60 98 ARG E O 1
ATOM 5304 N N . HIS E 2 100 ? -34.337 -3.998 31.769 1.00 46.92 99 HIS E N 1
ATOM 5305 C CA . HIS E 2 100 ? -35.584 -4.007 32.521 1.00 50.54 99 HIS E CA 1
ATOM 5306 C C . HIS E 2 100 ? -35.715 -2.758 33.383 1.00 52.48 99 HIS E C 1
ATOM 5307 O O . HIS E 2 100 ? -36.792 -2.149 33.450 1.00 54.20 99 HIS E O 1
ATOM 5314 N N . GLU E 2 101 ? -34.624 -2.340 34.028 1.00 47.04 100 GLU E N 1
ATOM 5315 C CA . GLU E 2 101 ? -34.706 -1.186 34.912 1.00 47.28 100 GLU E CA 1
ATOM 5316 C C . GLU E 2 101 ? -35.034 0.088 34.144 1.00 46.56 100 GLU E C 1
ATOM 5317 O O . GLU E 2 101 ? -35.794 0.930 34.637 1.00 38.89 100 GLU E O 1
ATOM 5323 N N . ARG E 2 102 ? -34.455 0.259 32.951 1.00 41.29 101 ARG E N 1
ATOM 5324 C CA . ARG E 2 102 ? -34.768 1.429 32.137 1.00 38.23 101 ARG E CA 1
ATOM 5325 C C . ARG E 2 102 ? -36.229 1.424 31.711 1.00 43.25 101 ARG E C 1
ATOM 5326 O O . ARG E 2 102 ? -36.908 2.455 31.778 1.00 42.29 101 ARG E O 1
ATOM 5334 N N . LEU E 2 103 ? -36.726 0.271 31.243 1.00 37.34 102 LEU E N 1
ATOM 5335 C CA . LEU E 2 103 ? -38.139 0.176 30.890 1.00 43.05 102 LEU E CA 1
ATOM 5336 C C . LEU E 2 103 ? -39.028 0.479 32.090 1.00 40.60 102 LEU E C 1
ATOM 5337 O O . LEU E 2 103 ? -40.097 1.078 31.935 1.00 36.11 102 LEU E O 1
ATOM 5342 N N . ARG E 2 104 ? -38.591 0.105 33.294 1.00 37.74 103 ARG E N 1
ATOM 5343 C CA . ARG E 2 104 ? -39.375 0.414 34.488 1.00 45.07 103 ARG E CA 1
ATOM 5344 C C . ARG E 2 104 ? -39.392 1.912 34.772 1.00 43.21 103 ARG E C 1
ATOM 5345 O O . ARG E 2 104 ? -40.448 2.466 35.099 1.00 38.21 103 ARG E O 1
ATOM 5353 N N . GLN E 2 105 ? -38.240 2.580 34.636 1.00 36.56 104 GLN E N 1
ATOM 5354 C CA . GLN E 2 105 ? -38.156 4.024 34.848 1.00 35.57 104 GLN E CA 1
ATOM 5355 C C . GLN E 2 105 ? -39.031 4.774 33.856 1.00 35.65 104 GLN E C 1
ATOM 5356 O O . GLN E 2 105 ? -39.786 5.678 34.235 1.00 38.50 104 GLN E O 1
ATOM 5362 N N . ILE E 2 106 ? -38.942 4.410 32.576 1.00 32.96 105 ILE E N 1
ATOM 5363 C CA . ILE E 2 106 ? -39.717 5.100 31.555 1.00 32.16 105 ILE E CA 1
ATOM 5364 C C . ILE E 2 106 ? -41.195 4.792 31.725 1.00 36.95 105 ILE E C 1
ATOM 5365 O O . ILE E 2 106 ? -42.044 5.688 31.633 1.00 42.66 105 ILE E O 1
ATOM 5370 N N . GLY E 2 107 ? -41.522 3.531 32.015 1.00 34.81 106 GLY E N 1
ATOM 5371 C CA . GLY E 2 107 ? -42.910 3.162 32.227 1.00 36.71 106 GLY E CA 1
ATOM 5372 C C . GLY E 2 107 ? -43.508 3.837 33.445 1.00 38.56 106 GLY E C 1
ATOM 5373 O O . GLY E 2 107 ? -44.655 4.291 33.415 1.00 38.17 106 GLY E O 1
ATOM 5374 N N . LEU E 2 108 ? -42.743 3.909 34.537 1.00 37.50 107 LEU E N 1
ATOM 5375 C CA . LEU E 2 108 ? -43.236 4.609 35.720 1.00 39.84 107 LEU E CA 1
ATOM 5376 C C . LEU E 2 108 ? -43.502 6.080 35.418 1.00 40.06 107 LEU E C 1
ATOM 5377 O O . LEU E 2 108 ? -44.506 6.641 35.872 1.00 40.84 107 LEU E O 1
ATOM 5382 N N . ALA E 2 109 ? -42.629 6.719 34.633 1.00 34.95 108 ALA E N 1
ATOM 5383 C CA . ALA E 2 109 ? -42.875 8.108 34.255 1.00 34.06 108 ALA E CA 1
ATOM 5384 C C . ALA E 2 109 ? -44.150 8.231 33.429 1.00 38.40 108 ALA E C 1
ATOM 5385 O O . ALA E 2 109 ? -44.981 9.106 33.684 1.00 44.69 108 ALA E O 1
ATOM 5387 N N . GLN E 2 110 ? -44.338 7.347 32.447 1.00 37.65 109 GLN E N 1
ATOM 5388 C CA . GLN E 2 110 ? -45.558 7.407 31.643 1.00 37.85 109 GLN E CA 1
ATOM 5389 C C . GLN E 2 110 ? -46.793 7.099 32.475 1.00 44.33 109 GLN E C 1
ATOM 5390 O O . GLN E 2 110 ? -47.839 7.734 32.294 1.00 44.17 109 GLN E O 1
ATOM 5396 N N . GLY E 2 111 ? -46.694 6.125 33.386 1.00 43.64 110 GLY E N 1
ATOM 5397 C CA . GLY E 2 111 ? -47.830 5.805 34.236 1.00 41.09 110 GLY E CA 1
ATOM 5398 C C . GLY E 2 111 ? -48.235 6.968 35.123 1.00 45.09 110 GLY E C 1
ATOM 5399 O O . GLY E 2 111 ? -49.424 7.265 35.274 1.00 42.96 110 GLY E O 1
ATOM 5400 N N . MET E 2 112 ? -47.252 7.656 35.706 1.00 38.95 111 MET E N 1
ATOM 5401 C CA . MET E 2 112 ? -47.562 8.809 36.543 1.00 39.09 111 MET E CA 1
ATOM 5402 C C . MET E 2 112 ? -48.162 9.951 35.729 1.00 45.00 111 MET E C 1
ATOM 5403 O O . MET E 2 112 ? -49.072 10.646 36.205 1.00 39.26 111 MET E O 1
ATOM 5408 N N . VAL E 2 113 ? -47.690 10.145 34.494 1.00 40.56 112 VAL E N 1
ATOM 5409 C CA . VAL E 2 113 ? -48.295 11.151 33.625 1.00 41.63 112 VAL E CA 1
ATOM 5410 C C . VAL E 2 113 ? -49.768 10.834 33.404 1.00 45.78 112 VAL E C 1
ATOM 5411 O O . VAL E 2 113 ? -50.643 11.687 33.597 1.00 51.88 112 VAL E O 1
ATOM 5415 N N . GLU E 2 114 ? -50.063 9.592 33.012 1.00 41.93 113 GLU E N 1
ATOM 5416 C CA . GLU E 2 114 ? -51.447 9.199 32.768 1.00 47.44 113 GLU E CA 1
ATOM 5417 C C . GLU E 2 114 ? -52.302 9.394 34.014 1.00 56.21 113 GLU E C 1
ATOM 5418 O O . GLU E 2 114 ? -53.433 9.892 33.936 1.00 54.75 113 GLU E O 1
ATOM 5424 N N . PHE E 2 115 ? -51.761 9.034 35.176 1.00 51.91 114 PHE E N 1
ATOM 5425 C CA . PHE E 2 115 ? -52.528 9.134 36.409 1.00 48.23 114 PHE E CA 1
ATOM 5426 C C . PHE E 2 115 ? -52.812 10.590 36.753 1.00 50.23 114 PHE E C 1
ATOM 5427 O O . PHE E 2 115 ? -53.957 10.963 37.033 1.00 60.85 114 PHE E O 1
ATOM 5435 N N . ALA E 2 116 ? -51.784 11.436 36.709 1.00 48.61 115 ALA E N 1
ATOM 5436 C CA . ALA E 2 116 ? -51.950 12.830 37.096 1.00 53.81 115 ALA E CA 1
ATOM 5437 C C . ALA E 2 116 ? -52.787 13.624 36.102 1.00 62.89 115 ALA E C 1
ATOM 5438 O O . ALA E 2 116 ? -53.368 14.644 36.487 1.00 63.73 115 ALA E O 1
ATOM 5440 N N . LYS E 2 117 ? -52.857 13.193 34.838 1.00 63.25 116 LYS E N 1
ATOM 5441 C CA . LYS E 2 117 ? -53.640 13.940 33.854 1.00 66.70 116 LYS E CA 1
ATOM 5442 C C . LYS E 2 117 ? -55.119 14.004 34.229 1.00 74.32 116 LYS E C 1
ATOM 5443 O O . LYS E 2 117 ? -55.809 14.966 33.873 1.00 78.05 116 LYS E O 1
ATOM 5449 N N . SER E 2 118 ? -55.622 13.008 34.956 1.00 76.07 117 SER E N 1
ATOM 5450 C CA . SER E 2 118 ? -57.026 13.021 35.348 1.00 81.29 117 SER E CA 1
ATOM 5451 C C . SER E 2 118 ? -57.332 14.154 36.318 1.00 81.96 117 SER E C 1
ATOM 5452 O O . SER E 2 118 ? -58.476 14.613 36.389 1.00 88.22 117 SER E O 1
ATOM 5455 N N . PHE E 2 119 ? -56.338 14.599 37.085 1.00 77.45 118 PHE E N 1
ATOM 5456 C CA . PHE E 2 119 ? -56.541 15.618 38.106 1.00 68.00 118 PHE E CA 1
ATOM 5457 C C . PHE E 2 119 ? -56.038 17.000 37.705 1.00 64.49 118 PHE E C 1
ATOM 5458 O O . PHE E 2 119 ? -56.363 17.977 38.388 1.00 73.48 118 PHE E O 1
ATOM 5466 N N . SER E 2 120 ? -55.234 17.108 36.646 1.00 81.66 119 SER E N 1
ATOM 5467 C CA . SER E 2 120 ? -54.544 18.352 36.326 1.00 81.13 119 SER E CA 1
ATOM 5468 C C . SER E 2 120 ? -55.000 18.962 35.003 1.00 87.32 119 SER E C 1
ATOM 5469 O O . SER E 2 120 ? -54.263 19.757 34.412 1.00 87.17 119 SER E O 1
ATOM 5472 N N . ASP E 2 121 ? -56.205 18.621 34.537 1.00 92.50 120 ASP E N 1
ATOM 5473 C CA . ASP E 2 121 ? -56.737 19.114 33.261 1.00 99.28 120 ASP E CA 1
ATOM 5474 C C . ASP E 2 121 ? -55.804 18.776 32.101 1.00 89.02 120 ASP E C 1
ATOM 5475 O O . ASP E 2 121 ? -55.564 19.598 31.212 1.00 85.20 120 ASP E O 1
ATOM 5480 N N . GLY E 2 122 ? -55.268 17.558 32.113 1.00 82.89 121 GLY E N 1
ATOM 5481 C CA . GLY E 2 122 ? -54.414 17.094 31.042 1.00 72.00 121 GLY E CA 1
ATOM 5482 C C . GLY E 2 122 ? -52.960 17.485 31.162 1.00 75.14 121 GLY E C 1
ATOM 5483 O O . GLY E 2 122 ? -52.178 17.177 30.252 1.00 79.57 121 GLY E O 1
ATOM 5484 N N . GLU E 2 123 ? -52.567 18.150 32.244 1.00 79.22 122 GLU E N 1
ATOM 5485 C CA . GLU E 2 123 ? -51.180 18.581 32.387 1.00 79.11 122 GLU E CA 1
ATOM 5486 C C . GLU E 2 123 ? -50.316 17.428 32.883 1.00 68.43 122 GLU E C 1
ATOM 5487 O O . GLU E 2 123 ? -50.684 16.756 33.852 1.00 64.12 122 GLU E O 1
ATOM 5493 N N . PRO E 2 124 ? -49.170 17.178 32.264 1.00 70.74 123 PRO E N 1
ATOM 5494 C CA . PRO E 2 124 ? -48.327 16.062 32.690 1.00 53.52 123 PRO E CA 1
ATOM 5495 C C . PRO E 2 124 ? -47.585 16.379 33.974 1.00 56.98 123 PRO E C 1
ATOM 5496 O O . PRO E 2 124 ? -47.441 17.533 34.381 1.00 66.84 123 PRO E O 1
ATOM 5500 N N . VAL E 2 125 ? -47.105 15.312 34.612 1.00 49.37 124 VAL E N 1
ATOM 5501 C CA . VAL E 2 125 ? -46.174 15.459 35.722 1.00 48.67 124 VAL E CA 1
ATOM 5502 C C . VAL E 2 125 ? -44.908 16.145 35.235 1.00 48.72 124 VAL E C 1
ATOM 5503 O O . VAL E 2 125 ? -44.328 15.756 34.214 1.00 65.43 124 VAL E O 1
ATOM 5507 N N . ASP E 2 126 ? -44.454 17.157 35.973 1.00 51.69 125 ASP E N 1
ATOM 5508 C CA . ASP E 2 126 ? -43.215 17.837 35.628 1.00 52.32 125 ASP E CA 1
ATOM 5509 C C . ASP E 2 126 ? -42.118 17.700 36.673 1.00 51.31 125 ASP E C 1
ATOM 5510 O O . ASP E 2 126 ? -40.939 17.837 36.323 1.00 50.60 125 ASP E O 1
ATOM 5515 N N . THR E 2 127 ? -42.463 17.405 37.926 1.00 51.50 126 THR E N 1
ATOM 5516 C CA . THR E 2 127 ? -41.507 17.290 39.018 1.00 51.98 126 THR E CA 1
ATOM 5517 C C . THR E 2 127 ? -41.940 16.165 39.944 1.00 48.68 126 THR E C 1
ATOM 5518 O O . THR E 2 127 ? -43.121 16.060 40.286 1.00 51.48 126 THR E O 1
ATOM 5522 N N . ILE E 2 128 ? -40.992 15.327 40.347 1.00 47.32 127 ILE E N 1
ATOM 5523 C CA . ILE E 2 128 ? -41.236 14.266 41.318 1.00 43.88 127 ILE E CA 1
ATOM 5524 C C . ILE E 2 128 ? -40.210 14.402 42.432 1.00 58.31 127 ILE E C 1
ATOM 5525 O O . ILE E 2 128 ? -39.004 14.473 42.166 1.00 63.01 127 ILE E O 1
ATOM 5530 N N . ASP E 2 129 ? -40.680 14.434 43.673 1.00 51.90 128 ASP E N 1
ATOM 5531 C CA . ASP E 2 129 ? -39.811 14.597 44.829 1.00 51.69 128 ASP E CA 1
ATOM 5532 C C . ASP E 2 129 ? -39.754 13.279 45.584 1.00 47.37 128 ASP E C 1
ATOM 5533 O O . ASP E 2 129 ? -40.776 12.803 46.089 1.00 53.24 128 ASP E O 1
ATOM 5538 N N . THR E 2 130 ? -38.570 12.684 45.643 1.00 44.42 129 THR E N 1
ATOM 5539 C CA . THR E 2 130 ? -38.351 11.468 46.406 1.00 52.45 129 THR E CA 1
ATOM 5540 C C . THR E 2 130 ? -37.344 11.754 47.509 1.00 60.41 129 THR E C 1
ATOM 5541 O O . THR E 2 130 ? -36.739 12.828 47.573 1.00 70.10 129 THR E O 1
ATOM 5545 N N . GLU E 2 131 ? -37.173 10.772 48.388 1.00 58.14 130 GLU E N 1
ATOM 5546 C CA . GLU E 2 131 ? -36.263 10.947 49.511 1.00 57.98 130 GLU E CA 1
ATOM 5547 C C . GLU E 2 131 ? -34.836 11.173 49.033 1.00 60.33 130 GLU E C 1
ATOM 5548 O O . GLU E 2 131 ? -34.093 11.961 49.627 1.00 69.28 130 GLU E O 1
ATOM 5554 N N . LYS E 2 132 ? -34.446 10.521 47.938 1.00 60.99 131 LYS E N 1
ATOM 5555 C CA . LYS E 2 132 ? -33.061 10.512 47.497 1.00 46.78 131 LYS E CA 1
ATOM 5556 C C . LYS E 2 132 ? -32.816 11.223 46.176 1.00 47.87 131 LYS E C 1
ATOM 5557 O O . LYS E 2 132 ? -31.654 11.455 45.830 1.00 59.97 131 LYS E O 1
ATOM 5563 N N . ALA E 2 133 ? -33.855 11.584 45.433 1.00 55.91 132 ALA E N 1
ATOM 5564 C CA . ALA E 2 133 ? -33.649 12.144 44.107 1.00 55.05 132 ALA E CA 1
ATOM 5565 C C . ALA E 2 133 ? -34.674 13.228 43.825 1.00 49.93 132 ALA E C 1
ATOM 5566 O O . ALA E 2 133 ? -35.790 13.203 44.347 1.00 50.40 132 ALA E O 1
ATOM 5568 N N . ARG E 2 134 ? -34.270 14.189 43.001 1.00 48.37 133 ARG E N 1
ATOM 5569 C CA . ARG E 2 134 ? -35.163 15.194 42.445 1.00 46.53 133 ARG E CA 1
ATOM 5570 C C . ARG E 2 134 ? -35.347 14.871 40.972 1.00 46.55 133 ARG E C 1
ATOM 5571 O O . ARG E 2 134 ? -34.378 14.894 40.209 1.00 49.37 133 ARG E O 1
ATOM 5579 N N . VAL E 2 135 ? -36.578 14.557 40.579 1.00 44.18 134 VAL E N 1
ATOM 5580 C CA . VAL E 2 135 ? -36.875 14.061 39.241 1.00 38.72 134 VAL E CA 1
ATOM 5581 C C . VAL E 2 135 ? -37.609 15.144 38.466 1.00 38.96 134 VAL E C 1
ATOM 5582 O O . VAL E 2 135 ? -38.544 15.767 38.984 1.00 37.36 134 VAL E O 1
ATOM 5586 N N . ILE E 2 136 ? -37.178 15.365 37.228 1.00 45.21 135 ILE E N 1
ATOM 5587 C CA . ILE E 2 136 ? -37.743 16.362 36.329 1.00 53.40 135 ILE E CA 1
ATOM 5588 C C . ILE E 2 136 ? -38.241 15.655 35.078 1.00 46.22 135 ILE E C 1
ATOM 5589 O O . ILE E 2 136 ? -37.566 14.765 34.544 1.00 43.74 135 ILE E O 1
ATOM 5594 N N . LEU E 2 137 ? -39.424 16.045 34.615 1.00 41.44 136 LEU E N 1
ATOM 5595 C CA . LEU E 2 137 ? -39.998 15.489 33.396 1.00 37.06 136 LEU E CA 1
ATOM 5596 C C . LEU E 2 137 ? -40.521 16.635 32.550 1.00 45.25 136 LEU E C 1
ATOM 5597 O O . LEU E 2 137 ? -41.387 17.398 32.997 1.00 44.31 136 LEU E O 1
ATOM 5602 N N . VAL E 2 138 ? -40.011 16.748 31.331 1.00 42.50 137 VAL E N 1
ATOM 5603 C CA . VAL E 2 138 ? -40.378 17.837 30.442 1.00 40.94 137 VAL E CA 1
ATOM 5604 C C . VAL E 2 138 ? -40.651 17.269 29.058 1.00 45.05 137 VAL E C 1
ATOM 5605 O O . VAL E 2 138 ? -39.871 16.460 28.541 1.00 52.96 137 VAL E O 1
ATOM 5609 N N . GLU E 2 139 ? -41.769 17.676 28.473 1.00 49.75 138 GLU E N 1
ATOM 5610 C CA . GLU E 2 139 ? -42.103 17.343 27.095 1.00 48.47 138 GLU E CA 1
ATOM 5611 C C . GLU E 2 139 ? -41.531 18.443 26.214 1.00 50.14 138 GLU E C 1
ATOM 5612 O O . GLU E 2 139 ? -42.082 19.541 26.143 1.00 53.45 138 GLU E O 1
ATOM 5618 N N . VAL E 2 140 ? -40.413 18.155 25.546 1.00 47.91 139 VAL E N 1
ATOM 5619 C CA . VAL E 2 140 ? -39.706 19.196 24.803 1.00 49.28 139 VAL E CA 1
ATOM 5620 C C . VAL E 2 140 ? -40.426 19.531 23.500 1.00 53.03 139 VAL E C 1
ATOM 5621 O O . VAL E 2 140 ? -40.400 20.675 23.045 1.00 63.09 139 VAL E O 1
ATOM 5625 N N . GLU E 2 141 ? -41.041 18.539 22.861 1.00 54.70 140 GLU E N 1
ATOM 5626 C CA . GLU E 2 141 ? -41.959 18.761 21.753 1.00 51.87 140 GLU E CA 1
ATOM 5627 C C . GLU E 2 141 ? -42.994 17.649 21.817 1.00 56.49 140 GLU E C 1
ATOM 5628 O O . GLU E 2 141 ? -42.869 16.714 22.611 1.00 54.61 140 GLU E O 1
ATOM 5634 N N . GLU E 2 142 ? -44.037 17.770 20.995 1.00 56.52 141 GLU E N 1
ATOM 5635 C CA . GLU E 2 142 ? -45.141 16.819 21.064 1.00 58.09 141 GLU E CA 1
ATOM 5636 C C . GLU E 2 142 ? -44.651 15.388 20.885 1.00 52.89 141 GLU E C 1
ATOM 5637 O O . GLU E 2 142 ? -44.142 15.028 19.821 1.00 58.49 141 GLU E O 1
ATOM 5643 N N . GLY E 2 143 ? -44.758 14.576 21.934 1.00 49.48 142 GLY E N 1
ATOM 5644 C CA . GLY E 2 143 ? -44.411 13.175 21.865 1.00 39.99 142 GLY E CA 1
ATOM 5645 C C . GLY E 2 143 ? -43.034 12.834 22.394 1.00 47.46 142 GLY E C 1
ATOM 5646 O O . GLY E 2 143 ? -42.765 11.658 22.664 1.00 50.73 142 GLY E O 1
ATOM 5647 N N . TRP E 2 144 ? -42.157 13.824 22.544 1.00 46.34 143 TRP E N 1
ATOM 5648 C CA . TRP E 2 144 ? -40.777 13.607 22.953 1.00 39.87 143 TRP E CA 1
ATOM 5649 C C . TRP E 2 144 ? -40.570 14.125 24.368 1.00 46.76 143 TRP E C 1
ATOM 5650 O O . TRP E 2 144 ? -40.858 15.291 24.660 1.00 50.51 143 TRP E O 1
ATOM 5661 N N . TRP E 2 145 ? -40.049 13.264 25.232 1.00 45.74 144 TRP E N 1
ATOM 5662 C CA . TRP E 2 145 ? -39.970 13.527 26.657 1.00 41.30 144 TRP E CA 1
ATOM 5663 C C . TRP E 2 145 ? -38.532 13.423 27.133 1.00 38.81 144 TRP E C 1
ATOM 5664 O O . TRP E 2 145 ? -37.778 12.557 26.676 1.00 37.27 144 TRP E O 1
ATOM 5675 N N . ILE E 2 146 ? -38.162 14.281 28.079 1.00 33.93 145 ILE E N 1
ATOM 5676 C CA . ILE E 2 146 ? -36.878 14.168 28.761 1.00 40.04 145 ILE E CA 1
ATOM 5677 C C . ILE E 2 146 ? -37.158 13.888 30.227 1.00 36.10 145 ILE E C 1
ATOM 5678 O O . ILE E 2 146 ? -37.894 14.636 30.882 1.00 39.19 145 ILE E O 1
ATOM 5683 N N . LEU E 2 147 ? -36.607 12.793 30.727 1.00 35.06 146 LEU E N 1
ATOM 5684 C CA . LEU E 2 147 ? -36.757 12.393 32.118 1.00 37.80 146 LEU E CA 1
ATOM 5685 C C . LEU E 2 147 ? -35.384 12.460 32.765 1.00 43.98 146 LEU E C 1
ATOM 5686 O O . LEU E 2 147 ? -34.445 11.809 32.296 1.00 49.81 146 LEU E O 1
ATOM 5691 N N . ALA E 2 148 ? -35.261 13.248 33.828 1.00 41.03 147 ALA E N 1
ATOM 5692 C CA . ALA E 2 148 ? -33.973 13.451 34.470 1.00 38.09 147 ALA E CA 1
ATOM 5693 C C . ALA E 2 148 ? -34.108 13.279 35.974 1.00 39.88 147 ALA E C 1
ATOM 5694 O O . ALA E 2 148 ? -34.953 13.921 36.604 1.00 44.96 147 ALA E O 1
ATOM 5696 N N . SER E 2 149 ? -33.267 12.420 36.543 1.00 40.01 148 SER E N 1
ATOM 5697 C CA . SER E 2 149 ? -33.225 12.171 37.979 1.00 45.08 148 SER E CA 1
ATOM 5698 C C . SER E 2 149 ? -31.893 12.679 38.526 1.00 45.61 148 SER E C 1
ATOM 5699 O O . SER E 2 149 ? -30.829 12.224 38.094 1.00 45.74 148 SER E O 1
ATOM 5702 N N . ILE E 2 150 ? -31.949 13.619 39.467 1.00 44.63 149 ILE E N 1
ATOM 5703 C CA . ILE E 2 150 ? -30.754 14.191 40.079 1.00 52.16 149 ILE E CA 1
ATOM 5704 C C . ILE E 2 150 ? -30.620 13.613 41.481 1.00 52.82 149 ILE E C 1
ATOM 5705 O O . ILE E 2 150 ? -31.460 13.878 42.351 1.00 51.85 149 ILE E O 1
ATOM 5710 N N . ASP E 2 151 ? -29.554 12.847 41.710 1.00 52.09 150 ASP E N 1
ATOM 5711 C CA . ASP E 2 151 ? -29.291 12.334 43.048 1.00 60.41 150 ASP E CA 1
ATOM 5712 C C . ASP E 2 151 ? -28.980 13.483 43.996 1.00 65.37 150 ASP E C 1
ATOM 5713 O O . ASP E 2 151 ? -28.241 14.405 43.653 1.00 71.20 150 ASP E O 1
ATOM 5718 N N . LEU E 2 152 ? -29.569 13.440 45.185 1.00 69.87 151 LEU E N 1
ATOM 5719 C CA . LEU E 2 152 ? -29.339 14.492 46.158 1.00 68.61 151 LEU E CA 1
ATOM 5720 C C . LEU E 2 152 ? -27.999 14.283 46.859 1.00 78.41 151 LEU E C 1
ATOM 5721 O O . LEU E 2 152 ? -27.315 13.272 46.672 1.00 78.11 151 LEU E O 1
ATOM 5726 N N . THR E 2 153 ? -27.612 15.272 47.659 1.00 78.09 152 THR E N 1
ATOM 5727 C CA . THR E 2 153 ? -26.375 15.164 48.416 1.00 79.60 152 THR E CA 1
ATOM 5728 C C . THR E 2 153 ? -26.535 14.124 49.515 1.00 79.88 152 THR E C 1
ATOM 5729 O O . THR E 2 153 ? -27.491 14.175 50.296 1.00 75.44 152 THR E O 1
ATOM 5733 N N . ARG E 2 154 ? -25.631 13.151 49.542 1.00 84.41 153 ARG E N 1
ATOM 5734 C CA . ARG E 2 154 ? -25.628 12.112 50.563 1.00 94.42 153 ARG E CA 1
ATOM 5735 C C . ARG E 2 154 ? -24.612 12.497 51.631 1.00 98.74 153 ARG E C 1
ATOM 5736 O O . ARG E 2 154 ? -23.413 12.582 51.346 1.00 101.58 153 ARG E O 1
ATOM 5744 N N . LEU E 2 155 ? -25.091 12.743 52.851 1.00 97.60 154 LEU E N 1
ATOM 5745 C CA . LEU E 2 155 ? -24.229 13.093 53.973 1.00 100.15 154 LEU E CA 1
ATOM 5746 C C . LEU E 2 155 ? -24.549 12.187 55.156 1.00 103.81 154 LEU E C 1
ATOM 5747 O O . LEU E 2 155 ? -25.734 11.962 55.461 1.00 100.93 154 LEU E O 1
ATOM 5752 N N . PRO E 2 156 ? -23.534 11.629 55.837 1.00 109.75 155 PRO E N 1
ATOM 5753 C CA . PRO E 2 156 ? -23.734 10.743 56.988 1.00 110.59 155 PRO E CA 1
ATOM 5754 C C . PRO E 2 156 ? -23.691 11.479 58.326 1.00 103.46 155 PRO E C 1
ATOM 5755 O O . PRO E 2 156 ? -23.961 12.680 58.358 1.00 99.57 155 PRO E O 1
ATOM 5759 N N . TYR E 2 184 ? -27.855 7.022 55.412 1.00 119.73 183 TYR E N 1
ATOM 5760 C CA . TYR E 2 184 ? -27.277 8.361 55.440 1.00 114.02 183 TYR E CA 1
ATOM 5761 C C . TYR E 2 184 ? -28.398 9.388 55.393 1.00 100.06 183 TYR E C 1
ATOM 5762 O O . TYR E 2 184 ? -29.573 9.028 55.308 1.00 99.82 183 TYR E O 1
ATOM 5771 N N . GLU E 2 185 ? -28.038 10.664 55.438 1.00 92.20 184 GLU E N 1
ATOM 5772 C CA . GLU E 2 185 ? -28.996 11.751 55.310 1.00 95.08 184 GLU E CA 1
ATOM 5773 C C . GLU E 2 185 ? -28.857 12.389 53.934 1.00 90.35 184 GLU E C 1
ATOM 5774 O O . GLU E 2 185 ? -27.752 12.482 53.389 1.00 101.30 184 GLU E O 1
ATOM 5780 N N . TYR E 2 186 ? -29.986 12.800 53.367 1.00 74.57 185 TYR E N 1
ATOM 5781 C CA . TYR E 2 186 ? -30.041 13.338 52.017 1.00 74.30 185 TYR E CA 1
ATOM 5782 C C . TYR E 2 186 ? -30.519 14.780 52.064 1.00 77.74 185 TYR E C 1
ATOM 5783 O O . TYR E 2 186 ? -31.441 15.113 52.815 1.00 88.12 185 TYR E O 1
ATOM 5792 N N . SER E 2 187 ? -29.884 15.632 51.267 1.00 73.98 186 SER E N 1
ATOM 5793 C CA . SER E 2 187 ? -30.159 17.060 51.285 1.00 80.80 186 SER E CA 1
ATOM 5794 C C . SER E 2 187 ? -30.294 17.585 49.864 1.00 76.17 186 SER E C 1
ATOM 5795 O O . SER E 2 187 ? -29.643 17.095 48.937 1.00 78.75 186 SER E O 1
ATOM 5798 N N . SER E 2 188 ? -31.147 18.600 49.711 1.00 88.72 187 SER E N 1
ATOM 5799 C CA . SER E 2 188 ? -31.356 19.271 48.433 1.00 83.39 187 SER E CA 1
ATOM 5800 C C . SER E 2 188 ? -31.002 20.755 48.493 1.00 86.31 187 SER E C 1
ATOM 5801 O O . SER E 2 188 ? -31.437 21.526 47.628 1.00 84.41 187 SER E O 1
ATOM 5804 N N . ARG E 2 189 ? -30.227 21.175 49.502 1.00 86.00 188 ARG E N 1
ATOM 5805 C CA . ARG E 2 189 ? -29.874 22.587 49.627 1.00 89.41 188 ARG E CA 1
ATOM 5806 C C . ARG E 2 189 ? -28.939 23.026 48.506 1.00 92.20 188 ARG E C 1
ATOM 5807 O O . ARG E 2 189 ? -29.093 24.120 47.951 1.00 89.50 188 ARG E O 1
ATOM 5815 N N . GLU E 2 190 ? -27.971 22.182 48.149 1.00 92.47 189 GLU E N 1
ATOM 5816 C CA . GLU E 2 190 ? -27.042 22.522 47.078 1.00 95.42 189 GLU E CA 1
ATOM 5817 C C . GLU E 2 190 ? -27.668 22.453 45.691 1.00 91.28 189 GLU E C 1
ATOM 5818 O O . GLU E 2 190 ? -27.073 22.982 44.745 1.00 85.34 189 GLU E O 1
ATOM 5824 N N . VAL E 2 191 ? -28.847 21.819 45.545 1.00 86.42 190 VAL E N 1
ATOM 5825 C CA . VAL E 2 191 ? -29.419 21.477 44.246 1.00 73.84 190 VAL E CA 1
ATOM 5826 C C . VAL E 2 191 ? -30.221 22.646 43.688 1.00 73.18 190 VAL E C 1
ATOM 5827 O O . VAL E 2 191 ? -30.930 23.348 44.421 1.00 74.77 190 VAL E O 1
ATOM 5831 N N . LYS E 2 192 ? -30.111 22.846 42.375 1.00 69.95 191 LYS E N 1
ATOM 5832 C CA . LYS E 2 192 ? -30.917 23.838 41.678 1.00 65.47 191 LYS E CA 1
ATOM 5833 C C . LYS E 2 192 ? -32.405 23.531 41.835 1.00 71.24 191 LYS E C 1
ATOM 5834 O O . LYS E 2 192 ? -32.798 22.368 41.966 1.00 76.68 191 LYS E O 1
ATOM 5840 N N . PRO E 2 193 ? -33.252 24.554 41.828 1.00 72.26 192 PRO E N 1
ATOM 5841 C CA . PRO E 2 193 ? -34.698 24.323 41.893 1.00 70.16 192 PRO E CA 1
ATOM 5842 C C . PRO E 2 193 ? -35.175 23.572 40.664 1.00 67.27 192 PRO E C 1
ATOM 5843 O O . PRO E 2 193 ? -34.503 23.589 39.619 1.00 62.41 192 PRO E O 1
ATOM 5847 N N . PRO E 2 194 ? -36.322 22.887 40.753 1.00 80.51 193 PRO E N 1
ATOM 5848 C CA . PRO E 2 194 ? -36.821 22.145 39.579 1.00 72.85 193 PRO E CA 1
ATOM 5849 C C . PRO E 2 194 ? -37.038 23.020 38.356 1.00 73.56 193 PRO E C 1
ATOM 5850 O O . PRO E 2 194 ? -36.704 22.604 37.239 1.00 79.84 193 PRO E O 1
ATOM 5854 N N . SER E 2 195 ? -37.572 24.232 38.538 1.00 78.71 194 SER E N 1
ATOM 5855 C CA . SER E 2 195 ? -37.823 25.109 37.398 1.00 72.87 194 SER E CA 1
ATOM 5856 C C . SER E 2 195 ? -36.535 25.478 36.681 1.00 72.90 194 SER E C 1
ATOM 5857 O O . SER E 2 195 ? -36.535 25.661 35.456 1.00 72.51 194 SER E O 1
ATOM 5860 N N . LEU E 2 196 ? -35.429 25.584 37.421 1.00 74.58 195 LEU E N 1
ATOM 5861 C CA . LEU E 2 196 ? -34.149 25.902 36.794 1.00 75.11 195 LEU E CA 1
ATOM 5862 C C . LEU E 2 196 ? -33.599 24.696 36.042 1.00 74.65 195 LEU E C 1
ATOM 5863 O O . LEU E 2 196 ? -33.092 24.838 34.924 1.00 72.15 195 LEU E O 1
ATOM 5868 N N . LEU E 2 197 ? -33.664 23.506 36.646 1.00 71.97 196 LEU E N 1
ATOM 5869 C CA . LEU E 2 197 ? -33.221 22.314 35.935 1.00 71.01 196 LEU E CA 1
ATOM 5870 C C . LEU E 2 197 ? -34.016 22.126 34.650 1.00 73.22 196 LEU E C 1
ATOM 5871 O O . LEU E 2 197 ? -33.457 21.742 33.614 1.00 69.71 196 LEU E O 1
ATOM 5876 N N . ARG E 2 198 ? -35.323 22.401 34.698 1.00 74.55 197 ARG E N 1
ATOM 5877 C CA . ARG E 2 198 ? -36.146 22.294 33.499 1.00 74.22 197 ARG E CA 1
ATOM 5878 C C . ARG E 2 198 ? -35.668 23.266 32.424 1.00 74.95 197 ARG E C 1
ATOM 5879 O O . ARG E 2 198 ? -35.533 22.892 31.253 1.00 72.31 197 ARG E O 1
ATOM 5887 N N . ALA E 2 199 ? -35.380 24.514 32.810 1.00 71.90 198 ALA E N 1
ATOM 5888 C CA . ALA E 2 199 ? -34.898 25.498 31.845 1.00 73.74 198 ALA E CA 1
ATOM 5889 C C . ALA E 2 199 ? -33.535 25.119 31.280 1.00 73.93 198 ALA E C 1
ATOM 5890 O O . ALA E 2 199 ? -33.250 25.409 30.113 1.00 78.85 198 ALA E O 1
ATOM 5892 N N . ASP E 2 200 ? -32.687 24.468 32.078 1.00 70.86 199 ASP E N 1
ATOM 5893 C CA . ASP E 2 200 ? -31.407 23.996 31.560 1.00 70.55 199 ASP E CA 1
ATOM 5894 C C . ASP E 2 200 ? -31.612 22.952 30.471 1.00 69.48 199 ASP E C 1
ATOM 5895 O O . ASP E 2 200 ? -30.973 23.007 29.414 1.00 73.05 199 ASP E O 1
ATOM 5900 N N . LEU E 2 201 ? -32.512 21.993 30.708 1.00 71.27 200 LEU E N 1
ATOM 5901 C CA . LEU E 2 201 ? -32.762 20.950 29.716 1.00 67.86 200 LEU E CA 1
ATOM 5902 C C . LEU E 2 201 ? -33.454 21.512 28.483 1.00 67.71 200 LEU E C 1
ATOM 5903 O O . LEU E 2 201 ? -33.200 21.058 27.362 1.00 67.03 200 LEU E O 1
ATOM 5908 N N . LEU E 2 202 ? -34.339 22.494 28.670 1.00 68.21 201 LEU E N 1
ATOM 5909 C CA . LEU E 2 202 ? -34.985 23.123 27.523 1.00 68.12 201 LEU E CA 1
ATOM 5910 C C . LEU E 2 202 ? -33.976 23.893 26.682 1.00 73.06 201 LEU E C 1
ATOM 5911 O O . LEU E 2 202 ? -34.056 23.886 25.447 1.00 71.71 201 LEU E O 1
ATOM 5916 N N . ARG E 2 203 ? -33.016 24.558 27.329 1.00 73.86 202 ARG E N 1
ATOM 5917 C CA . ARG E 2 203 ? -31.988 25.267 26.577 1.00 69.51 202 ARG E CA 1
ATOM 5918 C C . ARG E 2 203 ? -31.124 24.298 25.788 1.00 68.77 202 ARG E C 1
ATOM 5919 O O . ARG E 2 203 ? -30.790 24.560 24.629 1.00 68.61 202 ARG E O 1
ATOM 5927 N N . ALA E 2 204 ? -30.757 23.171 26.399 1.00 68.77 203 ALA E N 1
ATOM 5928 C CA . ALA E 2 204 ? -29.974 22.172 25.685 1.00 70.32 203 ALA E CA 1
ATOM 5929 C C . ALA E 2 204 ? -30.734 21.642 24.474 1.00 69.84 203 ALA E C 1
ATOM 5930 O O . ALA E 2 204 ? -30.161 21.487 23.389 1.00 66.44 203 ALA E O 1
ATOM 5932 N N . TYR E 2 205 ? -32.037 21.395 24.634 1.00 66.49 204 TYR E N 1
ATOM 5933 C CA . TYR E 2 205 ? -32.857 20.941 23.516 1.00 65.75 204 TYR E CA 1
ATOM 5934 C C . TYR E 2 205 ? -32.858 21.959 22.384 1.00 66.01 204 TYR E C 1
ATOM 5935 O O . TYR E 2 205 ? -32.611 21.612 21.223 1.00 65.49 204 TYR E O 1
ATOM 5944 N N . ASP E 2 206 ? -33.128 23.226 22.710 1.00 66.85 205 ASP E N 1
ATOM 5945 C CA . ASP E 2 206 ? -33.096 24.278 21.698 1.00 67.21 205 ASP E CA 1
ATOM 5946 C C . ASP E 2 206 ? -31.722 24.363 21.048 1.00 67.27 205 ASP E C 1
ATOM 5947 O O . ASP E 2 206 ? -31.604 24.626 19.845 1.00 67.12 205 ASP E O 1
ATOM 5952 N N . LEU E 2 207 ? -30.671 24.145 21.836 1.00 69.30 206 LEU E N 1
ATOM 5953 C CA . LEU E 2 207 ? -29.320 24.203 21.300 1.00 74.43 206 LEU E CA 1
ATOM 5954 C C . LEU E 2 207 ? -29.066 23.042 20.348 1.00 73.52 206 LEU E C 1
ATOM 5955 O O . LEU E 2 207 ? -28.465 23.223 19.283 1.00 79.88 206 LEU E O 1
ATOM 5960 N N . PHE E 2 208 ? -29.542 21.847 20.705 1.00 77.05 207 PHE E N 1
ATOM 5961 C CA . PHE E 2 208 ? -29.386 20.695 19.825 1.00 70.24 207 PHE E CA 1
ATOM 5962 C C . PHE E 2 208 ? -30.099 20.919 18.496 1.00 69.54 207 PHE E C 1
ATOM 5963 O O . PHE E 2 208 ? -29.567 20.573 17.434 1.00 64.30 207 PHE E O 1
ATOM 5971 N N . LEU E 2 209 ? -31.316 21.473 18.538 1.00 66.32 208 LEU E N 1
ATOM 5972 C CA . LEU E 2 209 ? -32.052 21.722 17.304 1.00 69.45 208 LEU E CA 1
ATOM 5973 C C . LEU E 2 209 ? -31.339 22.754 16.441 1.00 72.94 208 LEU E C 1
ATOM 5974 O O . LEU E 2 209 ? -31.309 22.630 15.211 1.00 67.20 208 LEU E O 1
ATOM 5979 N N . LEU E 2 210 ? -30.747 23.772 17.072 1.00 78.97 209 LEU E N 1
ATOM 5980 C CA . LEU E 2 210 ? -30.055 24.811 16.320 1.00 77.37 209 LEU E CA 1
ATOM 5981 C C . LEU E 2 210 ? -28.958 24.223 15.448 1.00 72.38 209 LEU E C 1
ATOM 5982 O O . LEU E 2 210 ? -28.637 24.780 14.393 1.00 66.35 209 LEU E O 1
ATOM 5987 N N . HIS E 2 211 ? -28.392 23.090 15.850 1.00 65.66 210 HIS E N 1
ATOM 5988 C CA . HIS E 2 211 ? -27.274 22.504 15.131 1.00 67.87 210 HIS E CA 1
ATOM 5989 C C . HIS E 2 211 ? -27.657 21.308 14.280 1.00 67.46 210 HIS E C 1
ATOM 5990 O O . HIS E 2 211 ? -26.770 20.700 13.673 1.00 70.30 210 HIS E O 1
ATOM 5997 N N . HIS E 2 212 ? -28.941 20.954 14.202 1.00 63.85 211 HIS E N 1
ATOM 5998 C CA . HIS E 2 212 ? -29.273 19.714 13.512 1.00 62.88 211 HIS E CA 1
ATOM 5999 C C . HIS E 2 212 ? -30.536 19.775 12.659 1.00 62.50 211 HIS E C 1
ATOM 6000 O O . HIS E 2 212 ? -30.577 19.165 11.588 1.00 61.90 211 HIS E O 1
ATOM 6007 N N . GLY E 2 213 ? -31.591 20.427 13.129 1.00 62.83 212 GLY E N 1
ATOM 6008 C CA . GLY E 2 213 ? -32.819 20.413 12.357 1.00 67.28 212 GLY E CA 1
ATOM 6009 C C . GLY E 2 213 ? -33.921 21.204 13.022 1.00 66.29 212 GLY E C 1
ATOM 6010 O O . GLY E 2 213 ? -33.699 21.926 13.995 1.00 64.16 212 GLY E O 1
ATOM 6011 N N . SER E 2 214 ? -35.122 21.075 12.455 1.00 62.58 213 SER E N 1
ATOM 6012 C CA . SER E 2 214 ? -36.273 21.826 12.947 1.00 66.88 213 SER E CA 1
ATOM 6013 C C . SER E 2 214 ? -36.854 21.205 14.217 1.00 74.78 213 SER E C 1
ATOM 6014 O O . SER E 2 214 ? -37.218 21.926 15.155 1.00 71.54 213 SER E O 1
ATOM 6017 N N . SER E 2 215 ? -36.946 19.876 14.264 1.00 72.33 214 SER E N 1
ATOM 6018 C CA . SER E 2 215 ? -37.537 19.179 15.396 1.00 61.90 214 SER E CA 1
ATOM 6019 C C . SER E 2 215 ? -37.012 17.753 15.417 1.00 68.67 214 SER E C 1
ATOM 6020 O O . SER E 2 215 ? -36.455 17.261 14.430 1.00 61.12 214 SER E O 1
ATOM 6023 N N . LEU E 2 216 ? -37.203 17.090 16.562 1.00 51.76 215 LEU E N 1
ATOM 6024 C CA . LEU E 2 216 ? -36.830 15.684 16.651 1.00 49.01 215 LEU E CA 1
ATOM 6025 C C . LEU E 2 216 ? -37.631 14.848 15.668 1.00 50.42 215 LEU E C 1
ATOM 6026 O O . LEU E 2 216 ? -37.088 13.929 15.042 1.00 57.39 215 LEU E O 1
ATOM 6031 N N . SER E 2 217 ? -38.922 15.165 15.499 1.00 44.67 216 SER E N 1
ATOM 6032 C CA . SER E 2 217 ? -39.731 14.396 14.558 1.00 46.94 216 SER E CA 1
ATOM 6033 C C . SER E 2 217 ? -39.235 14.567 13.131 1.00 52.38 216 SER E C 1
ATOM 6034 O O . SER E 2 217 ? -39.080 13.579 12.403 1.00 53.27 216 SER E O 1
ATOM 6037 N N . SER E 2 218 ? -38.937 15.804 12.729 1.00 50.69 217 SER E N 1
ATOM 6038 C CA . SER E 2 218 ? -38.423 16.033 11.385 1.00 57.02 217 SER E CA 1
ATOM 6039 C C . SER E 2 218 ? -37.086 15.335 11.191 1.00 60.88 217 SER E C 1
ATOM 6040 O O . SER E 2 218 ? -36.852 14.703 10.153 1.00 66.21 217 SER E O 1
ATOM 6043 N N . LEU E 2 219 ? -36.203 15.423 12.188 1.00 48.69 218 LEU E N 1
ATOM 6044 C CA . LEU E 2 219 ? -34.917 14.747 12.096 1.00 51.53 218 LEU E CA 1
ATOM 6045 C C . LEU E 2 219 ? -35.096 13.239 11.987 1.00 54.48 218 LEU E C 1
ATOM 6046 O O . LEU E 2 219 ? -34.352 12.568 11.263 1.00 63.15 218 LEU E O 1
ATOM 6051 N N . LEU E 2 220 ? -36.066 12.683 12.714 1.00 48.66 219 LEU E N 1
ATOM 6052 C CA . LEU E 2 220 ? -36.295 11.247 12.634 1.00 46.33 219 LEU E CA 1
ATOM 6053 C C . LEU E 2 220 ? -36.719 10.847 11.230 1.00 54.17 219 LEU E C 1
ATOM 6054 O O . LEU E 2 220 ? -36.275 9.819 10.705 1.00 51.83 219 LEU E O 1
ATOM 6059 N N . ALA E 2 221 ? -37.559 11.665 10.594 1.00 53.34 220 ALA E N 1
ATOM 6060 C CA . ALA E 2 221 ? -38.015 11.336 9.250 1.00 56.58 220 ALA E CA 1
ATOM 6061 C C . ALA E 2 221 ? -36.915 11.561 8.219 1.00 64.07 220 ALA E C 1
ATOM 6062 O O . ALA E 2 221 ? -36.770 10.776 7.273 1.00 69.06 220 ALA E O 1
ATOM 6064 N N . SER E 2 222 ? -36.125 12.621 8.382 1.00 66.70 221 SER E N 1
ATOM 6065 C CA . SER E 2 222 ? -35.156 12.971 7.349 1.00 79.63 221 SER E CA 1
ATOM 6066 C C . SER E 2 222 ? -33.966 12.019 7.358 1.00 83.92 221 SER E C 1
ATOM 6067 O O . SER E 2 222 ? -33.605 11.454 6.319 1.00 92.38 221 SER E O 1
ATOM 6070 N N . GLN E 2 223 ? -33.347 11.818 8.521 1.00 73.18 222 GLN E N 1
ATOM 6071 C CA . GLN E 2 223 ? -32.096 11.077 8.582 1.00 75.17 222 GLN E CA 1
ATOM 6072 C C . GLN E 2 223 ? -32.233 9.702 9.217 1.00 66.24 222 GLN E C 1
ATOM 6073 O O . GLN E 2 223 ? -31.242 8.964 9.280 1.00 64.21 222 GLN E O 1
ATOM 6079 N N . GLY E 2 224 ? -33.419 9.335 9.688 1.00 55.30 223 GLY E N 1
ATOM 6080 C CA . GLY E 2 224 ? -33.636 8.001 10.200 1.00 51.92 223 GLY E CA 1
ATOM 6081 C C . GLY E 2 224 ? -33.207 7.852 11.647 1.00 54.59 223 GLY E C 1
ATOM 6082 O O . GLY E 2 224 ? -32.513 8.689 12.228 1.00 57.84 223 GLY E O 1
ATOM 6083 N N . ARG E 2 225 ? -33.610 6.721 12.226 1.00 54.13 224 ARG E N 1
ATOM 6084 C CA . ARG E 2 225 ? -33.441 6.501 13.657 1.00 46.60 224 ARG E CA 1
ATOM 6085 C C . ARG E 2 225 ? -31.978 6.317 14.042 1.00 52.12 224 ARG E C 1
ATOM 6086 O O . ARG E 2 225 ? -31.526 6.868 15.052 1.00 57.14 224 ARG E O 1
ATOM 6094 N N . ALA E 2 226 ? -31.228 5.529 13.272 1.00 60.61 225 ALA E N 1
ATOM 6095 C CA . ALA E 2 226 ? -29.844 5.238 13.641 1.00 61.63 225 ALA E CA 1
ATOM 6096 C C . ALA E 2 226 ? -29.021 6.516 13.735 1.00 59.51 225 ALA E C 1
ATOM 6097 O O . ALA E 2 226 ? -28.264 6.715 14.693 1.00 57.77 225 ALA E O 1
ATOM 6099 N N . GLN E 2 227 ? -29.160 7.403 12.748 1.00 57.17 226 GLN E N 1
ATOM 6100 C CA . GLN E 2 227 ? -28.366 8.623 12.772 1.00 61.36 226 GLN E CA 1
ATOM 6101 C C . GLN E 2 227 ? -28.854 9.585 13.851 1.00 61.68 226 GLN E C 1
ATOM 6102 O O . GLN E 2 227 ? -28.037 10.257 14.493 1.00 59.02 226 GLN E O 1
ATOM 6108 N N . LEU E 2 228 ? -30.166 9.642 14.093 1.00 57.69 227 LEU E N 1
ATOM 6109 C CA . LEU E 2 228 ? -30.685 10.548 15.112 1.00 50.05 227 LEU E CA 1
ATOM 6110 C C . LEU E 2 228 ? -30.175 10.158 16.495 1.00 58.26 227 LEU E C 1
ATOM 6111 O O . LEU E 2 228 ? -29.750 11.025 17.270 1.00 56.33 227 LEU E O 1
ATOM 6116 N N . VAL E 2 229 ? -30.194 8.856 16.816 1.00 53.76 228 VAL E N 1
ATOM 6117 C CA . VAL E 2 229 ? -29.678 8.404 18.108 1.00 48.95 228 VAL E CA 1
ATOM 6118 C C . VAL E 2 229 ? -28.187 8.716 18.227 1.00 56.69 228 VAL E C 1
ATOM 6119 O O . VAL E 2 229 ? -27.725 9.221 19.258 1.00 59.26 228 VAL E O 1
ATOM 6123 N N . ALA E 2 230 ? -27.418 8.454 17.166 1.00 55.25 229 ALA E N 1
ATOM 6124 C CA . ALA E 2 230 ? -25.991 8.768 17.199 1.00 62.42 229 ALA E CA 1
ATOM 6125 C C . ALA E 2 230 ? -25.756 10.263 17.372 1.00 66.33 229 ALA E C 1
ATOM 6126 O O . ALA E 2 230 ? -24.844 10.677 18.101 1.00 60.08 229 ALA E O 1
ATOM 6128 N N . SER E 2 231 ? -26.565 11.086 16.702 1.00 68.23 230 SER E N 1
ATOM 6129 C CA . SER E 2 231 ? -26.454 12.533 16.852 1.00 57.63 230 SER E CA 1
ATOM 6130 C C . SER E 2 231 ? -26.873 12.976 18.253 1.00 57.72 230 SER E C 1
ATOM 6131 O O . SER E 2 231 ? -26.252 13.866 18.843 1.00 66.05 230 SER E O 1
ATOM 6134 N N . LEU E 2 232 ? -27.933 12.378 18.800 1.00 56.99 231 LEU E N 1
ATOM 6135 C CA . LEU E 2 232 ? -28.329 12.701 20.169 1.00 53.98 231 LEU E CA 1
ATOM 6136 C C . LEU E 2 232 ? -27.268 12.272 21.175 1.00 62.26 231 LEU E C 1
ATOM 6137 O O . LEU E 2 232 ? -27.023 12.975 22.164 1.00 57.19 231 LEU E O 1
ATOM 6142 N N . THR E 2 233 ? -26.622 11.128 20.936 1.00 66.67 232 THR E N 1
ATOM 6143 C CA . THR E 2 233 ? -25.643 10.620 21.891 1.00 64.91 232 THR E CA 1
ATOM 6144 C C . THR E 2 233 ? -24.409 11.517 21.969 1.00 73.80 232 THR E C 1
ATOM 6145 O O . THR E 2 233 ? -23.908 11.789 23.065 1.00 71.05 232 THR E O 1
ATOM 6149 N N . ARG E 2 234 ? -23.906 11.992 20.824 1.00 83.71 233 ARG E N 1
ATOM 6150 C CA . ARG E 2 234 ? -22.743 12.879 20.849 1.00 89.18 233 ARG E CA 1
ATOM 6151 C C . ARG E 2 234 ? -23.055 14.171 21.591 1.00 82.33 233 ARG E C 1
ATOM 6152 O O . ARG E 2 234 ? -22.224 14.673 22.358 1.00 88.03 233 ARG E O 1
ATOM 6160 N N . PHE E 2 235 ? -24.246 14.730 21.369 1.00 66.05 234 PHE E N 1
ATOM 6161 C CA . PHE E 2 235 ? -24.592 16.009 21.978 1.00 59.65 234 PHE E CA 1
ATOM 6162 C C . PHE E 2 235 ? -24.808 15.866 23.481 1.00 70.78 234 PHE E C 1
ATOM 6163 O O . PHE E 2 235 ? -24.225 16.613 24.277 1.00 72.24 234 PHE E O 1
ATOM 6171 N N . TRP E 2 236 ? -25.655 14.919 23.891 1.00 60.32 235 TRP E N 1
ATOM 6172 C CA . TRP E 2 236 ? -26.038 14.860 25.296 1.00 61.50 235 TRP E CA 1
ATOM 6173 C C . TRP E 2 236 ? -24.923 14.300 26.177 1.00 63.39 235 TRP E C 1
ATOM 6174 O O . TRP E 2 236 ? -24.781 14.732 27.327 1.00 65.87 235 TRP E O 1
ATOM 6185 N N . ASP E 2 237 ? -24.108 13.370 25.668 1.00 60.46 236 ASP E N 1
ATOM 6186 C CA . ASP E 2 237 ? -22.990 12.882 26.475 1.00 64.63 236 ASP E CA 1
ATOM 6187 C C . ASP E 2 237 ? -22.030 14.012 26.814 1.00 71.74 236 ASP E C 1
ATOM 6188 O O . ASP E 2 237 ? -21.534 14.101 27.945 1.00 70.14 236 ASP E O 1
ATOM 6193 N N . HIS E 2 238 ? -21.766 14.893 25.851 1.00 74.16 237 HIS E N 1
ATOM 6194 C CA . HIS E 2 238 ? -20.877 16.015 26.114 1.00 79.50 237 HIS E CA 1
ATOM 6195 C C . HIS E 2 238 ? -21.554 17.057 26.994 1.00 77.22 237 HIS E C 1
ATOM 6196 O O . HIS E 2 238 ? -20.903 17.672 27.846 1.00 87.14 237 HIS E O 1
ATOM 6203 N N . PHE E 2 239 ? -22.856 17.278 26.802 1.00 70.84 238 PHE E N 1
ATOM 6204 C CA . PHE E 2 239 ? -23.549 18.265 27.623 1.00 64.74 238 PHE E CA 1
ATOM 6205 C C . PHE E 2 239 ? -23.700 17.787 29.058 1.00 63.92 238 PHE E C 1
ATOM 6206 O O . PHE E 2 239 ? -23.485 18.560 29.999 1.00 72.20 238 PHE E O 1
ATOM 6214 N N . LEU E 2 240 ? -24.076 16.521 29.249 1.00 62.74 239 LEU E N 1
ATOM 6215 C CA . LEU E 2 240 ? -24.307 16.025 30.603 1.00 63.45 239 LEU E CA 1
ATOM 6216 C C . LEU E 2 240 ? -23.010 15.933 31.399 1.00 70.73 239 LEU E C 1
ATOM 6217 O O . LEU E 2 240 ? -23.035 15.995 32.634 1.00 69.75 239 LEU E O 1
ATOM 6222 N N . ALA E 2 241 ? -21.872 15.788 30.720 1.00 75.63 240 ALA E N 1
ATOM 6223 C CA . ALA E 2 241 ? -20.603 15.774 31.439 1.00 83.69 240 ALA E CA 1
ATOM 6224 C C . ALA E 2 241 ? -20.296 17.133 32.056 1.00 88.03 240 ALA E C 1
ATOM 6225 O O . ALA E 2 241 ? -19.694 17.198 33.133 1.00 88.34 240 ALA E O 1
ATOM 6227 N N . THR E 2 242 ? -20.720 18.223 31.408 1.00 94.18 241 THR E N 1
ATOM 6228 C CA . THR E 2 242 ? -20.460 19.576 31.890 1.00 96.97 241 THR E CA 1
ATOM 6229 C C . THR E 2 242 ? -21.628 20.190 32.651 1.00 86.40 241 THR E C 1
ATOM 6230 O O . THR E 2 242 ? -21.436 21.203 33.332 1.00 87.99 241 THR E O 1
ATOM 6234 N N . TRP E 2 243 ? -22.825 19.622 32.545 1.00 78.82 242 TRP E N 1
ATOM 6235 C CA . TRP E 2 243 ? -23.997 20.214 33.177 1.00 77.88 242 TRP E CA 1
ATOM 6236 C C . TRP E 2 243 ? -23.884 20.116 34.693 1.00 83.87 242 TRP E C 1
ATOM 6237 O O . TRP E 2 243 ? -23.716 19.023 35.245 1.00 92.49 242 TRP E O 1
ATOM 6248 N N . ASN E 2 244 ? -23.983 21.251 35.369 1.00 84.49 243 ASN E N 1
ATOM 6249 C CA . ASN E 2 244 ? -23.843 21.306 36.816 1.00 80.09 243 ASN E CA 1
ATOM 6250 C C . ASN E 2 244 ? -25.222 21.373 37.465 1.00 74.94 243 ASN E C 1
ATOM 6251 O O . ASN E 2 244 ? -25.991 22.305 37.203 1.00 74.87 243 ASN E O 1
ATOM 6256 N N . VAL E 2 245 ? -25.541 20.371 38.294 1.00 69.73 244 VAL E N 1
ATOM 6257 C CA . VAL E 2 245 ? -26.826 20.345 38.994 1.00 68.02 244 VAL E CA 1
ATOM 6258 C C . VAL E 2 245 ? -26.803 21.140 40.296 1.00 80.45 244 VAL E C 1
ATOM 6259 O O . VAL E 2 245 ? -27.871 21.385 40.883 1.00 70.44 244 VAL E O 1
ATOM 6263 N N . LEU E 2 246 ? -25.630 21.573 40.753 1.00 85.08 245 LEU E N 1
ATOM 6264 C CA . LEU E 2 246 ? -25.510 22.336 41.986 1.00 90.15 245 LEU E CA 1
ATOM 6265 C C . LEU E 2 246 ? -25.761 23.822 41.726 1.00 88.96 245 LEU E C 1
ATOM 6266 O O . LEU E 2 246 ? -25.765 24.290 40.585 1.00 89.95 245 LEU E O 1
ATOM 6271 N N . LEU E 2 247 ? -25.993 24.571 42.807 1.00 94.04 246 LEU E N 1
ATOM 6272 C CA . LEU E 2 247 ? -26.134 26.022 42.680 1.00 110.78 246 LEU E CA 1
ATOM 6273 C C . LEU E 2 247 ? -24.821 26.671 42.257 1.00 122.10 246 LEU E C 1
ATOM 6274 O O . LEU E 2 247 ? -24.802 27.535 41.373 1.00 126.92 246 LEU E O 1
ATOM 6279 N N . HIS E 2 248 ? -23.716 26.291 42.895 1.00 124.11 247 HIS E N 1
ATOM 6280 C CA . HIS E 2 248 ? -22.415 26.847 42.539 1.00 131.10 247 HIS E CA 1
ATOM 6281 C C . HIS E 2 248 ? -21.297 25.820 42.701 1.00 126.45 247 HIS E C 1
ATOM 6282 O O . HIS E 2 248 ? -21.435 24.842 43.435 1.00 122.42 247 HIS E O 1
ATOM 6289 N N . LYS F 3 8 ? -70.007 -2.179 53.510 1.00 124.51 6 LYS F N 1
ATOM 6290 C CA . LYS F 3 8 ? -69.909 -2.819 52.203 1.00 125.58 6 LYS F CA 1
ATOM 6291 C C . LYS F 3 8 ? -68.661 -3.698 52.129 1.00 122.72 6 LYS F C 1
ATOM 6292 O O . LYS F 3 8 ? -67.576 -3.279 52.527 1.00 118.34 6 LYS F O 1
ATOM 6298 N N . VAL F 3 9 ? -68.815 -4.908 51.601 1.00 125.36 7 VAL F N 1
ATOM 6299 C CA . VAL F 3 9 ? -67.706 -5.852 51.514 1.00 123.29 7 VAL F CA 1
ATOM 6300 C C . VAL F 3 9 ? -66.786 -5.461 50.367 1.00 120.84 7 VAL F C 1
ATOM 6301 O O . VAL F 3 9 ? -67.243 -5.068 49.285 1.00 120.89 7 VAL F O 1
ATOM 6305 N N . LEU F 3 10 ? -65.479 -5.569 50.604 1.00 119.84 8 LEU F N 1
ATOM 6306 C CA . LEU F 3 10 ? -64.458 -5.303 49.600 1.00 112.12 8 LEU F CA 1
ATOM 6307 C C . LEU F 3 10 ? -63.538 -6.508 49.490 1.00 111.27 8 LEU F C 1
ATOM 6308 O O . LEU F 3 10 ? -63.051 -7.013 50.504 1.00 110.37 8 LEU F O 1
ATOM 6313 N N . LEU F 3 11 ? -63.300 -6.963 48.266 1.00 111.61 9 LEU F N 1
ATOM 6314 C CA . LEU F 3 11 ? -62.422 -8.094 48.000 1.00 110.88 9 LEU F CA 1
ATOM 6315 C C . LEU F 3 11 ? -61.345 -7.661 47.019 1.00 108.94 9 LEU F C 1
ATOM 6316 O O . LEU F 3 11 ? -61.645 -7.005 46.017 1.00 118.98 9 LEU F O 1
ATOM 6321 N N . LYS F 3 12 ? -60.091 -8.015 47.311 1.00 105.36 10 LYS F N 1
ATOM 6322 C CA . LYS F 3 12 ? -58.975 -7.790 46.395 1.00 99.97 10 LYS F CA 1
ATOM 6323 C C . LYS F 3 12 ? -58.729 -9.076 45.620 1.00 101.79 10 LYS F C 1
ATOM 6324 O O . LYS F 3 12 ? -58.276 -10.071 46.195 1.00 102.03 10 LYS F O 1
ATOM 6330 N N . VAL F 3 13 ? -58.972 -9.037 44.311 1.00 102.91 11 VAL F N 1
ATOM 6331 C CA . VAL F 3 13 ? -58.895 -10.213 43.453 1.00 109.46 11 VAL F CA 1
ATOM 6332 C C . VAL F 3 13 ? -57.739 -10.042 42.479 1.00 101.66 11 VAL F C 1
ATOM 6333 O O . VAL F 3 13 ? -57.673 -9.044 41.751 1.00 99.88 11 VAL F O 1
ATOM 6337 N N . ILE F 3 14 ? -56.841 -11.025 42.457 1.00 100.77 12 ILE F N 1
ATOM 6338 C CA . ILE F 3 14 ? -55.712 -11.051 41.537 1.00 97.77 12 ILE F CA 1
ATOM 6339 C C . ILE F 3 14 ? -56.084 -11.918 40.347 1.00 103.54 12 ILE F C 1
ATOM 6340 O O . ILE F 3 14 ? -56.494 -13.073 40.513 1.00 114.71 12 ILE F O 1
ATOM 6345 N N . ILE F 3 15 ? -55.925 -11.373 39.149 1.00 101.72 13 ILE F N 1
ATOM 6346 C CA . ILE F 3 15 ? -56.144 -12.103 37.907 1.00 102.78 13 ILE F CA 1
ATOM 6347 C C . ILE F 3 15 ? -54.773 -12.383 37.313 1.00 99.49 13 ILE F C 1
ATOM 6348 O O . ILE F 3 15 ? -54.089 -11.464 36.847 1.00 95.89 13 ILE F O 1
ATOM 6353 N N . LEU F 3 16 ? -54.368 -13.644 37.338 1.00 100.73 14 LEU F N 1
ATOM 6354 C CA . LEU F 3 16 ? -53.082 -14.065 36.814 1.00 98.02 14 LEU F CA 1
ATOM 6355 C C . LEU F 3 16 ? -53.285 -14.791 35.492 1.00 100.80 14 LEU F C 1
ATOM 6356 O O . LEU F 3 16 ? -54.373 -15.291 35.193 1.00 10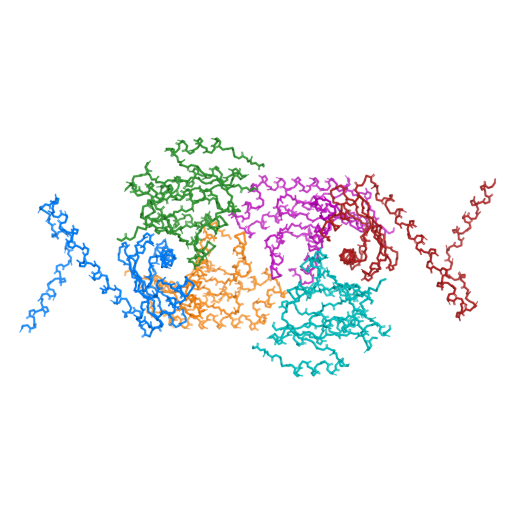5.20 14 LEU F O 1
ATOM 6361 N N . GLY F 3 17 ? -52.240 -14.809 34.687 1.00 98.23 15 GLY F N 1
ATOM 6362 C CA . GLY F 3 17 ? -52.296 -15.470 33.403 1.00 100.50 15 GLY F CA 1
ATOM 6363 C C . GLY F 3 17 ? -51.254 -14.923 32.463 1.00 102.63 15 GLY F C 1
ATOM 6364 O O . GLY F 3 17 ? -50.756 -13.805 32.614 1.00 100.30 15 GLY F O 1
ATOM 6365 N N . ASP F 3 18 ? -50.917 -15.740 31.473 1.00 104.43 16 ASP F N 1
ATOM 6366 C CA . ASP F 3 18 ? -49.938 -15.343 30.475 1.00 102.97 16 ASP F CA 1
ATOM 6367 C C . ASP F 3 18 ? -50.454 -14.184 29.634 1.00 100.04 16 ASP F C 1
ATOM 6368 O O . ASP F 3 18 ? -51.643 -14.083 29.321 1.00 101.86 16 ASP F O 1
ATOM 6373 N N . SER F 3 19 ? -49.535 -13.299 29.268 1.00 96.54 17 SER F N 1
ATOM 6374 C CA . SER F 3 19 ? -49.885 -12.211 28.376 1.00 92.44 17 SER F CA 1
ATOM 6375 C C . SER F 3 19 ? -50.390 -12.790 27.064 1.00 103.05 17 SER F C 1
ATOM 6376 O O . SER F 3 19 ? -49.880 -13.804 26.578 1.00 104.06 17 SER F O 1
ATOM 6379 N N . GLY F 3 20 ? -51.421 -12.160 26.506 1.00 110.60 18 GLY F N 1
ATOM 6380 C CA . GLY F 3 20 ? -51.996 -12.606 25.253 1.00 115.04 18 GLY F CA 1
ATOM 6381 C C . GLY F 3 20 ? -53.006 -13.723 25.372 1.00 115.82 18 GLY F C 1
ATOM 6382 O O . GLY F 3 20 ? -53.530 -14.176 24.347 1.00 126.85 18 GLY F O 1
ATOM 6383 N N . VAL F 3 21 ? -53.298 -14.184 26.588 1.00 111.50 19 VAL F N 1
ATOM 6384 C CA . VAL F 3 21 ? -54.314 -15.208 26.778 1.00 110.57 19 VAL F CA 1
ATOM 6385 C C . VAL F 3 21 ? -55.702 -14.653 26.477 1.00 113.86 19 VAL F C 1
ATOM 6386 O O . VAL F 3 21 ? -56.583 -15.381 25.997 1.00 119.93 19 VAL F O 1
ATOM 6390 N N . GLY F 3 22 ? -55.919 -13.367 26.735 1.00 111.68 20 GLY F N 1
ATOM 6391 C CA . GLY F 3 22 ? -57.200 -12.745 26.475 1.00 114.55 20 GLY F CA 1
ATOM 6392 C C . GLY F 3 22 ? -57.880 -12.243 27.728 1.00 128.57 20 GLY F C 1
ATOM 6393 O O . GLY F 3 22 ? -59.111 -12.231 27.808 1.00 120.48 20 GLY F O 1
ATOM 6394 N N . LYS F 3 23 ? -57.092 -11.825 28.721 1.00 143.97 21 LYS F N 1
ATOM 6395 C CA . LYS F 3 23 ? -57.697 -11.402 29.980 1.00 127.33 21 LYS F CA 1
ATOM 6396 C C . LYS F 3 23 ? -58.363 -10.035 29.847 1.00 123.08 21 LYS F C 1
ATOM 6397 O O . LYS F 3 23 ? -59.438 -9.807 30.416 1.00 123.60 21 LYS F O 1
ATOM 6403 N N . THR F 3 24 ? -57.751 -9.123 29.084 1.00 116.74 22 THR F N 1
ATOM 6404 C CA . THR F 3 24 ? -58.288 -7.770 28.943 1.00 113.44 22 THR F CA 1
ATOM 6405 C C . THR F 3 24 ? -59.618 -7.767 28.199 1.00 119.32 22 THR F C 1
ATOM 6406 O O . THR F 3 24 ? -60.595 -7.164 28.659 1.00 126.89 22 THR F O 1
ATOM 6410 N N . SER F 3 25 ? -59.673 -8.414 27.035 1.00 116.39 23 SER F N 1
ATOM 6411 C CA . SER F 3 25 ? -60.930 -8.453 26.300 1.00 121.46 23 SER F CA 1
ATOM 6412 C C . SER F 3 25 ? -62.008 -9.179 27.095 1.00 124.09 23 SER F C 1
ATOM 6413 O O . SER F 3 25 ? -63.193 -8.840 26.988 1.00 130.36 23 SER F O 1
ATOM 6416 N N . LEU F 3 26 ? -61.619 -10.157 27.917 1.00 122.19 24 LEU F N 1
ATOM 6417 C CA . LEU F 3 26 ? -62.605 -10.890 28.704 1.00 126.24 24 LEU F CA 1
ATOM 6418 C C . LEU F 3 26 ? -63.142 -10.037 29.843 1.00 125.51 24 LEU F C 1
ATOM 6419 O O . LEU F 3 26 ? -64.358 -9.966 30.058 1.00 129.18 24 LEU F O 1
ATOM 6424 N N . MET F 3 27 ? -62.247 -9.386 30.591 1.00 120.85 25 MET F N 1
ATOM 6425 C CA . MET F 3 27 ? -62.681 -8.545 31.703 1.00 124.71 25 MET F CA 1
ATOM 6426 C C . MET F 3 27 ? -63.447 -7.317 31.226 1.00 129.86 25 MET F C 1
ATOM 6427 O O . MET F 3 27 ? -64.264 -6.771 31.977 1.00 131.84 25 MET F O 1
ATOM 6432 N N . ASN F 3 28 ? -63.197 -6.865 29.992 1.00 129.05 26 ASN F N 1
ATOM 6433 C CA . ASN F 3 28 ? -63.913 -5.704 29.471 1.00 135.41 26 ASN F CA 1
ATOM 6434 C C . ASN F 3 28 ? -65.415 -5.952 29.425 1.00 147.19 26 ASN F C 1
ATOM 6435 O O . ASN F 3 28 ? -66.209 -5.045 29.701 1.00 154.42 26 ASN F O 1
ATOM 6440 N N . GLN F 3 29 ? -65.826 -7.173 29.074 1.00 145.00 27 GLN F N 1
ATOM 6441 C CA . GLN F 3 29 ? -67.250 -7.488 29.059 1.00 144.74 27 GLN F CA 1
ATOM 6442 C C . GLN F 3 29 ? -67.836 -7.527 30.464 1.00 145.62 27 GLN F C 1
ATOM 6443 O O . GLN F 3 29 ? -69.018 -7.218 30.648 1.00 150.53 27 GLN F O 1
ATOM 6449 N N . TYR F 3 30 ? -67.031 -7.890 31.463 1.00 141.14 28 TYR F N 1
ATOM 6450 C CA . TYR F 3 30 ? -67.535 -8.077 32.820 1.00 139.84 28 TYR F CA 1
ATOM 6451 C C . TYR F 3 30 ? -67.424 -6.807 33.657 1.00 134.96 28 TYR F C 1
ATOM 6452 O O . TYR F 3 30 ? -68.422 -6.323 34.199 1.00 137.38 28 TYR F O 1
ATOM 6461 N N . VAL F 3 31 ? -66.215 -6.263 33.775 1.00 125.90 29 VAL F N 1
ATOM 6462 C CA . VAL F 3 31 ? -65.960 -5.192 34.728 1.00 122.53 29 VAL F CA 1
ATOM 6463 C C . VAL F 3 31 ? -66.677 -3.929 34.278 1.00 122.82 29 VAL F C 1
ATOM 6464 O O . VAL F 3 31 ? -67.137 -3.831 33.136 1.00 124.82 29 VAL F O 1
ATOM 6468 N N . ASN F 3 32 ? -66.770 -2.955 35.175 1.00 120.86 30 ASN F N 1
ATOM 6469 C CA . ASN F 3 32 ? -67.294 -1.634 34.844 1.00 120.38 30 ASN F CA 1
ATOM 6470 C C . ASN F 3 32 ? -66.185 -0.870 34.128 1.00 116.63 30 ASN F C 1
ATOM 6471 O O . ASN F 3 32 ? -65.241 -0.388 34.760 1.00 111.26 30 ASN F O 1
ATOM 6476 N N . LYS F 3 33 ? -66.293 -0.768 32.795 1.00 116.50 31 LYS F N 1
ATOM 6477 C CA . LYS F 3 33 ? -65.274 -0.066 32.016 1.00 112.21 31 LYS F CA 1
ATOM 6478 C C . LYS F 3 33 ? -65.137 1.386 32.447 1.00 110.54 31 LYS F C 1
ATOM 6479 O O . LYS F 3 33 ? -64.055 1.970 32.314 1.00 105.82 31 LYS F O 1
ATOM 6485 N N . LYS F 3 34 ? -66.216 1.988 32.957 1.00 116.22 32 LYS F N 1
ATOM 6486 C CA . LYS F 3 34 ? -66.174 3.400 33.326 1.00 117.92 32 LYS F CA 1
ATOM 6487 C C . LYS F 3 34 ? -65.171 3.660 34.440 1.00 110.85 32 LYS F C 1
ATOM 6488 O O . LYS F 3 34 ? -64.649 4.775 34.552 1.00 103.85 32 LYS F O 1
ATOM 6494 N N . PHE F 3 35 ? -64.895 2.658 35.274 1.00 115.79 33 PHE F N 1
ATOM 6495 C CA . PHE F 3 35 ? -63.951 2.803 36.373 1.00 115.35 33 PHE F CA 1
ATOM 6496 C C . PHE F 3 35 ? -62.639 2.060 36.151 1.00 113.26 33 PHE F C 1
ATOM 6497 O O . PHE F 3 35 ? -61.778 2.083 37.037 1.00 110.88 33 PHE F O 1
ATOM 6505 N N . SER F 3 36 ? -62.450 1.426 34.997 1.00 111.52 34 SER F N 1
ATOM 6506 C CA . SER F 3 36 ? -61.214 0.701 34.744 1.00 106.42 34 SER F CA 1
ATOM 6507 C C . SER F 3 36 ? -60.036 1.662 34.646 1.00 100.26 34 SER F C 1
ATOM 6508 O O . SER F 3 36 ? -60.188 2.834 34.294 1.00 97.00 34 SER F O 1
ATOM 6511 N N . ALA F 3 37 ? -58.849 1.145 34.965 1.00 100.40 35 ALA F N 1
ATOM 6512 C CA . ALA F 3 37 ? -57.594 1.883 34.847 1.00 87.60 35 ALA F CA 1
ATOM 6513 C C . ALA F 3 37 ? -56.581 0.992 34.140 1.00 80.96 35 ALA F C 1
ATOM 6514 O O . ALA F 3 37 ? -56.176 -0.042 34.681 1.00 81.39 35 ALA F O 1
ATOM 6516 N N . SER F 3 38 ? -56.172 1.394 32.936 1.00 79.50 36 SER F N 1
ATOM 6517 C CA . SER F 3 38 ? -55.324 0.579 32.069 1.00 87.63 36 SER F CA 1
ATOM 6518 C C . SER F 3 38 ? -53.871 1.028 32.203 1.00 80.23 36 SER F C 1
ATOM 6519 O O . SER F 3 38 ? -53.495 2.102 31.720 1.00 70.43 36 SER F O 1
ATOM 6522 N N . TYR F 3 39 ? -53.055 0.202 32.869 1.00 72.16 37 TYR F N 1
ATOM 6523 C CA . TYR F 3 39 ? -51.654 0.533 33.095 1.00 67.15 37 TYR F CA 1
ATOM 6524 C C . TYR F 3 39 ? -50.733 -0.668 32.919 1.00 66.79 37 TYR F C 1
ATOM 6525 O O . TYR F 3 39 ? -49.627 -0.669 33.473 1.00 63.22 37 TYR F O 1
ATOM 6534 N N . LYS F 3 40 ? -51.159 -1.689 32.173 1.00 70.43 38 LYS F N 1
ATOM 6535 C CA . LYS F 3 40 ? -50.359 -2.904 32.045 1.00 70.50 38 LYS F CA 1
ATOM 6536 C C . LYS F 3 40 ? -48.980 -2.617 31.452 1.00 69.08 38 LYS F C 1
ATOM 6537 O O . LYS F 3 40 ? -47.959 -3.069 31.983 1.00 63.78 38 LYS F O 1
ATOM 6543 N N . ALA F 3 41 ? -48.927 -1.881 30.338 1.00 65.16 39 ALA F N 1
ATOM 6544 C CA . ALA F 3 41 ? -47.643 -1.655 29.682 1.00 71.94 39 ALA F CA 1
ATOM 6545 C C . ALA F 3 41 ? -46.727 -0.758 30.510 1.00 61.27 39 ALA F C 1
ATOM 6546 O O . ALA F 3 41 ? -45.501 -0.875 30.409 1.00 53.12 39 ALA F O 1
ATOM 6548 N N . THR F 3 42 ? -47.289 0.121 31.341 1.00 55.84 40 THR F N 1
ATOM 6549 C CA . THR F 3 42 ? -46.476 1.111 32.060 1.00 51.16 40 THR F CA 1
ATOM 6550 C C . THR F 3 42 ? -46.019 0.598 33.424 1.00 50.20 40 THR F C 1
ATOM 6551 O O . THR F 3 42 ? -44.821 0.407 33.649 1.00 47.02 40 THR F O 1
ATOM 6555 N N . ILE F 3 43 ? -46.955 0.366 34.344 1.00 52.95 41 ILE F N 1
ATOM 6556 C CA . ILE F 3 43 ? -46.597 -0.005 35.711 1.00 53.53 41 ILE F CA 1
ATOM 6557 C C . ILE F 3 43 ? -47.028 -1.424 36.061 1.00 61.62 41 ILE F C 1
ATOM 6558 O O . ILE F 3 43 ? -46.935 -1.820 37.226 1.00 68.67 41 ILE F O 1
ATOM 6563 N N . GLY F 3 44 ? -47.489 -2.204 35.086 1.00 67.67 42 GLY F N 1
ATOM 6564 C CA . GLY F 3 44 ? -47.585 -3.643 35.238 1.00 62.21 42 GLY F CA 1
ATOM 6565 C C . GLY F 3 44 ? -48.935 -4.239 35.572 1.00 67.15 42 GLY F C 1
ATOM 6566 O O . GLY F 3 44 ? -48.990 -5.436 35.877 1.00 69.51 42 GLY F O 1
ATOM 6567 N N . ALA F 3 45 ? -50.021 -3.470 35.515 1.00 76.98 43 ALA F N 1
ATOM 6568 C CA . ALA F 3 45 ? -51.321 -4.048 35.827 1.00 78.18 43 ALA F CA 1
ATOM 6569 C C . ALA F 3 45 ? -52.449 -3.161 35.324 1.00 78.77 43 ALA F C 1
ATOM 6570 O O . ALA F 3 45 ? -52.283 -1.951 35.153 1.00 78.29 43 ALA F O 1
ATOM 6572 N N . ASP F 3 46 ? -53.601 -3.789 35.096 1.00 79.97 44 ASP F N 1
ATOM 6573 C CA . ASP F 3 46 ? -54.876 -3.102 34.941 1.00 81.13 44 ASP F CA 1
ATOM 6574 C C . ASP F 3 46 ? -55.652 -3.183 36.251 1.00 82.55 44 ASP F C 1
ATOM 6575 O O . ASP F 3 46 ? -55.607 -4.201 36.947 1.00 83.01 44 ASP F O 1
ATOM 6580 N N . PHE F 3 47 ? -56.326 -2.092 36.607 1.00 83.33 45 PHE F N 1
ATOM 6581 C CA . PHE F 3 47 ? -57.078 -1.998 37.857 1.00 84.98 45 PHE F CA 1
ATOM 6582 C C . PHE F 3 47 ? -58.565 -1.872 37.535 1.00 86.91 45 PHE F C 1
ATOM 6583 O O . PHE F 3 47 ? -59.018 -0.822 37.068 1.00 87.15 45 PHE F O 1
ATOM 6591 N N . LEU F 3 48 ? -59.317 -2.943 37.787 1.00 93.40 46 LEU F N 1
ATOM 6592 C CA . LEU F 3 48 ? -60.723 -3.047 37.417 1.00 96.40 46 LEU F CA 1
ATOM 6593 C C . LEU F 3 48 ? -61.591 -3.206 38.661 1.00 98.27 46 LEU F C 1
ATOM 6594 O O . LEU F 3 48 ? -61.100 -3.516 39.750 1.00 102.91 46 LEU F O 1
ATOM 6599 N N . THR F 3 49 ? -62.895 -2.985 38.492 1.00 96.48 47 THR F N 1
ATOM 6600 C CA . THR F 3 49 ? -63.835 -3.110 39.598 1.00 99.05 47 THR F CA 1
ATOM 6601 C C . THR F 3 49 ? -65.195 -3.549 39.062 1.00 110.49 47 THR F C 1
ATOM 6602 O O . THR F 3 49 ? -65.524 -3.329 37.891 1.00 108.93 47 THR F O 1
ATOM 6606 N N . ARG F 3 50 ? -65.978 -4.192 39.933 1.00 108.31 48 ARG F N 1
ATOM 6607 C CA . ARG F 3 50 ? -67.294 -4.712 39.579 1.00 113.85 48 ARG F CA 1
ATOM 6608 C C . ARG F 3 50 ? -68.048 -5.058 40.854 1.00 124.65 48 ARG F C 1
ATOM 6609 O O . ARG F 3 50 ? -67.442 -5.491 41.837 1.00 129.50 48 ARG F O 1
ATOM 6617 N N . GLU F 3 51 ? -69.364 -4.856 40.832 1.00 126.27 49 GLU F N 1
ATOM 6618 C CA . GLU F 3 51 ? -70.225 -5.194 41.957 1.00 120.30 49 GLU F CA 1
ATOM 6619 C C . GLU F 3 51 ? -70.710 -6.633 41.831 1.00 117.25 49 GLU F C 1
ATOM 6620 O O . GLU F 3 51 ? -71.115 -7.066 40.748 1.00 116.63 49 GLU F O 1
ATOM 6626 N N . VAL F 3 52 ? -70.650 -7.374 42.936 1.00 121.78 50 VAL F N 1
ATOM 6627 C CA . VAL F 3 52 ? -71.060 -8.773 42.985 1.00 124.08 50 VAL F CA 1
ATOM 6628 C C . VAL F 3 52 ? -72.069 -8.949 44.111 1.00 130.02 50 VAL F C 1
ATOM 6629 O O . VAL F 3 52 ? -71.892 -8.411 45.210 1.00 132.19 50 VAL F O 1
ATOM 6633 N N . MET F 3 53 ? -73.136 -9.693 43.832 1.00 132.47 51 MET F N 1
ATOM 6634 C CA . MET F 3 53 ? -74.171 -9.982 44.815 1.00 132.19 51 MET F CA 1
ATOM 6635 C C . MET F 3 53 ? -73.884 -11.329 45.468 1.00 129.45 51 MET F C 1
ATOM 6636 O O . MET F 3 53 ? -73.801 -12.352 44.779 1.00 128.51 51 MET F O 1
ATOM 6641 N N . VAL F 3 54 ? -73.709 -11.320 46.786 1.00 130.25 52 VAL F N 1
ATOM 6642 C CA . VAL F 3 54 ? -73.533 -12.541 47.566 1.00 132.34 52 VAL F CA 1
ATOM 6643 C C . VAL F 3 54 ? -74.568 -12.604 48.692 1.00 135.24 52 VAL F C 1
ATOM 6644 O O . VAL F 3 54 ? -75.537 -13.363 48.630 1.00 138.23 52 VAL F O 1
ATOM 6648 N N . ARG F 3 57 ? -76.894 -9.105 49.665 1.00 158.50 55 ARG F N 1
ATOM 6649 C CA . ARG F 3 57 ? -75.701 -8.370 50.073 1.00 164.19 55 ARG F CA 1
ATOM 6650 C C . ARG F 3 57 ? -74.929 -7.859 48.861 1.00 172.47 55 ARG F C 1
ATOM 6651 O O . ARG F 3 57 ? -74.848 -8.536 47.837 1.00 171.75 55 ARG F O 1
ATOM 6659 N N . GLN F 3 58 ? -74.363 -6.663 48.982 1.00 178.00 56 GLN F N 1
ATOM 6660 C CA . GLN F 3 58 ? -73.583 -6.054 47.913 1.00 185.18 56 GLN F CA 1
ATOM 6661 C C . GLN F 3 58 ? -72.093 -6.150 48.215 1.00 179.65 56 GLN F C 1
ATOM 6662 O O . GLN F 3 58 ? -71.644 -5.743 49.292 1.00 185.25 56 GLN F O 1
ATOM 6668 N N . VAL F 3 59 ? -71.331 -6.684 47.260 1.00 151.88 57 VAL F N 1
ATOM 6669 C CA . VAL F 3 59 ? -69.889 -6.862 47.393 1.00 134.24 57 VAL F CA 1
ATOM 6670 C C . VAL F 3 59 ? -69.214 -6.087 46.270 1.00 129.86 57 VAL F C 1
ATOM 6671 O O . VAL F 3 59 ? -69.584 -6.237 45.100 1.00 130.42 57 VAL F O 1
ATOM 6675 N N . THR F 3 60 ? -68.225 -5.265 46.625 1.00 125.31 58 THR F N 1
ATOM 6676 C CA . THR F 3 60 ? -67.390 -4.563 45.654 1.00 117.68 58 THR F CA 1
ATOM 6677 C C . THR F 3 60 ? -66.054 -5.282 45.508 1.00 113.89 58 THR F C 1
ATOM 6678 O O . THR F 3 60 ? -65.343 -5.484 46.498 1.00 110.49 58 THR F O 1
ATOM 6682 N N . MET F 3 61 ? -65.702 -5.643 44.278 1.00 115.68 59 MET F N 1
ATOM 6683 C CA . MET F 3 61 ? -64.463 -6.354 44.000 1.00 125.18 59 MET F CA 1
ATOM 6684 C C . MET F 3 61 ? -63.448 -5.422 43.355 1.00 118.32 59 MET F C 1
ATOM 6685 O O . MET F 3 61 ? -63.787 -4.634 42.467 1.00 122.09 59 MET F O 1
ATOM 6690 N N . GLN F 3 62 ? -62.207 -5.507 43.827 1.00 110.07 60 GLN F N 1
ATOM 6691 C CA . GLN F 3 62 ? -61.079 -4.754 43.290 1.00 94.96 60 GLN F CA 1
ATOM 6692 C C . GLN F 3 62 ? -60.183 -5.728 42.528 1.00 96.07 60 GLN F C 1
ATOM 6693 O O . GLN F 3 62 ? -59.527 -6.580 43.138 1.00 90.65 60 GLN F O 1
ATOM 6699 N N . LEU F 3 63 ? -60.166 -5.606 41.201 1.00 97.89 61 LEU F N 1
ATOM 6700 C CA . LEU F 3 63 ? -59.545 -6.583 40.312 1.00 102.12 61 LEU F CA 1
ATOM 6701 C C . LEU F 3 63 ? -58.178 -6.081 39.856 1.00 91.88 61 LEU F C 1
ATOM 6702 O O . LEU F 3 63 ? -58.069 -4.977 39.311 1.00 89.94 61 LEU F O 1
ATOM 6707 N N . TRP F 3 64 ? -57.139 -6.889 40.085 1.00 91.38 62 TRP F N 1
ATOM 6708 C CA . TRP F 3 64 ? -55.761 -6.564 39.703 1.00 86.65 62 TRP F CA 1
ATOM 6709 C C . TRP F 3 64 ? -55.299 -7.525 38.608 1.00 87.52 62 TRP F C 1
ATOM 6710 O O . TRP F 3 64 ? -54.884 -8.649 38.897 1.00 90.03 62 TRP F O 1
ATOM 6721 N N . ASP F 3 65 ? -55.323 -7.070 37.357 1.00 86.33 63 ASP F N 1
ATOM 6722 C CA . ASP F 3 65 ? -54.930 -7.896 36.214 1.00 90.26 63 ASP F CA 1
ATOM 6723 C C . ASP F 3 65 ? -53.470 -7.619 35.875 1.00 85.61 63 ASP F C 1
ATOM 6724 O O . ASP F 3 65 ? -53.153 -6.641 35.193 1.00 82.67 63 ASP F O 1
ATOM 6729 N N . THR F 3 66 ? -52.579 -8.491 36.344 1.00 87.78 64 THR F N 1
ATOM 6730 C CA . THR F 3 66 ? -51.154 -8.257 36.169 1.00 84.59 64 THR F CA 1
ATOM 6731 C C . THR F 3 66 ? -50.747 -8.440 34.715 1.00 89.12 64 THR F C 1
ATOM 6732 O O . THR F 3 66 ? -51.313 -9.251 33.981 1.00 95.82 64 THR F O 1
ATOM 6736 N N . ALA F 3 67 ? -49.743 -7.664 34.302 1.00 91.98 65 ALA F N 1
ATOM 6737 C CA . ALA F 3 67 ? -49.279 -7.720 32.921 1.00 87.77 65 ALA F CA 1
ATOM 6738 C C . ALA F 3 67 ? -48.518 -9.009 32.638 1.00 94.39 65 ALA F C 1
ATOM 6739 O O . ALA F 3 67 ? -48.489 -9.475 31.489 1.00 96.79 65 ALA F O 1
ATOM 6741 N N . GLY F 3 68 ? -47.899 -9.599 33.661 1.00 93.19 66 GLY F N 1
ATOM 6742 C CA . GLY F 3 68 ? -47.170 -10.837 33.481 1.00 92.72 66 GLY F CA 1
ATOM 6743 C C . GLY F 3 68 ? -45.830 -10.719 32.792 1.00 89.10 66 GLY F C 1
ATOM 6744 O O . GLY F 3 68 ? -45.202 -11.747 32.523 1.00 87.92 66 GLY F O 1
ATOM 6745 N N . GLN F 3 69 ? -45.371 -9.507 32.497 1.00 84.80 67 GLN F N 1
ATOM 6746 C CA . GLN F 3 69 ? -44.076 -9.309 31.862 1.00 80.00 67 GLN F CA 1
ATOM 6747 C C . GLN F 3 69 ? -42.941 -9.523 32.862 1.00 79.87 67 GLN F C 1
ATOM 6748 O O . GLN F 3 69 ? -43.096 -9.341 34.076 1.00 78.69 67 GLN F O 1
ATOM 6754 N N . GLU F 3 70 ? -41.768 -9.877 32.324 1.00 79.03 68 GLU F N 1
ATOM 6755 C CA . GLU F 3 70 ? -40.635 -10.246 33.169 1.00 80.10 68 GLU F CA 1
ATOM 6756 C C . GLU F 3 70 ? -40.162 -9.078 34.031 1.00 77.96 68 GLU F C 1
ATOM 6757 O O . GLU F 3 70 ? -39.810 -9.267 35.202 1.00 83.66 68 GLU F O 1
ATOM 6763 N N . ARG F 3 71 ? -40.154 -7.860 33.481 1.00 71.48 69 ARG F N 1
ATOM 6764 C CA . ARG F 3 71 ? -39.591 -6.729 34.216 1.00 74.82 69 ARG F CA 1
ATOM 6765 C C . ARG F 3 71 ? -40.399 -6.351 35.447 1.00 67.27 69 ARG F C 1
ATOM 6766 O O . ARG F 3 71 ? -39.930 -5.522 36.230 1.00 64.38 69 ARG F O 1
ATOM 6774 N N . PHE F 3 72 ? -41.583 -6.926 35.639 1.00 70.14 70 PHE F N 1
ATOM 6775 C CA . PHE F 3 72 ? -42.414 -6.622 36.793 1.00 70.11 70 PHE F CA 1
ATOM 6776 C C . PHE F 3 72 ? -42.345 -7.695 37.871 1.00 78.14 70 PHE F C 1
ATOM 6777 O O . PHE F 3 72 ? -43.034 -7.572 38.888 1.00 76.58 70 PHE F O 1
ATOM 6785 N N . GLN F 3 73 ? -41.505 -8.720 37.690 1.00 79.61 71 GLN F N 1
ATOM 6786 C CA . GLN F 3 73 ? -41.523 -9.865 38.597 1.00 87.37 71 GLN F CA 1
ATOM 6787 C C . GLN F 3 73 ? -41.146 -9.466 40.018 1.00 83.27 71 GLN F C 1
ATOM 6788 O O . GLN F 3 73 ? -41.768 -9.928 40.982 1.00 80.20 71 GLN F O 1
ATOM 6794 N N . SER F 3 74 ? -40.138 -8.601 40.168 1.00 79.80 72 SER F N 1
ATOM 6795 C CA . SER F 3 74 ? -39.710 -8.176 41.498 1.00 79.71 72 SER F CA 1
ATOM 6796 C C . SER F 3 74 ? -40.835 -7.475 42.245 1.00 79.34 72 SER F C 1
ATOM 6797 O O . SER F 3 74 ? -40.923 -7.575 43.475 1.00 87.32 72 SER F O 1
ATOM 6800 N N . LEU F 3 75 ? -41.700 -6.766 41.526 1.00 74.83 73 LEU F N 1
ATOM 6801 C CA . LEU F 3 75 ? -42.804 -6.052 42.145 1.00 68.87 73 LEU F CA 1
ATOM 6802 C C . LEU F 3 75 ? -43.966 -6.955 42.516 1.00 73.21 73 LEU F C 1
ATOM 6803 O O . LEU F 3 75 ? -44.987 -6.445 42.993 1.00 72.52 73 LEU F O 1
ATOM 6808 N N . GLY F 3 76 ? -43.833 -8.274 42.330 1.00 76.22 74 GLY F N 1
ATOM 6809 C CA . GLY F 3 76 ? -44.901 -9.172 42.725 1.00 79.97 74 GLY F CA 1
ATOM 6810 C C . GLY F 3 76 ? -45.203 -9.108 44.208 1.00 80.26 74 GLY F C 1
ATOM 6811 O O . GLY F 3 76 ? -46.337 -9.357 44.624 1.00 82.49 74 GLY F O 1
ATOM 6812 N N . VAL F 3 77 ? -44.204 -8.758 45.021 1.00 78.23 75 VAL F N 1
ATOM 6813 C CA . VAL F 3 77 ? -44.433 -8.613 46.456 1.00 84.50 75 VAL F CA 1
ATOM 6814 C C . VAL F 3 77 ? -45.494 -7.552 46.720 1.00 76.60 75 VAL F C 1
ATOM 6815 O O . VAL F 3 77 ? -46.373 -7.729 47.570 1.00 78.27 75 VAL F O 1
ATOM 6819 N N . ALA F 3 78 ? -45.444 -6.441 45.988 1.00 73.36 76 ALA F N 1
ATOM 6820 C CA . ALA F 3 78 ? -46.434 -5.392 46.203 1.00 71.69 76 ALA F CA 1
ATOM 6821 C C . ALA F 3 78 ? -47.740 -5.680 45.468 1.00 73.94 76 ALA F C 1
ATOM 6822 O O . ALA F 3 78 ? -48.819 -5.360 45.979 1.00 74.45 76 ALA F O 1
ATOM 6824 N N . PHE F 3 79 ? -47.662 -6.260 44.264 1.00 75.28 77 PHE F N 1
ATOM 6825 C CA . PHE F 3 79 ? -48.870 -6.607 43.513 1.00 77.59 77 PHE F CA 1
ATOM 6826 C C . PHE F 3 79 ? -49.777 -7.551 44.305 1.00 81.33 77 PHE F C 1
ATOM 6827 O O . PHE F 3 79 ? -50.982 -7.309 44.441 1.00 82.14 77 PHE F O 1
ATOM 6835 N N . TYR F 3 80 ? -49.213 -8.627 44.843 1.00 83.68 78 TYR F N 1
ATOM 6836 C CA . TYR F 3 80 ? -50.008 -9.682 45.454 1.00 87.63 78 TYR F CA 1
ATOM 6837 C C . TYR F 3 80 ? -50.280 -9.458 46.939 1.00 87.59 78 TYR F C 1
ATOM 6838 O O . TYR F 3 80 ? -51.011 -10.252 47.540 1.00 90.79 78 TYR F O 1
ATOM 6847 N N . ARG F 3 81 ? -49.726 -8.403 47.538 1.00 84.13 79 ARG F N 1
ATOM 6848 C CA . ARG F 3 81 ? -49.846 -8.199 48.979 1.00 88.62 79 ARG F CA 1
ATOM 6849 C C . ARG F 3 81 ? -51.302 -8.012 49.391 1.00 85.38 79 ARG F C 1
ATOM 6850 O O . ARG F 3 81 ? -52.019 -7.177 48.833 1.00 83.85 79 ARG F O 1
ATOM 6858 N N . GLY F 3 82 ? -51.734 -8.787 50.381 1.00 88.30 80 GLY F N 1
ATOM 6859 C CA . GLY F 3 82 ? -53.082 -8.646 50.888 1.00 89.72 80 GLY F CA 1
ATOM 6860 C C . GLY F 3 82 ? -54.176 -9.170 49.993 1.00 92.26 80 GLY F C 1
ATOM 6861 O O . GLY F 3 82 ? -55.341 -8.817 50.192 1.00 92.81 80 GLY F O 1
ATOM 6862 N N . ALA F 3 83 ? -53.837 -9.980 48.992 1.00 93.80 81 ALA F N 1
ATOM 6863 C CA . ALA F 3 83 ? -54.850 -10.524 48.098 1.00 96.32 81 ALA F CA 1
ATOM 6864 C C . ALA F 3 83 ? -55.823 -11.412 48.863 1.00 100.15 81 ALA F C 1
ATOM 6865 O O . ALA F 3 83 ? -55.424 -12.214 49.711 1.00 102.12 81 ALA F O 1
ATOM 6867 N N . ASP F 3 84 ? -57.111 -11.274 48.544 1.00 101.28 82 ASP F N 1
ATOM 6868 C CA . ASP F 3 84 ? -58.147 -12.105 49.148 1.00 106.90 82 ASP F CA 1
ATOM 6869 C C . ASP F 3 84 ? -58.355 -13.409 48.388 1.00 120.99 82 ASP F C 1
ATOM 6870 O O . ASP F 3 84 ? -58.589 -14.454 49.005 1.00 119.74 82 ASP F O 1
ATOM 6875 N N . CYS F 3 85 ? -58.266 -13.366 47.060 1.00 131.60 83 CYS F N 1
ATOM 6876 C CA . CYS F 3 85 ? -58.431 -14.545 46.220 1.00 142.82 83 CYS F CA 1
ATOM 6877 C C . CYS F 3 85 ? -57.709 -14.308 44.899 1.00 135.85 83 CYS F C 1
ATOM 6878 O O . CYS F 3 85 ? -57.392 -13.171 44.538 1.00 133.82 83 CYS F O 1
ATOM 6881 N N . CYS F 3 86 ? -57.467 -15.397 44.171 1.00 128.78 84 CYS F N 1
ATOM 6882 C CA . CYS F 3 86 ? -56.643 -15.342 42.974 1.00 116.73 84 CYS F CA 1
ATOM 6883 C C . CYS F 3 86 ? -57.293 -16.146 41.856 1.00 120.22 84 CYS F C 1
ATOM 6884 O O . CYS F 3 86 ? -57.780 -17.258 42.076 1.00 124.05 84 CYS F O 1
ATOM 6887 N N . VAL F 3 87 ? -57.278 -15.584 40.652 1.00 119.47 85 VAL F N 1
ATOM 6888 C CA . VAL F 3 87 ? -57.851 -16.212 39.469 1.00 114.33 85 VAL F CA 1
ATOM 6889 C C . VAL F 3 87 ? -56.717 -16.549 38.511 1.00 113.90 85 VAL F C 1
ATOM 6890 O O . VAL F 3 87 ? -55.876 -15.693 38.206 1.00 113.06 85 VAL F O 1
ATOM 6894 N N . LEU F 3 88 ? -56.701 -17.786 38.029 1.00 117.36 86 LEU F N 1
ATOM 6895 C CA . LEU F 3 88 ? -55.693 -18.256 37.088 1.00 117.53 86 LEU F CA 1
ATOM 6896 C C . LEU F 3 88 ? -56.362 -18.437 35.730 1.00 123.33 86 LEU F C 1
ATOM 6897 O O . LEU F 3 88 ? -57.349 -19.172 35.614 1.00 123.21 86 LEU F O 1
ATOM 6902 N N . VAL F 3 89 ? -55.834 -17.765 34.708 1.00 116.31 87 VAL F N 1
ATOM 6903 C CA . VAL F 3 89 ? -56.469 -17.709 33.397 1.00 116.92 87 VAL F CA 1
ATOM 6904 C C . VAL F 3 89 ? -55.551 -18.341 32.362 1.00 117.78 87 VAL F C 1
ATOM 6905 O O . VAL F 3 89 ? -54.336 -18.117 32.369 1.00 115.81 87 VAL F O 1
ATOM 6909 N N . PHE F 3 90 ? -56.147 -19.137 31.475 1.00 123.20 88 PHE F N 1
ATOM 6910 C CA . PHE F 3 90 ? -55.462 -19.702 30.324 1.00 123.22 88 PHE F CA 1
ATOM 6911 C C . PHE F 3 90 ? -56.421 -19.708 29.142 1.00 123.00 88 PHE F C 1
ATOM 6912 O O . PHE F 3 90 ? -57.637 -19.581 29.298 1.00 123.93 88 PHE F O 1
ATOM 6920 N N . ASP F 3 91 ? -55.856 -19.849 27.952 1.00 123.39 89 ASP F N 1
ATOM 6921 C CA . ASP F 3 91 ? -56.631 -20.003 26.730 1.00 131.27 89 ASP F CA 1
ATOM 6922 C C . ASP F 3 91 ? -56.671 -21.484 26.372 1.00 132.16 89 ASP F C 1
ATOM 6923 O O . ASP F 3 91 ? -55.633 -22.154 26.381 1.00 134.05 89 ASP F O 1
ATOM 6928 N N . VAL F 3 92 ? -57.868 -22.001 26.081 1.00 137.19 90 VAL F N 1
ATOM 6929 C CA . VAL F 3 92 ? -58.008 -23.424 25.778 1.00 142.84 90 VAL F CA 1
ATOM 6930 C C . VAL F 3 92 ? -57.275 -23.808 24.498 1.00 140.97 90 VAL F C 1
ATOM 6931 O O . VAL F 3 92 ? -57.009 -24.992 24.272 1.00 139.82 90 VAL F O 1
ATOM 6935 N N . ASN F 3 93 ? -56.951 -22.837 23.643 1.00 138.01 91 ASN F N 1
ATOM 6936 C CA . ASN F 3 93 ? -56.184 -23.106 22.433 1.00 142.60 91 ASN F CA 1
ATOM 6937 C C . ASN F 3 93 ? -54.674 -23.009 22.632 1.00 145.48 91 ASN F C 1
ATOM 6938 O O . ASN F 3 93 ? -53.922 -23.586 21.839 1.00 146.77 91 ASN F O 1
ATOM 6943 N N . ASN F 3 94 ? -54.211 -22.295 23.662 1.00 143.85 92 ASN F N 1
ATOM 6944 C CA . ASN F 3 94 ? -52.782 -22.095 23.930 1.00 136.53 92 ASN F CA 1
ATOM 6945 C C . ASN F 3 94 ? -52.330 -23.113 24.974 1.00 135.00 92 ASN F C 1
ATOM 6946 O O . ASN F 3 94 ? -52.599 -22.957 26.168 1.00 132.25 92 ASN F O 1
ATOM 6951 N N . ALA F 3 95 ? -51.616 -24.147 24.523 1.00 141.36 93 ALA F N 1
ATOM 6952 C CA . ALA F 3 95 ? -51.159 -25.182 25.447 1.00 138.54 93 ALA F CA 1
ATOM 6953 C C . ALA F 3 95 ? -50.151 -24.626 26.446 1.00 131.41 93 ALA F C 1
ATOM 6954 O O . ALA F 3 95 ? -50.160 -25.008 27.622 1.00 132.31 93 ALA F O 1
ATOM 6956 N N . LYS F 3 96 ? -49.281 -23.718 26.001 1.00 130.38 94 LYS F N 1
ATOM 6957 C CA . LYS F 3 96 ? -48.270 -23.160 26.894 1.00 134.61 94 LYS F CA 1
ATOM 6958 C C . LYS F 3 96 ? -48.895 -22.369 28.039 1.00 130.76 94 LYS F C 1
ATOM 6959 O O . LYS F 3 96 ? -48.356 -22.359 29.152 1.00 123.00 94 LYS F O 1
ATOM 6965 N N . SER F 3 97 ? -50.031 -21.711 27.791 1.00 131.44 95 SER F N 1
ATOM 6966 C CA . SER F 3 97 ? -50.680 -20.934 28.843 1.00 124.28 95 SER F CA 1
ATOM 6967 C C . SER F 3 97 ? -51.245 -21.823 29.944 1.00 123.55 95 SER F C 1
ATOM 6968 O O . SER F 3 97 ? -51.260 -21.423 31.113 1.00 124.39 95 SER F O 1
ATOM 6971 N N . PHE F 3 98 ? -51.711 -23.023 29.597 1.00 127.61 96 PHE F N 1
ATOM 6972 C CA . PHE F 3 98 ? -52.190 -23.947 30.619 1.00 130.68 96 PHE F CA 1
ATOM 6973 C C . PHE F 3 98 ? -51.038 -24.454 31.477 1.00 136.90 96 PHE F C 1
ATOM 6974 O O . PHE F 3 98 ? -51.171 -24.561 32.702 1.00 131.27 96 PHE F O 1
ATOM 6982 N N . ASP F 3 99 ? -49.902 -24.770 30.850 1.00 137.68 97 ASP F N 1
ATOM 6983 C CA . ASP F 3 99 ? -48.743 -25.252 31.595 1.00 147.02 97 ASP F CA 1
ATOM 6984 C C . ASP F 3 99 ? -48.217 -24.194 32.554 1.00 141.76 97 ASP F C 1
ATOM 6985 O O . ASP F 3 99 ? -47.611 -24.531 33.579 1.00 146.00 97 ASP F O 1
ATOM 6990 N N . ALA F 3 100 ? -48.439 -22.915 32.242 1.00 134.15 98 ALA F N 1
ATOM 6991 C CA . ALA F 3 100 ? -47.944 -21.835 33.085 1.00 123.91 98 ALA F CA 1
ATOM 6992 C C . ALA F 3 100 ? -48.716 -21.700 34.393 1.00 127.27 98 ALA F C 1
ATOM 6993 O O . ALA F 3 100 ? -48.236 -21.022 35.307 1.00 122.49 98 ALA F O 1
ATOM 6995 N N . LEU F 3 101 ? -49.896 -22.316 34.505 1.00 123.16 99 LEU F N 1
ATOM 6996 C CA . LEU F 3 101 ? -50.689 -22.168 35.722 1.00 123.50 99 LEU F CA 1
ATOM 6997 C C . LEU F 3 101 ? -49.960 -22.699 36.952 1.00 133.75 99 LEU F C 1
ATOM 6998 O O . LEU F 3 101 ? -50.177 -22.195 38.060 1.00 129.73 99 LEU F O 1
ATOM 7003 N N . ASP F 3 102 ? -49.103 -23.712 36.787 1.00 134.68 100 ASP F N 1
ATOM 7004 C CA . ASP F 3 102 ? -48.366 -24.245 37.931 1.00 138.79 100 ASP F CA 1
ATOM 7005 C C . ASP F 3 102 ? -47.296 -23.275 38.422 1.00 126.16 100 ASP F C 1
ATOM 7006 O O . ASP F 3 102 ? -47.025 -23.214 39.626 1.00 124.55 100 ASP F O 1
ATOM 7011 N N . SER F 3 103 ? -46.671 -22.524 37.516 1.00 124.16 101 SER F N 1
ATOM 7012 C CA . SER F 3 103 ? -45.670 -21.546 37.930 1.00 117.28 101 SER F CA 1
ATOM 7013 C C . SER F 3 103 ? -46.302 -20.284 38.511 1.00 113.66 101 SER F C 1
ATOM 7014 O O . SER F 3 103 ? -45.733 -19.677 39.429 1.00 110.99 101 SER F O 1
ATOM 7017 N N . TRP F 3 104 ? -47.470 -19.881 37.993 1.00 114.44 102 TRP F N 1
ATOM 7018 C CA . TRP F 3 104 ? -48.155 -18.692 38.498 1.00 114.66 102 TRP F CA 1
ATOM 7019 C C . TRP F 3 104 ? -48.655 -18.892 39.926 1.00 115.45 102 TRP F C 1
ATOM 7020 O O . TRP F 3 104 ? -48.514 -17.997 40.770 1.00 109.06 102 TRP F O 1
ATOM 7031 N N . ARG F 3 105 ? -49.245 -20.056 40.213 1.00 115.84 103 ARG F N 1
ATOM 7032 C CA . ARG F 3 105 ? -49.815 -20.299 41.534 1.00 120.08 103 ARG F CA 1
ATOM 7033 C C . ARG F 3 105 ? -48.729 -20.388 42.601 1.00 119.83 103 ARG F C 1
ATOM 7034 O O . ARG F 3 105 ? -48.901 -19.880 43.716 1.00 117.33 103 ARG F O 1
ATOM 7042 N N . ASP F 3 106 ? -47.6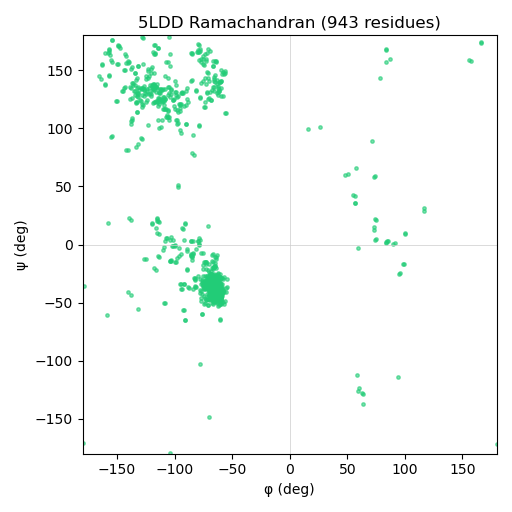07 -21.038 42.284 1.00 120.74 104 ASP F N 1
ATOM 7043 C CA . ASP F 3 106 ? -46.543 -21.195 43.270 1.00 122.18 104 ASP F CA 1
ATOM 7044 C C . ASP F 3 106 ? -45.863 -19.870 43.582 1.00 112.04 104 ASP F C 1
ATOM 7045 O O . ASP F 3 106 ? -45.591 -19.574 44.748 1.00 111.03 104 ASP F O 1
ATOM 7050 N N . GLU F 3 107 ? -45.572 -19.059 42.559 1.00 118.83 105 GLU F N 1
ATOM 7051 C CA . GLU F 3 107 ? -44.953 -17.759 42.809 1.00 113.01 105 GLU F CA 1
ATOM 7052 C C . GLU F 3 107 ? -45.891 -16.813 43.548 1.00 105.32 105 GLU F C 1
ATOM 7053 O O . GLU F 3 107 ? -45.433 -15.997 44.356 1.00 100.72 105 GLU F O 1
ATOM 7059 N N . PHE F 3 108 ? -47.198 -16.911 43.294 1.00 107.66 106 PHE F N 1
ATOM 7060 C CA . PHE F 3 108 ? -48.163 -16.097 44.028 1.00 105.25 106 PHE F CA 1
ATOM 7061 C C . PHE F 3 108 ? -48.113 -16.414 45.517 1.00 105.67 106 PHE F C 1
ATOM 7062 O O . PHE F 3 108 ? -48.039 -15.508 46.356 1.00 102.02 106 PHE F O 1
ATOM 7070 N N . LEU F 3 109 ? -48.129 -17.705 45.860 1.00 108.43 107 LEU F N 1
ATOM 7071 C CA . LEU F 3 109 ? -48.054 -18.108 47.260 1.00 109.81 107 LEU F CA 1
ATOM 7072 C C . LEU F 3 109 ? -46.742 -17.672 47.900 1.00 107.22 107 LEU F C 1
ATOM 7073 O O . LEU F 3 109 ? -46.699 -17.416 49.108 1.00 109.68 107 LEU F O 1
ATOM 7078 N N . ILE F 3 110 ? -45.670 -17.572 47.115 1.00 105.59 108 ILE F N 1
ATOM 7079 C CA . ILE F 3 110 ? -44.374 -17.194 47.668 1.00 103.17 108 ILE F CA 1
ATOM 7080 C C . ILE F 3 110 ? -44.313 -15.697 47.933 1.00 98.74 108 ILE F C 1
ATOM 7081 O O . ILE F 3 110 ? -43.901 -15.259 49.013 1.00 97.24 108 ILE F O 1
ATOM 7086 N N . GLN F 3 111 ? -44.708 -14.887 46.949 1.00 96.62 109 GLN F N 1
ATOM 7087 C CA . GLN F 3 111 ? -44.568 -13.440 47.089 1.00 100.46 109 GLN F CA 1
ATOM 7088 C C . GLN F 3 111 ? -45.655 -12.848 47.978 1.00 91.97 109 GLN F C 1
ATOM 7089 O O . GLN F 3 111 ? -45.386 -11.927 48.755 1.00 90.85 109 GLN F O 1
ATOM 7095 N N . ALA F 3 112 ? -46.887 -13.347 47.865 1.00 94.78 110 ALA F N 1
ATOM 7096 C CA . ALA F 3 112 ? -47.961 -12.854 48.722 1.00 94.79 110 ALA F CA 1
ATOM 7097 C C . ALA F 3 112 ? -47.818 -13.385 50.142 1.00 102.99 110 ALA F C 1
ATOM 7098 O O . ALA F 3 112 ? -48.099 -12.666 51.108 1.00 95.03 110 ALA F O 1
ATOM 7100 N N . SER F 3 113 ? -47.367 -14.630 50.282 1.00 110.33 111 SER F N 1
ATOM 7101 C CA . SER F 3 113 ? -47.198 -15.284 51.575 1.00 117.72 111 SER F CA 1
ATOM 7102 C C . SER F 3 113 ? -48.448 -15.174 52.450 1.00 115.95 111 SER F C 1
ATOM 7103 O O . SER F 3 113 ? -48.399 -14.599 53.546 1.00 122.09 111 SER F O 1
ATOM 7106 N N . PRO F 3 114 ? -49.592 -15.714 52.002 1.00 115.62 112 PRO F N 1
ATOM 7107 C CA . PRO F 3 114 ? -50.842 -15.531 52.741 1.00 118.01 112 PRO F CA 1
ATOM 7108 C C . PRO F 3 114 ? -50.947 -16.451 53.954 1.00 123.20 112 PRO F C 1
ATOM 7109 O O . PRO F 3 114 ? -50.004 -17.201 54.203 1.00 126.89 112 PRO F O 1
ATOM 7113 N N . PRO F 3 117 ? -53.567 -20.339 54.111 1.00 132.54 115 PRO F N 1
ATOM 7114 C CA . PRO F 3 117 ? -52.765 -20.372 52.882 1.00 134.99 115 PRO F CA 1
ATOM 7115 C C . PRO F 3 117 ? -53.046 -21.616 52.044 1.00 142.93 115 PRO F C 1
ATOM 7116 O O . PRO F 3 117 ? -53.030 -21.557 50.813 1.00 141.40 115 PRO F O 1
ATOM 7120 N N . GLU F 3 118 ? -53.293 -22.737 52.721 1.00 152.33 116 GLU F N 1
ATOM 7121 C CA . GLU F 3 118 ? -53.602 -23.989 52.040 1.00 159.97 116 GLU F CA 1
ATOM 7122 C C . GLU F 3 118 ? -55.020 -24.017 51.486 1.00 154.19 116 GLU F C 1
ATOM 7123 O O . GLU F 3 118 ? -55.322 -24.854 50.627 1.00 154.05 116 GLU F O 1
ATOM 7129 N N . ASN F 3 119 ? -55.892 -23.130 51.968 1.00 150.02 117 ASN F N 1
ATOM 7130 C CA . ASN F 3 119 ? -57.272 -23.021 51.511 1.00 144.60 117 ASN F CA 1
ATOM 7131 C C . ASN F 3 119 ? -57.541 -21.695 50.813 1.00 136.83 117 ASN F C 1
ATOM 7132 O O . ASN F 3 119 ? -58.698 -21.269 50.724 1.00 136.85 117 ASN F O 1
ATOM 7137 N N . PHE F 3 120 ? -56.494 -21.029 50.337 1.00 133.19 118 PHE F N 1
ATOM 7138 C CA . PHE F 3 120 ? -56.658 -19.746 49.674 1.00 125.00 118 PHE F CA 1
ATOM 7139 C C . PHE F 3 120 ? -57.511 -19.929 48.424 1.00 126.15 118 PHE F C 1
ATOM 7140 O O . PHE F 3 120 ? -57.253 -20.846 47.633 1.00 128.30 118 PHE F O 1
ATOM 7148 N N . PRO F 3 121 ? -58.531 -19.098 48.216 1.00 124.89 119 PRO F N 1
ATOM 7149 C CA . PRO F 3 121 ? -59.456 -19.321 47.092 1.00 126.32 119 PRO F CA 1
ATOM 7150 C C . PRO F 3 121 ? -58.779 -19.112 45.743 1.00 124.59 119 PRO F C 1
ATOM 7151 O O . PRO F 3 121 ? -58.080 -18.119 45.526 1.00 121.92 119 PRO F O 1
ATOM 7155 N N . PHE F 3 122 ? -58.994 -20.066 44.839 1.00 127.38 120 PHE F N 1
ATOM 7156 C CA . PHE F 3 122 ? -58.498 -20.014 43.472 1.00 126.38 120 PHE F CA 1
ATOM 7157 C C . PHE F 3 122 ? -59.635 -20.360 42.520 1.00 128.52 120 PHE F C 1
ATOM 7158 O O . PHE F 3 122 ? -60.577 -21.062 42.893 1.00 138.93 120 PHE F O 1
ATOM 7166 N N . VAL F 3 123 ? -59.544 -19.860 41.288 1.00 126.80 121 VAL F N 1
ATOM 7167 C CA . VAL F 3 123 ? -60.470 -20.218 40.214 1.00 128.75 121 VAL F CA 1
ATOM 7168 C C . VAL F 3 123 ? -59.680 -20.255 38.913 1.00 127.95 121 VAL F C 1
ATOM 7169 O O . VAL F 3 123 ? -58.927 -19.322 38.616 1.00 127.26 121 VAL F O 1
ATOM 7173 N N . VAL F 3 124 ? -59.848 -21.327 38.137 1.00 131.03 122 VAL F N 1
ATOM 7174 C CA . VAL F 3 124 ? -59.197 -21.468 36.838 1.00 132.75 122 VAL F CA 1
ATOM 7175 C C . VAL F 3 124 ? -60.228 -21.184 35.755 1.00 130.94 122 VAL F C 1
ATOM 7176 O O . VAL F 3 124 ? -61.360 -21.681 35.819 1.00 133.64 122 VAL F O 1
ATOM 7180 N N . LEU F 3 125 ? -59.847 -20.371 34.770 1.00 128.19 123 LEU F N 1
ATOM 7181 C CA . LEU F 3 125 ? -60.738 -19.954 33.693 1.00 130.97 123 LEU F CA 1
ATOM 7182 C C . LEU F 3 125 ? -60.171 -20.364 32.342 1.00 134.76 123 LEU F C 1
ATOM 7183 O O . LEU F 3 125 ? -58.999 -20.100 32.052 1.00 136.98 123 LEU F O 1
ATOM 7188 N N . GLY F 3 126 ? -61.001 -21.006 31.523 1.00 136.21 124 GLY F N 1
ATOM 7189 C CA . GLY F 3 126 ? -60.629 -21.308 30.154 1.00 132.00 124 GLY F CA 1
ATOM 7190 C C . GLY F 3 126 ? -61.425 -20.498 29.153 1.00 130.71 124 GLY F C 1
ATOM 7191 O O . GLY F 3 126 ? -62.658 -20.539 29.157 1.00 132.20 124 GLY F O 1
ATOM 7192 N N . ILE F 3 127 ? -60.742 -19.752 28.296 1.00 132.58 125 ILE F N 1
ATOM 7193 C CA . ILE F 3 127 ? -61.401 -18.879 27.332 1.00 130.96 125 ILE F CA 1
ATOM 7194 C C . ILE F 3 127 ? -61.552 -19.620 26.015 1.00 134.54 125 ILE F C 1
ATOM 7195 O O . ILE F 3 127 ? -60.588 -20.208 25.515 1.00 133.41 125 ILE F O 1
ATOM 7200 N N . LYS F 3 128 ? -62.758 -19.598 25.455 1.00 108.81 126 LYS F N 1
ATOM 7201 C CA . LYS F 3 128 ? -63.001 -20.185 24.140 1.00 110.94 126 LYS F CA 1
ATOM 7202 C C . LYS F 3 128 ? -63.120 -19.100 23.075 1.00 108.15 126 LYS F C 1
ATOM 7203 O O . LYS F 3 128 ? -63.376 -17.936 23.385 1.00 110.17 126 LYS F O 1
ATOM 7209 N N . LYS F 3 135 ? -61.996 -25.653 17.983 1.00 106.77 133 LYS F N 1
ATOM 7210 C CA . LYS F 3 135 ? -60.683 -26.287 17.957 1.00 114.57 133 LYS F CA 1
ATOM 7211 C C . LYS F 3 135 ? -59.851 -25.869 19.168 1.00 117.51 133 LYS F C 1
ATOM 7212 O O . LYS F 3 135 ? -59.256 -24.791 19.177 1.00 116.38 133 LYS F O 1
ATOM 7218 N N . ARG F 3 136 ? -59.800 -26.724 20.183 1.00 124.86 134 ARG F N 1
ATOM 7219 C CA . ARG F 3 136 ? -59.034 -26.460 21.389 1.00 117.59 134 ARG F CA 1
ATOM 7220 C C . ARG F 3 136 ? -57.993 -27.552 21.592 1.00 129.96 134 ARG F C 1
ATOM 7221 O O . ARG F 3 136 ? -58.188 -28.701 21.186 1.00 141.02 134 ARG F O 1
ATOM 7229 N N . VAL F 3 137 ? -56.883 -27.183 22.226 1.00 132.23 135 VAL F N 1
ATOM 7230 C CA . VAL F 3 137 ? -55.788 -28.122 22.456 1.00 139.13 135 VAL F CA 1
ATOM 7231 C C . VAL F 3 137 ? -55.905 -28.787 23.824 1.00 139.69 135 VAL F C 1
ATOM 7232 O O . VAL F 3 137 ? -55.625 -29.980 23.968 1.00 144.26 135 VAL F O 1
ATOM 7236 N N . ILE F 3 138 ? -56.328 -28.032 24.834 1.00 136.51 136 ILE F N 1
ATOM 7237 C CA . ILE F 3 138 ? -56.455 -28.537 26.196 1.00 124.41 136 ILE F CA 1
ATOM 7238 C C . ILE F 3 138 ? -57.897 -28.993 26.386 1.00 120.01 136 ILE F C 1
ATOM 7239 O O . ILE F 3 138 ? -58.831 -28.200 26.227 1.00 117.92 136 ILE F O 1
ATOM 7244 N N . SER F 3 139 ? -58.084 -30.268 26.713 1.00 122.80 137 SER F N 1
ATOM 7245 C CA . SER F 3 139 ? -59.433 -30.773 26.916 1.00 127.02 137 SER F CA 1
ATOM 7246 C C . SER F 3 139 ? -59.977 -30.337 28.276 1.00 130.12 137 SER F C 1
ATOM 7247 O O . SER F 3 139 ? -59.231 -29.974 29.191 1.00 127.32 137 SER F O 1
ATOM 7250 N N . THR F 3 140 ? -61.309 -30.369 28.391 1.00 135.95 138 THR F N 1
ATOM 7251 C CA . THR F 3 140 ? -61.966 -29.970 29.634 1.00 137.33 138 THR F CA 1
ATOM 7252 C C . THR F 3 140 ? -61.561 -30.871 30.794 1.00 140.45 138 THR F C 1
ATOM 7253 O O . THR F 3 140 ? -61.305 -30.389 31.904 1.00 139.79 138 THR F O 1
ATOM 7257 N N . LYS F 3 141 ? -61.488 -32.183 30.556 1.00 142.09 139 LYS F N 1
ATOM 7258 C CA . LYS F 3 141 ? -61.111 -33.105 31.623 1.00 143.68 139 LYS F CA 1
ATOM 7259 C C . LYS F 3 141 ? -59.649 -32.926 32.027 1.00 141.85 139 LYS F C 1
ATOM 7260 O O . LYS F 3 141 ? -59.309 -33.037 33.211 1.00 142.77 139 LYS F O 1
ATOM 7266 N N . ARG F 3 142 ? -58.767 -32.658 31.059 1.00 137.24 140 ARG F N 1
ATOM 7267 C CA . ARG F 3 142 ? -57.364 -32.413 31.381 1.00 135.58 140 ARG F CA 1
ATOM 7268 C C . ARG F 3 142 ? -57.194 -31.138 32.203 1.00 140.61 140 ARG F C 1
ATOM 7269 O O . ARG F 3 142 ? -56.276 -31.050 33.027 1.00 145.14 140 ARG F O 1
ATOM 7277 N N . ALA F 3 143 ? -58.067 -30.145 31.997 1.00 147.56 141 ALA F N 1
ATOM 7278 C CA . ALA F 3 143 ? -58.049 -28.947 32.833 1.00 127.98 141 ALA F CA 1
ATOM 7279 C C . ALA F 3 143 ? -58.562 -29.245 34.236 1.00 133.18 141 ALA F C 1
ATOM 7280 O O . ALA F 3 143 ? -58.096 -28.643 35.210 1.00 131.31 141 ALA F O 1
ATOM 7282 N N . GLN F 3 144 ? -59.531 -30.155 34.352 1.00 141.54 142 GLN F N 1
ATOM 7283 C CA . GLN F 3 144 ? -60.042 -30.548 35.661 1.00 148.91 142 GLN F CA 1
ATOM 7284 C C . GLN F 3 144 ? -59.019 -31.363 36.445 1.00 148.28 142 GLN F C 1
ATOM 7285 O O . GLN F 3 144 ? -59.041 -31.356 37.682 1.00 145.77 142 GLN F O 1
ATOM 7291 N N . THR F 3 145 ? -58.133 -32.083 35.750 1.00 149.83 143 THR F N 1
ATOM 7292 C CA . THR F 3 145 ? -57.089 -32.838 36.437 1.00 144.96 143 THR F CA 1
ATOM 7293 C C . THR F 3 145 ? -56.152 -31.909 37.199 1.00 140.80 143 THR F C 1
ATOM 7294 O O . THR F 3 145 ? -55.717 -32.232 38.311 1.00 143.07 143 THR F O 1
ATOM 7298 N N . PHE F 3 146 ? -55.821 -30.753 36.612 1.00 135.80 144 PHE F N 1
ATOM 7299 C CA . PHE F 3 146 ? -55.052 -29.746 37.338 1.00 133.09 144 PHE F CA 1
ATOM 7300 C C . PHE F 3 146 ? -55.869 -29.121 38.463 1.00 134.83 144 PHE F C 1
ATOM 7301 O O . PHE F 3 146 ? -55.338 -28.852 39.547 1.00 135.31 144 PHE F O 1
ATOM 7309 N N . CYS F 3 147 ? -57.154 -28.858 38.213 1.00 135.87 145 CYS F N 1
ATOM 7310 C CA . CYS F 3 147 ? -58.011 -28.287 39.246 1.00 139.71 145 CYS F CA 1
ATOM 7311 C C . CYS F 3 147 ? -58.147 -29.234 40.435 1.00 149.41 145 CYS F C 1
ATOM 7312 O O . CYS F 3 147 ? -58.013 -28.817 41.592 1.00 149.80 145 CYS F O 1
ATOM 7315 N N . GLN F 3 148 ? -58.408 -30.521 40.164 1.00 150.74 146 GLN F N 1
ATOM 7316 C CA . GLN F 3 148 ? -58.506 -31.515 41.231 1.00 151.91 146 GLN F CA 1
ATOM 7317 C C . GLN F 3 148 ? -57.177 -31.726 41.947 1.00 151.61 146 GLN F C 1
ATOM 7318 O O . GLN F 3 148 ? -57.166 -32.062 43.137 1.00 158.28 146 GLN F O 1
ATOM 7324 N N . SER F 3 149 ? -56.052 -31.565 41.243 1.00 148.59 147 SER F N 1
ATOM 7325 C CA . SER F 3 149 ? -54.752 -31.757 41.881 1.00 147.21 147 SER F CA 1
ATOM 7326 C C . SER F 3 149 ? -54.483 -30.688 42.932 1.00 145.98 147 SER F C 1
ATOM 7327 O O . SER F 3 149 ? -53.880 -30.973 43.972 1.00 148.01 147 SER F O 1
ATOM 7330 N N . LYS F 3 150 ? -54.923 -29.460 42.683 1.00 142.84 148 LYS F N 1
ATOM 7331 C CA . LYS F 3 150 ? -54.686 -28.341 43.597 1.00 142.57 148 LYS F CA 1
ATOM 7332 C C . LYS F 3 150 ? -55.883 -28.087 44.508 1.00 145.75 148 LYS F C 1
ATOM 7333 O O . LYS F 3 150 ? -56.378 -26.966 44.616 1.00 146.80 148 LYS F O 1
ATOM 7339 N N . GLY F 3 151 ? -56.366 -29.139 45.167 1.00 150.17 149 GLY F N 1
ATOM 7340 C CA . GLY F 3 151 ? -57.417 -28.990 46.155 1.00 154.03 149 GLY F CA 1
ATOM 7341 C C . GLY F 3 151 ? -58.799 -28.726 45.609 1.00 161.72 149 GLY F C 1
ATOM 7342 O O . GLY F 3 151 ? -59.653 -28.213 46.336 1.00 156.54 149 GLY F O 1
ATOM 7343 N N . GLY F 3 152 ? -59.055 -29.073 44.351 1.00 161.94 150 GLY F N 1
ATOM 7344 C CA . GLY F 3 152 ? -60.372 -28.884 43.775 1.00 165.84 150 GLY F CA 1
ATOM 7345 C C . GLY F 3 152 ? -60.686 -27.434 43.466 1.00 166.35 150 GLY F C 1
ATOM 7346 O O . GLY F 3 152 ? -61.659 -26.880 43.986 1.00 171.59 150 GLY F O 1
ATOM 7347 N N . ILE F 3 153 ? -59.868 -26.811 42.628 1.00 144.55 151 ILE F N 1
ATOM 7348 C CA . ILE F 3 153 ? -60.100 -25.414 42.243 1.00 140.51 151 ILE F CA 1
ATOM 7349 C C . ILE F 3 153 ? -61.312 -25.341 41.318 1.00 140.50 151 ILE F C 1
ATOM 7350 O O . ILE F 3 153 ? -61.385 -26.105 40.339 1.00 140.49 151 ILE F O 1
ATOM 7355 N N . PRO F 3 154 ? -62.276 -24.453 41.574 1.00 140.60 152 PRO F N 1
ATOM 7356 C CA . PRO F 3 154 ? -63.413 -24.296 40.651 1.00 140.28 152 PRO F CA 1
ATOM 7357 C C . PRO F 3 154 ? -62.967 -23.853 39.262 1.00 135.37 152 PRO F C 1
ATOM 7358 O O . PRO F 3 154 ? -62.164 -22.930 39.110 1.00 133.51 152 PRO F O 1
ATOM 7362 N N . TYR F 3 155 ? -63.513 -24.512 38.242 1.00 135.93 153 TYR F N 1
ATOM 7363 C CA . TYR F 3 155 ? -63.157 -24.274 36.850 1.00 131.87 153 TYR F CA 1
ATOM 7364 C C . TYR F 3 155 ? -64.384 -23.772 36.099 1.00 131.39 153 TYR F C 1
ATOM 7365 O O . TYR F 3 155 ? -65.477 -24.328 36.250 1.00 135.13 153 TYR F O 1
ATOM 7374 N N . PHE F 3 156 ? -64.204 -22.723 35.296 1.00 128.43 154 PHE F N 1
ATOM 7375 C CA . PHE F 3 156 ? -65.281 -22.150 34.499 1.00 125.94 154 PHE F CA 1
ATOM 7376 C C . PHE F 3 156 ? -64.754 -21.831 33.108 1.00 121.64 154 PHE F C 1
ATOM 7377 O O . PHE F 3 156 ? -63.562 -21.572 32.926 1.00 118.54 154 PHE F O 1
ATOM 7385 N N . GLU F 3 157 ? -65.653 -21.852 32.124 1.00 121.60 155 GLU F N 1
ATOM 7386 C CA . GLU F 3 157 ? -65.301 -21.533 30.747 1.00 118.88 155 GLU F CA 1
ATOM 7387 C C . GLU F 3 157 ? -66.195 -20.423 30.215 1.00 116.26 155 GLU F C 1
ATOM 7388 O O . GLU F 3 157 ? -67.372 -20.332 30.575 1.00 118.38 155 GLU F O 1
ATOM 7394 N N . THR F 3 158 ? -65.617 -19.570 29.374 1.00 115.83 156 THR F N 1
ATOM 7395 C CA . THR F 3 158 ? -66.313 -18.425 28.805 1.00 119.55 156 THR F CA 1
ATOM 7396 C C . THR F 3 158 ? -65.634 -18.071 27.483 1.00 119.04 156 THR F C 1
ATOM 7397 O O . THR F 3 158 ? -64.630 -18.676 27.098 1.00 122.18 156 THR F O 1
ATOM 7401 N N . SER F 3 159 ? -66.194 -17.091 26.779 1.00 117.49 157 SER F N 1
ATOM 7402 C CA . SER F 3 159 ? -65.586 -16.624 25.531 1.00 111.95 157 SER F CA 1
ATOM 7403 C C . SER F 3 159 ? -65.361 -15.113 25.517 1.00 108.55 157 SER F C 1
ATOM 7404 O O . SER F 3 159 ? -65.829 -14.394 26.397 1.00 112.60 157 SER F O 1
ATOM 7407 N N . ASN F 3 165 ? -70.225 -17.473 31.703 1.00 118.90 163 ASN F N 1
ATOM 7408 C CA . ASN F 3 165 ? -69.957 -17.988 33.040 1.00 122.01 163 ASN F CA 1
ATOM 7409 C C . ASN F 3 165 ? -69.139 -17.011 33.869 1.00 123.26 163 ASN F C 1
ATOM 7410 O O . ASN F 3 165 ? -68.855 -17.270 35.039 1.00 123.25 163 ASN F O 1
ATOM 7415 N N . VAL F 3 166 ? -68.754 -15.891 33.255 1.00 161.13 164 VAL F N 1
ATOM 7416 C CA . VAL F 3 166 ? -67.917 -14.921 33.955 1.00 159.08 164 VAL F CA 1
ATOM 7417 C C . VAL F 3 166 ? -68.627 -14.411 35.202 1.00 161.22 164 VAL F C 1
ATOM 7418 O O . VAL F 3 166 ? -68.052 -14.378 36.296 1.00 154.57 164 VAL F O 1
ATOM 7422 N N . GLU F 3 167 ? -69.897 -14.021 35.059 1.00 169.13 165 GLU F N 1
ATOM 7423 C CA . GLU F 3 167 ? -70.652 -13.534 36.210 1.00 177.86 165 GLU F CA 1
ATOM 7424 C C . GLU F 3 167 ? -70.788 -14.614 37.277 1.00 174.66 165 GLU F C 1
ATOM 7425 O O . GLU F 3 167 ? -70.699 -14.329 38.477 1.00 176.02 165 GLU F O 1
ATOM 7431 N N . GLU F 3 168 ? -71.013 -15.862 36.859 1.00 171.81 166 GLU F N 1
ATOM 7432 C CA . GLU F 3 168 ? -71.141 -16.953 37.820 1.00 163.82 166 GLU F CA 1
ATOM 7433 C C . GLU F 3 168 ? -69.794 -17.342 38.421 1.00 152.31 166 GLU F C 1
ATOM 7434 O O . GLU F 3 168 ? -69.730 -17.733 39.592 1.00 148.06 166 GLU F O 1
ATOM 7440 N N . ALA F 3 169 ? -68.711 -17.235 37.646 1.00 150.57 167 ALA F N 1
ATOM 7441 C CA . ALA F 3 169 ? -67.396 -17.619 38.151 1.00 146.93 167 ALA F CA 1
ATOM 7442 C C . ALA F 3 169 ? -66.946 -16.729 39.304 1.00 144.26 167 ALA F C 1
ATOM 7443 O O . ALA F 3 169 ? -66.266 -17.205 40.220 1.00 142.36 167 ALA F O 1
ATOM 7445 N N . PHE F 3 170 ? -67.309 -15.443 39.277 1.00 145.23 168 PHE F N 1
ATOM 7446 C CA . PHE F 3 170 ? -66.865 -14.518 40.317 1.00 148.31 168 PHE F CA 1
ATOM 7447 C C . PHE F 3 170 ? -67.728 -14.590 41.572 1.00 149.95 168 PHE F C 1
ATOM 7448 O O . PHE F 3 170 ? -67.238 -14.301 42.669 1.00 139.67 168 PHE F O 1
ATOM 7456 N N . GLN F 3 171 ? -69.007 -14.950 41.435 1.00 152.41 169 GLN F N 1
ATOM 7457 C CA . GLN F 3 171 ? -69.838 -15.168 42.614 1.00 154.40 169 GLN F CA 1
ATOM 7458 C C . GLN F 3 171 ? -69.358 -16.370 43.415 1.00 148.15 169 GLN F C 1
ATOM 7459 O O . GLN F 3 171 ? -69.506 -16.395 44.642 1.00 152.72 169 GLN F O 1
ATOM 7465 N N . VAL F 3 172 ? -68.780 -17.367 42.741 1.00 147.08 170 VAL F N 1
ATOM 7466 C CA . VAL F 3 172 ? -68.265 -18.545 43.432 1.00 139.17 170 VAL F CA 1
ATOM 7467 C C . VAL F 3 172 ? -67.023 -18.195 44.243 1.00 137.88 170 VAL F C 1
ATOM 7468 O O . VAL F 3 172 ? -66.901 -18.569 45.415 1.00 137.14 170 VAL F O 1
ATOM 7472 N N . ILE F 3 173 ? -66.079 -17.477 43.630 1.00 138.95 171 ILE F N 1
ATOM 7473 C CA . ILE F 3 173 ? -64.835 -17.168 44.326 1.00 137.45 171 ILE F CA 1
ATOM 7474 C C . ILE F 3 173 ? -65.078 -16.161 45.446 1.00 136.26 171 ILE F C 1
ATOM 7475 O O . ILE F 3 173 ? -64.382 -16.182 46.470 1.00 135.77 171 ILE F O 1
ATOM 7480 N N . ALA F 3 174 ? -66.069 -15.278 45.285 1.00 137.26 172 ALA F N 1
ATOM 7481 C CA . ALA F 3 174 ? -66.418 -14.354 46.359 1.00 136.58 172 ALA F CA 1
ATOM 7482 C C . ALA F 3 174 ? -67.077 -15.087 47.518 1.00 140.26 172 ALA F C 1
ATOM 7483 O O . ALA F 3 174 ? -66.794 -14.795 48.684 1.00 141.81 172 ALA F O 1
ATOM 7485 N N . ARG F 3 175 ? -67.957 -16.044 47.215 1.00 138.60 173 ARG F N 1
ATOM 7486 C CA . ARG F 3 175 ? -68.614 -16.803 48.271 1.00 138.58 173 ARG F CA 1
ATOM 7487 C C . ARG F 3 175 ? -67.608 -17.631 49.063 1.00 140.49 173 ARG F C 1
ATOM 7488 O O . ARG F 3 175 ? -67.677 -17.690 50.296 1.00 151.50 173 ARG F O 1
ATOM 7496 N N . ASN F 3 176 ? -66.652 -18.265 48.376 1.00 138.21 174 ASN F N 1
ATOM 7497 C CA . ASN F 3 176 ? -65.701 -19.142 49.058 1.00 136.69 174 ASN F CA 1
ATOM 7498 C C . ASN F 3 176 ? -64.664 -18.369 49.865 1.00 136.75 174 ASN F C 1
ATOM 7499 O O . ASN F 3 176 ? -64.125 -18.900 50.842 1.00 137.63 174 ASN F O 1
ATOM 7504 N N . ALA F 3 177 ? -64.358 -17.131 49.473 1.00 138.14 175 ALA F N 1
ATOM 7505 C CA . ALA F 3 177 ? -63.393 -16.339 50.233 1.00 136.83 175 ALA F CA 1
ATOM 7506 C C . ALA F 3 177 ? -63.960 -15.903 51.578 1.00 137.46 175 ALA F C 1
ATOM 7507 O O . ALA F 3 177 ? -63.228 -15.832 52.572 1.00 138.52 175 ALA F O 1
ATOM 7509 N N . LEU F 3 178 ? -65.260 -15.606 51.627 1.00 137.59 176 LEU F N 1
ATOM 7510 C CA . LEU F 3 178 ? -65.883 -15.098 52.844 1.00 141.75 176 LEU F CA 1
ATOM 7511 C C . LEU F 3 178 ? -65.987 -16.148 53.947 1.00 152.48 176 LEU F C 1
ATOM 7512 O O . LEU F 3 178 ? -66.210 -15.783 55.107 1.00 144.37 176 LEU F O 1
ATOM 7517 N N . MET F 3 179 ? -65.850 -17.435 53.620 1.00 157.46 177 MET F N 1
ATOM 7518 C CA . MET F 3 179 ? -65.885 -18.462 54.659 1.00 168.95 177 MET F CA 1
ATOM 7519 C C . MET F 3 179 ? -64.700 -18.345 55.612 1.00 172.05 177 MET F C 1
ATOM 7520 O O . MET F 3 179 ? -64.836 -18.645 56.804 1.00 178.98 177 MET F O 1
ATOM 7525 N N . GLN F 3 180 ? -63.542 -17.921 55.113 1.00 167.34 178 GLN F N 1
ATOM 7526 C CA . GLN F 3 180 ? -62.349 -17.778 55.944 1.00 162.63 178 GLN F CA 1
ATOM 7527 C C . GLN F 3 180 ? -62.488 -16.647 56.964 1.00 157.83 178 GLN F C 1
ATOM 7528 O O . GLN F 3 180 ? -62.960 -15.556 56.646 1.00 152.54 178 GLN F O 1
#

InterPro domains:
  IPR004353 Vacuolar fusion protein Mon1 [PR01546] (223-240)
  IPR004353 Vacuolar fusion protein Mon1 [PR01546] (241-261)
  IPR004353 Vacuolar fusion protein Mon1 [PR01546] (275-289)
  IPR004353 Vacuolar fusion protein Mon1 [PR01546] (298-326)
  IPR004353 Vacuolar fusion protein Mon1 [PR01546] (327-339)
  IPR004353 Vacuolar fusion protein Mon1 [PR01546] (357-378)
  IPR004353 Vacuolar fusion protein Mon1 [PR01546] (381-394)
  IPR004353 Vacuolar fusion protein Mon1 [PR01546] (405-421)
  IPR004353 Vacuolar fusion protein Mon1 [PR01546] (432-455)
  IPR004353 Vacuolar fusion protein Mon1 [PR01546] (616-630)
  IPR004353 Vacuolar fusion protein Mon1 [PR01546] (645-665)
  IPR004353 Vacuolar fusion protein Mon1 [PTHR13027] (23-664)
  IPR043970 FUZ/MON1/HPS1, third Longin domain [PF19038] (543-654)
  IPR043971 FUZ/MON1/HPS1, second Longin domain [PF19037] (385-511)
  IPR043972 FUZ/MON1/HPS1, first Longin domain [PF19036] (223-345)

Sequence (955 aa):
ERELDNIPDTLPDDERLALWKGKLKHYLILSSAGKPIWSRHGDLSLVNSTMGVVQTIISFYEGARNPLLGFTAGKVRFVILIKGPLYFVAISRLRESDAQLRAQLEALYMQILSTLTLPILTNIFAHRPSTDLRGPLQGTESLLASLADSFTKGSIIPAQLGFLAIYNPALGTTDETLEDQIVYYATASTLSPVSKEERHERLRQIGLAQGMVEFAKSFSDGEPVDTIDTEKARVILVEVEEGWWILASIDLTRLPYEYSSREVKPPSLLRADLLRAYDLFLLHHGSSLSSLLASQGRAQLVASLTRFWDHFLATWNVLLHKKVLLKVIILGDSGVGKTSLMNQYVNKKFSASYKATIGADFLTREVMVDDRQVTMQLWDTAGQERFQSLGVAFYRGADCCVLVFDVNNAKSFDALDSWRDEFLIQASPRDPENFPFVVLGIKIKRVISTKRAQTFCQSKGGIPYFETSAKAINVEEAFQVIARNALMQDDERLALWKGKLKHYLILSSAGKPIWSRHGDLSLVNSTMGVVQTIISFYEGARNPLLGFTAGKVRFVILIKGPLYFVAISRLRESDAQLRAQLEALYMQILSTLTLPILTNIFAHRPSTDLRGPLQGTESLLASLADSFTKGSIPAQLGFLAIYNPALGTTDETLEDQIVYYATASTLSPVSKEERHERLRQIGLAQGMVEFAKSFSDGEPVDTIDTEKARVILVEVEEGWWILASIDLTRLPYEYSSREVKPPSLLRADLLRAYDLFLLHHGSSLSSLLASQGRAQLVASLTRFWDHFLATWNVLLHKVLLKVIILGDSGVGKTSLMNQYVNKKFSASYKATIGADFLTREVMVRQVTMQLWDTAGQERFQSLGVAFYRGADCCVLVFDVNNAKSFDALDSWRDEFLIQASPPENFPFVVLGIKKRVISTKRAQTFCQSKGGIPYFETSNVEEAFQVIARNALMQ

Nearest PDB structures (foldseek):
  5ldd-assembly1_C  TM=1.006E+00  e=9.751E-38  Thermochaetoides thermophila DSM 1495
  5z2m-assembly1_A  TM=8.977E-01  e=2.774E-26  Mus musculus
  2ocb-assembly1_A  TM=8.934E-01  e=1.864E-22  Homo sapiens
  7e1t-assembly1_A  TM=8.926E-01  e=5.861E-21  Homo sapiens
  1yzl-assembly1_A  TM=8.854E-01  e=4.839E-21  Mus musculus

Radius of gyration: 35.16 Å; Cα contacts (8 Å, |Δi|>4): 1623; chains: 6; bounding box: 62×66×136 Å

Secondary structure (DSSP, 8-state):
--TTSPPPSSS-HHHHHHHHHH-SEEEEEEETTS-EEEESSS-HHHHHHHHHHHHHHHHHHHHTT--EEEEEETTEEEEEEEETTEEEEEEE-SS--HHHHHHHHHHHHHHHHHHHHHHHHHHHHHH-TT--TTTTTTT-HHHHHHHHHHHHHH-/-B--EEEEEEEE-GGG--SGGGGGGGEEEEEETTT-----HHHHHHHHHHHHHHHHHHHHHHTTTTTPPEEEEEESSEEEEEEEEETTEEEEEEEEPEEE--EEE-SSBPPHHHHHHHHHHHHHHHHHTT-S-HHHHHHHHHHHHHHHHHHHHHHHHHHH---B--/--EEEEEEEEE-TTSSHHHHHHHHS-GGG-EEEHHHHSEEEEEEEEEETTEEEEEEEEEE---GGGSTTHHHHHTT-SEEEEEEETT-HHHHHHHHHHHHHHHHHH--SSGGG--EEEEEEE---SS-HHHHHHHHHHTT---EEEEE---TTHHHHHHHHHHHHHH-/-HHHHHHHHH-SEEEEEEETTS-EEEESSS-HHHHHHHHHHHHHHHHHHHHTT--EEEEEETTEEEEEEEETTEEEEEEE-SS--HHHHHHHHHHHHHHHHHHHHHHHHHHHHHH-TT--TTTTTTT-HHHHHHHHHHHHHH-/---EEEEEEEE-GGG--SGGGGGGGEEEEEETTTT----HHHHHHHHHHHHHHHHHHHHHHTTTTTPPP-EEEESSEEEEEEEEETTEEEEEEEEPEEE--EEE-SSBPPHHHHHHHHHHHHHHHHHTT-S-HHHHHHHHHHHHHHHHHHHHHHHHHHH---B--/-EEEEEEEEE-TTSSHHHHHHHHS-GGG-EEEHHHHSEEEEEEEEE--EEEEEEEEE---GGGGGGHHHHHTT-SEEEEEEETT-HHHHHTHHHHHHHHHHHH---TT--EEEEEE---SS-HHHHHHHHHHTT---EEEE--HHHHHHHHHHHHHT-

CATH classification: 3.40.50.300

Foldseek 3Di:
DDQQDAQDPPDDLVVSLVVVVPHQKKKFKAFLVLQGDDISYDDRVNCSVVSVVVSVVQVVCVVVVHGDAWDDDVQKTWGWDDDPGMIIIMIHSDPDDSVRVNVVSVVVVVVVVVVPPVVVVVVVCVVPVPDDCCVVCPPCVVVVVVVVVVVVVVD/DAAKAWAKKWKFFCVQAVDPVCLLSRTLDMDGPVNLVPADPVNSVVVSVVVVVQVVQQVVCCVPPVNDGDAWDDDQFWTWGWDDLDVRMIMIIIMGAGAVVNHGDCPFFDDSVVVRVVVNVLLVVLCVPQHDHLVVCCVPPNSVVSSVSVCVSVSVCSNPDDRGPD/DAAEAEEEEDWAAPQCPVLQVVVAFDPVPWDDQCVPQFWIWTWHWADQPNGIHIYTYTYGNNDPVCLVVLLVSLAPHLAYEQEGEQADVVRLVCSVVRLVSSCVSRVDPPSLQRAYEYEYEDPVGDHDPVNSQVVCVVSVNHHYYYDYSVDPCPSVRVSVSVVSSVVD/DVVQLVVVVPDQKKKWKAFLVLQGDDIPDDDRVRCSVVSNVVSVVQVVCVVVVHGDAWDDDPQKTWGWDDDPGMIIIMIHSDPDDSVRRNVVSVVVVVVVVVVPCVVVVVVVCVVPVPDDCCVVCPPVVVVVVVVVVVVVVVD/DAKAWAKKWKFFCVQAPDPVCLLRRTLDMAGPVRLVPADPVNSVVVSVVVVVQVVQQVVCCVVPVNDGDAWDDDQFWTWGWDDLDVRIIMIIIMGAGQVVVHGDCPFFDDSVVVRVVVNVLLVVLCVPQHDHLVVNCVPVNSVVSSVSVCVSVSVVSNPDDRTPD/DAEAEEEEDWAAPQCPVVVVVVAFDPVPKDDQCVPQFWIWTWDWAPLVIYIYTYTYGNNDPVCLVVLLVSLAPHLAYEQEGEQADPVGLVCSVVVQVSSCVSRVDHLQRAYEYEYQYVGDQDPVNSQVVCVVSVNHHYYYYCCPSVRVSVSVNSSVVD

B-factor: mean 71.26, std 33.99, range [15.46, 207.31]

Solvent-accessible surface area: 47280 Å² total; per-residue (Å²): 183,188,50,137,62,120,23,50,105,131,56,78,42,81,81,22,41,66,55,0,42,43,14,68,18,2,44,0,2,0,24,21,10,0,55,22,82,106,17,81,8,29,48,48,17,2,4,0,9,11,0,0,2,5,1,3,4,1,5,17,21,71,60,60,191,22,39,3,71,2,7,30,0,35,177,4,84,1,0,6,14,51,64,56,86,33,11,0,2,0,3,1,62,81,246,24,48,49,75,95,0,55,60,55,0,55,61,48,41,108,122,40,64,76,86,96,51,121,82,101,63,84,84,80,68,73,138,168,106,104,42,90,63,189,48,113,88,142,54,55,93,71,122,102,56,73,102,51,74,67,139,105,175,61,140,148,70,74,7,85,16,12,24,0,0,2,2,9,38,64,8,3,97,47,58,109,7,19,44,6,11,26,5,11,27,2,40,42,98,75,44,152,178,43,55,76,142,88,30,29,67,46,33,46,48,4,7,9,4,36,0,0,10,95,9,0,79,49,4,5,130,39,84,35,0,35,17,2,48,5,77,53,5,35,12,1,2,0,69,17,32,164,22,1,22,2,4,0,9,0,53,15,8,92,51,120,153,116,56,26,45,222,91,5,27,60,34,85,59,0,90,28,19,0,60,140,3,31,95,82,2,21,134,132,85,30,94,26,4,60,52,10,13,76,38,40,1,42,82,52,1,44,43,15,2,51,188,35,5,54,130,39,10,77,96,28,69,5,31,74,209,251,89,42,28,9,0,0,0,0,0,0,41,63,80,9,25,7,59,58,0,1,61,107,16,10,39,123,111,4,40,16,87,18,40,57,24,0,1,0,10,2,11,1,62,47,3,111,2,110,144,153,73,0,0,0,3,1,0,0,6,6,21,38,95,15,9,101,78,18,2,73,9,8,8,82,39,14,36,0,0,2,0,0,0,17,4,58,68,37,164,1,18,82,19,0,58,70,35,39,64,50,0,34,137,33,19,87,21,232,57,68,171,85,21,9,9,0,0,0,0,9,91,159,250,83,96,0,58,42,147,114,0,63,79,32,3,126,81,56,79,48,14,40,35,33,26,2,21,34,194,53,108,44,1,62,96,2,2,56,47,0,0,110,52,14,53,149,120,85,78,139,128,32,65,125,8,36,36,97,98,35,3,38,0,1,0,25,20,10,0,55,15,82,106,18,132,52,43,58,43,22,5,3,0,8,9,0,0,2,4,1,2,4,1,5,17,21,72,57,63,196,23,39,3,69,2,6,25,0,37,186,4,80,2,0,7,13,53,64,58,84,26,12,0,2,0,2,0,59,90,252,27,49,48,74,96,0,53,60,55,0,52,60,47,35,107,118,43,63,74,85,94,54,123,82,100,62,84,88,83,70,74,140,176,110,105,42,86,64,185,48,106,84,144,53,52,94,68,121,99,56,75,98,48,73,61,134,96,172,63,137,123,82,5,82,20,10,25,0,0,2,1,10,37,62,8,3,94,51,59,113,7,20,46,6,10,27,4,11,32,0,44,40,89,68,41,136,165,46,52,88,140,88,32,29,67,54,33,46,48,3,6,9,3,37,0,0,9,92,11,0,79,52,1,6,132,40,84,33,0,34,14,3,44,4,71,58,6,34,12,1,3,1,68,18,32,163,21,1,21,1,4,0,10,0,50,14,16,96,64,144,189,109,44,23,46,220,84,6,27,57,38,84,60,0,87,35,10,0,55,146,2,19,84,90,1,24,141,129,79,29,88,28,3,58,52,10,12,76,39,39,1,40,85,71,0,46,46,18,1,49,196,37,3,44,134,42,10,71,96,27,69,6,36,72,200,135,55,34,8,0,0,0,0,0,1,45,73,81,8,23,7,62,78,7,1,54,152,10,7,35,120,113,9,36,16,88,18,42,59,23,0,0,0,9,2,10,2,89,58,1,132,51,226,86,1,0,0,2,0,0,1,5,5,34,40,108,12,8,105,80,16,2,74,10,6,12,81,37,14,37,0,0,2,1,0,0,29,2,78,68,37,165,1,21,85,20,1,71,78,39,40,61,58,0,48,130,35,21,84,63,108,174,112,27,16,11,2,0,1,0,18,135,243,72,93,0,58,49,149,120,0,62,89,26,5,135,75,65,77,48,12,41,38,38,35,21,102,93,18,71,106,3,4,53,46,3,0,134,66,12,75,159,151